Protein AF-A0A814D8W5-F1 (afdb_monomer_lite)

Radius of gyration: 93.39 Å; chains: 1; bounding box: 164×70×268 Å

Secondary structure (DSSP, 8-state):
--HHHHHHHH-TT-----------SS-----------PPP---HHHHHHHTTTTT--PPPTHHHHHHHHHHHHHHHHHHTSTTS----PPPB-TTSB-SSS-B-GGGT-EEETTEEEPPTTEEESSSEEEPB-TTSB-SSGGGB-GGGT-EEETTTEEE--TTEEEETTTTEEEEPBPTT-B--TT-B-GGGTEEEETTEEEES-TTTEEE-SSSEEEPBPTTSB-SSGGGB-GGGT-EEETTEEE--TTEEEETTTTEEEEPB-TT-B-SSGGGBPTT-EE-TTSBEE--TTEEEETTTTEEEEPBPTTSB-SSGGGB-GGGTEEEETTEEEESSTTEEEETTTTEEEE-TT-S--SSGGGB-GGGTEEEETTTEEEE-TTEEEETTTTEEEEPBPTT-B-SSS-B-GGGT-EEEETTEEEE-S-TTTEEE-SSSEEEPBPTTSB-SSGGGB-GGGTEEE-SSBEEE-TTEEEETTTTEEEEPB-TT-B-SSGGGBPTT-B--TTT-B-B-SSTTEEEETTTTEEEEPB-TTSB-SSGGGB-GGGTEEEETTEEEE-TTEEE-TTSSSEEEPTTSSB-SSGGGB-GGGTEEEEE-TTS-EEEEE-EETTEEEEE-SSSEEEPBPTT-B-SSGGGB-TTTS--EEETTTTEEEPPSSEEEETTTTEEEEPPTTEEEETTEEEEEEEEEE-HHHHHHHHSSBPP---HHHHHHHHHHSPTT-EEEEEEEE-SSS--EE-TT-PBPPGGG-TT--TT--SEEEEETTTTEEE--S-TTS-EEEEEEEE-

InterPro domains:
  IPR000436 Sushi/SCR/CCP domain [PS50923] (501-572)
  IPR016187 C-type lectin fold [SSF56436] (639-786)

Foldseek 3Di:
DDPVVVVVVPPPPDDADDWDADDDPDDDDDDGDGDGDDDDDDDPVRVVVVVVVVDDDDDPPVVVVVVVVVVVVVVVVVVPPPPPDPDDDDFDEAQDFCPPGDYDVVQVFDCDPRGTHHDPPWDGDVHTDHAAAFFGQAQAQSSHDVVQVWGHPPSGGTAHDLQWHQDPVVSHTDGADDFFDFDDAASHNVVQQWDQDPRGTAHPDQQQWHDPPRGTDGADAFFAFADFQSSHHVVQVFGADPRGTAHPLQWHQDPVSSHTDGADAFQDAADFQSSHRPPWTQDPVRTTADDLQWHQDPVVRDTDGADAFFDFADFQSSHNVVQQWGQDPRGTAHVDPQWHAQVVVRHTAGAFFHFFDQWQVRHRCVLQWTHPPRGTTAHDLQWHQDPVVRGTDGADDFFAQDDFPRHRPVQQWGFDDVSTGTDHPDLQQWDDPPRHTDGQDAFFDFDQFQSSHRVLQCFGHPRTGTAHDLQWHRDPVSRHTDGADAFFQQAPFQSSHQPPWGQDPVRNTTAHPDQQWHQDPVVSDTHGQDAFFDFADFQSSHDVVQCWGQDPRTTAHDPQWDAAPVDRHTAGEFPRDADDFQVRHRCVQQWGFDQDPVGGTTTFHDQDQVFQWGDPPRGTDGADAFFDAACFQSSHNCRNAVWGQDNVNRTTFADPVWHQAPVRNHIDYDPPQWHDDNQKTKHWFPWWDQQVVQCVVQVAFADDQDLVVLVVCLVPDDAQFKAFGFWFDDDPDQFIAGVVRDTRDCVSAVPDDSDAAGGWIQGSHSSHIDRNDDSRGTGTTMHMDRD

pLDDT: mean 82.9, std 12.4, range [39.34, 95.19]

Sequence (787 aa):
MSARNFVKKILIDKNDYILEAYPNQDGFYEGEFFQFVYKIQKSPAAQKLELWEKGIIEIPRWIVYSSMIVFVFLAVLFSGSLYVLGNLKPDSIYNESCSLRPCLKAHNLKCIDKICTCESPKYYWGKCYDLAKYSEKCVFNSDCDQTQVLVCLNYSTCGCLSTMFWSSVNSKCIDRLTNGESCSGDQCKANIGLACNSGVCSCTDSTKFYWNGNMCVSKKNYNQTCYSTTECMDSEATYCDGSKCTCTNMQYFSNSLSKCTPRLSEDVGCEYTNMCLSPMFCSAFLKCSCPMTQYFNETINDCVDKKLNGETCLLTHHCRSDLGLTCQNNICLCTSPKYSWYSDGYECKLTYAQTTCLNDTDCNPSENLICSNQYNCTCYSNYFWSTYYQTCRDRLTYHEFCDVDQCKLNVNLTCIGSPSKCDCPDTTQFFWDGTSCELKKKYSESCYNSSQCLDSELTYCDGINCVCATSHYFDPNLSYCTPKLGEFIACPFNDSCITPMYCPASTSKCECELTTQYFNSSTNECVDKKSINLNCEIDHHCREDYGLECINGTCSCLSTHSWYSAGPMCKIAYSFSSCTIDSDCNPSENLVCSANPSGSNICDCIKVLNNETYWNGNQCVPAKSYNSSCSFDYECKTLTESTYCNPNTGKCECLIPGGFSTTTNKCKSCLSGEVFVSDVCFFISNNTLVRSAALSACGSLAVINSTVFRDFLWTVLAPNTNYWISGRKTGANIDWREISQQVIDPNICPQYLSGGKEFFNYSSSSKCFSNTIDDTVPLNYICQRYV

Structure (mmCIF, N/CA/C/O backbone):
data_AF-A0A814D8W5-F1
#
_entry.id   AF-A0A814D8W5-F1
#
loop_
_atom_site.group_PDB
_atom_site.id
_atom_site.type_symbol
_atom_site.label_atom_id
_atom_site.label_alt_id
_atom_site.label_comp_id
_atom_site.label_asym_id
_atom_site.label_entity_id
_atom_site.label_seq_id
_atom_site.pdbx_PDB_ins_code
_atom_site.Cartn_x
_atom_site.Cartn_y
_atom_site.Cartn_z
_atom_site.occupancy
_atom_site.B_iso_or_equiv
_atom_site.auth_seq_id
_atom_site.auth_comp_id
_atom_site.auth_asym_id
_atom_site.auth_atom_id
_atom_site.pdbx_PDB_model_num
ATOM 1 N N . MET A 1 1 ? 14.906 31.316 -53.420 1.00 45.69 1 MET A N 1
ATOM 2 C CA . MET A 1 1 ? 15.199 32.139 -54.618 1.00 45.69 1 MET A CA 1
ATOM 3 C C . MET A 1 1 ? 14.799 31.303 -55.833 1.00 45.69 1 MET A C 1
ATOM 5 O O . MET A 1 1 ? 15.432 30.290 -56.069 1.00 45.69 1 MET A O 1
ATOM 9 N N . SER A 1 2 ? 13.670 31.607 -56.488 1.00 41.19 2 SER A N 1
ATOM 10 C CA . SER A 1 2 ? 13.080 30.742 -57.534 1.00 41.19 2 SER A CA 1
ATOM 11 C C . SER A 1 2 ? 14.003 30.623 -58.757 1.00 41.19 2 SER A C 1
ATOM 13 O O . SER A 1 2 ? 14.546 31.640 -59.194 1.00 41.19 2 SER A O 1
ATOM 15 N N . ALA A 1 3 ? 14.138 29.421 -59.336 1.00 47.22 3 ALA A N 1
ATOM 16 C CA . ALA A 1 3 ? 14.894 29.156 -60.570 1.00 47.22 3 ALA A CA 1
ATOM 17 C C . ALA A 1 3 ? 14.511 30.112 -61.723 1.00 47.22 3 ALA A C 1
ATOM 19 O O . ALA A 1 3 ? 15.355 30.500 -62.533 1.00 47.22 3 ALA A O 1
ATOM 20 N N . ARG A 1 4 ? 13.272 30.624 -61.708 1.00 47.09 4 ARG A N 1
ATOM 21 C CA . ARG A 1 4 ? 12.764 31.647 -62.635 1.00 47.09 4 ARG A CA 1
ATOM 22 C C . ARG A 1 4 ? 13.545 32.970 -62.586 1.00 47.09 4 ARG A C 1
ATOM 24 O O . ARG A 1 4 ? 13.678 33.643 -63.606 1.00 47.09 4 ARG A O 1
ATOM 31 N N . ASN A 1 5 ? 14.089 33.333 -61.423 1.00 52.47 5 ASN A N 1
ATOM 32 C CA . ASN A 1 5 ? 14.865 34.563 -61.229 1.00 52.47 5 ASN A CA 1
ATOM 33 C C . ASN A 1 5 ? 16.358 34.392 -61.548 1.00 52.47 5 ASN A C 1
ATOM 35 O O . ASN A 1 5 ? 17.024 35.389 -61.819 1.00 52.47 5 ASN A O 1
ATOM 39 N N . PHE A 1 6 ? 16.882 33.162 -61.559 1.00 59.97 6 PHE A N 1
ATOM 40 C CA . PHE A 1 6 ? 18.262 32.884 -61.970 1.00 59.97 6 PHE A CA 1
ATOM 41 C C . PHE A 1 6 ? 18.405 32.951 -63.500 1.00 59.97 6 PHE A C 1
ATOM 43 O O . PHE A 1 6 ? 19.288 33.637 -64.011 1.00 59.97 6 PHE A O 1
ATOM 50 N N . VAL A 1 7 ? 17.456 32.362 -64.239 1.00 55.47 7 VAL A N 1
ATOM 51 C CA . VAL A 1 7 ? 17.467 32.359 -65.715 1.00 55.47 7 VAL A CA 1
ATOM 52 C C . VAL A 1 7 ? 17.251 33.764 -66.297 1.00 55.47 7 VAL A C 1
ATOM 54 O O . VAL A 1 7 ? 17.943 34.155 -67.235 1.00 55.47 7 VAL A O 1
ATOM 57 N N . LYS A 1 8 ? 16.379 34.585 -65.689 1.00 52.53 8 LYS A N 1
ATOM 58 C CA . LYS A 1 8 ? 16.177 35.986 -66.112 1.00 52.53 8 LYS A CA 1
ATOM 59 C C . LYS A 1 8 ? 17.396 36.890 -65.899 1.00 52.53 8 LYS A C 1
ATOM 61 O O . LYS A 1 8 ? 17.464 37.936 -66.533 1.00 52.53 8 LYS A O 1
ATOM 66 N N . LYS A 1 9 ? 18.341 36.522 -65.025 1.00 51.16 9 LYS A N 1
ATOM 67 C CA . LYS A 1 9 ? 19.501 37.367 -64.694 1.00 51.16 9 LYS A CA 1
ATOM 68 C C . LYS A 1 9 ? 20.753 37.038 -65.517 1.00 51.16 9 LYS A C 1
ATOM 70 O O . LYS A 1 9 ? 21.638 37.879 -65.594 1.00 51.16 9 LYS A O 1
ATOM 75 N N . ILE A 1 10 ? 20.815 35.858 -66.144 1.00 54.16 10 ILE A N 1
ATOM 76 C CA . ILE A 1 10 ? 21.965 35.415 -66.960 1.00 54.16 10 ILE A CA 1
ATOM 77 C C . ILE A 1 10 ? 21.740 35.622 -68.471 1.00 54.16 10 ILE A C 1
ATOM 79 O O . ILE A 1 10 ? 22.710 35.719 -69.215 1.00 54.16 10 ILE A O 1
ATOM 83 N N . LEU A 1 11 ? 20.492 35.748 -68.944 1.00 45.03 11 LEU A N 1
ATOM 84 C CA . LEU A 1 11 ? 20.185 35.798 -70.387 1.00 45.03 11 LEU A CA 1
ATOM 85 C C . LEU A 1 11 ? 19.767 37.171 -70.941 1.00 45.03 11 LEU A C 1
ATOM 87 O O . LEU A 1 11 ? 19.329 37.256 -72.087 1.00 45.03 11 LEU A O 1
ATOM 91 N N . ILE A 1 12 ? 19.960 38.260 -70.193 1.00 42.41 12 ILE A N 1
ATOM 92 C CA . ILE A 1 12 ? 19.886 39.617 -70.761 1.00 42.41 12 ILE A CA 1
ATOM 93 C C . ILE A 1 12 ? 21.239 39.927 -71.411 1.00 42.41 12 ILE A C 1
ATOM 95 O O . ILE A 1 12 ? 22.020 40.678 -70.845 1.00 42.41 12 ILE A O 1
ATOM 99 N N . ASP A 1 13 ? 21.536 39.287 -72.549 1.00 41.72 13 ASP A N 1
ATOM 100 C CA . ASP A 1 13 ? 22.399 39.910 -73.574 1.00 41.72 13 ASP A CA 1
ATOM 101 C C . ASP A 1 13 ? 22.396 39.243 -74.967 1.00 41.72 13 ASP A C 1
ATOM 103 O O . ASP A 1 13 ? 23.246 39.548 -75.801 1.00 41.72 13 ASP A O 1
ATOM 107 N N . LYS A 1 14 ? 21.488 38.304 -75.280 1.00 43.66 14 LYS A N 1
ATOM 108 C CA . LYS A 1 14 ? 21.466 37.680 -76.620 1.00 43.66 14 LYS A CA 1
ATOM 109 C C . LYS A 1 14 ? 20.040 37.445 -77.117 1.00 43.66 14 LYS A C 1
ATOM 111 O O . LYS A 1 14 ? 19.282 36.699 -76.511 1.00 43.66 14 LYS A O 1
ATOM 116 N N . ASN A 1 15 ? 19.699 38.091 -78.229 1.00 45.69 15 ASN A N 1
ATOM 117 C CA . ASN A 1 15 ? 18.359 38.205 -78.823 1.00 45.69 15 ASN A CA 1
ATOM 118 C C . ASN A 1 15 ? 17.865 36.970 -79.618 1.00 45.69 15 ASN A C 1
ATOM 120 O O . ASN A 1 15 ? 17.003 37.126 -80.475 1.00 45.69 15 ASN A O 1
ATOM 124 N N . ASP A 1 16 ? 18.347 35.751 -79.359 1.00 46.00 16 ASP A N 1
ATOM 125 C CA . ASP A 1 16 ? 18.155 34.629 -80.305 1.00 46.00 16 ASP A CA 1
ATOM 126 C C . ASP A 1 16 ? 17.366 33.416 -79.774 1.00 46.00 16 ASP A C 1
ATOM 128 O O . ASP A 1 16 ? 17.509 32.308 -80.293 1.00 46.00 16 ASP A O 1
ATOM 132 N N . TYR A 1 17 ? 16.484 33.585 -78.782 1.00 47.06 17 TYR A N 1
ATOM 133 C CA . TYR A 1 17 ? 15.692 32.467 -78.241 1.00 47.06 17 TYR A CA 1
ATOM 134 C C . TYR A 1 17 ? 14.202 32.811 -78.112 1.00 47.06 17 TYR A C 1
ATOM 136 O O . TYR A 1 17 ? 13.848 33.892 -77.647 1.00 47.06 17 TYR A O 1
ATOM 144 N N . ILE A 1 18 ? 13.327 31.864 -78.464 1.00 50.03 18 ILE A N 1
ATOM 145 C CA . ILE A 1 18 ? 11.897 31.884 -78.123 1.00 50.03 18 ILE A CA 1
ATOM 146 C C . ILE A 1 18 ? 11.648 30.710 -77.174 1.00 50.03 18 ILE A C 1
ATOM 148 O O . ILE A 1 18 ? 12.110 29.599 -77.430 1.00 50.03 18 ILE A O 1
ATOM 152 N N . LEU A 1 19 ? 10.957 30.977 -76.065 1.00 42.97 19 LEU A N 1
ATOM 153 C CA . LEU A 1 19 ? 10.646 30.009 -75.015 1.00 42.97 19 LEU A CA 1
ATOM 154 C C . LEU A 1 19 ? 9.157 29.653 -75.124 1.00 42.97 19 LEU A C 1
ATOM 156 O O . LEU A 1 19 ? 8.311 30.485 -74.802 1.00 42.97 19 LEU A O 1
ATOM 160 N N . GLU A 1 20 ? 8.831 28.450 -75.593 1.00 46.88 20 GLU A N 1
ATOM 161 C CA . GLU A 1 20 ? 7.451 27.945 -75.625 1.00 46.88 20 GLU A CA 1
ATOM 162 C C . GLU A 1 20 ? 7.283 26.831 -74.588 1.00 46.88 20 GLU A C 1
ATOM 164 O O . GLU A 1 20 ? 8.099 25.914 -74.511 1.00 46.88 20 GLU A O 1
ATOM 169 N N . ALA A 1 21 ? 6.236 26.934 -73.765 1.00 41.62 21 ALA A N 1
ATOM 170 C CA . ALA A 1 21 ? 5.894 25.963 -72.730 1.00 41.62 21 ALA A CA 1
ATOM 171 C C . ALA A 1 21 ? 4.606 25.227 -73.119 1.00 41.62 21 ALA A C 1
ATOM 173 O O . ALA A 1 21 ? 3.612 25.868 -73.462 1.00 41.62 21 ALA A O 1
ATOM 174 N N . TYR A 1 22 ? 4.615 23.896 -73.034 1.00 47.62 22 TYR A N 1
ATOM 175 C CA . TYR A 1 22 ? 3.448 23.053 -73.301 1.00 47.62 22 TYR A CA 1
ATOM 176 C C . TYR A 1 22 ? 2.863 22.524 -71.982 1.00 47.62 22 TYR A C 1
ATOM 178 O O . TYR A 1 22 ? 3.619 22.004 -71.160 1.00 47.62 22 TYR A O 1
ATOM 186 N N . PRO A 1 23 ? 1.542 22.625 -71.749 1.00 40.12 23 PRO A N 1
ATOM 187 C CA . PRO A 1 23 ? 0.902 21.975 -70.612 1.00 40.12 23 PRO A CA 1
ATOM 188 C C . PRO A 1 23 ? 0.653 20.488 -70.913 1.00 40.12 23 PRO A C 1
ATOM 190 O O . PRO A 1 23 ? 0.008 20.157 -71.907 1.00 40.12 23 PRO A O 1
ATOM 193 N N . ASN A 1 24 ? 1.124 19.596 -70.037 1.00 39.34 24 ASN A N 1
ATOM 194 C CA . ASN A 1 24 ? 0.745 18.181 -70.060 1.00 39.34 24 ASN A CA 1
ATOM 195 C C . ASN A 1 24 ? -0.636 17.992 -69.413 1.00 39.34 24 ASN A C 1
ATOM 197 O O . ASN A 1 24 ? -0.878 18.458 -68.297 1.00 39.34 24 ASN A O 1
ATOM 201 N N . GLN A 1 25 ? -1.527 17.286 -70.110 1.00 47.25 25 GLN A N 1
ATOM 202 C CA . GLN A 1 25 ? -2.703 16.655 -69.517 1.00 47.25 25 GLN A CA 1
ATOM 203 C C . GLN A 1 25 ? -2.266 15.333 -68.885 1.00 47.25 25 GLN A C 1
ATOM 205 O O . GLN A 1 25 ? -1.838 14.434 -69.598 1.00 47.25 25 GLN A O 1
ATOM 210 N N . ASP A 1 26 ? -2.319 15.303 -67.555 1.00 47.25 26 ASP A N 1
ATOM 211 C CA . ASP A 1 26 ? -2.505 14.160 -66.647 1.00 47.25 26 ASP A CA 1
ATOM 212 C C . ASP A 1 26 ? -1.584 14.318 -65.435 1.00 47.25 26 ASP A C 1
ATOM 214 O O . ASP A 1 26 ? -0.357 14.260 -65.509 1.00 47.25 26 ASP A O 1
ATOM 218 N N . GLY A 1 27 ? -2.209 14.649 -64.306 1.00 47.59 27 GLY A N 1
ATOM 219 C CA . GLY A 1 27 ? -1.523 15.040 -63.086 1.00 47.59 27 GLY A CA 1
ATOM 220 C C . GLY A 1 27 ? -0.896 13.852 -62.375 1.00 47.59 27 GLY A C 1
ATOM 221 O O . GLY A 1 27 ? -1.616 12.933 -62.007 1.00 47.59 27 GLY A O 1
ATOM 222 N N . PHE A 1 28 ? 0.416 13.917 -62.134 1.00 40.03 28 PHE A N 1
ATOM 223 C CA . PHE A 1 28 ? 1.052 13.715 -60.825 1.00 40.03 28 PHE A CA 1
ATOM 224 C C . PHE A 1 28 ? 2.591 13.915 -60.922 1.00 40.03 28 PHE A C 1
ATOM 226 O O . PHE A 1 28 ? 3.250 13.306 -61.757 1.00 40.03 28 PHE A O 1
ATOM 233 N N . TYR A 1 29 ? 3.121 14.739 -60.006 1.00 39.56 29 TYR A N 1
ATOM 234 C CA . TYR A 1 29 ? 4.522 15.079 -59.665 1.00 39.56 29 TYR A CA 1
ATOM 235 C C . TYR A 1 29 ? 5.412 15.942 -60.590 1.00 39.56 29 TYR A C 1
ATOM 237 O O . TYR A 1 29 ? 5.367 15.910 -61.813 1.00 39.56 29 TYR A O 1
ATOM 245 N N . GLU A 1 30 ? 6.201 16.775 -59.898 1.00 46.00 30 GLU A N 1
ATOM 246 C CA . GLU A 1 30 ? 6.920 17.980 -60.319 1.00 46.00 30 GLU A CA 1
ATOM 247 C C . GLU A 1 30 ? 8.115 17.717 -61.252 1.00 46.00 30 GLU A C 1
ATOM 249 O O . GLU A 1 30 ? 9.051 16.998 -60.907 1.00 46.00 30 GLU A O 1
ATOM 254 N N . GLY A 1 31 ? 8.125 18.398 -62.401 1.00 43.00 31 GLY A N 1
ATOM 255 C CA . GLY A 1 31 ? 9.283 18.507 -63.288 1.00 43.00 31 GLY A CA 1
ATOM 256 C C . GLY A 1 31 ? 8.938 19.246 -64.582 1.00 43.00 31 GLY A C 1
ATOM 257 O O . GLY A 1 31 ? 8.393 18.653 -65.508 1.00 43.00 31 GLY A O 1
ATOM 258 N N . GLU A 1 32 ? 9.238 20.546 -64.664 1.00 45.25 32 GLU A N 1
ATOM 259 C CA . GLU A 1 32 ? 9.142 21.304 -65.922 1.00 45.25 32 GLU A CA 1
ATOM 260 C C . GLU A 1 32 ? 10.309 20.905 -66.847 1.00 45.25 32 GLU A C 1
ATOM 262 O O . GLU A 1 32 ? 11.470 21.180 -66.542 1.00 45.25 32 GLU A O 1
ATOM 267 N N . PHE A 1 33 ? 10.022 20.262 -67.983 1.00 47.88 33 PHE A N 1
ATOM 268 C CA . PHE A 1 33 ? 11.015 20.025 -69.036 1.00 47.88 33 PHE A CA 1
ATOM 269 C C . PHE A 1 33 ? 11.036 21.201 -70.021 1.00 47.88 33 PHE A C 1
ATOM 271 O O . PHE A 1 33 ? 10.006 21.580 -70.574 1.00 47.88 33 PHE A O 1
ATOM 278 N N . PHE A 1 34 ? 12.227 21.745 -70.283 1.00 49.19 34 PHE A N 1
ATOM 279 C CA . PHE A 1 34 ? 12.472 22.749 -71.322 1.00 49.19 34 PHE A CA 1
ATOM 280 C C . PHE A 1 34 ? 13.259 22.103 -72.468 1.00 49.19 34 PHE A C 1
ATOM 282 O O . PHE A 1 34 ? 14.327 21.536 -72.238 1.00 49.19 34 PHE A O 1
ATOM 289 N N . GLN A 1 35 ? 12.763 22.201 -73.704 1.00 44.72 35 GLN A N 1
ATOM 290 C CA . GLN A 1 35 ? 13.491 21.766 -74.899 1.00 44.72 35 GLN A CA 1
ATOM 291 C C . GLN A 1 35 ? 14.039 22.986 -75.648 1.00 44.72 35 GLN A C 1
ATOM 293 O O . GLN A 1 35 ? 13.292 23.893 -76.006 1.00 44.72 35 GLN A O 1
ATOM 298 N N . PHE A 1 36 ? 15.348 23.004 -75.908 1.00 45.03 36 PHE A N 1
ATOM 299 C CA . PHE A 1 36 ? 15.996 24.043 -76.709 1.00 45.03 36 PHE A CA 1
ATOM 300 C C . PHE A 1 36 ? 16.051 23.605 -78.176 1.00 45.03 36 PHE A C 1
ATOM 302 O O . PHE A 1 36 ? 16.652 22.580 -78.498 1.00 45.03 36 PHE A O 1
ATOM 309 N N . VAL A 1 37 ? 15.452 24.387 -79.075 1.00 42.03 37 VAL A N 1
ATOM 310 C CA . VAL A 1 37 ? 15.557 24.177 -80.526 1.00 42.03 37 VAL A CA 1
ATOM 311 C C . VAL A 1 37 ? 16.542 25.195 -81.096 1.00 42.03 37 VAL A C 1
ATOM 313 O O . VAL A 1 37 ? 16.298 26.399 -81.056 1.00 42.03 37 VAL A O 1
ATOM 316 N N . TYR A 1 38 ? 17.667 24.723 -81.633 1.00 41.12 38 TYR A N 1
ATOM 317 C CA . TYR A 1 38 ? 18.641 25.579 -82.310 1.00 41.12 38 TYR A CA 1
ATOM 318 C C . TYR A 1 38 ? 18.130 26.004 -83.693 1.00 41.12 38 TYR A C 1
ATOM 320 O O . TYR A 1 38 ? 17.782 25.161 -84.519 1.00 41.12 38 TYR A O 1
ATOM 328 N N . LYS A 1 39 ? 18.189 27.304 -84.001 1.00 42.28 39 LYS A N 1
ATOM 329 C CA . LYS A 1 39 ? 18.236 27.775 -85.392 1.00 42.28 39 LYS A CA 1
ATOM 330 C C . LYS A 1 39 ? 19.694 27.843 -85.835 1.00 42.28 39 LYS A C 1
ATOM 332 O O . LYS A 1 39 ? 20.479 28.613 -85.294 1.00 42.28 39 LYS A O 1
ATOM 337 N N . ILE A 1 40 ? 20.058 27.047 -86.836 1.00 44.09 40 ILE A N 1
ATOM 338 C CA . ILE A 1 40 ? 21.377 27.122 -87.471 1.00 44.09 40 ILE A CA 1
ATOM 339 C C . ILE A 1 40 ? 21.420 28.389 -88.337 1.00 44.09 40 ILE A C 1
ATOM 341 O O . ILE A 1 40 ? 20.669 28.514 -89.307 1.00 44.09 40 ILE A O 1
ATOM 345 N N . GLN A 1 41 ? 22.305 29.329 -88.004 1.00 44.22 41 GLN A N 1
ATOM 346 C CA . GLN A 1 41 ? 22.632 30.468 -88.862 1.00 44.22 41 GLN A CA 1
ATOM 347 C C . GLN A 1 41 ? 23.458 29.965 -90.061 1.00 44.22 41 GLN A C 1
ATOM 349 O O . GLN A 1 41 ? 24.595 29.521 -89.905 1.00 44.22 41 GLN A O 1
ATOM 354 N N . LYS A 1 42 ? 22.880 29.999 -91.269 1.00 53.53 42 LYS A N 1
ATOM 355 C CA . LYS A 1 42 ? 23.597 29.682 -92.519 1.00 53.53 42 LYS A CA 1
ATOM 356 C C . LYS A 1 42 ? 24.684 30.734 -92.789 1.00 53.53 42 LYS A C 1
ATOM 358 O O . LYS A 1 42 ? 24.466 31.921 -92.563 1.00 53.53 42 LYS A O 1
ATOM 363 N N . SER A 1 43 ? 25.837 30.306 -93.307 1.00 59.31 43 SER A N 1
ATOM 364 C CA . SER A 1 43 ? 26.961 31.203 -93.616 1.00 59.31 43 SER A CA 1
ATOM 365 C C . SER A 1 43 ? 26.649 32.160 -94.786 1.00 59.31 43 SER A C 1
ATOM 367 O O . SER A 1 43 ? 25.843 31.822 -95.660 1.00 59.31 43 SER A O 1
ATOM 369 N N . PRO A 1 44 ? 27.328 33.322 -94.888 1.00 61.09 44 PRO A N 1
ATOM 370 C CA . PRO A 1 44 ? 27.147 34.266 -96.000 1.00 61.09 44 PRO A CA 1
ATOM 371 C C . PRO A 1 44 ? 27.440 33.663 -97.387 1.00 61.09 44 PRO A C 1
ATOM 373 O O . PRO A 1 44 ? 26.901 34.120 -98.394 1.00 61.09 44 PRO A O 1
ATOM 376 N N . ALA A 1 45 ? 28.276 32.621 -97.451 1.00 59.25 45 ALA A N 1
ATOM 377 C CA . ALA A 1 45 ? 28.559 31.886 -98.683 1.00 59.25 45 ALA A CA 1
ATOM 378 C C . ALA A 1 45 ? 27.389 30.971 -99.089 1.00 59.25 45 ALA A C 1
ATOM 380 O O . ALA A 1 45 ? 27.044 30.906 -100.267 1.00 59.25 45 ALA A O 1
ATOM 381 N N . ALA A 1 46 ? 26.723 30.338 -98.116 1.00 54.09 46 ALA A N 1
ATOM 382 C CA . ALA A 1 46 ? 25.534 29.519 -98.353 1.00 54.09 46 ALA A CA 1
ATOM 383 C C . ALA A 1 46 ? 24.314 30.369 -98.764 1.00 54.09 46 ALA A C 1
ATOM 385 O O . ALA A 1 46 ? 23.549 29.958 -99.631 1.00 54.09 46 ALA A O 1
ATOM 386 N N . GLN A 1 47 ? 24.180 31.593 -98.234 1.00 60.72 47 GLN A N 1
ATOM 387 C CA . GLN A 1 47 ? 23.150 32.548 -98.680 1.00 60.72 47 GLN A CA 1
ATOM 388 C C . GLN A 1 47 ? 23.401 33.090 -100.101 1.00 60.72 47 GLN A C 1
ATOM 390 O O . GLN A 1 47 ? 22.448 33.390 -100.816 1.00 60.72 47 GLN A O 1
ATOM 395 N N . LYS A 1 48 ? 24.664 33.183 -100.551 1.00 58.16 48 LYS A N 1
ATOM 396 C CA . LYS A 1 48 ? 25.004 33.589 -101.930 1.00 58.16 48 LYS A CA 1
ATOM 397 C C . LYS A 1 48 ? 24.780 32.487 -102.972 1.00 58.16 48 LYS A C 1
ATOM 399 O O . LYS A 1 48 ? 24.505 32.816 -104.122 1.00 58.16 48 LYS A O 1
ATOM 404 N N . LEU A 1 49 ? 24.844 31.212 -102.585 1.00 55.88 49 LEU A N 1
ATOM 405 C CA . LEU A 1 49 ? 24.538 30.076 -103.465 1.00 55.88 49 LEU A CA 1
ATOM 406 C C . LEU A 1 49 ? 23.023 29.856 -103.647 1.00 55.88 49 LEU A C 1
ATOM 408 O O . LEU A 1 49 ? 22.591 29.591 -104.765 1.00 55.88 49 LEU A O 1
ATOM 412 N N . GLU A 1 50 ? 22.202 30.105 -102.619 1.00 56.78 50 GLU A N 1
ATOM 413 C CA . GLU A 1 50 ? 20.725 30.080 -102.739 1.00 56.78 50 GLU A CA 1
ATOM 414 C C . GLU A 1 50 ? 20.158 31.238 -103.593 1.00 56.78 50 GLU A C 1
ATOM 416 O O . GLU A 1 50 ? 19.028 31.162 -104.079 1.00 56.78 50 GLU A O 1
ATOM 421 N N . LEU A 1 51 ? 20.939 32.302 -103.827 1.00 56.88 51 LEU A N 1
ATOM 422 C CA . LEU A 1 51 ? 20.610 33.374 -104.780 1.00 56.88 51 LEU A CA 1
ATOM 423 C C . LEU A 1 51 ? 21.036 33.048 -106.225 1.00 56.88 51 LEU A C 1
ATOM 425 O O . LEU A 1 51 ? 20.499 33.633 -107.162 1.00 56.88 51 LEU A O 1
ATOM 429 N N . TRP A 1 52 ? 21.954 32.097 -106.416 1.00 58.25 52 TRP A N 1
ATOM 430 C CA . TRP A 1 52 ? 22.387 31.605 -107.731 1.00 58.25 52 TRP A CA 1
ATOM 431 C C . TRP A 1 52 ? 21.375 30.614 -108.326 1.00 58.25 52 TRP A C 1
ATOM 433 O O . TRP A 1 52 ? 21.093 30.647 -109.521 1.00 58.25 52 TRP A O 1
ATOM 443 N N . GLU A 1 53 ? 20.754 29.798 -107.472 1.00 50.50 53 GLU A N 1
ATOM 444 C CA . GLU A 1 53 ? 19.732 28.812 -107.852 1.00 50.50 53 GLU A CA 1
ATOM 445 C C . GLU A 1 53 ? 18.374 29.453 -108.218 1.00 50.50 53 GLU A C 1
ATOM 447 O O . GLU A 1 53 ? 17.531 28.823 -108.852 1.00 50.50 53 GLU A O 1
ATOM 452 N N . LYS A 1 54 ? 18.172 30.741 -107.888 1.00 47.50 54 LYS A N 1
ATOM 453 C CA . LYS A 1 54 ? 16.957 31.516 -108.212 1.00 47.50 54 LYS A CA 1
ATOM 454 C C . LYS A 1 54 ? 17.053 32.381 -109.478 1.00 47.50 54 LYS A C 1
ATOM 456 O O . LYS A 1 54 ? 16.136 33.151 -109.746 1.00 47.50 54 LYS A O 1
ATOM 461 N N . GLY A 1 55 ? 18.112 32.230 -110.280 1.00 52.53 55 GLY A N 1
ATOM 462 C CA . GLY A 1 55 ? 18.099 32.603 -111.701 1.00 52.53 55 GLY A CA 1
ATOM 463 C C . GLY A 1 55 ? 17.883 34.086 -112.035 1.00 52.53 55 GLY A C 1
ATOM 464 O O . GLY A 1 55 ? 17.057 34.393 -112.890 1.00 52.53 55 GLY A O 1
ATOM 465 N N . ILE A 1 56 ? 18.633 35.010 -111.420 1.00 56.53 56 ILE A N 1
ATOM 466 C CA . ILE A 1 56 ? 18.638 36.429 -111.827 1.00 56.53 56 ILE A CA 1
ATOM 467 C C . ILE A 1 56 ? 20.077 36.968 -111.855 1.00 56.53 56 ILE A C 1
ATOM 469 O O . ILE A 1 56 ? 20.556 37.531 -110.874 1.00 56.53 56 ILE A O 1
ATOM 473 N N . ILE A 1 57 ? 20.769 36.807 -112.990 1.00 43.31 57 ILE A N 1
ATOM 474 C CA . ILE A 1 57 ? 21.935 37.629 -113.365 1.00 43.31 57 ILE A CA 1
ATOM 475 C C . ILE A 1 57 ? 21.833 37.954 -114.860 1.00 43.31 57 ILE A C 1
ATOM 477 O O . ILE A 1 57 ? 21.883 37.063 -115.707 1.00 43.31 57 ILE A O 1
ATOM 481 N N . GLU A 1 58 ? 21.712 39.240 -115.188 1.00 52.56 58 GLU A N 1
ATOM 482 C CA . GLU A 1 58 ? 21.833 39.749 -116.555 1.00 52.56 58 GLU A CA 1
ATOM 483 C C . GLU A 1 58 ? 23.312 39.782 -116.976 1.00 52.56 58 GLU A C 1
ATOM 485 O O . GLU A 1 58 ? 24.131 40.477 -116.372 1.00 52.56 58 GLU A O 1
ATOM 490 N N . ILE A 1 59 ? 23.666 39.038 -118.030 1.00 54.44 59 ILE A N 1
ATOM 491 C CA . ILE A 1 59 ? 24.988 39.115 -118.668 1.00 54.44 59 ILE A CA 1
ATOM 492 C C . ILE A 1 59 ? 25.026 40.363 -119.572 1.00 54.44 59 ILE A C 1
ATOM 494 O O . ILE A 1 59 ? 24.187 40.490 -120.471 1.00 54.44 59 ILE A O 1
ATOM 498 N N . PRO A 1 60 ? 26.003 41.274 -119.409 1.00 62.03 60 PRO A N 1
ATOM 499 C CA . PRO A 1 60 ? 26.134 42.455 -120.257 1.00 62.03 60 PRO A CA 1
ATOM 500 C C . PRO A 1 60 ? 26.387 42.083 -121.728 1.00 62.03 60 PRO A C 1
ATOM 502 O O . PRO A 1 60 ? 27.347 41.382 -122.054 1.00 62.03 60 PRO A O 1
ATOM 505 N N . ARG A 1 61 ? 25.562 42.609 -122.643 1.00 59.88 61 ARG A N 1
ATOM 506 C CA . ARG A 1 61 ? 25.568 42.284 -124.087 1.00 59.88 61 ARG A CA 1
ATOM 507 C C . ARG A 1 61 ? 26.904 42.519 -124.815 1.00 59.88 61 ARG A C 1
ATOM 509 O O . ARG A 1 61 ? 27.081 41.992 -125.907 1.00 59.88 61 ARG A O 1
ATOM 516 N N . TRP A 1 62 ? 27.860 43.252 -124.244 1.00 67.75 62 TRP A N 1
ATOM 517 C CA . TRP A 1 62 ? 29.152 43.530 -124.890 1.00 67.75 62 TRP A CA 1
ATOM 518 C C . TRP A 1 62 ? 30.111 42.326 -124.921 1.00 67.75 62 TRP A C 1
ATOM 520 O O . TRP A 1 62 ? 30.951 42.249 -125.814 1.00 67.75 62 TRP A O 1
ATOM 530 N N . ILE A 1 63 ? 29.953 41.343 -124.025 1.00 64.19 63 ILE A N 1
ATOM 531 C CA . ILE A 1 63 ? 30.817 40.146 -123.985 1.00 64.19 63 ILE A CA 1
ATOM 532 C C . ILE A 1 63 ? 30.534 39.198 -125.168 1.00 64.19 63 ILE A C 1
ATOM 534 O O . ILE A 1 63 ? 31.435 38.517 -125.653 1.00 64.19 63 ILE A O 1
ATOM 538 N N . VAL A 1 64 ? 29.311 39.207 -125.709 1.00 66.50 64 VAL A N 1
ATOM 539 C CA . VAL A 1 64 ? 28.934 38.360 -126.855 1.00 66.50 64 VAL A CA 1
ATOM 540 C C . VAL A 1 64 ? 29.523 38.894 -128.170 1.00 66.50 64 VAL A C 1
ATOM 542 O O . VAL A 1 64 ? 30.007 38.106 -128.983 1.00 66.50 64 VAL A O 1
ATOM 545 N N . TYR A 1 65 ? 29.586 40.219 -128.355 1.00 67.81 65 TYR A N 1
ATOM 546 C CA . TYR A 1 65 ? 30.084 40.831 -129.597 1.00 67.81 65 TYR A CA 1
ATOM 547 C C . TYR A 1 65 ? 31.598 40.676 -129.810 1.00 67.81 65 TYR A C 1
ATOM 549 O O . TYR A 1 65 ? 32.034 40.514 -130.949 1.00 67.81 65 TYR A O 1
ATOM 557 N N . SER A 1 66 ? 32.404 40.635 -128.744 1.00 67.38 66 SER A N 1
ATOM 558 C CA . SER A 1 66 ? 33.858 40.439 -128.878 1.00 67.38 66 SER A CA 1
ATOM 559 C C . SER A 1 66 ? 34.258 39.007 -129.263 1.00 67.38 66 SER A C 1
ATOM 561 O O . SER A 1 66 ? 35.338 38.809 -129.815 1.00 67.38 66 SER A O 1
ATOM 563 N N . SER A 1 67 ? 33.402 38.003 -129.031 1.00 64.88 67 SER A N 1
ATOM 564 C CA . SER A 1 67 ? 33.738 36.598 -129.327 1.00 64.88 67 SER A CA 1
ATOM 565 C C . SER A 1 67 ? 33.604 36.222 -130.813 1.00 64.88 67 SER A C 1
ATOM 567 O O . SER A 1 67 ? 34.362 35.387 -131.306 1.00 64.88 67 SER A O 1
ATOM 569 N N . MET A 1 68 ? 32.706 36.874 -131.565 1.00 72.12 68 MET A N 1
ATOM 570 C CA . MET A 1 68 ? 32.483 36.551 -132.983 1.00 72.12 68 MET A CA 1
ATOM 571 C C . MET A 1 68 ? 33.610 37.028 -133.911 1.00 72.12 68 MET A C 1
ATOM 573 O O . MET A 1 68 ? 33.881 36.383 -134.922 1.00 72.12 68 MET A O 1
ATOM 577 N N . ILE A 1 69 ? 34.307 38.115 -133.569 1.00 72.38 69 ILE A N 1
ATOM 578 C CA . ILE A 1 69 ? 35.371 38.681 -134.419 1.00 72.38 69 ILE A CA 1
ATOM 579 C C . ILE A 1 69 ? 36.616 37.773 -134.444 1.00 72.38 69 ILE A C 1
ATOM 581 O O . ILE A 1 69 ? 37.278 37.652 -135.473 1.00 72.38 69 ILE A O 1
ATOM 585 N N . VAL A 1 70 ? 36.900 37.063 -133.348 1.00 74.94 70 VAL A N 1
ATOM 586 C CA . VAL A 1 70 ? 38.058 36.156 -133.243 1.00 74.94 70 VAL A CA 1
ATOM 587 C C . VAL A 1 70 ? 37.861 34.877 -134.070 1.00 74.94 70 VAL A C 1
ATOM 589 O O . VAL A 1 70 ? 38.811 34.369 -134.665 1.00 74.94 70 VAL A O 1
ATOM 592 N N . PHE A 1 71 ? 36.627 34.377 -134.179 1.00 72.44 71 PHE A N 1
ATOM 593 C CA . PHE A 1 71 ? 36.343 33.131 -134.900 1.00 72.44 71 PHE A CA 1
ATOM 594 C C . PHE A 1 71 ? 36.458 33.263 -136.425 1.00 72.44 71 PHE A C 1
ATOM 596 O O . PHE A 1 71 ? 36.914 32.334 -137.091 1.00 72.44 71 PHE A O 1
ATOM 603 N N . VAL A 1 72 ? 36.115 34.425 -136.988 1.00 76.31 72 VAL A N 1
ATOM 604 C CA . VAL A 1 72 ? 36.218 34.660 -138.440 1.00 76.31 72 VAL A CA 1
ATOM 605 C C . VAL A 1 72 ? 37.682 34.731 -138.893 1.00 76.31 72 VAL A C 1
ATOM 607 O O . VAL A 1 72 ? 38.020 34.232 -139.965 1.00 76.31 72 VAL A O 1
ATOM 610 N N . PHE A 1 73 ? 38.577 35.269 -138.060 1.00 72.69 73 PHE A N 1
ATOM 611 C CA . PHE A 1 73 ? 40.000 35.388 -138.395 1.00 72.69 73 PHE A CA 1
ATOM 612 C C . PHE A 1 73 ? 40.718 34.026 -138.452 1.00 72.69 73 PHE A C 1
ATOM 614 O O . PHE A 1 73 ? 41.610 33.822 -139.276 1.00 72.69 73 PHE A O 1
ATOM 621 N N . LEU A 1 74 ? 40.298 33.062 -137.624 1.00 72.94 74 LEU A N 1
ATOM 622 C CA . LEU A 1 74 ? 40.878 31.714 -137.594 1.00 72.94 74 LEU A CA 1
ATOM 623 C C . LEU A 1 74 ? 40.429 30.835 -138.772 1.00 72.94 74 LEU A C 1
ATOM 625 O O . LEU A 1 74 ? 41.207 30.002 -139.238 1.00 72.94 74 LEU A O 1
ATOM 629 N N . ALA A 1 75 ? 39.221 31.042 -139.302 1.00 70.88 75 ALA A N 1
ATOM 630 C CA . ALA A 1 75 ? 38.714 30.267 -140.436 1.00 70.88 75 ALA A CA 1
ATOM 631 C C . ALA A 1 75 ? 39.469 30.563 -141.749 1.00 70.88 75 ALA A C 1
ATOM 633 O O . ALA A 1 75 ? 39.701 29.653 -142.542 1.00 70.88 75 ALA A O 1
ATOM 634 N N . VAL A 1 76 ? 39.916 31.807 -141.961 1.00 67.19 76 VAL A N 1
ATOM 635 C CA . VAL A 1 76 ? 40.629 32.213 -143.188 1.00 67.19 76 VAL A CA 1
ATOM 636 C C . VAL A 1 76 ? 42.061 31.658 -143.236 1.00 67.19 76 VAL A C 1
ATOM 638 O O . VAL A 1 76 ? 42.543 31.287 -144.309 1.00 67.19 76 VAL A O 1
ATOM 641 N N . LEU A 1 77 ? 42.728 31.528 -142.083 1.00 61.81 77 LEU A N 1
ATOM 642 C CA . LEU A 1 77 ? 44.097 31.004 -141.995 1.00 61.81 77 LEU A CA 1
ATOM 643 C C . LEU A 1 77 ? 44.194 29.501 -142.306 1.00 61.81 77 LEU A C 1
ATOM 645 O O . LEU A 1 77 ? 45.199 29.065 -142.863 1.00 61.81 77 LEU A O 1
ATOM 649 N N . PHE A 1 78 ? 43.155 28.713 -142.015 1.00 61.56 78 PHE A N 1
ATOM 650 C CA . PHE A 1 78 ? 43.189 27.257 -142.211 1.00 61.56 78 PHE A CA 1
ATOM 651 C C . PHE A 1 78 ? 42.976 26.807 -143.664 1.00 61.56 78 PHE A C 1
ATOM 653 O O . PHE A 1 78 ? 43.505 25.775 -144.075 1.00 61.56 78 PHE A O 1
ATOM 660 N N . SER A 1 79 ? 42.264 27.584 -144.480 1.00 61.44 79 SER A N 1
ATOM 661 C CA . SER A 1 79 ? 42.032 27.245 -145.893 1.00 61.44 79 SER A CA 1
ATOM 662 C C . SER A 1 79 ? 43.284 27.359 -146.779 1.00 61.44 79 SER A C 1
ATOM 664 O O . SER A 1 79 ? 43.359 26.693 -147.809 1.00 61.44 79 SER A O 1
ATOM 666 N N . GLY A 1 80 ? 44.291 28.150 -146.389 1.00 53.41 80 GLY A N 1
ATOM 667 C CA . GLY A 1 80 ? 45.502 28.363 -147.195 1.00 53.41 80 GLY A CA 1
ATOM 668 C C . GLY A 1 80 ? 46.515 27.209 -147.169 1.00 53.41 80 GLY A C 1
ATOM 669 O O . GLY A 1 80 ? 47.316 27.073 -148.090 1.00 53.41 80 GLY A O 1
ATOM 670 N N . SER A 1 81 ? 46.492 26.356 -146.142 1.00 57.78 81 SER A N 1
ATOM 671 C CA . SER A 1 81 ? 47.564 25.375 -145.892 1.00 57.78 81 SER A CA 1
ATOM 672 C C . SER A 1 81 ? 47.377 24.025 -146.599 1.00 57.78 81 SER A C 1
ATOM 674 O O . SER A 1 81 ? 48.336 23.268 -146.733 1.00 57.78 81 SER A O 1
ATOM 676 N N . LEU A 1 82 ? 46.169 23.702 -147.075 1.00 52.31 82 LEU A N 1
ATOM 677 C CA . LEU A 1 82 ? 45.845 22.371 -147.617 1.00 52.31 82 LEU A CA 1
ATOM 678 C C . LEU A 1 82 ? 46.236 22.155 -149.092 1.00 52.31 82 LEU A C 1
ATOM 680 O O . LEU A 1 82 ? 46.163 21.031 -149.578 1.00 52.31 82 LEU A O 1
ATOM 684 N N . TYR A 1 83 ? 46.702 23.182 -149.809 1.00 50.91 83 TYR A N 1
ATOM 685 C CA . TYR A 1 83 ? 46.983 23.077 -151.250 1.00 50.91 83 TYR A CA 1
ATOM 686 C C . TYR A 1 83 ? 48.383 22.512 -151.603 1.00 50.91 83 TYR A C 1
ATOM 688 O O . TYR A 1 83 ? 48.643 22.200 -152.760 1.00 50.91 83 TYR A O 1
ATOM 696 N N . VAL A 1 84 ? 49.306 22.338 -150.644 1.00 51.91 84 VAL A N 1
ATOM 697 C CA . VAL A 1 84 ? 50.747 22.145 -150.954 1.00 51.91 84 VAL A CA 1
ATOM 698 C C . VAL A 1 84 ? 51.263 20.681 -150.921 1.00 51.91 84 VAL A C 1
ATOM 700 O O . VAL A 1 84 ? 52.379 20.429 -151.361 1.00 51.91 84 VAL A O 1
ATOM 703 N N . LEU A 1 85 ? 50.502 19.661 -150.494 1.00 46.84 85 LEU A N 1
ATOM 704 C CA . LEU A 1 85 ? 51.079 18.341 -150.110 1.00 46.84 85 LEU A CA 1
ATOM 705 C C . LEU A 1 85 ? 50.817 17.119 -151.034 1.00 46.84 85 LEU A C 1
ATOM 707 O O . LEU A 1 85 ? 50.878 15.976 -150.590 1.00 46.84 85 LEU A O 1
ATOM 711 N N . GLY A 1 86 ? 50.564 17.304 -152.331 1.00 45.66 86 GLY A N 1
ATOM 712 C CA . GLY A 1 86 ? 50.001 16.249 -153.194 1.00 45.66 86 GLY A CA 1
ATOM 713 C C . GLY A 1 86 ? 50.888 15.171 -153.862 1.00 45.66 86 GLY A C 1
ATOM 714 O O . GLY A 1 86 ? 50.311 14.439 -154.654 1.00 45.66 86 GLY A O 1
ATOM 715 N N . ASN A 1 87 ? 52.215 15.018 -153.659 1.00 48.28 87 ASN A N 1
ATOM 716 C CA . ASN A 1 87 ? 53.010 14.125 -154.555 1.00 48.28 87 ASN A CA 1
ATOM 717 C C . ASN A 1 87 ? 54.232 13.336 -153.994 1.00 48.28 87 ASN A C 1
ATOM 719 O O . ASN A 1 87 ? 55.227 13.168 -154.696 1.00 48.28 87 ASN A O 1
ATOM 723 N N . LEU A 1 88 ? 54.181 12.744 -152.792 1.00 46.91 88 LEU A N 1
ATOM 724 C CA . LEU A 1 88 ? 55.210 11.775 -152.336 1.00 46.91 88 LEU A CA 1
ATOM 725 C C . LEU A 1 88 ? 54.559 10.495 -151.772 1.00 46.91 88 LEU A C 1
ATOM 727 O O . LEU A 1 88 ? 53.714 10.582 -150.887 1.00 46.91 88 LEU A O 1
ATOM 731 N N . LYS A 1 89 ? 54.926 9.301 -152.275 1.00 53.81 89 LYS A N 1
ATOM 732 C CA . LYS A 1 89 ? 54.449 7.996 -151.755 1.00 53.81 89 LYS A CA 1
ATOM 733 C C . LYS A 1 89 ? 55.460 7.402 -150.744 1.00 53.81 89 LYS A C 1
ATOM 735 O O . LYS A 1 89 ? 56.593 7.168 -151.157 1.00 53.81 89 LYS A O 1
ATOM 740 N N . PRO A 1 90 ? 55.076 7.136 -149.477 1.00 63.75 90 PRO A N 1
ATOM 741 C CA . PRO A 1 90 ? 55.973 6.640 -148.418 1.00 63.75 90 PRO A CA 1
ATOM 742 C C . PRO A 1 90 ? 56.041 5.097 -148.277 1.00 63.75 90 PRO A C 1
ATOM 744 O O . PRO A 1 90 ? 55.182 4.372 -148.794 1.00 63.75 90 PRO A O 1
ATOM 747 N N . ASP A 1 91 ? 57.075 4.620 -147.565 1.00 73.81 91 ASP A N 1
ATOM 748 C CA . ASP A 1 91 ? 57.269 3.226 -147.110 1.00 73.81 91 ASP A CA 1
ATOM 749 C C . ASP A 1 91 ? 56.127 2.744 -146.192 1.00 73.81 91 ASP A C 1
ATOM 751 O O . ASP A 1 91 ? 55.447 3.552 -145.557 1.00 73.81 91 ASP A O 1
ATOM 755 N N . SER A 1 92 ? 55.938 1.422 -146.085 1.00 74.50 92 SER A N 1
ATOM 756 C CA . SER A 1 92 ? 54.889 0.825 -145.244 1.00 74.50 92 SER A CA 1
ATOM 757 C C . SER A 1 92 ? 55.207 0.953 -143.750 1.00 74.50 92 SER A C 1
ATOM 759 O O . SER A 1 92 ? 56.303 0.609 -143.289 1.00 74.50 92 SER A O 1
ATOM 761 N N . ILE A 1 93 ? 54.227 1.455 -142.998 1.00 82.06 93 ILE A N 1
ATOM 762 C CA . ILE A 1 93 ? 54.316 1.747 -141.560 1.00 82.06 93 ILE A CA 1
ATOM 763 C C . ILE A 1 93 ? 53.829 0.564 -140.703 1.00 82.06 93 ILE A C 1
ATOM 765 O O . ILE A 1 93 ? 53.406 -0.469 -141.219 1.00 82.06 93 ILE A O 1
ATOM 769 N N . TYR A 1 94 ? 53.932 0.682 -139.376 1.00 82.19 94 TYR A N 1
ATOM 770 C CA . TYR A 1 94 ? 53.497 -0.358 -138.436 1.00 82.19 94 TYR A CA 1
ATOM 771 C C . TYR A 1 94 ? 52.048 -0.794 -138.689 1.00 82.19 94 TYR A C 1
ATOM 773 O O . TYR A 1 94 ? 51.167 0.042 -138.878 1.00 82.19 94 TYR A O 1
ATOM 781 N N . ASN A 1 95 ? 51.821 -2.106 -138.647 1.00 82.69 95 ASN A N 1
ATOM 782 C CA . ASN A 1 95 ? 50.555 -2.783 -138.920 1.00 82.69 95 ASN A CA 1
ATOM 783 C C . ASN A 1 95 ? 50.064 -2.735 -140.385 1.00 82.69 95 ASN A C 1
ATOM 785 O O . ASN A 1 95 ? 48.963 -3.199 -140.673 1.00 82.69 95 ASN A O 1
ATOM 789 N N . GLU A 1 96 ? 50.870 -2.234 -141.330 1.00 84.62 96 GLU A N 1
ATOM 790 C CA . GLU A 1 96 ? 50.588 -2.365 -142.764 1.00 84.62 96 GLU A CA 1
ATOM 791 C C . GLU A 1 96 ? 51.208 -3.623 -143.374 1.00 84.62 96 GLU A C 1
ATOM 793 O O . GLU A 1 96 ? 52.174 -4.194 -142.856 1.00 84.62 96 GLU A O 1
ATOM 798 N N . SER A 1 97 ? 50.665 -4.052 -144.518 1.00 80.44 97 SER A N 1
ATOM 799 C CA . SER A 1 97 ? 51.195 -5.219 -145.211 1.00 80.44 97 SER A CA 1
ATOM 800 C C . SER A 1 97 ? 52.516 -4.922 -145.916 1.00 80.44 97 SER A C 1
ATOM 802 O O . SER A 1 97 ? 52.589 -4.080 -146.808 1.00 80.44 97 SER A O 1
ATOM 804 N N . CYS A 1 98 ? 53.536 -5.714 -145.603 1.00 82.50 98 CYS A N 1
ATOM 805 C CA . CYS A 1 98 ? 54.834 -5.714 -146.281 1.00 82.50 98 CYS A CA 1
ATOM 806 C C . CYS A 1 98 ? 54.890 -6.646 -147.503 1.00 82.50 98 CYS A C 1
ATOM 808 O O . CYS A 1 98 ? 55.969 -6.959 -148.000 1.00 82.50 98 CYS A O 1
ATOM 810 N N . SER A 1 99 ? 53.738 -7.095 -148.020 1.00 79.50 99 SER A N 1
ATOM 811 C CA . SER A 1 99 ? 53.689 -8.024 -149.163 1.00 79.50 99 SER A CA 1
ATOM 812 C C . SER A 1 99 ? 54.214 -7.421 -150.475 1.00 79.50 99 SER A C 1
ATOM 814 O O . SER A 1 99 ? 54.624 -8.163 -151.360 1.00 79.50 99 SER A O 1
ATOM 816 N N . LEU A 1 100 ? 54.179 -6.090 -150.625 1.00 73.44 100 LEU A N 1
ATOM 817 C CA . LEU A 1 100 ? 54.564 -5.381 -151.859 1.00 73.44 100 LEU A CA 1
ATOM 818 C C . LEU A 1 100 ? 55.595 -4.261 -151.631 1.00 73.44 100 LEU A C 1
ATOM 820 O O . LEU A 1 100 ? 56.045 -3.647 -152.598 1.00 73.44 100 LEU A O 1
ATOM 824 N N . ARG A 1 101 ? 55.949 -3.956 -150.374 1.00 78.88 101 ARG A N 1
ATOM 825 C CA . ARG A 1 101 ? 56.865 -2.869 -149.986 1.00 78.88 101 ARG A CA 1
ATOM 826 C C . ARG A 1 101 ? 57.643 -3.246 -148.719 1.00 78.88 101 ARG A C 1
ATOM 828 O O . ARG A 1 101 ? 57.096 -3.962 -147.880 1.00 78.88 101 ARG A O 1
ATOM 835 N N . PRO A 1 102 ? 58.892 -2.778 -148.550 1.00 78.06 102 PRO A N 1
ATOM 836 C CA . PRO A 1 102 ? 59.639 -3.000 -147.319 1.00 78.06 102 PRO A CA 1
ATOM 837 C C . PRO A 1 102 ? 59.042 -2.194 -146.157 1.00 78.06 102 PRO A C 1
ATOM 839 O O . PRO A 1 102 ? 58.540 -1.085 -146.344 1.00 78.06 102 PRO A O 1
ATOM 842 N N . CYS A 1 103 ? 59.132 -2.746 -144.947 1.00 82.38 103 CYS A N 1
ATOM 843 C CA . CYS A 1 103 ? 58.807 -2.010 -143.730 1.00 82.38 103 CYS A CA 1
ATOM 844 C C . CYS A 1 103 ? 59.796 -0.864 -143.515 1.00 82.38 103 CYS A C 1
ATOM 846 O O . CYS A 1 103 ? 60.995 -1.013 -143.774 1.00 82.38 103 CYS A O 1
ATOM 848 N N . LEU A 1 104 ? 59.299 0.256 -142.991 1.00 81.44 104 LEU A N 1
ATOM 849 C CA . LEU A 1 104 ? 60.095 1.444 -142.702 1.00 81.44 104 LEU A CA 1
ATOM 850 C C . LEU A 1 104 ? 61.266 1.118 -141.749 1.00 81.44 104 LEU A C 1
ATOM 852 O O . LEU A 1 104 ? 61.090 0.961 -140.537 1.00 81.44 104 LEU A O 1
ATOM 856 N N . LYS A 1 105 ? 62.488 1.046 -142.298 1.00 76.62 105 LYS A N 1
ATOM 857 C CA . LYS A 1 105 ? 63.708 0.678 -141.548 1.00 76.62 105 LYS A CA 1
ATOM 858 C C . LYS A 1 105 ? 64.015 1.631 -140.396 1.00 76.62 105 LYS A C 1
ATOM 860 O O . LYS A 1 105 ? 64.496 1.181 -139.363 1.00 76.62 105 LYS A O 1
ATOM 865 N N . ALA A 1 106 ? 63.701 2.920 -140.543 1.00 75.69 106 ALA A N 1
ATOM 866 C CA . ALA A 1 106 ? 63.927 3.921 -139.499 1.00 75.69 106 ALA A CA 1
ATOM 867 C C . ALA A 1 106 ? 63.189 3.597 -138.182 1.00 75.69 106 ALA A C 1
ATOM 869 O O . ALA A 1 106 ? 63.582 4.078 -137.123 1.00 75.69 106 ALA A O 1
ATOM 870 N N . HIS A 1 107 ? 62.137 2.772 -138.239 1.00 79.88 107 HIS A N 1
ATOM 871 C CA . HIS A 1 107 ? 61.309 2.409 -137.088 1.00 79.88 107 HIS A CA 1
ATOM 872 C C . HIS A 1 107 ? 61.644 1.017 -136.512 1.00 79.88 107 HIS A C 1
ATOM 874 O O . HIS A 1 107 ? 60.966 0.570 -135.587 1.00 79.88 107 HIS A O 1
ATOM 880 N N . ASN A 1 108 ? 62.689 0.342 -137.023 1.00 81.62 108 ASN A N 1
ATOM 881 C CA . ASN A 1 108 ? 63.093 -1.026 -136.649 1.00 81.62 108 ASN A CA 1
ATOM 882 C C . ASN A 1 108 ? 61.974 -2.079 -136.796 1.00 81.62 108 ASN A C 1
ATOM 884 O O . ASN A 1 108 ? 61.936 -3.064 -136.059 1.00 81.62 108 ASN A O 1
ATOM 888 N N . LEU A 1 109 ? 61.065 -1.876 -137.751 1.00 84.00 109 LEU A N 1
ATOM 889 C CA . LEU A 1 109 ? 59.967 -2.798 -138.040 1.00 84.00 109 LEU A CA 1
ATOM 890 C C . LEU A 1 109 ? 60.463 -4.007 -138.839 1.00 84.00 109 LEU A C 1
ATOM 892 O O . LEU A 1 109 ? 61.190 -3.849 -139.824 1.00 84.00 109 LEU A O 1
ATOM 896 N N . LYS A 1 110 ? 60.034 -5.211 -138.449 1.00 83.81 110 LYS A N 1
ATOM 897 C CA . LYS A 1 110 ? 60.255 -6.447 -139.209 1.00 83.81 110 LYS A CA 1
ATOM 898 C C . LYS A 1 110 ? 58.947 -6.881 -139.866 1.00 83.81 110 LYS A C 1
ATOM 900 O O . LYS A 1 110 ? 57.868 -6.717 -139.310 1.00 83.81 110 LYS A O 1
ATOM 905 N N . CYS A 1 111 ? 59.055 -7.433 -141.069 1.00 85.25 111 CYS A N 1
ATOM 906 C CA . CYS A 1 111 ? 57.926 -8.066 -141.737 1.00 85.25 111 CYS A CA 1
ATOM 907 C C . CYS A 1 111 ? 57.719 -9.451 -141.116 1.00 85.25 111 CYS A C 1
ATOM 909 O O . CYS A 1 111 ? 58.467 -10.376 -141.430 1.00 85.25 111 CYS A O 1
ATOM 911 N N . ILE A 1 112 ? 56.754 -9.577 -140.210 1.00 81.50 112 ILE A N 1
ATOM 912 C CA . ILE A 1 112 ? 56.385 -10.839 -139.561 1.00 81.50 112 ILE A CA 1
ATOM 913 C C . ILE A 1 112 ? 54.970 -11.164 -140.037 1.00 81.50 112 ILE A C 1
ATOM 915 O O . ILE A 1 112 ? 54.086 -10.314 -139.984 1.00 81.50 112 ILE A O 1
ATOM 919 N N . ASP A 1 113 ? 54.774 -12.352 -140.610 1.00 84.25 113 ASP A N 1
ATOM 920 C CA . ASP A 1 113 ? 53.485 -12.787 -141.173 1.00 84.25 113 ASP A CA 1
ATOM 921 C C . ASP A 1 113 ? 52.858 -11.796 -142.171 1.00 84.25 113 ASP A C 1
ATOM 923 O O . ASP A 1 113 ? 51.649 -11.581 -142.211 1.00 84.25 113 ASP A O 1
ATOM 927 N N . LYS A 1 114 ? 53.701 -11.200 -143.028 1.00 84.25 114 LYS A N 1
ATOM 928 C CA . LYS A 1 114 ? 53.325 -10.204 -144.052 1.00 84.25 114 LYS A CA 1
ATOM 929 C C . LYS A 1 114 ? 52.790 -8.878 -143.501 1.00 84.25 114 LYS A C 1
ATOM 931 O O . LYS A 1 114 ? 52.265 -8.085 -144.290 1.00 84.25 114 LYS A O 1
ATOM 936 N N . ILE A 1 115 ? 52.969 -8.604 -142.209 1.00 85.25 115 ILE A N 1
ATOM 937 C CA . ILE A 1 115 ? 52.639 -7.330 -141.564 1.00 85.25 115 ILE A CA 1
ATOM 938 C C . ILE A 1 115 ? 53.908 -6.737 -140.935 1.00 85.25 115 ILE A C 1
ATOM 940 O O . ILE A 1 115 ? 54.737 -7.448 -140.370 1.00 85.25 115 ILE A O 1
ATOM 944 N N . CYS A 1 116 ? 54.088 -5.423 -141.047 1.00 86.19 116 CYS A N 1
ATOM 945 C CA . CYS A 1 116 ? 55.178 -4.722 -140.377 1.00 86.19 116 CYS A CA 1
ATOM 946 C C . CYS A 1 116 ? 54.895 -4.603 -138.876 1.00 86.19 116 CYS A C 1
ATOM 948 O O . CYS A 1 116 ? 54.123 -3.740 -138.460 1.00 86.19 116 CYS A O 1
ATOM 950 N N . THR A 1 117 ? 55.531 -5.437 -138.055 1.00 85.62 117 THR A N 1
ATOM 951 C CA . THR A 1 117 ? 55.390 -5.422 -136.591 1.00 85.62 117 THR A CA 1
ATOM 952 C C . THR A 1 117 ? 56.754 -5.354 -135.899 1.00 85.62 117 THR A C 1
ATOM 954 O O . THR A 1 117 ? 57.813 -5.403 -136.534 1.00 85.62 117 THR A O 1
ATOM 957 N N . CYS A 1 118 ? 56.742 -5.156 -134.582 1.00 84.69 118 CYS A N 1
ATOM 958 C CA . CYS A 1 118 ? 57.946 -5.232 -133.765 1.00 84.69 118 CYS A CA 1
ATOM 959 C C . CYS A 1 118 ? 58.253 -6.689 -133.409 1.00 84.69 118 CYS A C 1
ATOM 961 O O . CYS A 1 118 ? 57.351 -7.481 -133.153 1.00 84.69 118 CYS A O 1
ATOM 963 N N . GLU A 1 119 ? 59.536 -7.041 -133.376 1.00 83.25 119 GLU A N 1
ATOM 964 C CA . GLU A 1 119 ? 59.975 -8.356 -132.910 1.00 83.25 119 GLU A CA 1
ATOM 965 C C . GLU A 1 119 ? 59.680 -8.497 -131.412 1.00 83.25 119 GLU A C 1
ATOM 967 O O . GLU A 1 119 ? 60.131 -7.679 -130.609 1.00 83.25 119 GLU A O 1
ATOM 972 N N . SER A 1 120 ? 58.890 -9.505 -131.037 1.00 75.19 120 SER A N 1
ATOM 973 C CA . SER A 1 120 ? 58.555 -9.782 -129.635 1.00 75.19 120 SER A CA 1
ATOM 974 C C . SER A 1 120 ? 59.835 -9.990 -128.802 1.00 75.19 120 SER A C 1
ATOM 976 O O . SER A 1 120 ? 60.723 -10.708 -129.270 1.00 75.19 120 SER A O 1
ATOM 978 N N . PRO A 1 121 ? 59.970 -9.399 -127.595 1.00 74.62 121 PRO A N 1
ATOM 979 C CA . PRO A 1 121 ? 58.945 -8.721 -126.795 1.00 74.62 121 PRO A CA 1
ATOM 980 C C . PRO A 1 121 ? 59.055 -7.181 -126.844 1.00 74.62 121 PRO A C 1
ATOM 982 O O . PRO A 1 121 ? 59.218 -6.540 -125.811 1.00 74.62 121 PRO A O 1
ATOM 985 N N . LYS A 1 122 ? 59.017 -6.559 -128.027 1.00 82.00 122 LYS A N 1
ATOM 986 C CA . LYS A 1 122 ? 59.038 -5.091 -128.176 1.00 82.00 122 LYS A CA 1
ATOM 987 C C . LYS A 1 122 ? 57.649 -4.535 -128.479 1.00 82.00 122 LYS A C 1
ATOM 989 O O . LYS A 1 122 ? 56.891 -5.159 -129.219 1.00 82.00 122 LYS A O 1
ATOM 994 N N . TYR A 1 123 ? 57.338 -3.343 -127.974 1.00 80.62 123 TYR A N 1
ATOM 995 C CA . TYR A 1 123 ? 56.104 -2.621 -128.303 1.00 80.62 123 TYR A CA 1
ATOM 996 C C . TYR A 1 123 ? 56.386 -1.452 -129.258 1.00 80.62 123 TYR A C 1
ATOM 998 O O . TYR A 1 123 ? 57.520 -0.979 -129.379 1.00 80.62 123 TYR A O 1
ATOM 1006 N N . TYR A 1 124 ? 55.363 -1.005 -129.988 1.00 79.62 124 TYR A N 1
ATOM 1007 C CA . TYR A 1 124 ? 55.499 0.061 -130.979 1.00 79.62 124 TYR A CA 1
ATOM 1008 C C . TYR A 1 124 ? 54.986 1.399 -130.447 1.00 79.62 124 TYR A C 1
ATOM 1010 O O . TYR A 1 124 ? 53.794 1.546 -130.189 1.00 79.62 124 TYR A O 1
ATOM 1018 N N . TRP A 1 125 ? 55.862 2.405 -130.386 1.00 77.62 125 TRP A N 1
ATOM 1019 C CA . TRP A 1 125 ? 55.476 3.792 -130.101 1.00 77.62 125 TRP A CA 1
ATOM 1020 C C . TRP A 1 125 ? 56.202 4.774 -131.025 1.00 77.62 125 TRP A C 1
ATOM 1022 O O . TRP A 1 125 ? 57.118 5.495 -130.644 1.00 77.62 125 TRP A O 1
ATOM 1032 N N . GLY A 1 126 ? 55.865 4.737 -132.314 1.00 78.56 126 GLY A N 1
ATOM 1033 C CA . GLY A 1 126 ? 56.582 5.503 -133.344 1.00 78.56 126 GLY A CA 1
ATOM 1034 C C . GLY A 1 126 ? 57.952 4.920 -133.717 1.00 78.56 126 GLY A C 1
ATOM 1035 O O . GLY A 1 126 ? 58.513 5.310 -134.724 1.00 78.56 126 GLY A O 1
ATOM 1036 N N . LYS A 1 127 ? 58.473 3.953 -132.957 1.00 81.50 127 LYS A N 1
ATOM 1037 C CA . LYS A 1 127 ? 59.489 2.953 -133.328 1.00 81.50 127 LYS A CA 1
ATOM 1038 C C . LYS A 1 127 ? 59.361 1.772 -132.360 1.00 81.50 127 LYS A C 1
ATOM 1040 O O . LYS A 1 127 ? 58.638 1.881 -131.370 1.00 81.50 127 LYS A O 1
ATOM 1045 N N . CYS A 1 128 ? 60.019 0.652 -132.638 1.00 83.56 128 CYS A N 1
ATOM 1046 C CA . CYS A 1 128 ? 60.027 -0.477 -131.706 1.00 83.56 128 CYS A CA 1
ATOM 1047 C C . CYS A 1 128 ? 60.906 -0.185 -130.480 1.00 83.56 128 CYS A C 1
ATOM 1049 O O . CYS A 1 128 ? 62.106 0.060 -130.634 1.00 83.56 128 CYS A O 1
ATOM 1051 N N . TYR A 1 129 ? 60.317 -0.245 -129.284 1.00 81.19 129 TYR A N 1
ATOM 1052 C CA . TYR A 1 129 ? 60.988 -0.114 -127.986 1.00 81.19 129 TYR A CA 1
ATOM 1053 C C . TYR A 1 129 ? 60.865 -1.409 -127.181 1.00 81.19 129 TYR A C 1
ATOM 1055 O O . TYR A 1 129 ? 59.911 -2.165 -127.354 1.00 81.19 129 TYR A O 1
ATOM 1063 N N . ASP A 1 130 ? 61.825 -1.664 -126.295 1.00 83.31 130 ASP A N 1
ATOM 1064 C CA . ASP A 1 130 ? 61.705 -2.742 -125.308 1.00 83.31 130 ASP A CA 1
ATOM 1065 C C . ASP A 1 130 ? 60.597 -2.398 -124.293 1.00 83.31 130 ASP A C 1
ATOM 1067 O O . ASP A 1 130 ? 60.336 -1.217 -124.062 1.00 83.31 130 ASP A O 1
ATOM 1071 N N . LEU A 1 131 ? 59.935 -3.408 -123.710 1.00 85.88 131 LEU A N 1
ATOM 1072 C CA . LEU A 1 131 ? 58.886 -3.203 -122.699 1.00 85.88 131 LEU A CA 1
ATOM 1073 C C . LEU A 1 131 ? 59.395 -2.346 -121.530 1.00 85.88 131 LEU A C 1
ATOM 1075 O O . LEU A 1 131 ? 60.480 -2.586 -120.995 1.00 85.88 131 LEU A O 1
ATOM 1079 N N . ALA A 1 132 ? 58.586 -1.363 -121.141 1.00 85.88 132 ALA A N 1
ATOM 1080 C CA . ALA A 1 132 ? 58.871 -0.410 -120.085 1.00 85.88 132 ALA A CA 1
ATOM 1081 C C . ALA A 1 132 ? 58.930 -1.105 -118.716 1.00 85.88 132 ALA A C 1
ATOM 1083 O O . ALA A 1 132 ? 58.050 -1.890 -118.340 1.00 85.88 132 ALA A O 1
ATOM 1084 N N . LYS A 1 133 ? 59.991 -0.810 -117.966 1.00 89.88 133 LYS A N 1
ATOM 1085 C CA . LYS A 1 133 ? 60.234 -1.329 -116.613 1.00 89.88 133 LYS A CA 1
ATOM 1086 C C . LYS A 1 133 ? 59.540 -0.468 -115.558 1.00 89.88 133 LYS A C 1
ATOM 1088 O O . LYS A 1 133 ? 58.967 0.579 -115.853 1.00 89.88 133 LYS A O 1
ATOM 1093 N N . TYR A 1 134 ? 59.587 -0.905 -114.301 1.00 89.12 134 TYR A N 1
ATOM 1094 C CA . TYR A 1 134 ? 59.018 -0.155 -113.181 1.00 89.12 134 TYR A CA 1
ATOM 1095 C C . TYR A 1 134 ? 59.487 1.314 -113.166 1.00 89.12 134 TYR A C 1
ATOM 1097 O O . TYR A 1 134 ? 60.678 1.596 -113.275 1.00 89.12 134 TYR A O 1
ATOM 1105 N N . SER A 1 135 ? 58.539 2.239 -112.994 1.00 87.50 135 SER A N 1
ATOM 1106 C CA . SER A 1 135 ? 58.695 3.704 -113.050 1.00 87.50 135 SER A CA 1
ATOM 1107 C C . SER A 1 135 ? 59.051 4.314 -114.414 1.00 87.50 135 SER A C 1
ATOM 1109 O O . SER A 1 135 ? 59.178 5.536 -114.510 1.00 87.50 135 SER A O 1
ATOM 1111 N N . GLU A 1 136 ? 59.162 3.526 -115.483 1.00 91.19 136 GLU A N 1
ATOM 1112 C CA . GLU A 1 136 ? 59.320 4.057 -116.840 1.00 91.19 136 GLU A CA 1
ATOM 1113 C C . GLU A 1 136 ? 57.976 4.489 -117.430 1.00 91.19 136 GLU A C 1
ATOM 1115 O O . GLU A 1 136 ? 56.914 4.045 -116.992 1.00 91.19 136 GLU A O 1
ATOM 1120 N N . LYS A 1 137 ? 58.014 5.392 -118.416 1.00 85.50 137 LYS A N 1
ATOM 1121 C CA . LYS A 1 137 ? 56.799 5.938 -119.024 1.00 85.50 137 LYS A CA 1
ATOM 1122 C C . LYS A 1 137 ? 56.079 4.900 -119.879 1.00 85.50 137 LYS A C 1
ATOM 1124 O O . LYS A 1 137 ? 56.714 4.193 -120.654 1.00 85.50 137 LYS A O 1
ATOM 1129 N N . CYS A 1 138 ? 54.758 4.890 -119.790 1.00 89.12 138 CYS A N 1
ATOM 1130 C CA . CYS A 1 138 ? 53.871 4.050 -120.589 1.00 89.12 138 CYS A CA 1
ATOM 1131 C C . CYS A 1 138 ? 52.630 4.842 -120.985 1.00 89.12 138 CYS A C 1
ATOM 1133 O O . CYS A 1 138 ? 52.293 5.838 -120.344 1.00 89.12 138 CYS A O 1
ATOM 1135 N N . VAL A 1 139 ? 51.937 4.380 -122.019 1.00 84.06 139 VAL A N 1
ATOM 1136 C CA . VAL A 1 139 ? 50.617 4.892 -122.398 1.00 84.06 139 VAL A CA 1
ATOM 1137 C C . VAL A 1 139 ? 49.572 3.806 -122.173 1.00 84.06 139 VAL A C 1
ATOM 1139 O O . VAL A 1 139 ? 48.501 4.082 -121.649 1.00 84.06 139 VAL A O 1
ATOM 1142 N N . PHE A 1 140 ? 49.892 2.557 -122.495 1.00 85.25 140 PHE A N 1
ATOM 1143 C CA . PHE A 1 140 ? 49.005 1.414 -122.326 1.00 85.25 140 PHE A CA 1
ATOM 1144 C C . PHE A 1 140 ? 49.636 0.352 -121.428 1.00 85.25 140 PHE A C 1
ATOM 1146 O O . PHE A 1 140 ? 50.853 0.261 -121.293 1.00 85.25 140 PHE A O 1
ATOM 1153 N N . ASN A 1 141 ? 48.807 -0.511 -120.834 1.00 84.06 141 ASN A N 1
ATOM 1154 C CA . ASN A 1 141 ? 49.297 -1.625 -120.012 1.00 84.06 141 ASN A CA 1
ATOM 1155 C C . ASN A 1 141 ? 50.222 -2.569 -120.798 1.00 84.06 141 ASN A C 1
ATOM 1157 O O . ASN A 1 141 ? 51.160 -3.116 -120.227 1.00 84.06 141 ASN A O 1
ATOM 1161 N N . SER A 1 142 ? 49.991 -2.724 -122.105 1.00 81.94 142 SER A N 1
ATOM 1162 C CA . SER A 1 142 ? 50.837 -3.521 -123.002 1.00 81.94 142 SER A CA 1
ATOM 1163 C C . SER A 1 142 ? 52.259 -2.985 -123.158 1.00 81.94 142 SER A C 1
ATOM 1165 O O . SER A 1 142 ? 53.119 -3.724 -123.622 1.00 81.94 142 SER A O 1
ATOM 1167 N N . ASP A 1 143 ? 52.503 -1.725 -122.796 1.00 86.94 143 ASP A N 1
ATOM 1168 C CA . ASP A 1 143 ? 53.825 -1.111 -122.902 1.00 86.94 143 ASP A CA 1
ATOM 1169 C C . ASP A 1 143 ? 54.726 -1.557 -121.745 1.00 86.94 143 ASP A C 1
ATOM 1171 O O . ASP A 1 143 ? 55.943 -1.491 -121.862 1.00 86.94 143 ASP A O 1
ATOM 1175 N N . CYS A 1 144 ? 54.137 -2.019 -120.637 1.00 88.56 144 CYS A N 1
ATOM 1176 C CA . CYS A 1 144 ? 54.845 -2.448 -119.438 1.00 88.56 144 CYS A CA 1
ATOM 1177 C C . CYS A 1 144 ? 55.242 -3.925 -119.499 1.00 88.56 144 CYS A C 1
ATOM 1179 O O . CYS A 1 144 ? 54.511 -4.757 -120.041 1.00 88.56 144 CYS A O 1
ATOM 1181 N N . ASP A 1 145 ? 56.368 -4.271 -118.872 1.00 88.06 145 ASP A N 1
ATOM 1182 C CA . ASP A 1 145 ? 56.819 -5.658 -118.754 1.00 88.06 145 ASP A CA 1
ATOM 1183 C C . ASP A 1 145 ? 55.827 -6.503 -117.932 1.00 88.06 145 ASP A C 1
ATOM 1185 O O . ASP A 1 145 ? 55.833 -6.529 -116.696 1.00 88.06 145 ASP A O 1
ATOM 1189 N N . GLN A 1 146 ? 54.972 -7.238 -118.646 1.00 84.00 146 GLN A N 1
ATOM 1190 C CA . GLN A 1 146 ? 53.957 -8.115 -118.065 1.00 84.00 146 GLN A CA 1
ATOM 1191 C C . GLN A 1 146 ? 54.574 -9.265 -117.250 1.00 84.00 146 GLN A C 1
ATOM 1193 O O . GLN A 1 146 ? 53.919 -9.800 -116.357 1.00 84.00 146 GLN A O 1
ATOM 1198 N N . THR A 1 147 ? 55.847 -9.623 -117.473 1.00 82.25 147 THR A N 1
ATOM 1199 C CA . THR A 1 147 ? 56.527 -10.654 -116.667 1.00 82.25 147 THR A CA 1
ATOM 1200 C C . THR A 1 147 ? 56.819 -10.192 -115.234 1.00 82.25 147 THR A C 1
ATOM 1202 O O . THR A 1 147 ? 57.047 -11.028 -114.347 1.00 82.25 147 THR A O 1
ATOM 1205 N N . GLN A 1 148 ? 56.772 -8.875 -115.005 1.00 86.25 148 GLN A N 1
ATOM 1206 C CA . GLN A 1 148 ? 56.923 -8.209 -113.711 1.00 86.25 148 GLN A CA 1
ATOM 1207 C C . GLN A 1 148 ? 55.578 -7.805 -113.086 1.00 86.25 148 GLN A C 1
ATOM 1209 O O . GLN A 1 148 ? 55.571 -7.217 -112.004 1.00 86.25 148 GLN A O 1
ATOM 1214 N N . VAL A 1 149 ? 54.455 -8.155 -113.735 1.00 88.81 149 VAL A N 1
ATOM 1215 C CA . VAL A 1 149 ? 53.079 -7.826 -113.311 1.00 88.81 149 VAL A CA 1
ATOM 1216 C C . VAL A 1 149 ? 52.869 -6.306 -113.188 1.00 88.81 149 VAL A C 1
ATOM 1218 O O . VAL A 1 149 ? 52.197 -5.808 -112.286 1.00 88.81 149 VAL A O 1
ATOM 1221 N N . LEU A 1 150 ? 53.486 -5.547 -114.097 1.00 89.44 150 LEU A N 1
ATOM 1222 C CA . LEU A 1 150 ? 53.355 -4.095 -114.159 1.00 89.44 150 LEU A CA 1
ATOM 1223 C C . LEU A 1 150 ? 52.105 -3.686 -114.946 1.00 89.44 150 LEU A C 1
ATOM 1225 O O . LEU A 1 150 ? 51.789 -4.249 -115.996 1.00 89.44 150 LEU A O 1
ATOM 1229 N N . VAL A 1 151 ? 51.428 -2.650 -114.458 1.00 89.81 151 VAL A N 1
ATOM 1230 C CA . VAL A 1 151 ? 50.324 -1.972 -115.145 1.00 89.81 151 VAL A CA 1
ATOM 1231 C C . VAL A 1 151 ? 50.674 -0.503 -115.347 1.00 89.81 151 VAL A C 1
ATOM 1233 O O . VAL A 1 151 ? 51.417 0.088 -114.564 1.00 89.81 151 VAL A O 1
ATOM 1236 N N . CYS A 1 152 ? 50.139 0.105 -116.399 1.00 90.56 152 CYS A N 1
ATOM 1237 C CA . CYS A 1 152 ? 50.355 1.513 -116.667 1.00 90.56 152 CYS A CA 1
ATOM 1238 C C . CYS A 1 152 ? 49.463 2.357 -115.752 1.00 90.56 152 CYS A C 1
ATOM 1240 O O . CYS A 1 152 ? 48.256 2.491 -115.971 1.00 90.56 152 CYS A O 1
ATOM 1242 N N . LEU A 1 153 ? 50.049 2.917 -114.696 1.00 86.12 153 LEU A N 1
ATOM 1243 C CA . LEU A 1 153 ? 49.329 3.728 -113.727 1.00 86.12 153 LEU A CA 1
ATOM 1244 C C . LEU A 1 153 ? 49.047 5.110 -114.326 1.00 86.12 153 LEU A C 1
ATOM 1246 O O . LEU A 1 153 ? 49.959 5.855 -114.703 1.00 86.12 153 LEU A O 1
ATOM 1250 N N . ASN A 1 154 ? 47.757 5.448 -114.408 1.00 84.44 154 ASN A N 1
ATOM 1251 C CA . ASN A 1 154 ? 47.250 6.736 -114.891 1.00 84.44 154 ASN A CA 1
ATOM 1252 C C . ASN A 1 154 ? 47.818 7.161 -116.260 1.00 84.44 154 ASN A C 1
ATOM 1254 O O . ASN A 1 154 ? 48.055 8.348 -116.471 1.00 84.44 154 ASN A O 1
ATOM 1258 N N . TYR A 1 155 ? 48.052 6.207 -117.174 1.00 83.44 155 TYR A N 1
ATOM 1259 C CA . TYR A 1 155 ? 48.615 6.470 -118.512 1.00 83.44 155 TYR A CA 1
ATOM 1260 C C . TYR A 1 155 ? 49.962 7.219 -118.478 1.00 83.44 155 TYR A C 1
ATOM 1262 O O . TYR A 1 155 ? 50.242 8.036 -119.356 1.00 83.44 155 TYR A O 1
ATOM 1270 N N . SER A 1 156 ? 50.758 7.021 -117.419 1.00 86.94 156 SER A N 1
ATOM 1271 C CA . SER A 1 156 ? 51.958 7.826 -117.180 1.00 86.94 156 SER A CA 1
ATOM 1272 C C . SER A 1 156 ? 53.206 6.993 -116.931 1.00 86.94 156 SER A C 1
ATOM 1274 O O . SER A 1 156 ? 54.203 7.204 -117.619 1.00 86.94 156 SER A O 1
ATOM 1276 N N . THR A 1 157 ? 53.169 6.052 -115.985 1.00 91.12 157 THR A N 1
ATOM 1277 C CA . THR A 1 157 ? 54.313 5.208 -115.628 1.00 91.12 157 THR A CA 1
ATOM 1278 C C . THR A 1 157 ? 53.898 3.780 -115.296 1.00 91.12 157 THR A C 1
ATOM 1280 O O . THR A 1 157 ? 52.809 3.535 -114.774 1.00 91.12 157 THR A O 1
ATOM 1283 N N . CYS A 1 158 ? 54.766 2.816 -115.599 1.00 91.00 158 CYS A N 1
ATOM 1284 C CA . CYS A 1 158 ? 54.561 1.423 -115.222 1.00 91.00 158 CYS A CA 1
ATOM 1285 C C . CYS A 1 158 ? 54.758 1.265 -113.715 1.00 91.00 158 CYS A C 1
ATOM 1287 O O . CYS A 1 158 ? 55.834 1.544 -113.186 1.00 91.00 158 CYS A O 1
ATOM 1289 N N . GLY A 1 159 ? 53.734 0.791 -113.017 1.00 90.94 159 GLY A N 1
ATOM 1290 C CA . GLY A 1 159 ? 53.778 0.536 -111.584 1.00 90.94 159 GLY A CA 1
ATOM 1291 C C . GLY A 1 159 ? 52.966 -0.693 -111.200 1.00 90.94 159 GLY A C 1
ATOM 1292 O O . GLY A 1 159 ? 52.388 -1.375 -112.045 1.00 90.94 159 GLY A O 1
ATOM 1293 N N . CYS A 1 160 ? 52.946 -0.994 -109.908 1.00 90.38 160 CYS A N 1
ATOM 1294 C CA . CYS A 1 160 ? 52.169 -2.109 -109.383 1.00 90.38 160 CYS A CA 1
ATOM 1295 C C . CYS A 1 160 ? 50.701 -1.713 -109.191 1.00 90.38 160 CYS A C 1
ATOM 1297 O O . CYS A 1 160 ? 50.398 -0.553 -108.909 1.00 90.38 160 CYS A O 1
ATOM 1299 N N . LEU A 1 161 ? 49.787 -2.683 -109.298 1.00 85.81 161 LEU A N 1
ATOM 1300 C CA . LEU A 1 161 ? 48.397 -2.502 -108.865 1.00 85.81 161 LEU A CA 1
ATOM 1301 C C . LEU A 1 161 ? 48.346 -2.062 -107.395 1.00 85.81 161 LEU A C 1
ATOM 1303 O O . LEU A 1 161 ? 49.244 -2.372 -106.619 1.00 85.81 161 LEU A O 1
ATOM 1307 N N . SER A 1 162 ? 47.270 -1.389 -106.983 1.00 81.12 162 SER A N 1
ATOM 1308 C CA . SER A 1 162 ? 47.112 -0.885 -105.607 1.00 81.12 162 SER A CA 1
ATOM 1309 C C . SER A 1 162 ? 47.150 -1.976 -104.528 1.00 81.12 162 SER A C 1
ATOM 1311 O O . SER A 1 162 ? 47.418 -1.678 -103.367 1.00 81.12 162 SER A O 1
ATOM 1313 N N . THR A 1 163 ? 46.917 -3.237 -104.894 1.00 80.62 163 THR A N 1
ATOM 1314 C CA . THR A 1 163 ? 47.024 -4.411 -104.014 1.00 80.62 163 THR A CA 1
ATOM 1315 C C . THR A 1 163 ? 48.446 -4.963 -103.899 1.00 80.62 163 THR A C 1
ATOM 1317 O O . THR A 1 163 ? 48.700 -5.812 -103.048 1.00 80.62 163 THR A O 1
ATOM 1320 N N . MET A 1 164 ? 49.371 -4.472 -104.722 1.00 88.25 164 MET A N 1
ATOM 1321 C CA . MET A 1 164 ? 50.749 -4.932 -104.835 1.00 88.25 164 MET A CA 1
ATOM 1322 C C . MET A 1 164 ? 51.742 -3.801 -104.531 1.00 88.25 164 MET A C 1
ATOM 1324 O O . MET A 1 164 ? 51.398 -2.615 -104.516 1.00 88.25 164 MET A O 1
ATOM 1328 N N . PHE A 1 165 ? 52.990 -4.168 -104.267 1.00 88.56 165 PHE A N 1
ATOM 1329 C CA . PHE A 1 165 ? 54.117 -3.253 -104.147 1.00 88.56 165 PHE A CA 1
ATOM 1330 C C . PHE A 1 165 ? 55.308 -3.769 -104.951 1.00 88.56 165 PHE A C 1
ATOM 1332 O O . PHE A 1 165 ? 55.412 -4.957 -105.264 1.00 88.56 165 PHE A O 1
ATOM 1339 N N . TRP A 1 166 ? 56.220 -2.862 -105.285 1.00 90.56 166 TRP A N 1
ATOM 1340 C CA . TRP A 1 166 ? 57.429 -3.210 -106.014 1.00 90.56 166 TRP A CA 1
ATOM 1341 C C . TRP A 1 166 ? 58.479 -3.806 -105.076 1.00 90.56 166 TRP A C 1
ATOM 1343 O O . TRP A 1 166 ? 59.023 -3.109 -104.217 1.00 90.56 166 TRP A O 1
ATOM 1353 N N . SER A 1 167 ? 58.799 -5.089 -105.253 1.00 85.69 167 SER A N 1
ATOM 1354 C CA . SER A 1 167 ? 59.917 -5.711 -104.548 1.00 85.69 167 SER A CA 1
ATOM 1355 C C . SER A 1 167 ? 61.197 -5.518 -105.347 1.00 85.69 167 SER A C 1
ATOM 1357 O O . SER A 1 167 ? 61.395 -6.159 -106.380 1.00 85.69 167 SER A O 1
ATOM 1359 N N . SER A 1 168 ? 62.099 -4.668 -104.848 1.00 83.81 168 SER A N 1
ATOM 1360 C CA . SER A 1 168 ? 63.435 -4.496 -105.433 1.00 83.81 168 SER A CA 1
ATOM 1361 C C . SER A 1 168 ? 64.252 -5.792 -105.416 1.00 83.81 168 SER A C 1
ATOM 1363 O O . SER A 1 168 ? 65.062 -6.006 -106.312 1.00 83.81 168 SER A O 1
ATOM 1365 N N . VAL A 1 169 ? 63.999 -6.681 -104.447 1.00 83.38 169 VAL A N 1
ATOM 1366 C CA . VAL A 1 169 ? 64.668 -7.986 -104.322 1.00 83.38 169 VAL A CA 1
ATOM 1367 C C . VAL A 1 169 ? 64.255 -8.924 -105.456 1.00 83.38 169 VAL A C 1
ATOM 1369 O O . VAL A 1 169 ? 65.106 -9.548 -106.081 1.00 83.38 169 VAL A O 1
ATOM 1372 N N . ASN A 1 170 ? 62.955 -8.996 -105.754 1.00 83.94 170 ASN A N 1
ATOM 1373 C CA . ASN A 1 170 ? 62.426 -9.907 -106.774 1.00 83.94 170 ASN A CA 1
ATOM 1374 C C . ASN A 1 170 ? 62.329 -9.265 -108.164 1.00 83.94 170 ASN A C 1
ATOM 1376 O O . ASN A 1 170 ? 62.064 -9.970 -109.134 1.00 83.94 170 ASN A O 1
ATOM 1380 N N . SER A 1 171 ? 62.516 -7.943 -108.265 1.00 88.12 171 SER A N 1
ATOM 1381 C CA . SER A 1 171 ? 62.273 -7.147 -109.477 1.00 88.12 171 SER A CA 1
ATOM 1382 C C . SER A 1 171 ? 60.882 -7.394 -110.085 1.00 88.12 171 SER A C 1
ATOM 1384 O O . SER A 1 171 ? 60.736 -7.479 -111.303 1.00 88.12 171 SER A O 1
ATOM 1386 N N . LYS A 1 172 ? 59.863 -7.563 -109.228 1.00 90.25 172 LYS A N 1
ATOM 1387 C CA . LYS A 1 172 ? 58.462 -7.803 -109.610 1.00 90.25 172 LYS A CA 1
ATOM 1388 C C . LYS A 1 172 ? 57.495 -7.158 -108.622 1.00 90.25 172 LYS A C 1
ATOM 1390 O O . LYS A 1 172 ? 57.829 -6.972 -107.447 1.00 90.25 172 LYS A O 1
ATOM 1395 N N . CYS A 1 173 ? 56.282 -6.883 -109.091 1.00 89.62 173 CYS A N 1
ATOM 1396 C CA . CYS A 1 173 ? 55.160 -6.546 -108.227 1.00 89.62 173 CYS A CA 1
ATOM 1397 C C . CYS A 1 173 ? 54.694 -7.787 -107.462 1.00 89.62 173 CYS A C 1
ATOM 1399 O O . CYS A 1 173 ? 54.376 -8.813 -108.064 1.00 89.62 173 CYS A O 1
ATOM 1401 N N . ILE A 1 174 ? 54.677 -7.692 -106.136 1.00 89.31 174 ILE A N 1
ATOM 1402 C CA . ILE A 1 174 ? 54.192 -8.740 -105.232 1.00 89.31 174 ILE A CA 1
ATOM 1403 C C . ILE A 1 174 ? 53.089 -8.178 -104.337 1.00 89.31 174 ILE A C 1
ATOM 1405 O O . ILE A 1 174 ? 52.997 -6.963 -104.169 1.00 89.31 174 ILE A O 1
ATOM 1409 N N . ASP A 1 175 ? 52.235 -9.038 -103.788 1.00 87.38 175 ASP A N 1
ATOM 1410 C CA . ASP A 1 175 ? 51.126 -8.607 -102.932 1.00 87.38 175 ASP A CA 1
ATOM 1411 C C . ASP A 1 175 ? 51.612 -7.811 -101.716 1.00 87.38 175 ASP A C 1
ATOM 1413 O O . ASP A 1 175 ? 52.639 -8.124 -101.114 1.00 87.38 175 ASP A O 1
ATOM 1417 N N . ARG A 1 176 ? 50.854 -6.773 -101.345 1.00 87.62 176 ARG A N 1
ATOM 1418 C CA . ARG A 1 176 ? 51.106 -5.983 -100.134 1.00 87.62 176 ARG A CA 1
ATOM 1419 C C . ARG A 1 176 ? 51.036 -6.852 -98.884 1.00 87.62 176 ARG A C 1
ATOM 1421 O O . ARG A 1 176 ? 50.173 -7.720 -98.764 1.00 87.62 176 ARG A O 1
ATOM 1428 N N . LEU A 1 177 ? 51.921 -6.555 -97.944 1.00 90.56 177 LEU A N 1
ATOM 1429 C CA . LEU A 1 177 ? 52.115 -7.287 -96.702 1.00 90.56 177 LEU A CA 1
ATOM 1430 C C . LEU A 1 177 ? 50.939 -7.093 -95.727 1.00 90.56 177 LEU A C 1
ATOM 1432 O O . LEU A 1 177 ? 50.291 -6.039 -95.671 1.00 90.56 177 LEU A O 1
ATOM 1436 N N . THR A 1 178 ? 50.659 -8.144 -94.969 1.00 91.44 178 THR A N 1
ATOM 1437 C CA . THR A 1 178 ? 49.617 -8.280 -93.947 1.00 91.44 178 THR A CA 1
ATOM 1438 C C . THR A 1 178 ? 50.145 -7.964 -92.543 1.00 91.44 178 THR A C 1
ATOM 1440 O O . THR A 1 178 ? 51.337 -7.749 -92.340 1.00 91.44 178 THR A O 1
ATOM 1443 N N . ASN A 1 179 ? 49.244 -7.860 -91.559 1.00 90.06 179 ASN A N 1
ATOM 1444 C CA . ASN A 1 179 ? 49.596 -7.487 -90.188 1.00 90.06 179 ASN A CA 1
ATOM 1445 C C . ASN A 1 179 ? 50.608 -8.474 -89.574 1.00 90.06 179 ASN A C 1
ATOM 1447 O O . ASN A 1 179 ? 50.361 -9.676 -89.566 1.00 90.06 179 ASN A O 1
ATOM 1451 N N . GLY A 1 180 ? 51.708 -7.960 -89.018 1.00 89.75 180 GLY A N 1
ATOM 1452 C CA . GLY A 1 180 ? 52.779 -8.749 -88.398 1.00 89.75 180 GLY A CA 1
ATOM 1453 C C . GLY A 1 180 ? 53.956 -9.097 -89.317 1.00 89.75 180 GLY A C 1
ATOM 1454 O O . GLY A 1 180 ? 54.988 -9.543 -88.821 1.00 89.75 180 GLY A O 1
ATOM 1455 N N . GLU A 1 181 ? 53.855 -8.862 -90.627 1.00 91.81 181 GLU A N 1
ATOM 1456 C CA . GLU A 1 181 ? 54.958 -9.115 -91.561 1.00 91.81 181 GLU A CA 1
ATOM 1457 C C . GLU A 1 181 ? 55.993 -7.983 -91.544 1.00 91.81 181 GLU A C 1
ATOM 1459 O O . GLU A 1 181 ? 55.648 -6.803 -91.423 1.00 91.81 181 GLU A O 1
ATOM 1464 N N . SER A 1 182 ? 57.275 -8.337 -91.673 1.00 89.62 182 SER A N 1
ATOM 1465 C CA . SER A 1 182 ? 58.363 -7.359 -91.735 1.00 89.62 182 SER A CA 1
ATOM 1466 C C . SER A 1 182 ? 58.301 -6.548 -93.025 1.00 89.62 182 SER A C 1
ATOM 1468 O O . SER A 1 182 ? 58.235 -7.114 -94.112 1.00 89.62 182 SER A O 1
ATOM 1470 N N . CYS A 1 183 ? 58.371 -5.228 -92.912 1.00 91.75 183 CYS A N 1
ATOM 1471 C CA . CYS A 1 183 ? 58.173 -4.296 -94.014 1.00 91.75 183 CYS A CA 1
ATOM 1472 C C . CYS A 1 183 ? 59.233 -3.188 -94.036 1.00 91.75 183 CYS A C 1
ATOM 1474 O O . CYS A 1 183 ? 59.943 -2.941 -93.062 1.00 91.75 183 CYS A O 1
ATOM 1476 N N . SER A 1 184 ? 59.296 -2.467 -95.151 1.00 88.75 184 SER A N 1
ATOM 1477 C CA . SER A 1 184 ? 60.033 -1.216 -95.317 1.00 88.75 184 SER A CA 1
ATOM 1478 C C . SER A 1 184 ? 59.235 -0.274 -96.216 1.00 88.75 184 SER A C 1
ATOM 1480 O O . SER A 1 184 ? 58.833 -0.660 -97.308 1.00 88.75 184 SER A O 1
ATOM 1482 N N . GLY A 1 185 ? 58.985 0.960 -95.777 1.00 86.12 185 GLY A N 1
ATOM 1483 C CA . GLY A 1 185 ? 58.230 1.938 -96.566 1.00 86.12 185 GLY A CA 1
ATOM 1484 C C . GLY A 1 185 ? 56.737 1.607 -96.673 1.00 86.12 185 GLY A C 1
ATOM 1485 O O . GLY A 1 185 ? 56.070 1.387 -95.666 1.00 86.12 185 GLY A O 1
ATOM 1486 N N . ASP A 1 186 ? 56.186 1.598 -97.886 1.00 84.69 186 ASP A N 1
ATOM 1487 C CA . ASP A 1 186 ? 54.745 1.478 -98.134 1.00 84.69 186 ASP A CA 1
ATOM 1488 C C . ASP A 1 186 ? 54.284 0.039 -98.407 1.00 84.69 186 ASP A C 1
ATOM 1490 O O . ASP A 1 186 ? 53.226 -0.161 -98.981 1.00 84.69 186 ASP A O 1
ATOM 1494 N N . GLN A 1 187 ? 55.034 -0.985 -98.004 1.00 91.12 187 GLN A N 1
ATOM 1495 C CA . GLN A 1 187 ? 54.764 -2.377 -98.399 1.00 91.12 187 GLN A CA 1
ATOM 1496 C C . GLN A 1 187 ? 53.466 -2.971 -97.828 1.00 91.12 187 GLN A C 1
ATOM 1498 O O . GLN A 1 187 ? 52.996 -3.998 -98.312 1.00 91.12 187 GLN A O 1
ATOM 1503 N N . CYS A 1 188 ? 52.871 -2.344 -96.816 1.00 91.44 188 CYS A N 1
ATOM 1504 C CA . CYS A 1 188 ? 51.687 -2.853 -96.130 1.00 91.44 188 CYS A CA 1
ATOM 1505 C C . CYS A 1 188 ? 50.382 -2.579 -96.895 1.00 91.44 188 CYS A C 1
ATOM 1507 O O . CYS A 1 188 ? 50.277 -1.657 -97.715 1.00 91.44 188 CYS A O 1
ATOM 1509 N N . LYS A 1 189 ? 49.343 -3.369 -96.596 1.00 90.06 189 LYS A N 1
ATOM 1510 C CA . LYS A 1 189 ? 47.977 -3.161 -97.104 1.00 90.06 189 LYS A CA 1
ATOM 1511 C C . LYS A 1 189 ? 47.331 -1.908 -96.488 1.00 90.06 189 LYS A C 1
ATOM 1513 O O . LYS A 1 189 ? 46.574 -1.982 -95.521 1.00 90.06 189 LYS A O 1
ATOM 1518 N N . ALA A 1 190 ? 47.599 -0.744 -97.078 1.00 85.88 190 ALA A N 1
ATOM 1519 C CA . ALA A 1 190 ? 47.064 0.540 -96.614 1.00 85.88 190 ALA A CA 1
ATOM 1520 C C . ALA A 1 190 ? 45.523 0.609 -96.637 1.00 85.88 190 ALA A C 1
ATOM 1522 O O . ALA A 1 190 ? 44.917 1.284 -95.809 1.00 85.88 190 ALA A O 1
ATOM 1523 N N . ASN A 1 191 ? 44.871 -0.133 -97.538 1.00 82.94 191 ASN A N 1
ATOM 1524 C CA . ASN A 1 191 ? 43.410 -0.178 -97.672 1.00 82.94 191 ASN A CA 1
ATOM 1525 C C . ASN A 1 191 ? 42.683 -0.806 -96.469 1.00 82.94 191 ASN A C 1
ATOM 1527 O O . ASN A 1 191 ? 41.483 -0.602 -96.323 1.00 82.94 191 ASN A O 1
ATOM 1531 N N . ILE A 1 192 ? 43.392 -1.547 -95.613 1.00 89.00 192 ILE A N 1
ATOM 1532 C CA . ILE A 1 192 ? 42.864 -2.090 -94.348 1.00 89.00 192 ILE A CA 1
ATOM 1533 C C . ILE A 1 192 ? 43.490 -1.406 -93.120 1.00 89.00 192 ILE A C 1
ATOM 1535 O O . ILE A 1 192 ? 43.419 -1.932 -92.011 1.00 89.00 192 ILE A O 1
ATOM 1539 N N . GLY A 1 193 ? 44.093 -0.227 -93.320 1.00 88.06 193 GLY A N 1
ATOM 1540 C CA . GLY A 1 193 ? 44.638 0.627 -92.263 1.00 88.06 193 GLY A CA 1
ATOM 1541 C C . GLY A 1 193 ? 46.019 0.224 -91.736 1.00 88.06 193 GLY A C 1
ATOM 1542 O O . GLY A 1 193 ? 46.420 0.713 -90.680 1.00 88.06 193 GLY A O 1
ATOM 1543 N N . LEU A 1 194 ? 46.751 -0.646 -92.444 1.00 91.38 194 LEU A N 1
ATOM 1544 C CA . LEU A 1 194 ? 48.115 -1.030 -92.073 1.00 91.38 194 LEU A CA 1
ATOM 1545 C C . LEU A 1 194 ? 49.153 -0.062 -92.650 1.00 91.38 194 LEU A C 1
ATOM 1547 O O . LEU A 1 194 ? 49.092 0.308 -93.822 1.00 91.38 194 LEU A O 1
ATOM 1551 N N . ALA A 1 195 ? 50.155 0.270 -91.844 1.00 90.81 195 ALA A N 1
ATOM 1552 C CA . ALA A 1 195 ? 51.357 0.987 -92.240 1.00 90.81 195 ALA A CA 1
ATOM 1553 C C . ALA A 1 195 ? 52.600 0.288 -91.686 1.00 90.81 195 ALA A C 1
ATOM 1555 O O . ALA A 1 195 ? 52.527 -0.523 -90.761 1.00 90.81 195 ALA A O 1
ATOM 1556 N N . CYS A 1 196 ? 53.751 0.591 -92.279 1.00 91.44 196 CYS A N 1
ATOM 1557 C CA . CYS A 1 196 ? 55.006 0.024 -91.826 1.00 91.44 196 CYS A CA 1
ATOM 1558 C C . CYS A 1 196 ? 55.540 0.799 -90.621 1.00 91.44 196 CYS A C 1
ATOM 1560 O O . CYS A 1 196 ? 56.267 1.780 -90.777 1.00 91.44 196 CYS A O 1
ATOM 1562 N N . ASN A 1 197 ? 55.179 0.356 -89.419 1.00 87.56 197 ASN A N 1
ATOM 1563 C CA . ASN A 1 197 ? 55.632 0.974 -88.179 1.00 87.56 197 ASN A CA 1
ATOM 1564 C C . ASN A 1 197 ? 56.758 0.128 -87.583 1.00 87.56 197 ASN A C 1
ATOM 1566 O O . ASN A 1 197 ? 56.578 -1.050 -87.283 1.00 87.56 197 ASN A O 1
ATOM 1570 N N . SER A 1 198 ? 57.940 0.731 -87.431 1.00 88.31 198 SER A N 1
ATOM 1571 C CA . SER A 1 198 ? 59.129 0.074 -86.863 1.00 88.31 198 SER A CA 1
ATOM 1572 C C . SER A 1 198 ? 59.533 -1.224 -87.578 1.00 88.31 198 SER A C 1
ATOM 1574 O O . SER A 1 198 ? 60.004 -2.170 -86.953 1.00 88.31 198 SER A O 1
ATOM 1576 N N . GLY A 1 199 ? 59.348 -1.268 -88.900 1.00 89.38 199 GLY A N 1
ATOM 1577 C CA . GLY A 1 199 ? 59.733 -2.412 -89.726 1.00 89.38 199 GLY A CA 1
ATOM 1578 C C . GLY A 1 199 ? 58.748 -3.580 -89.706 1.00 89.38 199 GLY A C 1
ATOM 1579 O O . GLY A 1 199 ? 59.087 -4.641 -90.221 1.00 89.38 199 GLY A O 1
ATOM 1580 N N . VAL A 1 200 ? 57.545 -3.412 -89.142 1.00 91.94 200 VAL A N 1
ATOM 1581 C CA . VAL A 1 200 ? 56.466 -4.411 -89.172 1.00 91.94 200 VAL A CA 1
ATOM 1582 C C . VAL A 1 200 ? 55.147 -3.755 -89.582 1.00 91.94 200 VAL A C 1
ATOM 1584 O O . VAL A 1 200 ? 54.817 -2.650 -89.141 1.00 91.94 200 VAL A O 1
ATOM 1587 N N . CYS A 1 201 ? 54.372 -4.427 -90.432 1.00 92.81 201 CYS A N 1
ATOM 1588 C CA . CYS A 1 201 ? 53.043 -3.961 -90.798 1.00 92.81 201 CYS A CA 1
ATOM 1589 C C . CYS A 1 201 ? 52.116 -4.025 -89.587 1.00 92.81 201 CYS A C 1
ATOM 1591 O O . CYS A 1 201 ? 51.792 -5.106 -89.100 1.00 92.81 201 CYS A O 1
ATOM 1593 N N . SER A 1 202 ? 51.682 -2.864 -89.109 1.00 92.38 202 SER A N 1
ATOM 1594 C CA . SER A 1 202 ? 50.735 -2.722 -88.003 1.00 92.38 202 SER A CA 1
ATOM 1595 C C . SER A 1 202 ? 49.817 -1.529 -88.251 1.00 92.38 202 SER A C 1
ATOM 1597 O O . SER A 1 202 ? 49.974 -0.806 -89.236 1.00 92.38 202 SER A O 1
ATOM 1599 N N . CYS A 1 203 ? 48.804 -1.337 -87.411 1.00 93.06 203 CYS A N 1
ATOM 1600 C CA . CYS A 1 203 ? 47.874 -0.226 -87.586 1.00 93.06 203 CYS A CA 1
ATOM 1601 C C . CYS A 1 203 ? 48.586 1.129 -87.510 1.00 93.06 203 CYS A C 1
ATOM 1603 O O . CYS A 1 203 ? 49.462 1.321 -86.669 1.00 93.06 203 CYS A O 1
ATOM 1605 N N . THR A 1 204 ? 48.192 2.058 -88.389 1.00 86.50 204 THR A N 1
ATOM 1606 C CA . THR A 1 204 ? 48.807 3.391 -88.576 1.00 86.50 204 THR A CA 1
ATOM 1607 C C . THR A 1 204 ? 49.054 4.162 -87.280 1.00 86.50 204 THR A C 1
ATOM 1609 O O . THR A 1 204 ? 50.068 4.843 -87.173 1.00 86.50 204 THR A O 1
ATOM 1612 N N . ASP A 1 205 ? 48.171 4.020 -86.294 1.00 87.56 205 ASP A N 1
ATOM 1613 C CA . ASP A 1 205 ? 48.338 4.544 -84.941 1.00 87.56 205 ASP A CA 1
ATOM 1614 C C . ASP A 1 205 ? 47.872 3.478 -83.942 1.00 87.56 205 ASP A C 1
ATOM 1616 O O . ASP A 1 205 ? 46.676 3.329 -83.679 1.00 87.56 205 ASP A O 1
ATOM 1620 N N . SER A 1 206 ? 48.817 2.708 -83.398 1.00 84.75 206 SER A N 1
ATOM 1621 C CA . SER A 1 206 ? 48.529 1.633 -82.441 1.00 84.75 206 SER A CA 1
ATOM 1622 C C . SER A 1 206 ? 47.899 2.130 -81.135 1.00 84.75 206 SER A C 1
ATOM 1624 O O . SER A 1 206 ? 47.330 1.326 -80.398 1.00 84.75 206 SER A O 1
ATOM 1626 N N . THR A 1 207 ? 47.940 3.440 -80.859 1.00 83.50 207 THR A N 1
ATOM 1627 C CA . THR A 1 207 ? 47.286 4.034 -79.683 1.00 83.50 207 THR A CA 1
ATOM 1628 C C . THR A 1 207 ? 45.790 4.264 -79.888 1.00 83.50 207 THR A C 1
ATOM 1630 O O . THR A 1 207 ? 45.040 4.308 -78.915 1.00 83.50 207 THR A O 1
ATOM 1633 N N . LYS A 1 208 ? 45.337 4.347 -81.149 1.00 86.50 208 LYS A N 1
ATOM 1634 C CA . LYS A 1 208 ? 43.937 4.618 -81.526 1.00 86.50 208 LYS A CA 1
ATOM 1635 C C . LYS A 1 208 ? 43.263 3.485 -82.277 1.00 86.50 208 LYS A C 1
ATOM 1637 O O . LYS A 1 208 ? 42.037 3.465 -82.352 1.00 86.50 208 LYS A O 1
ATOM 1642 N N . PHE A 1 209 ? 44.031 2.572 -82.858 1.00 90.31 209 PHE A N 1
ATOM 1643 C CA . PHE A 1 209 ? 43.521 1.474 -83.665 1.00 90.31 209 PHE A CA 1
ATOM 1644 C C . PHE A 1 209 ? 44.118 0.147 -83.213 1.00 90.31 209 PHE A C 1
ATOM 1646 O O . PHE A 1 209 ? 45.276 0.074 -82.805 1.00 90.31 209 PHE A O 1
ATOM 1653 N N . TYR A 1 210 ? 43.325 -0.912 -83.320 1.00 92.38 210 TYR A N 1
ATOM 1654 C CA . TYR A 1 210 ? 43.756 -2.277 -83.065 1.00 92.38 210 TYR A CA 1
ATOM 1655 C C . TYR A 1 210 ? 43.405 -3.178 -84.245 1.00 92.38 210 TYR A C 1
ATOM 1657 O O . TYR A 1 210 ? 42.508 -2.889 -85.041 1.00 92.38 210 TYR A O 1
ATOM 1665 N N . TRP A 1 211 ? 44.138 -4.278 -84.368 1.00 92.75 211 TRP A N 1
ATOM 1666 C CA . TRP A 1 211 ? 43.903 -5.276 -85.399 1.00 92.75 211 TRP A CA 1
ATOM 1667 C C . TRP A 1 211 ? 42.847 -6.277 -84.926 1.00 92.75 211 TRP A C 1
ATOM 1669 O O . TRP A 1 211 ? 43.096 -7.034 -83.992 1.00 92.75 211 TRP A O 1
ATOM 1679 N N . ASN A 1 212 ? 41.682 -6.319 -85.579 1.00 89.31 212 ASN A N 1
ATOM 1680 C CA . ASN A 1 212 ? 40.608 -7.255 -85.213 1.00 89.31 212 ASN A CA 1
ATOM 1681 C C . ASN A 1 212 ? 40.699 -8.630 -85.905 1.00 89.31 212 ASN A C 1
ATOM 1683 O O . ASN A 1 212 ? 39.750 -9.407 -85.844 1.00 89.31 212 ASN A O 1
ATOM 1687 N N . GLY A 1 213 ? 41.795 -8.910 -86.615 1.00 88.12 213 GLY A N 1
ATOM 1688 C CA . GLY A 1 213 ? 41.954 -10.101 -87.457 1.00 88.12 213 GLY A CA 1
ATOM 1689 C C . GLY A 1 213 ? 41.802 -9.828 -88.956 1.00 88.12 213 GLY A C 1
ATOM 1690 O O . GLY A 1 213 ? 42.453 -10.504 -89.746 1.00 88.12 213 GLY A O 1
ATOM 1691 N N . ASN A 1 214 ? 41.026 -8.807 -89.343 1.00 90.19 214 ASN A N 1
ATOM 1692 C CA . ASN A 1 214 ? 40.732 -8.488 -90.747 1.00 90.19 214 ASN A CA 1
ATOM 1693 C C . ASN A 1 214 ? 41.186 -7.082 -91.166 1.00 90.19 214 ASN A C 1
ATOM 1695 O O . ASN A 1 214 ? 41.656 -6.898 -92.289 1.00 90.19 214 ASN A O 1
ATOM 1699 N N . MET A 1 215 ? 41.016 -6.084 -90.297 1.00 92.38 215 MET A N 1
ATOM 1700 C CA . MET A 1 215 ? 41.392 -4.695 -90.562 1.00 92.38 215 MET A CA 1
ATOM 1701 C C . MET A 1 215 ? 41.714 -3.943 -89.269 1.00 92.38 215 MET A C 1
ATOM 1703 O O . MET A 1 215 ? 41.354 -4.368 -88.169 1.00 92.38 215 MET A O 1
ATOM 1707 N N . CYS A 1 216 ? 42.371 -2.796 -89.406 1.00 92.31 216 CYS A N 1
ATOM 1708 C CA . CYS A 1 216 ? 42.557 -1.864 -88.304 1.00 92.31 216 CYS A CA 1
ATOM 1709 C C . CYS A 1 216 ? 41.246 -1.142 -87.992 1.00 92.31 216 CYS A C 1
ATOM 1711 O O . CYS A 1 216 ? 40.707 -0.419 -88.830 1.00 92.31 216 CYS A O 1
ATOM 1713 N N . VAL A 1 217 ? 40.737 -1.340 -86.780 1.00 92.12 217 VAL A N 1
ATOM 1714 C CA . VAL A 1 217 ? 39.507 -0.725 -86.268 1.00 92.12 217 VAL A CA 1
ATOM 1715 C C . VAL A 1 217 ? 39.832 0.170 -85.080 1.00 92.12 217 VAL A C 1
ATOM 1717 O O . VAL A 1 217 ? 40.829 -0.049 -84.394 1.00 92.12 217 VAL A O 1
ATOM 1720 N N . SER A 1 218 ? 39.026 1.205 -84.847 1.00 91.38 218 SER A N 1
ATOM 1721 C CA . SER A 1 218 ? 39.244 2.109 -83.716 1.00 91.38 218 SER A CA 1
ATOM 1722 C C . SER A 1 218 ? 39.163 1.356 -82.390 1.00 91.38 218 SER A C 1
ATOM 1724 O O . SER A 1 218 ? 38.270 0.529 -82.188 1.00 91.38 218 SER A O 1
ATOM 1726 N N . LYS A 1 219 ? 40.099 1.661 -81.490 1.00 92.75 219 LYS A N 1
ATOM 1727 C CA . LYS A 1 219 ? 40.062 1.228 -80.098 1.00 92.75 219 LYS A CA 1
ATOM 1728 C C . LYS A 1 219 ? 38.805 1.768 -79.418 1.00 92.75 219 LYS A C 1
ATOM 1730 O O . LYS A 1 219 ? 38.251 2.800 -79.796 1.00 92.75 219 LYS A O 1
ATOM 1735 N N . LYS A 1 220 ? 38.346 1.007 -78.443 1.00 92.56 220 LYS A N 1
ATOM 1736 C CA . LYS A 1 220 ? 37.096 1.150 -77.723 1.00 92.56 220 LYS A CA 1
ATOM 1737 C C . LYS A 1 220 ? 37.320 2.002 -76.479 1.00 92.56 220 LYS A C 1
ATOM 1739 O O . LYS A 1 220 ? 38.311 1.827 -75.772 1.00 92.56 220 LYS A O 1
ATOM 1744 N N . ASN A 1 221 ? 36.390 2.912 -76.229 1.00 92.38 221 ASN A N 1
ATOM 1745 C CA . ASN A 1 221 ? 36.416 3.804 -75.073 1.00 92.38 221 ASN A CA 1
ATOM 1746 C C . ASN A 1 221 ? 35.910 3.085 -73.813 1.00 92.38 221 ASN A C 1
ATOM 1748 O O . ASN A 1 221 ? 35.340 1.991 -73.879 1.00 92.38 221 ASN A O 1
ATOM 1752 N N . TYR A 1 222 ? 36.057 3.737 -72.664 1.00 91.19 222 TYR A N 1
ATOM 1753 C CA . TYR A 1 222 ? 35.528 3.290 -71.383 1.00 91.19 222 TYR A CA 1
ATOM 1754 C C . TYR A 1 222 ? 34.075 2.783 -71.478 1.00 91.19 222 TYR A C 1
ATOM 1756 O O . TYR A 1 222 ? 33.207 3.395 -72.105 1.00 91.19 222 TYR A O 1
ATOM 1764 N N . ASN A 1 223 ? 33.815 1.647 -70.824 1.00 91.06 223 ASN A N 1
ATOM 1765 C CA . ASN A 1 223 ? 32.539 0.928 -70.743 1.00 91.06 223 ASN A CA 1
ATOM 1766 C C . ASN A 1 223 ? 32.021 0.324 -72.070 1.00 91.06 223 ASN A C 1
ATOM 1768 O O . ASN A 1 223 ? 30.941 -0.270 -72.084 1.00 91.06 223 ASN A O 1
ATOM 1772 N N . GLN A 1 224 ? 32.771 0.415 -73.173 1.00 93.19 224 GLN A N 1
ATOM 1773 C CA . GLN A 1 224 ? 32.447 -0.305 -74.407 1.00 93.19 224 GLN A CA 1
ATOM 1774 C C . GLN A 1 224 ? 32.876 -1.773 -74.331 1.00 93.19 224 GLN A C 1
ATOM 1776 O O . GLN A 1 224 ? 33.850 -2.121 -73.664 1.00 93.19 224 GLN A O 1
ATOM 1781 N N . THR A 1 225 ? 32.136 -2.637 -75.027 1.00 91.44 225 THR A N 1
ATOM 1782 C CA . THR A 1 225 ? 32.325 -4.087 -74.961 1.00 91.44 225 THR A CA 1
ATOM 1783 C C . THR A 1 225 ? 33.607 -4.510 -75.670 1.00 91.44 225 THR A C 1
ATOM 1785 O O . THR A 1 225 ? 33.729 -4.276 -76.870 1.00 91.44 225 THR A O 1
ATOM 1788 N N . CYS A 1 226 ? 34.534 -5.165 -74.983 1.00 94.75 226 CYS A N 1
ATOM 1789 C CA . CYS A 1 226 ? 35.813 -5.633 -75.514 1.00 94.75 226 CYS A CA 1
ATOM 1790 C C . CYS A 1 226 ? 35.977 -7.149 -75.352 1.00 94.75 226 CYS A C 1
ATOM 1792 O O . CYS A 1 226 ? 35.350 -7.766 -74.494 1.00 94.75 226 CYS A O 1
ATOM 1794 N N . TYR A 1 227 ? 36.850 -7.741 -76.164 1.00 92.19 227 TYR A N 1
ATOM 1795 C CA . TYR A 1 227 ? 37.267 -9.145 -76.040 1.00 92.19 227 TYR A CA 1
ATOM 1796 C C . TYR A 1 227 ? 38.736 -9.295 -75.628 1.00 92.19 227 TYR A C 1
ATOM 1798 O O . TYR A 1 227 ? 39.154 -10.357 -75.177 1.00 92.19 227 TYR A O 1
ATOM 1806 N N . SER A 1 228 ? 39.528 -8.233 -75.787 1.00 91.19 228 SER A N 1
ATOM 1807 C CA . SER A 1 228 ? 40.948 -8.184 -75.442 1.00 91.19 228 SER A CA 1
ATOM 1808 C C . SER A 1 228 ? 41.327 -6.778 -74.985 1.00 91.19 228 SER A C 1
ATOM 1810 O O . SER A 1 228 ? 40.766 -5.792 -75.456 1.00 91.19 228 SER A O 1
ATOM 1812 N N . THR A 1 229 ? 42.317 -6.668 -74.097 1.00 90.19 229 THR A N 1
ATOM 1813 C CA . THR A 1 229 ? 42.872 -5.379 -73.645 1.00 90.19 229 THR A CA 1
ATOM 1814 C C . THR A 1 229 ? 43.429 -4.547 -74.796 1.00 90.19 229 THR A C 1
ATOM 1816 O O . THR A 1 229 ? 43.371 -3.326 -74.754 1.00 90.19 229 THR A O 1
ATOM 1819 N N . THR A 1 230 ? 43.895 -5.195 -75.867 1.00 90.69 230 THR A N 1
ATOM 1820 C CA . THR A 1 230 ? 44.361 -4.498 -77.077 1.00 90.69 230 THR A CA 1
ATOM 1821 C C . THR A 1 230 ? 43.256 -3.734 -77.800 1.00 90.69 230 THR A C 1
ATOM 1823 O O . THR A 1 230 ? 43.562 -2.872 -78.616 1.00 90.69 230 THR A O 1
ATOM 1826 N N . GLU A 1 231 ? 41.987 -4.019 -77.503 1.00 92.94 231 GLU A N 1
ATOM 1827 C CA . GLU A 1 231 ? 40.858 -3.298 -78.079 1.00 92.94 231 GLU A CA 1
ATOM 1828 C C . GLU A 1 231 ? 40.572 -1.982 -77.360 1.00 92.94 231 GLU A C 1
ATOM 1830 O O . GLU A 1 231 ? 39.821 -1.187 -77.902 1.00 92.94 231 GLU A O 1
ATOM 1835 N N . CYS A 1 232 ? 41.118 -1.744 -76.166 1.00 93.44 232 CYS A N 1
ATOM 1836 C CA . CYS A 1 232 ? 40.798 -0.581 -75.339 1.00 93.44 232 CYS A CA 1
ATOM 1837 C C . CYS A 1 232 ? 41.729 0.604 -75.617 1.00 93.44 232 CYS A C 1
ATOM 1839 O O . CYS A 1 232 ? 42.876 0.428 -76.026 1.00 93.44 232 CYS A O 1
ATOM 1841 N N . MET A 1 233 ? 41.213 1.821 -75.438 1.00 90.50 233 MET A N 1
ATOM 1842 C CA . MET A 1 233 ? 41.918 3.062 -75.752 1.00 90.50 233 MET A CA 1
ATOM 1843 C C . MET A 1 233 ? 43.096 3.314 -74.794 1.00 90.50 233 MET A C 1
ATOM 1845 O O . MET A 1 233 ? 42.900 3.546 -73.599 1.00 90.50 233 MET A O 1
ATOM 1849 N N . ASP A 1 234 ? 44.321 3.366 -75.331 1.00 85.94 234 ASP A N 1
ATOM 1850 C CA . ASP A 1 234 ? 45.536 3.535 -74.516 1.00 85.94 234 ASP A CA 1
ATOM 1851 C C . ASP A 1 234 ? 45.581 4.908 -73.833 1.00 85.94 234 ASP A C 1
ATOM 1853 O O . ASP A 1 234 ? 46.038 5.026 -72.697 1.00 85.94 234 ASP A O 1
ATOM 1857 N N . SER A 1 235 ? 45.069 5.956 -74.494 1.00 84.44 235 SER A N 1
ATOM 1858 C CA . SER A 1 235 ? 45.023 7.314 -73.932 1.00 84.44 235 SER A CA 1
ATOM 1859 C C . SER A 1 235 ? 44.107 7.436 -72.714 1.00 84.44 235 SER A C 1
ATOM 1861 O O . SER A 1 235 ? 44.278 8.351 -71.911 1.00 84.44 235 SER A O 1
ATOM 1863 N N . GLU A 1 236 ? 43.146 6.521 -72.568 1.00 86.88 236 GLU A N 1
ATOM 1864 C CA . GLU A 1 236 ? 42.266 6.450 -71.401 1.00 86.88 236 GLU A CA 1
ATOM 1865 C C . GLU A 1 236 ? 42.864 5.593 -70.274 1.00 86.88 236 GLU A C 1
ATOM 1867 O O . GLU A 1 236 ? 42.327 5.602 -69.167 1.00 86.88 236 GLU A O 1
ATOM 1872 N N . ALA A 1 237 ? 43.972 4.882 -70.534 1.00 87.69 237 ALA A N 1
ATOM 1873 C CA . ALA A 1 237 ? 44.573 3.879 -69.652 1.00 87.69 237 ALA A CA 1
ATOM 1874 C C . ALA A 1 237 ? 43.575 2.789 -69.200 1.00 87.69 237 ALA A C 1
ATOM 1876 O O . ALA A 1 237 ? 43.611 2.333 -68.056 1.00 87.69 237 ALA A O 1
ATOM 1877 N N . THR A 1 238 ? 42.669 2.386 -70.097 1.00 90.38 238 THR A N 1
ATOM 1878 C CA . THR A 1 238 ? 41.682 1.326 -69.847 1.00 90.38 238 THR A CA 1
ATOM 1879 C C . THR A 1 238 ? 42.209 -0.047 -70.277 1.00 90.38 238 THR A C 1
ATOM 1881 O O . THR A 1 238 ? 43.050 -0.156 -71.168 1.00 90.38 238 THR A O 1
ATOM 1884 N N . TYR A 1 239 ? 41.713 -1.115 -69.650 1.00 91.94 239 TYR A N 1
ATOM 1885 C CA . TYR A 1 239 ? 41.980 -2.504 -70.037 1.00 91.94 239 TYR A CA 1
ATOM 1886 C C . TYR A 1 239 ? 40.676 -3.295 -70.123 1.00 91.94 239 TYR A C 1
ATOM 1888 O O . TYR A 1 239 ? 39.639 -2.841 -69.647 1.00 91.94 239 TYR A O 1
ATOM 1896 N N . CYS A 1 240 ? 40.709 -4.465 -70.760 1.00 92.62 240 CYS A N 1
ATOM 1897 C CA . CYS A 1 240 ? 39.505 -5.266 -70.920 1.00 92.62 240 CYS A CA 1
ATOM 1898 C C . CYS A 1 240 ? 39.271 -6.144 -69.689 1.00 92.62 240 CYS A C 1
ATOM 1900 O O . CYS A 1 240 ? 39.997 -7.117 -69.485 1.00 92.62 240 CYS A O 1
ATOM 1902 N N . ASP A 1 241 ? 38.246 -5.819 -68.904 1.00 90.00 241 ASP A N 1
ATOM 1903 C CA . ASP A 1 241 ? 37.808 -6.594 -67.745 1.00 90.00 241 ASP A CA 1
ATOM 1904 C C . ASP A 1 241 ? 36.352 -7.030 -67.916 1.00 90.00 241 ASP A C 1
ATOM 1906 O O . ASP A 1 241 ? 35.478 -6.216 -68.223 1.00 90.00 241 ASP A O 1
ATOM 1910 N N . GLY A 1 242 ? 36.075 -8.325 -67.753 1.00 82.88 242 GLY A N 1
ATOM 1911 C CA . GLY A 1 242 ? 34.708 -8.850 -67.794 1.00 82.88 242 GLY A CA 1
ATOM 1912 C C . GLY A 1 242 ? 33.905 -8.453 -69.041 1.00 82.88 242 GLY A C 1
ATOM 1913 O O . GLY A 1 242 ? 32.702 -8.225 -68.934 1.00 82.88 242 GLY A O 1
ATOM 1914 N N . SER A 1 243 ? 34.557 -8.366 -70.208 1.00 91.00 243 SER A N 1
ATOM 1915 C CA . SER A 1 243 ? 34.029 -7.910 -71.508 1.00 91.00 243 SER A CA 1
ATOM 1916 C C . SER A 1 243 ? 33.840 -6.403 -71.703 1.00 91.00 243 SER A C 1
ATOM 1918 O O . SER A 1 243 ? 33.212 -6.008 -72.680 1.00 91.00 243 SER A O 1
ATOM 1920 N N . LYS A 1 244 ? 34.368 -5.534 -70.836 1.00 93.31 244 LYS A N 1
ATOM 1921 C CA . LYS A 1 244 ? 34.294 -4.074 -71.017 1.00 93.31 244 LYS A CA 1
ATOM 1922 C C . LYS A 1 244 ? 35.638 -3.394 -70.798 1.00 93.31 244 LYS A C 1
ATOM 1924 O O . LYS A 1 244 ? 36.429 -3.839 -69.977 1.00 93.31 244 LYS A O 1
ATOM 1929 N N . CYS A 1 245 ? 35.884 -2.296 -71.511 1.00 94.06 245 CYS A N 1
ATOM 1930 C CA . CYS A 1 245 ? 37.046 -1.456 -71.241 1.00 94.06 245 CYS A CA 1
ATOM 1931 C C . CYS A 1 245 ? 36.829 -0.700 -69.926 1.00 94.06 245 CYS A C 1
ATOM 1933 O O . CYS A 1 245 ? 35.966 0.175 -69.842 1.00 94.06 245 CYS A O 1
ATOM 1935 N N . THR A 1 246 ? 37.574 -1.051 -68.885 1.00 92.69 246 THR A N 1
ATOM 1936 C CA . THR A 1 246 ? 37.456 -0.482 -67.539 1.00 92.69 246 THR A CA 1
ATOM 1937 C C . THR A 1 246 ? 38.810 0.025 -67.044 1.00 92.69 246 THR A C 1
ATOM 1939 O O . THR A 1 246 ? 39.857 -0.225 -67.641 1.00 92.69 246 THR A O 1
ATOM 1942 N N . CYS A 1 247 ? 38.789 0.803 -65.963 1.00 91.88 247 CYS A N 1
ATOM 1943 C CA . CYS A 1 247 ? 40.001 1.180 -65.240 1.00 91.88 247 CYS A CA 1
ATOM 1944 C C . CYS A 1 247 ? 40.419 0.059 -64.293 1.00 91.88 247 CYS A C 1
ATOM 1946 O O . CYS A 1 247 ? 39.563 -0.694 -63.826 1.00 91.88 247 CYS A O 1
ATOM 1948 N N . THR A 1 248 ? 41.716 -0.028 -63.980 1.00 88.00 248 THR A N 1
ATOM 1949 C CA . THR A 1 248 ? 42.234 -0.984 -62.979 1.00 88.00 248 THR A CA 1
ATOM 1950 C C . THR A 1 248 ? 41.512 -0.830 -61.643 1.00 88.00 248 THR A C 1
ATOM 1952 O O . THR A 1 248 ? 40.966 0.230 -61.336 1.00 88.00 248 THR A O 1
ATOM 1955 N N . ASN A 1 249 ? 41.512 -1.876 -60.817 1.00 83.12 249 ASN A N 1
ATOM 1956 C CA . ASN A 1 249 ? 40.876 -1.861 -59.494 1.00 83.12 249 ASN A CA 1
ATOM 1957 C C . ASN A 1 249 ? 41.364 -0.716 -58.577 1.00 83.12 249 ASN A C 1
ATOM 1959 O O . ASN A 1 249 ? 40.624 -0.295 -57.692 1.00 83.12 249 ASN A O 1
ATOM 1963 N N . MET A 1 250 ? 42.563 -0.173 -58.813 1.00 83.75 250 MET A N 1
ATOM 1964 C CA . MET A 1 250 ? 43.131 0.975 -58.091 1.00 83.75 250 MET A CA 1
ATOM 1965 C C . MET A 1 250 ? 42.764 2.340 -58.695 1.00 83.75 250 MET A C 1
ATOM 1967 O O . MET A 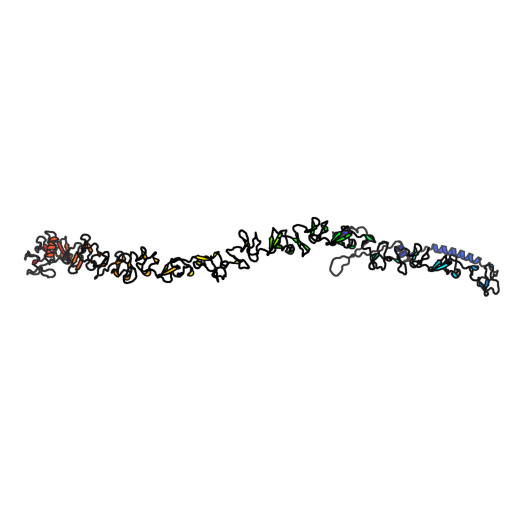1 250 ? 43.203 3.379 -58.202 1.00 83.75 250 MET A O 1
ATOM 1971 N N . GLN A 1 251 ? 41.985 2.365 -59.772 1.00 89.81 251 GLN A N 1
ATOM 1972 C CA . GLN A 1 251 ? 41.647 3.567 -60.524 1.00 89.81 251 GLN A CA 1
ATOM 1973 C C . GLN A 1 251 ? 40.133 3.691 -60.730 1.00 89.81 251 GLN A C 1
ATOM 1975 O O . GLN A 1 251 ? 39.366 2.737 -60.586 1.00 89.81 251 GLN A O 1
ATOM 1980 N N . TYR A 1 252 ? 39.696 4.900 -61.062 1.00 90.69 252 TYR A N 1
ATOM 1981 C CA . TYR A 1 252 ? 38.337 5.207 -61.490 1.00 90.69 252 TYR A CA 1
ATOM 1982 C C . TYR A 1 252 ? 38.379 6.044 -62.765 1.00 90.69 252 TYR A C 1
ATOM 1984 O O . TYR A 1 252 ? 39.345 6.767 -63.014 1.00 90.69 252 TYR A O 1
ATOM 1992 N N . PHE A 1 253 ? 37.337 5.952 -63.589 1.00 92.06 253 PHE A N 1
ATOM 1993 C CA . PHE A 1 253 ? 37.257 6.758 -64.801 1.00 92.06 253 PHE A CA 1
ATOM 1994 C C . PHE A 1 253 ? 36.772 8.165 -64.458 1.00 92.06 253 PHE A C 1
ATOM 1996 O O . PHE A 1 253 ? 35.640 8.354 -64.009 1.00 92.06 253 PHE A O 1
ATOM 2003 N N . SER A 1 254 ? 37.639 9.157 -64.649 1.00 89.81 254 SER A N 1
ATOM 2004 C CA . SER A 1 254 ? 37.301 10.559 -64.433 1.00 89.81 254 SER A CA 1
ATOM 2005 C C . SER A 1 254 ? 36.681 11.132 -65.703 1.00 89.81 254 SER A C 1
ATOM 2007 O O . SER A 1 254 ? 37.384 11.374 -66.684 1.00 89.81 254 SER A O 1
ATOM 2009 N N . ASN A 1 255 ? 35.370 11.391 -65.683 1.00 85.12 255 ASN A N 1
ATOM 2010 C CA . ASN A 1 255 ? 34.663 11.980 -66.827 1.00 85.12 255 ASN A CA 1
ATOM 2011 C C . ASN A 1 255 ? 35.234 13.353 -67.224 1.00 85.12 255 ASN A C 1
ATOM 2013 O O . ASN A 1 255 ? 35.288 13.676 -68.407 1.00 85.12 255 ASN A O 1
ATOM 2017 N N . SER A 1 256 ? 35.701 14.147 -66.253 1.00 85.31 256 SER A N 1
ATOM 2018 C CA . SER A 1 256 ? 36.278 15.473 -66.506 1.00 85.31 256 SER A CA 1
ATOM 2019 C C . SER A 1 256 ? 37.631 15.413 -67.216 1.00 85.31 256 SER A C 1
ATOM 2021 O O . SER A 1 256 ? 37.951 16.309 -67.993 1.00 85.31 256 SER A O 1
ATOM 2023 N N . LEU A 1 257 ? 38.415 14.357 -66.982 1.00 86.38 257 LEU A N 1
ATOM 2024 C CA . LEU A 1 257 ? 39.726 14.163 -67.606 1.00 86.38 257 LEU A CA 1
ATOM 2025 C C . LEU A 1 257 ? 39.705 13.168 -68.777 1.00 86.38 257 LEU A C 1
ATOM 2027 O O . LEU A 1 257 ? 40.715 13.045 -69.465 1.00 86.38 257 LEU A O 1
ATOM 2031 N N . SER A 1 258 ? 38.587 12.462 -68.988 1.00 88.88 258 SER A N 1
ATOM 2032 C CA . SER A 1 258 ? 38.437 11.372 -69.967 1.00 88.88 258 SER A CA 1
ATOM 2033 C C . SER A 1 258 ? 39.557 10.321 -69.877 1.00 88.88 258 SER A C 1
ATOM 2035 O O . SER A 1 258 ? 40.084 9.875 -70.892 1.00 88.88 258 SER A O 1
ATOM 2037 N N . LYS A 1 259 ? 39.969 9.960 -68.653 1.00 91.69 259 LYS A N 1
ATOM 2038 C CA . LYS A 1 259 ? 41.012 8.952 -68.390 1.00 91.69 259 LYS A CA 1
ATOM 2039 C C . LYS A 1 259 ? 40.858 8.303 -67.015 1.00 91.69 259 LYS A C 1
ATOM 2041 O O . LYS A 1 259 ? 40.217 8.864 -66.121 1.00 91.69 259 LYS A O 1
ATOM 2046 N N . CYS A 1 260 ? 41.490 7.148 -66.835 1.00 91.56 260 CYS A N 1
ATOM 2047 C CA . CYS A 1 260 ? 41.610 6.489 -65.541 1.00 91.56 260 CYS A CA 1
ATOM 2048 C C . CYS A 1 260 ? 42.542 7.267 -64.593 1.00 91.56 260 CYS A C 1
ATOM 2050 O O . CYS A 1 260 ? 43.687 7.575 -64.928 1.00 91.56 260 CYS A O 1
ATOM 2052 N N . THR A 1 261 ? 42.049 7.569 -63.392 1.00 90.06 261 THR A N 1
ATOM 2053 C CA . THR A 1 261 ? 42.738 8.318 -62.326 1.00 90.06 261 THR A CA 1
ATOM 2054 C C . THR A 1 261 ? 42.825 7.442 -61.071 1.00 90.06 261 THR A C 1
ATOM 2056 O O . THR A 1 261 ? 41.902 6.659 -60.847 1.00 90.06 261 THR A O 1
ATOM 2059 N N . PRO A 1 262 ? 43.889 7.525 -60.245 1.00 90.50 262 PRO A N 1
ATOM 2060 C CA . PRO A 1 262 ? 43.960 6.788 -58.981 1.00 90.50 262 PRO A CA 1
ATOM 2061 C C . PRO A 1 262 ? 42.746 7.042 -58.084 1.00 90.50 262 PRO A C 1
ATOM 2063 O O . PRO A 1 262 ? 42.259 8.172 -57.999 1.00 90.50 262 PRO A O 1
ATOM 2066 N N . ARG A 1 263 ? 42.263 5.989 -57.424 1.00 90.00 263 ARG A N 1
ATOM 2067 C CA . ARG A 1 263 ? 41.212 6.085 -56.407 1.00 90.00 263 ARG A CA 1
ATOM 2068 C C . ARG A 1 263 ? 41.701 6.846 -55.174 1.00 90.00 263 ARG A C 1
ATOM 2070 O O . ARG A 1 263 ? 42.893 6.909 -54.889 1.00 90.00 263 ARG A O 1
ATOM 2077 N N . LEU A 1 264 ? 40.751 7.440 -54.471 1.00 91.19 264 LEU A N 1
ATOM 2078 C CA . LEU A 1 264 ? 40.952 8.348 -53.354 1.00 91.19 264 LEU A CA 1
ATOM 2079 C C . LEU A 1 264 ? 40.980 7.580 -52.020 1.00 91.19 264 LEU A C 1
ATOM 2081 O O . LEU A 1 264 ? 40.209 6.635 -51.832 1.00 91.19 264 LEU A O 1
ATOM 2085 N N . SER A 1 265 ? 41.873 7.994 -51.118 1.00 88.31 265 SER A N 1
ATOM 2086 C CA . SER A 1 265 ? 42.017 7.473 -49.749 1.00 88.31 265 SER A CA 1
ATOM 2087 C C . SER A 1 265 ? 40.997 8.091 -48.783 1.00 88.31 265 SER A C 1
ATOM 2089 O O . SER A 1 265 ? 40.199 8.941 -49.184 1.00 88.31 265 SER A O 1
ATOM 2091 N N . GLU A 1 266 ? 41.022 7.679 -47.510 1.00 89.69 266 GLU A N 1
ATOM 2092 C CA . GLU A 1 266 ? 40.131 8.221 -46.473 1.00 89.69 266 GLU A CA 1
ATOM 2093 C C . GLU A 1 266 ? 40.184 9.749 -46.392 1.00 89.69 266 GLU A C 1
ATOM 2095 O O . GLU A 1 266 ? 41.225 10.365 -46.619 1.00 89.69 266 GLU A O 1
ATOM 2100 N N . ASP A 1 267 ? 39.029 10.353 -46.108 1.00 86.94 267 ASP A N 1
ATOM 2101 C CA . ASP A 1 267 ? 38.837 11.794 -45.915 1.00 86.94 267 ASP A CA 1
ATOM 2102 C C . ASP A 1 267 ? 39.062 12.695 -47.141 1.00 86.94 267 ASP A C 1
ATOM 2104 O O . ASP A 1 267 ? 38.837 13.910 -47.067 1.00 86.94 267 ASP A O 1
ATOM 2108 N N . VAL A 1 268 ? 39.422 12.126 -48.291 1.00 90.69 268 VAL A N 1
ATOM 2109 C CA . VAL A 1 268 ? 39.551 12.867 -49.548 1.00 90.69 268 VAL A CA 1
ATOM 2110 C C . VAL A 1 268 ? 38.175 13.093 -50.178 1.00 90.69 268 VAL A C 1
ATOM 2112 O O . VAL A 1 268 ? 37.317 12.207 -50.180 1.00 90.69 268 VAL A O 1
ATOM 2115 N N . GLY A 1 269 ? 37.970 14.297 -50.720 1.00 89.62 269 GLY A N 1
ATOM 2116 C CA . GLY A 1 269 ? 36.711 14.708 -51.336 1.00 89.62 269 GLY A CA 1
ATOM 2117 C C . GLY A 1 269 ? 36.335 13.863 -52.558 1.00 89.62 269 GLY A C 1
ATOM 2118 O O . GLY A 1 269 ? 37.139 13.722 -53.476 1.00 89.62 269 GLY A O 1
ATOM 2119 N N . CYS A 1 270 ? 35.113 13.340 -52.592 1.00 92.94 270 CYS A N 1
ATOM 2120 C CA . CYS A 1 270 ? 34.579 12.498 -53.661 1.00 92.94 270 CYS A CA 1
ATOM 2121 C C . CYS A 1 270 ? 33.174 12.951 -54.075 1.00 92.94 270 CYS A C 1
ATOM 2123 O O . CYS A 1 270 ? 32.441 13.555 -53.298 1.00 92.94 270 CYS A O 1
ATOM 2125 N N . GLU A 1 271 ? 32.782 12.619 -55.302 1.00 90.38 271 GLU A N 1
ATOM 2126 C CA . GLU A 1 271 ? 31.411 12.796 -55.801 1.00 90.38 271 GLU A CA 1
ATOM 2127 C C . GLU A 1 271 ? 30.658 11.461 -55.869 1.00 90.38 271 GLU A C 1
ATOM 2129 O O . GLU A 1 271 ? 29.444 11.410 -55.686 1.00 90.38 271 GLU A O 1
ATOM 2134 N N . TYR A 1 272 ? 31.385 10.367 -56.113 1.00 88.31 272 TYR A N 1
ATOM 2135 C CA . TYR A 1 272 ? 30.819 9.041 -56.334 1.00 88.31 272 TYR A CA 1
ATOM 2136 C C . TYR A 1 272 ? 31.659 7.966 -55.642 1.00 88.31 272 TYR A C 1
ATOM 2138 O O . TYR A 1 272 ? 32.882 8.065 -55.552 1.00 88.31 272 TYR A O 1
ATOM 2146 N N . THR A 1 273 ? 31.008 6.889 -55.199 1.00 88.62 273 THR A N 1
ATOM 2147 C CA . THR A 1 273 ? 31.648 5.758 -54.502 1.00 88.62 273 THR A CA 1
ATOM 2148 C C . THR A 1 273 ? 32.771 5.100 -55.299 1.00 88.62 273 THR A C 1
ATOM 2150 O O . THR A 1 273 ? 33.774 4.694 -54.723 1.00 88.62 273 THR A O 1
ATOM 2153 N N . ASN A 1 274 ? 32.661 5.035 -56.627 1.00 87.69 274 ASN A N 1
ATOM 2154 C CA . ASN A 1 274 ? 33.709 4.449 -57.463 1.00 87.69 274 ASN A CA 1
ATOM 2155 C C . ASN A 1 274 ? 35.015 5.262 -57.468 1.00 87.69 274 ASN A C 1
ATOM 2157 O O . ASN A 1 274 ? 36.028 4.724 -57.906 1.00 87.69 274 ASN A O 1
ATOM 2161 N N . MET A 1 275 ? 35.008 6.511 -56.986 1.00 92.38 275 MET A N 1
ATOM 2162 C CA . MET A 1 275 ? 36.218 7.319 -56.819 1.00 92.38 275 MET A CA 1
ATOM 2163 C C . MET A 1 275 ? 37.071 6.850 -55.641 1.00 92.38 275 MET A C 1
ATOM 2165 O O . MET A 1 275 ? 38.264 7.123 -55.631 1.00 92.38 275 MET A O 1
ATOM 2169 N N . CYS A 1 276 ? 36.491 6.155 -54.663 1.00 93.00 276 CYS A N 1
ATOM 2170 C CA . CYS A 1 276 ? 37.174 5.734 -53.444 1.00 93.00 276 CYS A CA 1
ATOM 2171 C C . CYS A 1 276 ? 37.856 4.367 -53.609 1.00 93.00 276 CYS A C 1
ATOM 2173 O O . CYS A 1 276 ? 37.446 3.549 -54.443 1.00 93.00 276 CYS A O 1
ATOM 2175 N N . LEU A 1 277 ? 38.904 4.105 -52.820 1.00 90.69 277 LEU A N 1
ATOM 2176 C CA . LEU A 1 277 ? 39.515 2.773 -52.725 1.00 90.69 277 LEU A CA 1
ATOM 2177 C C . LEU A 1 277 ? 38.460 1.752 -52.282 1.00 90.69 277 LEU A C 1
ATOM 2179 O O . LEU A 1 277 ? 37.713 2.011 -51.354 1.00 90.69 277 LEU A O 1
ATOM 2183 N N . SER A 1 278 ? 38.353 0.600 -52.945 1.00 85.25 278 SER A N 1
ATOM 2184 C CA . SER A 1 278 ? 37.423 -0.451 -52.498 1.00 85.25 278 SER A CA 1
ATOM 2185 C C . SER A 1 278 ? 37.941 -1.067 -51.191 1.00 85.25 278 SER A C 1
ATOM 2187 O O . SER A 1 278 ? 39.130 -1.374 -51.173 1.00 85.25 278 SER A O 1
ATOM 2189 N N . PRO A 1 279 ? 37.109 -1.289 -50.149 1.00 89.69 279 PRO A N 1
ATOM 2190 C CA . PRO A 1 279 ? 35.636 -1.246 -50.121 1.00 89.69 279 PRO A CA 1
ATOM 2191 C C . PRO A 1 279 ? 35.013 0.078 -49.615 1.00 89.69 279 PRO A C 1
ATOM 2193 O O . PRO A 1 279 ? 33.846 0.098 -49.223 1.00 89.69 279 PRO A O 1
ATOM 2196 N N . MET A 1 280 ? 35.755 1.186 -49.601 1.00 90.62 280 MET A N 1
ATOM 2197 C CA . MET A 1 280 ? 35.251 2.499 -49.180 1.00 90.62 280 MET A CA 1
ATOM 2198 C C . MET A 1 280 ? 34.141 3.010 -50.101 1.00 90.62 280 MET A C 1
ATOM 2200 O O . MET A 1 280 ? 34.080 2.694 -51.293 1.00 90.62 280 MET A O 1
ATOM 2204 N N . PHE A 1 281 ? 33.293 3.879 -49.556 1.00 92.50 281 PHE A N 1
ATOM 2205 C CA . PHE A 1 281 ? 32.261 4.579 -50.309 1.00 92.50 281 PHE A CA 1
ATOM 2206 C C . PHE A 1 281 ? 32.332 6.084 -50.091 1.00 92.50 281 PHE A C 1
ATOM 2208 O O . PHE A 1 281 ? 32.950 6.573 -49.145 1.00 92.50 281 PHE A O 1
ATOM 2215 N N . CYS A 1 282 ? 31.695 6.827 -50.995 1.00 93.50 282 CYS A N 1
ATOM 2216 C CA . CYS A 1 282 ? 31.592 8.266 -50.854 1.00 93.50 282 CYS A CA 1
ATOM 2217 C C . CYS A 1 282 ? 30.471 8.583 -49.862 1.00 93.50 282 CYS A C 1
ATOM 2219 O O . CYS A 1 282 ? 29.295 8.356 -50.150 1.00 93.50 282 CYS A O 1
ATOM 2221 N N . SER A 1 283 ? 30.844 9.027 -48.664 1.00 90.69 283 SER A N 1
ATOM 2222 C CA . SER A 1 283 ? 29.898 9.330 -47.592 1.00 90.69 283 SER A CA 1
ATOM 2223 C C . SER A 1 283 ? 28.999 10.520 -47.942 1.00 90.69 283 SER A C 1
ATOM 2225 O O . SER A 1 283 ? 29.283 11.299 -48.853 1.00 90.69 283 SER A O 1
ATOM 2227 N N . ALA A 1 284 ? 27.932 10.721 -47.161 1.00 86.50 284 ALA A N 1
ATOM 2228 C CA . ALA A 1 284 ? 27.049 11.885 -47.297 1.00 86.50 284 ALA A CA 1
ATOM 2229 C C . ALA A 1 284 ? 27.785 13.236 -47.147 1.00 86.50 284 ALA A C 1
ATOM 2231 O O . ALA A 1 284 ? 27.276 14.264 -47.586 1.00 86.50 284 ALA A O 1
ATOM 2232 N N . PHE A 1 285 ? 28.989 13.236 -46.564 1.00 89.00 285 PHE A N 1
ATOM 2233 C CA . PHE A 1 285 ? 29.855 14.410 -46.440 1.00 89.00 285 PHE A CA 1
ATOM 2234 C C . PHE A 1 285 ? 30.784 14.615 -47.643 1.00 89.00 285 PHE A C 1
ATOM 2236 O O . PHE A 1 285 ? 31.715 15.413 -47.553 1.00 89.00 285 PHE A O 1
ATOM 2243 N N . LEU A 1 286 ? 30.545 13.907 -48.755 1.00 91.50 286 LEU A N 1
ATOM 2244 C CA . LEU A 1 286 ? 31.358 13.966 -49.973 1.00 91.50 286 LEU A CA 1
ATOM 2245 C C . LEU A 1 286 ? 32.826 13.619 -49.707 1.00 91.50 286 LEU A C 1
ATOM 2247 O O . LEU A 1 286 ? 33.727 14.224 -50.279 1.00 91.50 286 LEU A O 1
ATOM 2251 N N . LYS A 1 287 ? 33.076 12.658 -48.814 1.00 92.25 287 LYS A N 1
ATOM 2252 C CA . LYS A 1 287 ? 34.413 12.150 -48.486 1.00 92.25 287 LYS A CA 1
ATOM 2253 C C . LYS A 1 287 ? 34.444 10.634 -48.527 1.00 92.25 287 LYS A C 1
ATOM 2255 O O . LYS A 1 287 ? 33.467 9.998 -48.125 1.00 92.25 287 LYS A O 1
ATOM 2260 N N . CYS A 1 288 ? 35.559 10.066 -48.967 1.00 92.81 288 CYS A N 1
ATOM 2261 C CA . CYS A 1 288 ? 35.752 8.624 -48.934 1.00 92.81 288 CYS A CA 1
ATOM 2262 C C . CYS A 1 288 ? 35.857 8.133 -47.489 1.00 92.81 288 CYS A C 1
ATOM 2264 O O . CYS A 1 288 ? 36.671 8.629 -46.710 1.00 92.81 288 CYS A O 1
ATOM 2266 N N . SER A 1 289 ? 35.030 7.153 -47.136 1.00 91.88 289 SER A N 1
ATOM 2267 C CA . SER A 1 289 ? 34.993 6.564 -45.798 1.00 91.88 289 SER A CA 1
ATOM 2268 C C . SER A 1 289 ? 34.760 5.061 -45.887 1.00 91.88 289 SER A C 1
ATOM 2270 O O . SER A 1 289 ? 34.069 4.575 -46.788 1.00 91.88 289 SER A O 1
ATOM 2272 N N . CYS A 1 290 ? 35.337 4.317 -44.947 1.00 91.94 290 CYS A N 1
ATOM 2273 C CA . CYS A 1 290 ? 35.038 2.899 -44.794 1.00 91.94 290 CYS A CA 1
ATOM 2274 C C . CYS A 1 290 ? 33.580 2.674 -44.331 1.00 91.94 290 CYS A C 1
ATOM 2276 O O . CYS A 1 290 ? 32.962 3.579 -43.757 1.00 91.94 290 CYS A O 1
ATOM 2278 N N . PRO A 1 291 ? 33.016 1.468 -44.553 1.00 89.12 291 PRO A N 1
ATOM 2279 C CA . PRO A 1 291 ? 31.812 0.986 -43.863 1.00 89.12 291 PRO A CA 1
ATOM 2280 C C . PRO A 1 291 ? 31.819 1.330 -42.371 1.00 89.12 291 PRO A C 1
ATOM 2282 O O . PRO A 1 291 ? 32.872 1.307 -41.745 1.00 89.12 291 PRO A O 1
ATOM 2285 N N . MET A 1 292 ? 30.654 1.611 -41.769 1.00 85.38 292 MET A N 1
ATOM 2286 C CA . MET A 1 292 ? 30.579 2.032 -40.355 1.00 85.38 292 MET A CA 1
ATOM 2287 C C . MET A 1 292 ? 31.255 1.052 -39.382 1.00 85.38 292 MET A C 1
ATOM 2289 O O . MET A 1 292 ? 31.729 1.475 -38.327 1.00 85.38 292 MET A O 1
ATOM 2293 N N . THR A 1 293 ? 31.331 -0.227 -39.753 1.00 88.38 293 THR A N 1
ATOM 2294 C CA . THR A 1 293 ? 31.946 -1.317 -38.987 1.00 88.38 293 THR A CA 1
ATOM 2295 C C . THR A 1 293 ? 33.447 -1.481 -39.227 1.00 88.38 293 THR A C 1
ATOM 2297 O O . THR A 1 293 ? 34.056 -2.355 -38.619 1.00 88.38 293 THR A O 1
ATOM 2300 N N . GLN A 1 294 ? 34.049 -0.666 -40.091 1.00 91.25 294 GLN A N 1
ATOM 2301 C CA . GLN A 1 294 ? 3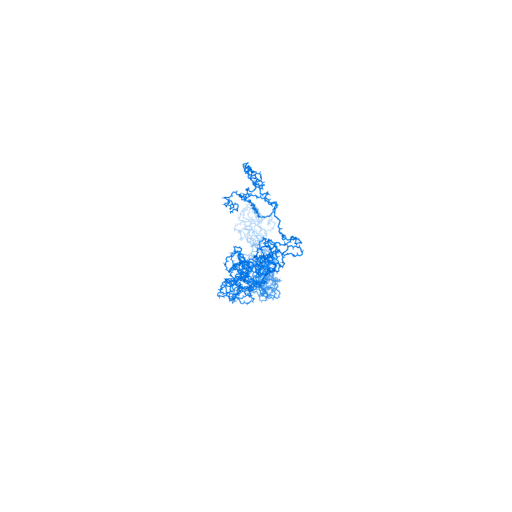5.449 -0.743 -40.498 1.00 91.25 294 GLN A CA 1
ATOM 2302 C C . GLN A 1 294 ? 36.143 0.613 -40.337 1.00 91.25 294 GLN A C 1
ATOM 2304 O O . GLN A 1 294 ? 35.494 1.659 -40.304 1.00 91.25 294 GLN A O 1
ATOM 2309 N N . TYR A 1 295 ? 37.464 0.597 -40.209 1.00 90.56 295 TYR A N 1
ATOM 2310 C CA . TYR A 1 295 ? 38.305 1.790 -40.235 1.00 90.56 295 TYR A CA 1
ATOM 2311 C C . TYR A 1 295 ? 39.397 1.635 -41.290 1.00 90.56 295 TYR A C 1
ATOM 2313 O O . TYR A 1 295 ? 39.792 0.514 -41.616 1.00 90.56 295 TYR A O 1
ATOM 2321 N N . PHE A 1 296 ? 39.872 2.748 -41.844 1.00 90.81 296 PHE A N 1
ATOM 2322 C CA . PHE A 1 296 ? 40.925 2.706 -42.847 1.00 90.81 296 PHE A CA 1
ATOM 2323 C C . PHE A 1 296 ? 42.283 2.479 -42.180 1.00 90.81 296 PHE A C 1
ATOM 2325 O O . PHE A 1 296 ? 42.684 3.204 -41.272 1.00 90.81 296 PHE A O 1
ATOM 2332 N N . ASN A 1 297 ? 43.007 1.457 -42.628 1.00 88.69 297 ASN A N 1
ATOM 2333 C CA . ASN A 1 297 ? 44.365 1.201 -42.177 1.00 88.69 297 ASN A CA 1
ATOM 2334 C C . ASN A 1 297 ? 45.356 1.674 -43.241 1.00 88.69 297 ASN A C 1
ATOM 2336 O O . ASN A 1 297 ? 45.598 0.981 -44.231 1.00 88.69 297 ASN A O 1
ATOM 2340 N N . GLU A 1 298 ? 45.982 2.825 -42.990 1.00 83.94 298 GLU A N 1
ATOM 2341 C CA . GLU A 1 298 ? 46.975 3.442 -43.883 1.00 83.94 298 GLU A CA 1
ATOM 2342 C C . GLU A 1 298 ? 48.167 2.523 -44.206 1.00 83.94 298 GLU A C 1
ATOM 2344 O O . GLU A 1 298 ? 48.795 2.665 -45.251 1.00 83.94 298 GLU A O 1
ATOM 2349 N N . THR A 1 299 ? 48.481 1.551 -43.339 1.00 85.06 299 THR A N 1
ATOM 2350 C CA . THR A 1 299 ? 49.628 0.647 -43.545 1.00 85.06 299 THR A CA 1
ATOM 2351 C C . THR A 1 299 ? 49.375 -0.341 -44.680 1.00 85.06 299 THR A C 1
ATOM 2353 O O . THR A 1 299 ? 50.303 -0.706 -45.400 1.00 85.06 299 THR A O 1
ATOM 2356 N N . ILE A 1 300 ? 48.127 -0.787 -44.839 1.00 87.75 300 ILE A N 1
ATOM 2357 C CA . ILE A 1 300 ? 47.735 -1.759 -45.870 1.00 87.75 300 ILE A CA 1
ATOM 2358 C C . ILE A 1 300 ? 46.848 -1.146 -46.964 1.00 87.75 300 ILE A C 1
ATOM 2360 O O . ILE A 1 300 ? 46.527 -1.839 -47.924 1.00 87.75 300 ILE A O 1
ATOM 2364 N N . ASN A 1 301 ? 46.496 0.142 -46.848 1.00 85.62 301 ASN A N 1
ATOM 2365 C CA . ASN A 1 301 ? 45.585 0.871 -47.739 1.00 85.62 301 ASN A CA 1
ATOM 2366 C C . ASN A 1 301 ? 44.230 0.170 -47.940 1.00 85.62 301 ASN A C 1
ATOM 2368 O O . ASN A 1 301 ? 43.706 0.135 -49.054 1.00 85.62 301 ASN A O 1
ATOM 2372 N N . ASP A 1 302 ? 43.662 -0.377 -46.864 1.00 89.06 302 ASP A N 1
ATOM 2373 C CA . ASP A 1 302 ? 42.396 -1.116 -46.901 1.00 89.06 302 ASP A CA 1
ATOM 2374 C C . ASP A 1 302 ? 41.534 -0.825 -45.662 1.00 89.06 302 ASP A C 1
ATOM 2376 O O . ASP A 1 302 ? 42.036 -0.389 -44.619 1.00 89.06 302 ASP A O 1
ATOM 2380 N N . CYS A 1 303 ? 40.230 -1.069 -45.777 1.00 90.19 303 CYS A N 1
ATOM 2381 C CA . CYS A 1 303 ? 39.299 -1.018 -44.658 1.00 90.19 303 CYS A CA 1
ATOM 2382 C C . CYS A 1 303 ? 39.384 -2.314 -43.853 1.00 90.19 303 CYS A C 1
ATOM 2384 O O . CYS A 1 303 ? 39.105 -3.398 -44.358 1.00 90.19 303 CYS A O 1
ATOM 2386 N N . VAL A 1 304 ? 39.724 -2.197 -42.575 1.00 91.81 304 VAL A N 1
ATOM 2387 C CA . VAL A 1 304 ? 39.786 -3.323 -41.639 1.00 91.81 304 VAL A CA 1
ATOM 2388 C C . VAL A 1 304 ? 38.667 -3.225 -40.619 1.00 91.81 304 VAL A C 1
ATOM 2390 O O . VAL A 1 304 ? 38.232 -2.130 -40.264 1.00 91.81 304 VAL A O 1
ATOM 2393 N N . ASP A 1 305 ? 38.204 -4.367 -40.121 1.00 91.38 305 ASP A N 1
ATOM 2394 C CA . ASP A 1 305 ? 37.140 -4.396 -39.123 1.00 91.38 305 ASP A CA 1
ATOM 2395 C C . ASP A 1 305 ? 37.535 -3.628 -37.859 1.00 91.38 305 ASP A C 1
ATOM 2397 O O . ASP A 1 305 ? 38.625 -3.795 -37.294 1.00 91.38 305 ASP A O 1
ATOM 2401 N N . LYS A 1 306 ? 36.616 -2.766 -37.420 1.00 91.25 306 LYS A N 1
ATOM 2402 C CA . LYS A 1 306 ? 36.720 -2.084 -36.138 1.00 91.25 306 LYS A CA 1
ATOM 2403 C C . LYS A 1 306 ? 36.666 -3.106 -35.011 1.00 91.25 306 LYS A C 1
ATOM 2405 O O . LYS A 1 306 ? 35.927 -4.086 -35.051 1.00 91.25 306 LYS A O 1
ATOM 2410 N N . LYS A 1 307 ? 37.444 -2.811 -33.985 1.00 92.00 307 LYS A N 1
ATOM 2411 C CA . LYS A 1 307 ? 37.687 -3.620 -32.807 1.00 92.00 307 LYS A CA 1
ATOM 2412 C C . LYS A 1 307 ? 36.479 -3.651 -31.868 1.00 92.00 307 LYS A C 1
ATOM 2414 O O . LYS A 1 307 ? 35.770 -2.648 -31.708 1.00 92.00 307 LYS A O 1
ATOM 2419 N N . LEU A 1 308 ? 36.255 -4.819 -31.275 1.00 92.00 308 LEU A N 1
ATOM 2420 C CA . LEU A 1 308 ? 35.203 -5.110 -30.299 1.00 92.00 308 LEU A CA 1
ATOM 2421 C C . LEU A 1 308 ? 35.680 -4.847 -28.864 1.00 92.00 308 LEU A C 1
ATOM 2423 O O . LEU A 1 308 ? 36.848 -4.549 -28.620 1.00 92.00 308 LEU A O 1
ATOM 2427 N N . ASN A 1 309 ? 34.763 -4.939 -27.899 1.00 90.56 309 ASN A N 1
ATOM 2428 C CA . ASN A 1 309 ? 35.068 -4.709 -26.490 1.00 90.56 309 ASN A CA 1
ATOM 2429 C C . ASN A 1 309 ? 36.180 -5.646 -25.986 1.00 90.56 309 ASN A C 1
ATOM 2431 O O . ASN A 1 309 ? 36.110 -6.858 -26.179 1.00 90.56 309 ASN A O 1
ATOM 2435 N N . GLY A 1 310 ? 37.190 -5.081 -25.324 1.00 90.00 310 GLY A N 1
ATOM 2436 C CA . GLY A 1 310 ? 38.349 -5.810 -24.801 1.00 90.00 310 GLY A CA 1
ATOM 2437 C C . GLY A 1 310 ? 39.506 -5.996 -25.790 1.00 90.00 310 GLY A C 1
ATOM 2438 O O . GLY A 1 310 ? 40.596 -6.386 -25.373 1.00 90.00 310 GLY A O 1
ATOM 2439 N N . GLU A 1 311 ? 39.325 -5.687 -27.076 1.00 93.12 311 GLU A N 1
ATOM 2440 C CA . GLU A 1 311 ? 40.404 -5.754 -28.065 1.00 93.12 311 GLU A CA 1
ATOM 2441 C C . GLU A 1 311 ? 41.311 -4.519 -28.015 1.00 93.12 311 GLU A C 1
ATOM 2443 O O . GLU A 1 311 ? 40.890 -3.423 -27.634 1.00 93.12 311 GLU A O 1
ATOM 2448 N N . THR A 1 312 ? 42.572 -4.682 -28.426 1.00 91.81 312 THR A N 1
ATOM 2449 C CA . THR A 1 312 ? 43.546 -3.590 -28.415 1.00 91.81 312 THR A CA 1
ATOM 2450 C C . THR A 1 312 ? 43.309 -2.588 -29.543 1.00 91.81 312 THR A C 1
ATOM 2452 O O . THR A 1 312 ? 43.030 -2.944 -30.690 1.00 91.81 312 THR A O 1
ATOM 2455 N N . CYS A 1 313 ? 43.461 -1.308 -29.223 1.00 93.75 313 CYS A N 1
ATOM 2456 C CA . CYS A 1 313 ? 43.267 -0.187 -30.135 1.00 93.75 313 CYS A CA 1
ATOM 2457 C C . CYS A 1 313 ? 44.372 0.859 -29.948 1.00 93.75 313 CYS A C 1
ATOM 2459 O O . CYS A 1 313 ? 45.024 0.912 -28.909 1.00 93.75 313 CYS A O 1
ATOM 2461 N N . LEU A 1 314 ? 44.580 1.695 -30.968 1.00 91.00 314 LEU A N 1
ATOM 2462 C CA . LEU A 1 314 ? 45.495 2.845 -30.897 1.00 91.00 314 LEU A CA 1
ATOM 2463 C C . LEU A 1 314 ? 44.724 4.164 -30.854 1.00 91.00 314 LEU A C 1
ATOM 2465 O O . LEU A 1 314 ? 45.137 5.107 -30.188 1.00 91.00 314 LEU A O 1
ATOM 2469 N N . LEU A 1 315 ? 43.601 4.229 -31.572 1.00 90.31 315 LEU A N 1
ATOM 2470 C CA . LEU A 1 315 ? 42.762 5.412 -31.697 1.00 90.31 315 LEU A CA 1
ATOM 2471 C C . LEU A 1 315 ? 41.293 5.025 -31.534 1.00 90.31 315 LEU A C 1
ATOM 2473 O O . LEU A 1 315 ? 40.886 3.913 -31.862 1.00 90.31 315 LEU A O 1
ATOM 2477 N N . THR A 1 316 ? 40.476 5.965 -31.060 1.00 88.44 316 THR A N 1
ATOM 2478 C CA . THR A 1 316 ? 39.043 5.751 -30.798 1.00 88.44 316 THR A CA 1
ATOM 2479 C C . THR A 1 316 ? 38.270 5.250 -32.013 1.00 88.44 316 THR A C 1
ATOM 2481 O O . THR A 1 316 ? 37.410 4.388 -31.869 1.00 88.44 316 THR A O 1
ATOM 2484 N N . HIS A 1 317 ? 38.598 5.734 -33.211 1.00 87.50 317 HIS A N 1
ATOM 2485 C CA . HIS A 1 317 ? 37.911 5.327 -34.436 1.00 87.50 317 HIS A CA 1
ATOM 2486 C C . HIS A 1 317 ? 38.226 3.880 -34.860 1.00 87.50 317 HIS A C 1
ATOM 2488 O O . HIS A 1 317 ? 37.546 3.356 -35.737 1.00 87.50 317 HIS A O 1
ATOM 2494 N N . HIS A 1 318 ? 39.203 3.216 -34.227 1.00 92.19 318 HIS A N 1
ATOM 2495 C CA . HIS A 1 318 ? 39.434 1.785 -34.423 1.00 92.19 318 HIS A CA 1
ATOM 2496 C C . HIS A 1 318 ? 38.354 0.943 -33.744 1.00 92.19 318 HIS A C 1
ATOM 2498 O O . HIS A 1 318 ? 38.196 -0.209 -34.113 1.00 92.19 318 HIS A O 1
ATOM 2504 N N . CYS A 1 319 ? 37.637 1.471 -32.750 1.00 93.31 319 CYS A N 1
ATOM 2505 C CA . CYS A 1 319 ? 36.597 0.742 -32.030 1.00 93.31 319 CYS A CA 1
ATOM 2506 C C . CYS A 1 319 ? 35.238 0.892 -32.723 1.00 93.31 319 CYS A C 1
ATOM 2508 O O . CYS A 1 319 ? 34.969 1.903 -33.379 1.00 93.31 319 CYS A O 1
ATOM 2510 N N . ARG A 1 320 ? 34.357 -0.101 -32.556 1.00 91.00 320 ARG A N 1
ATOM 2511 C CA . ARG A 1 320 ? 32.966 -0.060 -33.038 1.00 91.00 320 ARG A CA 1
ATOM 2512 C C . ARG A 1 320 ? 32.152 1.008 -32.299 1.00 91.00 320 ARG A C 1
ATOM 2514 O O . ARG A 1 320 ? 31.470 0.741 -31.313 1.00 91.00 320 ARG A O 1
ATOM 2521 N N . SER A 1 321 ? 32.241 2.242 -32.784 1.00 87.44 321 SER A N 1
ATOM 2522 C CA . SER A 1 321 ? 31.538 3.406 -32.234 1.00 87.44 321 SER A CA 1
ATOM 2523 C C . SER A 1 321 ? 30.014 3.267 -32.289 1.00 87.44 321 SER A C 1
ATOM 2525 O O . SER A 1 321 ? 29.321 3.823 -31.446 1.00 87.44 321 SER A O 1
ATOM 2527 N N . ASP A 1 322 ? 29.496 2.513 -33.260 1.00 83.94 322 ASP A N 1
ATOM 2528 C CA . ASP A 1 322 ? 28.083 2.137 -33.371 1.00 83.94 322 ASP A CA 1
ATOM 2529 C C . ASP A 1 322 ? 27.608 1.243 -32.214 1.00 83.94 322 ASP A C 1
ATOM 2531 O O . ASP A 1 322 ? 26.425 1.238 -31.903 1.00 83.94 322 ASP A O 1
ATOM 2535 N N . LEU A 1 323 ? 28.534 0.555 -31.537 1.00 89.12 323 LEU A N 1
ATOM 2536 C CA . LEU A 1 323 ? 28.285 -0.241 -30.330 1.00 89.12 323 LEU A CA 1
ATOM 2537 C C . LEU A 1 323 ? 28.603 0.541 -29.042 1.00 89.12 323 LEU A C 1
ATOM 2539 O O . LEU A 1 323 ? 28.654 -0.039 -27.959 1.00 89.12 323 LEU A O 1
ATOM 2543 N N . GLY A 1 324 ? 28.868 1.850 -29.146 1.00 88.00 324 GLY A N 1
ATOM 2544 C CA . GLY A 1 324 ? 29.199 2.711 -28.009 1.00 88.00 324 GLY A CA 1
ATOM 2545 C C . GLY A 1 324 ? 30.608 2.511 -27.441 1.00 88.00 324 GLY A C 1
ATOM 2546 O O . GLY A 1 324 ? 30.847 2.877 -26.285 1.00 88.00 324 GLY A O 1
ATOM 2547 N N . LEU A 1 325 ? 31.546 1.952 -28.215 1.00 91.81 325 LEU A N 1
ATOM 2548 C CA . LEU A 1 325 ? 32.931 1.727 -27.787 1.00 91.81 325 LEU A CA 1
ATOM 2549 C C . LEU A 1 325 ? 33.859 2.902 -28.131 1.00 91.81 325 LEU A C 1
ATOM 2551 O O . LEU A 1 325 ? 33.804 3.458 -29.230 1.00 91.81 325 LEU A O 1
ATOM 2555 N N . THR A 1 326 ? 34.780 3.223 -27.221 1.00 92.06 326 THR A N 1
ATOM 2556 C CA . THR A 1 326 ? 35.922 4.117 -27.444 1.00 92.06 326 THR A CA 1
ATOM 2557 C C . THR A 1 326 ? 37.230 3.480 -26.996 1.00 92.06 326 THR A C 1
ATOM 2559 O O . THR A 1 326 ? 37.255 2.573 -26.168 1.00 92.06 326 THR A O 1
ATOM 2562 N N . CYS A 1 327 ? 38.342 3.951 -27.559 1.00 93.38 327 CYS A N 1
ATOM 2563 C CA . CYS A 1 327 ? 39.657 3.452 -27.185 1.00 93.38 327 CYS A CA 1
ATOM 2564 C C . CYS A 1 327 ? 40.109 4.114 -25.881 1.00 93.38 327 CYS A C 1
ATOM 2566 O O . CYS A 1 327 ? 40.367 5.317 -25.851 1.00 93.38 327 CYS A O 1
ATOM 2568 N N . GLN A 1 328 ? 40.207 3.336 -24.806 1.00 91.56 328 GLN A N 1
ATOM 2569 C CA . GLN A 1 328 ? 40.637 3.789 -23.487 1.00 91.56 328 GLN A CA 1
ATOM 2570 C C . GLN A 1 328 ? 41.785 2.903 -23.013 1.00 91.56 328 GLN A C 1
ATOM 2572 O O . GLN A 1 328 ? 41.658 1.683 -22.965 1.00 91.56 328 GLN A O 1
ATOM 2577 N N . ASN A 1 329 ? 42.929 3.508 -22.680 1.00 91.44 329 ASN A N 1
ATOM 2578 C CA . ASN A 1 329 ? 44.141 2.780 -22.280 1.00 91.44 329 ASN A CA 1
ATOM 2579 C C . ASN A 1 329 ? 44.549 1.676 -23.281 1.00 91.44 329 ASN A C 1
ATOM 2581 O O . ASN A 1 329 ? 44.940 0.583 -22.882 1.00 91.44 329 ASN A O 1
ATOM 2585 N N . ASN A 1 330 ? 44.459 1.972 -24.583 1.00 93.44 330 ASN A N 1
ATOM 2586 C CA . ASN A 1 330 ? 44.727 1.045 -25.691 1.00 93.44 330 ASN A CA 1
ATOM 2587 C C . ASN A 1 330 ? 43.796 -0.179 -25.769 1.00 93.44 330 ASN A C 1
ATOM 2589 O O . ASN A 1 330 ? 44.152 -1.161 -26.417 1.00 93.44 330 ASN A O 1
ATOM 2593 N N . ILE A 1 331 ? 42.620 -0.139 -25.137 1.00 92.62 331 ILE A N 1
ATOM 2594 C CA . ILE A 1 331 ? 41.596 -1.188 -25.212 1.00 92.62 331 ILE A CA 1
ATOM 2595 C C . ILE A 1 331 ? 40.254 -0.552 -25.591 1.00 92.62 331 ILE A C 1
ATOM 2597 O O . ILE A 1 331 ? 39.912 0.526 -25.104 1.00 92.62 331 ILE A O 1
ATOM 2601 N N . CYS A 1 332 ? 39.485 -1.191 -26.469 1.00 93.81 332 CYS A N 1
ATOM 2602 C CA . CYS A 1 332 ? 38.126 -0.749 -26.762 1.00 93.81 332 CYS A CA 1
ATOM 2603 C C . CYS A 1 332 ? 37.216 -1.056 -25.571 1.00 93.81 332 CYS A C 1
ATOM 2605 O O . CYS A 1 332 ? 36.997 -2.220 -25.242 1.00 93.81 332 CYS A O 1
ATOM 2607 N N . LEU A 1 333 ? 36.697 -0.009 -24.936 1.00 92.44 333 LEU A N 1
ATOM 2608 C CA . LEU A 1 333 ? 35.802 -0.068 -23.781 1.00 92.44 333 LEU A CA 1
ATOM 2609 C C . LEU A 1 333 ? 34.594 0.836 -24.025 1.00 92.44 333 LEU A C 1
ATOM 2611 O O . LEU A 1 333 ? 34.606 1.670 -24.928 1.00 92.44 333 LEU A O 1
ATOM 2615 N N . CYS A 1 334 ? 33.543 0.702 -23.223 1.00 91.94 334 CYS A N 1
ATOM 2616 C CA . CYS A 1 334 ? 32.381 1.571 -23.357 1.00 91.94 334 CYS A CA 1
ATOM 2617 C C . CYS A 1 334 ? 32.734 3.050 -23.132 1.00 91.94 334 CYS A C 1
ATOM 2619 O O . CYS A 1 334 ? 33.545 3.399 -22.272 1.00 91.94 334 CYS A O 1
ATOM 2621 N N . THR A 1 335 ? 32.101 3.930 -23.916 1.00 84.56 335 THR A N 1
ATOM 2622 C CA . THR A 1 335 ? 32.427 5.368 -24.040 1.00 84.56 335 THR A CA 1
ATOM 2623 C C . THR A 1 335 ? 32.487 6.117 -22.703 1.00 84.56 335 THR A C 1
ATOM 2625 O O . THR A 1 335 ? 33.156 7.143 -22.585 1.00 84.56 335 THR A O 1
ATOM 2628 N N . SER A 1 336 ? 31.784 5.623 -21.687 1.00 81.00 336 SER A N 1
ATOM 2629 C CA . SER A 1 336 ? 31.703 6.219 -20.360 1.00 81.00 336 SER A CA 1
ATOM 2630 C C . SER A 1 336 ? 31.548 5.118 -19.305 1.00 81.00 336 SER A C 1
ATOM 2632 O O . SER A 1 336 ? 30.916 4.107 -19.607 1.00 81.00 336 SER A O 1
ATOM 2634 N N . PRO A 1 337 ? 32.008 5.330 -18.052 1.00 79.88 337 PRO A N 1
ATOM 2635 C CA . PRO A 1 337 ? 31.736 4.424 -16.925 1.00 79.88 337 PRO A CA 1
ATOM 2636 C C . PRO A 1 337 ? 30.239 4.246 -16.620 1.00 79.88 337 PRO A C 1
ATOM 2638 O O . PRO A 1 337 ? 29.869 3.415 -15.802 1.00 79.88 337 PRO A O 1
ATOM 2641 N N . LYS A 1 338 ? 29.372 5.035 -17.266 1.00 84.31 338 LYS A N 1
ATOM 2642 C CA . LYS A 1 338 ? 27.915 4.886 -17.224 1.00 84.31 338 LYS A CA 1
ATOM 2643 C C . LYS A 1 338 ? 27.389 3.688 -18.010 1.00 84.31 338 LYS A C 1
ATOM 2645 O O . LYS A 1 338 ? 26.216 3.357 -17.869 1.00 84.31 338 LYS A O 1
ATOM 2650 N N . TYR A 1 339 ? 28.229 3.080 -18.841 1.00 86.94 339 TYR A N 1
ATOM 2651 C CA . TYR A 1 339 ? 27.858 1.961 -19.686 1.00 86.94 339 TYR A CA 1
ATOM 2652 C C . TYR A 1 339 ? 28.755 0.763 -19.403 1.00 86.94 339 TYR A C 1
ATOM 2654 O O . TYR A 1 339 ? 29.959 0.910 -19.188 1.00 86.94 339 TYR A O 1
ATOM 2662 N N . SER A 1 340 ? 28.168 -0.421 -19.470 1.00 88.62 340 SER A N 1
ATOM 2663 C CA . SER A 1 340 ? 28.858 -1.699 -19.399 1.00 88.62 340 SER A CA 1
ATOM 2664 C C . SER A 1 340 ? 28.541 -2.546 -20.628 1.00 88.62 340 SER A C 1
ATOM 2666 O O . SER A 1 340 ? 27.573 -2.309 -21.356 1.00 88.62 340 SER A O 1
ATOM 2668 N N . TRP A 1 341 ? 29.415 -3.509 -20.908 1.00 90.75 341 TRP A N 1
ATOM 2669 C CA . TRP A 1 341 ? 29.308 -4.353 -22.092 1.00 90.75 341 TRP A CA 1
ATOM 2670 C C . TRP A 1 341 ? 28.213 -5.406 -21.913 1.00 90.75 341 TRP A C 1
ATOM 2672 O O . TRP A 1 341 ? 28.271 -6.208 -20.980 1.00 90.75 341 TRP A O 1
ATOM 2682 N N . TYR A 1 342 ? 27.234 -5.426 -22.817 1.00 89.38 342 TYR A N 1
ATOM 2683 C CA . TYR A 1 342 ? 26.225 -6.475 -22.892 1.00 89.38 342 TYR A CA 1
ATOM 2684 C C . TYR A 1 342 ? 26.697 -7.565 -23.863 1.00 89.38 342 TYR A C 1
ATOM 2686 O O . TYR A 1 342 ? 26.698 -7.362 -25.078 1.00 89.38 342 TYR A O 1
ATOM 2694 N N . SER A 1 343 ? 27.118 -8.720 -23.337 1.00 82.88 343 SER A N 1
ATOM 2695 C CA . SER A 1 343 ? 27.746 -9.782 -24.140 1.00 82.88 343 SER A CA 1
ATOM 2696 C C . SER A 1 343 ? 26.829 -10.375 -25.203 1.00 82.88 343 SER A C 1
ATOM 2698 O O . SER A 1 343 ? 27.308 -10.693 -26.288 1.00 82.88 343 SER A O 1
ATOM 2700 N N . ASP A 1 344 ? 25.533 -10.506 -24.914 1.00 80.50 344 ASP A N 1
ATOM 2701 C CA . ASP A 1 344 ? 24.614 -11.237 -25.795 1.00 80.50 344 ASP A CA 1
ATOM 2702 C C . ASP A 1 344 ? 24.064 -10.344 -26.919 1.00 80.50 344 ASP A C 1
ATOM 2704 O O . ASP A 1 344 ? 23.741 -10.833 -28.000 1.00 80.50 344 ASP A O 1
ATOM 2708 N N . GLY A 1 345 ? 23.985 -9.029 -26.683 1.00 80.62 345 GLY A N 1
ATOM 2709 C CA . GLY A 1 345 ? 23.574 -8.031 -27.678 1.00 80.62 345 GLY A CA 1
ATOM 2710 C C . GLY A 1 345 ? 24.733 -7.324 -28.378 1.00 80.62 345 GLY A C 1
ATOM 2711 O O . GLY A 1 345 ? 24.494 -6.569 -29.314 1.00 80.62 345 GLY A O 1
ATOM 2712 N N . TYR A 1 346 ? 25.975 -7.577 -27.950 1.00 86.69 346 TYR A N 1
ATOM 2713 C CA . TYR A 1 346 ? 27.195 -6.969 -28.487 1.00 86.69 346 TYR A CA 1
ATOM 2714 C C . TYR A 1 346 ? 27.184 -5.432 -28.482 1.00 86.69 346 TYR A C 1
ATOM 2716 O O . TYR A 1 346 ? 27.679 -4.813 -29.415 1.00 86.69 346 TYR A O 1
ATOM 2724 N N . GLU A 1 347 ? 26.654 -4.795 -27.441 1.00 89.75 347 GLU A N 1
ATOM 2725 C CA . GLU A 1 347 ? 26.575 -3.331 -27.358 1.00 89.75 347 GLU A CA 1
ATOM 2726 C C . GLU A 1 347 ? 26.822 -2.815 -25.935 1.00 89.75 347 GLU A C 1
ATOM 2728 O O . GLU A 1 347 ? 26.669 -3.538 -24.949 1.00 89.75 347 GLU A O 1
ATOM 2733 N N . CYS A 1 348 ? 27.231 -1.554 -25.813 1.00 89.44 348 CYS A N 1
ATOM 2734 C CA . CYS A 1 348 ? 27.348 -0.882 -24.524 1.00 89.44 348 CYS A CA 1
ATOM 2735 C C . CYS A 1 348 ? 25.982 -0.384 -24.044 1.00 89.44 348 CYS A C 1
ATOM 2737 O O . CYS A 1 348 ? 25.375 0.472 -24.685 1.00 89.44 348 CYS A O 1
ATOM 2739 N N . LYS A 1 349 ? 25.534 -0.870 -22.884 1.00 89.25 349 LYS A N 1
ATOM 2740 C CA . LYS A 1 349 ? 24.255 -0.500 -22.257 1.00 89.25 349 LYS A CA 1
ATOM 2741 C C . LYS A 1 349 ? 24.453 0.167 -20.909 1.00 89.25 349 LYS A C 1
ATOM 2743 O O . LYS A 1 349 ? 25.513 0.030 -20.311 1.00 89.25 349 LYS A O 1
ATOM 2748 N N . LEU A 1 350 ? 23.449 0.900 -20.436 1.00 87.31 350 LEU A N 1
ATOM 2749 C CA . LEU A 1 350 ? 23.517 1.604 -19.157 1.00 87.31 350 LEU A CA 1
ATOM 2750 C C . LEU A 1 350 ? 23.689 0.624 -17.984 1.00 87.31 350 LEU A C 1
ATOM 2752 O O . LEU A 1 350 ? 22.990 -0.389 -17.906 1.00 87.31 350 LEU A O 1
ATOM 2756 N N . THR A 1 351 ? 24.598 0.954 -17.063 1.00 87.31 351 THR A N 1
ATOM 2757 C CA . THR A 1 351 ? 24.802 0.221 -15.798 1.00 87.31 351 THR A CA 1
ATOM 2758 C C . THR A 1 351 ? 24.022 0.870 -14.640 1.00 87.31 351 THR A C 1
ATOM 2760 O O . THR A 1 351 ? 23.365 1.904 -14.805 1.00 87.31 351 THR A O 1
ATOM 2763 N N . TYR A 1 352 ? 24.044 0.250 -13.460 1.00 83.00 352 TYR A N 1
ATOM 2764 C CA . TYR A 1 352 ? 23.204 0.604 -12.314 1.00 83.00 352 TYR A CA 1
ATOM 2765 C C . TYR A 1 352 ? 23.315 2.077 -11.890 1.00 83.00 352 TYR A C 1
ATOM 2767 O O . TYR A 1 352 ? 24.410 2.615 -11.714 1.00 83.00 352 TYR A O 1
ATOM 2775 N N . ALA A 1 353 ? 22.158 2.702 -11.646 1.00 73.75 353 ALA A N 1
ATOM 2776 C CA . ALA A 1 353 ? 22.004 4.066 -11.131 1.00 73.75 353 ALA A CA 1
ATOM 2777 C C . ALA A 1 353 ? 22.666 5.177 -11.974 1.00 73.75 353 ALA A C 1
ATOM 2779 O O . ALA A 1 353 ? 22.964 6.257 -11.456 1.00 73.75 353 ALA A O 1
ATOM 2780 N N . GLN A 1 354 ? 22.885 4.943 -13.272 1.00 69.62 354 GLN A N 1
ATOM 2781 C CA . GLN A 1 354 ? 23.454 5.933 -14.186 1.00 69.62 354 GLN A CA 1
ATOM 2782 C C . GLN A 1 354 ? 22.420 6.405 -15.217 1.00 69.62 354 GLN A C 1
ATOM 2784 O O . GLN A 1 354 ? 21.989 5.632 -16.067 1.00 69.62 354 GLN A O 1
ATOM 2789 N N . THR A 1 355 ? 22.122 7.713 -15.203 1.00 70.31 355 THR A N 1
ATOM 2790 C CA . THR A 1 355 ? 21.338 8.468 -16.214 1.00 70.31 355 THR A CA 1
ATOM 2791 C C . THR A 1 355 ? 19.893 8.015 -16.473 1.00 70.31 355 THR A C 1
ATOM 2793 O O . THR A 1 355 ? 19.471 6.926 -16.110 1.00 70.31 355 THR A O 1
ATOM 2796 N N . THR A 1 356 ? 19.130 8.886 -17.141 1.00 79.00 356 THR A N 1
ATOM 2797 C CA . THR A 1 356 ? 17.752 8.646 -17.589 1.00 79.00 356 THR A CA 1
ATOM 2798 C C . THR A 1 356 ? 17.699 7.587 -18.686 1.00 79.00 356 THR A C 1
ATOM 2800 O O . THR A 1 356 ? 18.057 7.874 -19.828 1.00 79.00 356 THR A O 1
ATOM 2803 N N . CYS A 1 357 ? 17.243 6.384 -18.340 1.00 86.88 357 CYS A N 1
ATOM 2804 C CA . CYS A 1 357 ? 16.776 5.381 -19.298 1.00 86.88 357 CYS A CA 1
ATOM 2805 C C . CYS A 1 357 ? 15.334 5.710 -19.732 1.00 86.88 357 CYS A C 1
ATOM 2807 O O . CYS A 1 357 ? 14.554 6.244 -18.944 1.00 86.88 357 CYS A O 1
ATOM 2809 N N . LEU A 1 358 ? 14.971 5.414 -20.979 1.00 84.25 358 LEU A N 1
ATOM 2810 C CA . LEU A 1 358 ? 13.614 5.592 -21.509 1.00 84.25 358 LEU A CA 1
ATOM 2811 C C . LEU A 1 358 ? 12.814 4.287 -21.463 1.00 84.25 358 LEU A C 1
ATOM 2813 O O . LEU A 1 358 ? 11.590 4.320 -21.320 1.00 84.25 358 LEU A O 1
ATOM 2817 N N . ASN A 1 359 ? 13.490 3.147 -21.601 1.00 85.81 359 ASN A N 1
ATOM 2818 C CA . ASN A 1 359 ? 12.891 1.817 -21.589 1.00 85.81 359 ASN A CA 1
ATOM 2819 C C . ASN A 1 359 ? 13.880 0.761 -21.058 1.00 85.81 359 ASN A C 1
ATOM 2821 O O . ASN A 1 359 ? 15.076 1.014 -20.918 1.00 85.81 359 ASN A O 1
ATOM 2825 N N . ASP A 1 360 ? 13.382 -0.445 -20.777 1.00 85.12 360 ASP A N 1
ATOM 2826 C CA . ASP A 1 360 ? 14.195 -1.544 -20.233 1.00 85.12 360 ASP A CA 1
ATOM 2827 C C . ASP A 1 360 ? 15.340 -1.971 -21.158 1.00 85.12 360 ASP A C 1
ATOM 2829 O O . ASP A 1 360 ? 16.353 -2.485 -20.687 1.00 85.12 360 ASP A O 1
ATOM 2833 N N . THR A 1 361 ? 15.216 -1.738 -22.469 1.00 86.31 361 THR A N 1
ATOM 2834 C CA . THR A 1 361 ? 16.255 -2.116 -23.434 1.00 86.31 361 THR A CA 1
ATOM 2835 C C . THR A 1 361 ? 17.501 -1.237 -23.367 1.00 86.31 361 THR A C 1
ATOM 2837 O O . THR A 1 361 ? 18.543 -1.665 -23.865 1.00 86.31 361 THR A O 1
ATOM 2840 N N . ASP A 1 362 ? 17.422 -0.072 -22.717 1.00 86.56 362 ASP A N 1
ATOM 2841 C CA . ASP A 1 362 ? 18.559 0.830 -22.508 1.00 86.56 362 ASP A CA 1
ATOM 2842 C C . ASP A 1 362 ? 19.524 0.319 -21.420 1.00 86.56 362 ASP A C 1
ATOM 2844 O O . ASP A 1 362 ? 20.716 0.641 -21.432 1.00 86.56 362 ASP A O 1
ATOM 2848 N N . CYS A 1 363 ? 19.020 -0.478 -20.472 1.00 90.19 363 CYS A N 1
ATOM 2849 C CA . CYS A 1 363 ? 19.779 -1.016 -19.343 1.00 90.19 363 CYS A CA 1
ATOM 2850 C C . CYS A 1 363 ? 20.461 -2.339 -19.703 1.00 90.19 363 CYS A C 1
ATOM 2852 O O . CYS A 1 363 ? 19.945 -3.100 -20.517 1.00 90.19 363 CYS A O 1
ATOM 2854 N N . ASN A 1 364 ? 21.620 -2.635 -19.105 1.00 88.88 364 ASN A N 1
ATOM 2855 C CA . ASN A 1 364 ? 22.345 -3.878 -19.375 1.00 88.88 364 ASN A CA 1
ATOM 2856 C C . ASN A 1 364 ? 21.633 -5.092 -18.737 1.00 88.88 364 ASN A C 1
ATOM 2858 O O . ASN A 1 364 ? 21.689 -5.259 -17.514 1.00 88.88 364 ASN A O 1
ATOM 2862 N N . PRO A 1 365 ? 21.000 -5.985 -19.522 1.00 85.12 365 PRO A N 1
ATOM 2863 C CA . PRO A 1 365 ? 20.248 -7.095 -18.953 1.00 85.12 365 PRO A CA 1
ATOM 2864 C C . PRO A 1 365 ? 21.163 -8.206 -18.415 1.00 85.12 365 PRO A C 1
ATOM 2866 O O . PRO A 1 365 ? 20.731 -8.944 -17.535 1.00 85.12 365 PRO A O 1
ATOM 2869 N N . SER A 1 366 ? 22.432 -8.300 -18.847 1.00 84.38 366 SER A N 1
ATOM 2870 C CA . SER A 1 366 ? 23.406 -9.234 -18.245 1.00 84.38 366 SER A CA 1
ATOM 2871 C C . SER A 1 366 ? 23.743 -8.883 -16.795 1.00 84.38 366 SER A C 1
ATOM 2873 O O . SER A 1 366 ? 24.227 -9.731 -16.051 1.00 84.38 366 SER A O 1
ATOM 2875 N N . GLU A 1 367 ? 23.465 -7.648 -16.377 1.00 85.00 367 GLU A N 1
ATOM 2876 C CA . GLU A 1 367 ? 23.577 -7.205 -14.986 1.00 85.00 367 GLU A CA 1
ATOM 2877 C C . GLU A 1 367 ? 22.245 -7.313 -14.231 1.00 85.00 367 GLU A C 1
ATOM 2879 O O . GLU A 1 367 ? 22.143 -6.817 -13.115 1.00 85.00 367 GLU A O 1
ATOM 2884 N N . ASN A 1 368 ? 21.220 -7.952 -14.810 1.00 87.19 368 ASN A N 1
ATOM 2885 C CA . ASN A 1 368 ? 19.859 -8.024 -14.271 1.00 87.19 368 ASN A CA 1
ATOM 2886 C C . ASN A 1 368 ? 19.248 -6.635 -13.986 1.00 87.19 368 ASN A C 1
ATOM 2888 O O . ASN A 1 368 ? 18.569 -6.450 -12.970 1.00 87.19 368 ASN A O 1
ATOM 2892 N N . LEU A 1 369 ? 19.483 -5.662 -14.873 1.00 88.75 369 LEU A N 1
ATOM 2893 C CA . LEU A 1 369 ? 18.948 -4.302 -14.769 1.00 88.75 369 LEU A CA 1
ATOM 2894 C C . LEU A 1 369 ? 17.697 -4.092 -15.639 1.00 88.75 369 LEU A C 1
ATOM 2896 O O . LEU A 1 369 ? 17.600 -4.627 -16.741 1.00 88.75 369 LEU A O 1
ATOM 2900 N N . ILE A 1 370 ? 16.782 -3.255 -15.148 1.00 89.25 370 ILE A N 1
ATOM 2901 C CA . ILE A 1 370 ? 15.587 -2.728 -15.823 1.00 89.25 370 ILE A CA 1
ATOM 2902 C C . ILE A 1 370 ? 15.490 -1.218 -15.631 1.00 89.25 370 ILE A C 1
ATOM 2904 O O . ILE A 1 370 ? 16.079 -0.661 -14.701 1.00 89.25 370 ILE A O 1
ATOM 2908 N N . CYS A 1 371 ? 14.716 -0.547 -16.475 1.00 87.81 371 CYS A N 1
ATOM 2909 C CA . CYS A 1 371 ? 14.511 0.884 -16.364 1.00 87.81 371 CYS A CA 1
ATOM 2910 C C . CYS A 1 371 ? 13.358 1.192 -15.403 1.00 87.81 371 CYS A C 1
ATOM 2912 O O . CYS A 1 371 ? 12.185 1.028 -15.735 1.00 87.81 371 CYS A O 1
ATOM 2914 N N . SER A 1 372 ? 13.672 1.685 -14.203 1.00 81.69 372 SER A N 1
ATOM 2915 C CA . SER A 1 372 ? 12.643 2.074 -13.236 1.00 81.69 372 SER A CA 1
ATOM 2916 C C . SER A 1 372 ? 12.228 3.532 -13.425 1.00 81.69 372 SER A C 1
ATOM 2918 O O . SER A 1 372 ? 13.057 4.449 -13.431 1.00 81.69 372 SER A O 1
ATOM 2920 N N . ASN A 1 373 ? 10.917 3.740 -13.575 1.00 72.25 373 ASN A N 1
ATOM 2921 C CA . ASN A 1 373 ? 10.251 5.043 -13.625 1.00 72.25 373 ASN A CA 1
ATOM 2922 C C . ASN A 1 373 ? 10.806 6.040 -14.663 1.00 72.25 373 ASN A C 1
ATOM 2924 O O . ASN A 1 373 ? 10.653 7.234 -14.459 1.00 72.25 373 ASN A O 1
ATOM 2928 N N . GLN A 1 374 ? 11.414 5.592 -15.771 1.00 69.69 374 GLN A N 1
ATOM 2929 C CA . GLN A 1 374 ? 12.001 6.459 -16.820 1.00 69.69 374 GLN A CA 1
ATOM 2930 C C . GLN A 1 374 ? 13.177 7.343 -16.354 1.00 69.69 374 GLN A C 1
ATOM 2932 O O . GLN A 1 374 ? 13.495 8.347 -16.997 1.00 69.69 374 GLN A O 1
ATOM 2937 N N . TYR A 1 375 ? 13.823 7.007 -15.229 1.00 76.75 375 TYR A N 1
ATOM 2938 C CA . TYR A 1 375 ? 14.869 7.870 -14.672 1.00 76.75 375 TYR A CA 1
ATOM 2939 C C . TYR A 1 375 ? 16.198 7.189 -14.396 1.00 76.75 375 TYR A C 1
ATOM 2941 O O . TYR A 1 375 ? 17.191 7.895 -14.492 1.00 76.75 375 TYR A O 1
ATOM 2949 N N . ASN A 1 376 ? 16.257 5.890 -14.077 1.00 87.06 376 ASN A N 1
ATOM 2950 C CA . ASN A 1 376 ? 17.518 5.187 -13.800 1.00 87.06 376 ASN A CA 1
ATOM 2951 C C . ASN A 1 376 ? 17.396 3.670 -14.023 1.00 87.06 376 ASN A C 1
ATOM 2953 O O . ASN A 1 376 ? 16.348 3.079 -13.753 1.00 87.06 376 ASN A O 1
ATOM 2957 N N . CYS A 1 377 ? 18.499 3.028 -14.421 1.00 88.31 377 CYS A N 1
ATOM 2958 C CA . CYS A 1 377 ? 18.606 1.569 -14.423 1.00 88.31 377 CYS A CA 1
ATOM 2959 C C . CYS A 1 377 ? 18.719 1.027 -12.992 1.00 88.31 377 CYS A C 1
ATOM 2961 O O . CYS A 1 377 ? 19.647 1.374 -12.257 1.00 88.31 377 CYS A O 1
ATOM 2963 N N . THR A 1 378 ? 17.785 0.166 -12.602 1.00 89.12 378 THR A N 1
ATOM 2964 C CA . THR A 1 378 ? 17.722 -0.499 -11.293 1.00 89.12 378 THR A CA 1
ATOM 2965 C C . THR A 1 378 ? 17.668 -2.009 -11.472 1.00 89.12 378 THR A C 1
ATOM 2967 O O . THR A 1 378 ? 17.305 -2.486 -12.538 1.00 89.12 378 THR A O 1
ATOM 2970 N N . CYS A 1 379 ? 17.978 -2.784 -10.437 1.00 87.69 379 CYS A N 1
ATOM 2971 C CA . CYS A 1 379 ? 17.849 -4.239 -10.513 1.00 87.69 379 CYS A CA 1
ATOM 2972 C C . CYS A 1 379 ? 16.395 -4.684 -10.764 1.00 87.69 379 CYS A C 1
ATOM 2974 O O . CYS A 1 379 ? 15.459 -4.025 -10.301 1.00 87.69 379 CYS A O 1
ATOM 2976 N N . TYR A 1 380 ? 16.207 -5.821 -11.445 1.00 83.94 380 TYR A N 1
ATOM 2977 C CA . TYR A 1 380 ? 14.918 -6.524 -11.512 1.00 83.94 380 TYR A CA 1
ATOM 2978 C C . TYR A 1 380 ? 14.319 -6.711 -10.110 1.00 83.94 380 TYR A C 1
ATOM 2980 O O . TYR A 1 380 ? 15.043 -6.820 -9.122 1.00 83.94 380 TYR A O 1
ATOM 2988 N N . SER A 1 381 ? 12.992 -6.829 -10.017 1.00 78.38 381 SER A N 1
ATOM 2989 C CA . SER A 1 381 ? 12.265 -6.941 -8.740 1.00 78.38 381 SER A CA 1
ATOM 2990 C C . SER A 1 381 ? 12.743 -8.077 -7.825 1.00 78.38 381 SER A C 1
ATOM 2992 O O . SER A 1 381 ? 12.624 -7.957 -6.610 1.00 78.38 381 SER A O 1
ATOM 2994 N N . ASN A 1 382 ? 13.324 -9.144 -8.381 1.00 79.88 382 ASN A N 1
ATOM 2995 C CA . ASN A 1 382 ? 13.877 -10.277 -7.630 1.00 79.88 382 ASN A CA 1
ATOM 2996 C C . ASN A 1 382 ? 15.343 -10.097 -7.208 1.00 79.88 382 ASN A C 1
ATOM 2998 O O . ASN A 1 382 ? 15.889 -10.975 -6.545 1.00 79.88 382 ASN A O 1
ATOM 3002 N N . TYR A 1 383 ? 15.968 -8.976 -7.561 1.00 85.81 383 TYR A N 1
ATOM 3003 C CA . TYR A 1 383 ? 17.375 -8.692 -7.320 1.00 85.81 383 TYR A CA 1
ATOM 3004 C C . TYR A 1 383 ? 17.547 -7.401 -6.505 1.00 85.81 383 TYR A C 1
ATOM 3006 O O . TYR A 1 383 ? 16.671 -6.532 -6.470 1.00 85.81 383 TYR A O 1
ATOM 3014 N N . PHE A 1 384 ? 18.687 -7.271 -5.834 1.00 86.62 384 PHE A N 1
ATOM 3015 C CA . PHE A 1 384 ? 19.119 -6.049 -5.162 1.00 86.62 384 PHE A CA 1
ATOM 3016 C C . PHE A 1 384 ? 20.537 -5.685 -5.597 1.00 86.62 384 PHE A C 1
ATOM 3018 O O . PHE A 1 384 ? 21.340 -6.556 -5.938 1.00 86.62 384 PHE A O 1
ATOM 3025 N N . TRP A 1 385 ? 20.858 -4.394 -5.573 1.00 87.19 385 TRP A N 1
ATOM 3026 C CA . TRP A 1 385 ? 22.202 -3.934 -5.898 1.00 87.19 385 TRP A CA 1
ATOM 3027 C C . TRP A 1 385 ? 23.137 -4.152 -4.716 1.00 87.19 385 TRP A C 1
ATOM 3029 O O . TRP A 1 385 ? 22.978 -3.533 -3.663 1.00 87.19 385 TRP A O 1
ATOM 3039 N N . SER A 1 386 ? 24.139 -5.011 -4.891 1.00 82.94 386 SER A N 1
ATOM 3040 C CA . SER A 1 386 ? 25.191 -5.160 -3.895 1.00 82.94 386 SER A CA 1
ATOM 3041 C C . SER A 1 386 ? 26.297 -4.146 -4.157 1.00 82.94 386 SER A C 1
ATOM 3043 O O . SER A 1 386 ? 27.048 -4.271 -5.123 1.00 82.94 386 SER A O 1
ATOM 3045 N N . THR A 1 387 ? 26.453 -3.167 -3.266 1.00 78.19 387 THR A N 1
ATOM 3046 C CA . THR A 1 387 ? 27.557 -2.193 -3.325 1.00 78.19 387 THR A CA 1
ATOM 3047 C C . THR A 1 387 ? 28.929 -2.859 -3.221 1.00 78.19 387 THR A C 1
ATOM 3049 O O . THR A 1 387 ? 29.882 -2.383 -3.832 1.00 78.19 387 THR A O 1
ATOM 3052 N N . TYR A 1 388 ? 29.025 -3.980 -2.498 1.00 76.81 388 TYR A N 1
ATOM 3053 C CA . TYR A 1 388 ? 30.263 -4.744 -2.340 1.00 76.81 388 TYR A CA 1
ATOM 3054 C C . TYR A 1 388 ? 30.696 -5.436 -3.641 1.00 76.81 388 TYR A C 1
ATOM 3056 O O . TYR A 1 388 ? 31.866 -5.371 -4.009 1.00 76.81 388 TYR A O 1
ATOM 3064 N N . TYR A 1 389 ? 29.759 -6.071 -4.355 1.00 78.50 389 TYR A N 1
ATOM 3065 C CA . TYR A 1 389 ? 30.053 -6.810 -5.592 1.00 78.50 389 TYR A CA 1
ATOM 3066 C C . TYR A 1 389 ? 29.834 -5.995 -6.874 1.00 78.50 389 TYR A C 1
ATOM 3068 O O . TYR A 1 389 ? 30.123 -6.506 -7.952 1.00 78.50 389 TYR A O 1
ATOM 3076 N N . GLN A 1 390 ? 29.299 -4.774 -6.772 1.00 81.94 390 GLN A N 1
ATOM 3077 C CA . GLN A 1 390 ? 28.916 -3.914 -7.901 1.00 81.94 390 GLN A CA 1
ATOM 3078 C C . GLN A 1 390 ? 28.062 -4.642 -8.957 1.00 81.94 390 GLN A C 1
ATOM 3080 O O . GLN A 1 390 ? 28.271 -4.488 -10.155 1.00 81.94 390 GLN A O 1
ATOM 3085 N N . THR A 1 391 ? 27.125 -5.481 -8.509 1.00 83.62 391 THR A N 1
ATOM 3086 C CA . THR A 1 391 ? 26.228 -6.270 -9.370 1.00 83.62 391 THR A CA 1
ATOM 3087 C C . THR A 1 391 ? 24.870 -6.470 -8.696 1.00 83.62 391 THR A C 1
ATOM 3089 O O . THR A 1 391 ? 24.764 -6.443 -7.462 1.00 83.62 391 THR A O 1
ATOM 3092 N N . CYS A 1 392 ? 23.819 -6.692 -9.491 1.00 85.50 392 CYS A N 1
ATOM 3093 C CA . CYS A 1 392 ? 22.521 -7.123 -8.978 1.00 85.50 392 CYS A CA 1
ATOM 3094 C C . CYS A 1 392 ? 22.570 -8.605 -8.586 1.00 85.50 392 CYS A C 1
ATOM 3096 O O . CYS A 1 392 ? 22.843 -9.464 -9.427 1.00 85.50 392 CYS A O 1
ATOM 3098 N N . ARG A 1 393 ? 22.289 -8.913 -7.317 1.00 85.19 393 ARG A N 1
ATOM 3099 C CA . ARG A 1 393 ? 22.232 -10.286 -6.786 1.00 85.19 393 ARG A CA 1
ATOM 3100 C C . ARG A 1 393 ? 20.820 -10.643 -6.359 1.00 85.19 393 ARG A C 1
ATOM 3102 O O . ARG A 1 393 ? 20.024 -9.744 -6.103 1.00 85.19 393 ARG A O 1
ATOM 3109 N N . ASP A 1 394 ? 20.523 -11.937 -6.298 1.00 85.00 394 ASP A N 1
ATOM 3110 C CA . ASP A 1 394 ? 19.217 -12.422 -5.855 1.00 85.00 394 ASP A CA 1
ATOM 3111 C C . ASP A 1 394 ? 18.864 -11.836 -4.489 1.00 85.00 394 ASP A C 1
ATOM 3113 O O . ASP A 1 394 ? 19.695 -11.797 -3.579 1.00 85.00 394 ASP A O 1
ATOM 3117 N N . ARG A 1 395 ? 17.622 -11.377 -4.347 1.00 83.44 395 ARG A N 1
ATOM 3118 C CA . ARG A 1 395 ? 17.094 -10.930 -3.063 1.00 83.44 395 ARG A CA 1
ATOM 3119 C C . ARG A 1 395 ? 17.125 -12.065 -2.047 1.00 83.44 395 ARG A C 1
ATOM 3121 O O . ARG A 1 395 ? 16.799 -13.215 -2.350 1.00 83.44 395 ARG A O 1
ATOM 3128 N N . LEU A 1 396 ? 17.485 -11.684 -0.833 1.00 87.12 396 LEU A N 1
ATOM 3129 C CA . LEU A 1 396 ? 17.686 -12.556 0.307 1.00 87.12 396 LEU A CA 1
ATOM 3130 C C . LEU A 1 396 ? 16.361 -13.168 0.785 1.00 87.12 396 LEU A C 1
ATOM 3132 O O . LEU A 1 396 ? 15.290 -12.553 0.722 1.00 87.12 396 LEU A O 1
ATOM 3136 N N . THR A 1 397 ? 16.452 -14.413 1.228 1.00 89.00 397 THR A N 1
ATOM 3137 C CA . THR A 1 397 ? 15.363 -15.253 1.732 1.00 89.00 397 THR A CA 1
ATOM 3138 C C . THR A 1 397 ? 15.184 -15.106 3.243 1.00 89.00 397 THR A C 1
ATOM 3140 O O . THR A 1 397 ? 15.972 -14.444 3.917 1.00 89.00 397 THR A O 1
ATOM 3143 N N . TYR A 1 398 ? 14.105 -15.684 3.778 1.00 88.75 398 TYR A N 1
ATOM 3144 C CA . TYR A 1 398 ? 13.757 -15.604 5.197 1.00 88.75 398 TYR A CA 1
ATOM 3145 C C . TYR A 1 398 ? 14.950 -15.960 6.102 1.00 88.75 398 TYR A C 1
ATOM 3147 O O . TYR A 1 398 ? 15.610 -16.976 5.895 1.00 88.75 398 TYR A O 1
ATOM 3155 N N . HIS A 1 399 ? 15.199 -15.126 7.113 1.00 88.44 399 HIS A N 1
ATOM 3156 C CA . HIS A 1 399 ? 16.278 -15.215 8.104 1.00 88.44 399 HIS A CA 1
ATOM 3157 C C . HIS A 1 399 ? 17.720 -14.975 7.623 1.00 88.44 399 HIS A C 1
ATOM 3159 O O . HIS A 1 399 ? 18.641 -15.025 8.448 1.00 88.44 399 HIS A O 1
ATOM 3165 N N . GLU A 1 400 ? 17.953 -14.659 6.349 1.00 89.69 400 GLU A N 1
ATOM 3166 C CA . GLU A 1 400 ? 19.281 -14.241 5.887 1.00 89.69 400 GLU A CA 1
ATOM 3167 C C . GLU A 1 400 ? 19.626 -12.829 6.385 1.00 89.69 400 GLU A C 1
ATOM 3169 O O . GLU A 1 400 ? 18.756 -11.967 6.503 1.00 89.69 400 GLU A O 1
ATOM 3174 N N . PHE A 1 401 ? 20.904 -12.597 6.702 1.00 87.44 401 PHE A N 1
ATOM 3175 C CA . PHE A 1 401 ? 21.392 -11.288 7.142 1.00 87.44 401 PHE A CA 1
ATOM 3176 C C . PHE A 1 401 ? 21.354 -10.292 5.990 1.00 87.44 401 PHE A C 1
ATOM 3178 O O . PHE A 1 401 ? 21.876 -10.579 4.915 1.00 87.44 401 PHE A O 1
ATOM 3185 N N . CYS A 1 402 ? 20.784 -9.123 6.241 1.00 87.31 402 CYS A N 1
ATOM 3186 C CA . CYS A 1 402 ? 20.587 -8.081 5.246 1.00 87.31 402 CYS A CA 1
ATOM 3187 C C . CYS A 1 402 ? 20.993 -6.715 5.806 1.00 87.31 402 CYS A C 1
ATOM 3189 O O . CYS A 1 402 ? 21.141 -6.562 7.013 1.00 87.31 402 CYS A O 1
ATOM 3191 N N . ASP A 1 403 ? 21.151 -5.720 4.935 1.00 84.31 403 ASP A N 1
ATOM 3192 C CA . ASP A 1 403 ? 21.275 -4.312 5.343 1.00 84.31 403 ASP A CA 1
ATOM 3193 C C . ASP A 1 403 ? 19.947 -3.556 5.172 1.00 84.31 403 ASP A C 1
ATOM 3195 O O . ASP A 1 403 ? 19.164 -3.434 6.108 1.00 84.31 403 ASP A O 1
ATOM 3199 N N . VAL A 1 404 ? 19.678 -3.032 3.971 1.00 79.00 404 VAL A N 1
ATOM 3200 C CA . VAL A 1 404 ? 18.475 -2.251 3.639 1.00 79.00 404 VAL A CA 1
ATOM 3201 C C . VAL A 1 404 ? 17.974 -2.706 2.269 1.00 79.00 404 VAL A C 1
ATOM 3203 O O . VAL A 1 404 ? 18.758 -2.799 1.327 1.00 79.00 404 VAL A O 1
ATOM 3206 N N . ASP A 1 405 ? 16.683 -3.029 2.162 1.00 77.50 405 ASP A N 1
ATOM 3207 C CA . ASP A 1 405 ? 15.987 -3.408 0.917 1.00 77.50 405 ASP A CA 1
ATOM 3208 C C . ASP A 1 405 ? 16.553 -4.613 0.144 1.00 77.50 405 ASP A C 1
ATOM 3210 O O . ASP A 1 405 ? 16.310 -4.757 -1.055 1.00 77.50 405 ASP A O 1
ATOM 3214 N N . GLN A 1 406 ? 17.267 -5.520 0.814 1.00 87.75 406 GLN A N 1
ATOM 3215 C CA . GLN A 1 406 ? 17.880 -6.695 0.174 1.00 87.75 406 GLN A CA 1
ATOM 3216 C C . GLN A 1 406 ? 16.964 -7.931 0.145 1.00 87.75 406 GLN A C 1
ATOM 3218 O O . GLN A 1 406 ? 17.271 -8.904 -0.535 1.00 87.75 406 GLN A O 1
ATOM 3223 N N . CYS A 1 407 ? 15.840 -7.907 0.862 1.00 88.25 407 CYS A N 1
ATOM 3224 C CA . CYS A 1 407 ? 14.953 -9.058 1.049 1.00 88.25 407 CYS A CA 1
ATOM 3225 C C . CYS A 1 407 ? 13.960 -9.242 -0.101 1.00 88.25 407 CYS A C 1
ATOM 3227 O O . CYS A 1 407 ? 13.631 -8.283 -0.805 1.00 88.25 407 CYS A O 1
ATOM 3229 N N . LYS A 1 408 ? 13.474 -10.471 -0.312 1.00 84.81 408 LYS A N 1
ATOM 3230 C CA . LYS A 1 408 ? 12.495 -10.778 -1.367 1.00 84.81 408 LYS A CA 1
ATOM 3231 C C . LYS A 1 408 ? 11.153 -10.077 -1.125 1.00 84.81 408 LYS A C 1
ATOM 3233 O O . LYS A 1 408 ? 10.423 -10.405 -0.195 1.00 84.81 408 LYS A O 1
ATOM 3238 N N . LEU A 1 409 ? 10.799 -9.160 -2.027 1.00 80.00 409 LEU A N 1
ATOM 3239 C CA . LEU A 1 409 ? 9.568 -8.363 -1.938 1.00 80.00 409 LEU A CA 1
ATOM 3240 C C . LEU A 1 409 ? 8.312 -9.154 -2.317 1.00 80.00 409 LEU A C 1
ATOM 3242 O O . LEU A 1 409 ? 7.245 -8.916 -1.767 1.00 80.00 409 LEU A O 1
ATOM 3246 N N . ASN A 1 410 ? 8.427 -10.110 -3.242 1.00 78.44 410 ASN A N 1
ATOM 3247 C CA . ASN A 1 410 ? 7.297 -10.915 -3.716 1.00 78.44 410 ASN A CA 1
ATOM 3248 C C . ASN A 1 410 ? 6.733 -11.870 -2.652 1.00 78.44 410 ASN A C 1
ATOM 3250 O O . ASN A 1 410 ? 5.612 -12.340 -2.798 1.00 78.44 410 ASN A O 1
ATOM 3254 N N . VAL A 1 411 ? 7.500 -12.137 -1.595 1.00 81.88 411 VAL A N 1
ATOM 3255 C CA . VAL A 1 411 ? 7.074 -12.899 -0.410 1.00 81.88 411 VAL A CA 1
ATOM 3256 C C . VAL A 1 411 ? 6.914 -11.993 0.818 1.00 81.88 411 VAL A C 1
ATOM 3258 O O . VAL A 1 411 ? 6.830 -12.483 1.941 1.00 81.88 411 VAL A O 1
ATOM 3261 N N . ASN A 1 412 ? 6.861 -10.674 0.586 1.00 84.19 412 ASN A N 1
ATOM 3262 C CA . ASN A 1 412 ? 6.614 -9.624 1.570 1.00 84.19 412 ASN A CA 1
ATOM 3263 C C . ASN A 1 412 ? 7.600 -9.634 2.757 1.00 84.19 412 ASN A C 1
ATOM 3265 O O . ASN A 1 412 ? 7.194 -9.465 3.901 1.00 84.19 412 ASN A O 1
ATOM 3269 N N . LEU A 1 413 ? 8.898 -9.839 2.488 1.00 88.19 413 LEU A N 1
ATOM 3270 C CA . LEU A 1 413 ? 9.967 -9.732 3.489 1.00 88.19 413 LEU A CA 1
ATOM 3271 C C . LEU A 1 413 ? 10.579 -8.330 3.505 1.00 88.19 413 LEU A C 1
ATOM 3273 O O . LEU A 1 413 ? 10.827 -7.737 2.452 1.00 88.19 413 LEU A O 1
ATOM 3277 N N . THR A 1 414 ? 10.931 -7.848 4.693 1.00 88.50 414 THR A N 1
ATOM 3278 C CA . THR A 1 414 ? 11.722 -6.629 4.887 1.00 88.50 414 THR A CA 1
ATOM 3279 C C . THR A 1 414 ? 12.931 -6.912 5.770 1.00 88.50 414 THR A C 1
ATOM 3281 O O . THR A 1 414 ? 13.015 -7.931 6.453 1.00 88.50 414 THR A O 1
ATOM 3284 N N . CYS A 1 415 ? 13.922 -6.026 5.714 1.00 89.44 415 CYS A N 1
ATOM 3285 C CA . CYS A 1 415 ? 15.102 -6.161 6.551 1.00 89.44 415 CYS A CA 1
ATOM 3286 C C . CYS A 1 415 ? 14.846 -5.509 7.913 1.00 89.44 415 CYS A C 1
ATOM 3288 O O . CYS A 1 415 ? 14.764 -4.283 7.991 1.00 89.44 415 CYS A O 1
ATOM 3290 N N . ILE A 1 416 ? 14.699 -6.310 8.972 1.00 85.38 416 ILE A N 1
ATOM 3291 C CA . ILE A 1 416 ? 14.396 -5.827 10.329 1.00 85.38 416 ILE A CA 1
ATOM 3292 C C . ILE A 1 416 ? 15.307 -6.472 11.388 1.00 85.38 416 ILE A C 1
ATOM 3294 O O . ILE A 1 416 ? 15.866 -7.548 11.184 1.00 85.38 416 ILE A O 1
ATOM 3298 N N . GLY A 1 417 ? 15.470 -5.804 12.536 1.00 80.38 417 GLY A N 1
ATOM 3299 C CA . GLY A 1 417 ? 16.231 -6.301 13.694 1.00 80.38 417 GLY A CA 1
ATOM 3300 C C . GLY A 1 417 ? 17.671 -5.779 13.818 1.00 80.38 417 GLY A C 1
ATOM 3301 O O . GLY A 1 417 ? 18.108 -4.916 13.065 1.00 80.38 417 GLY A O 1
ATOM 3302 N N . SER A 1 418 ? 18.400 -6.284 14.822 1.00 76.38 418 SER A N 1
ATOM 3303 C CA . SER A 1 418 ? 19.838 -6.040 15.025 1.00 76.38 418 SER A CA 1
ATOM 3304 C C . SER A 1 418 ? 20.499 -7.296 15.618 1.00 76.38 418 SER A C 1
ATOM 3306 O O . SER A 1 418 ? 20.255 -7.607 16.788 1.00 76.38 418 SER A O 1
ATOM 3308 N N . PRO A 1 419 ? 21.300 -8.055 14.842 1.00 82.44 419 PRO A N 1
ATOM 3309 C CA . PRO A 1 419 ? 21.661 -7.826 13.435 1.00 82.44 419 PRO A CA 1
ATOM 3310 C C . PRO A 1 419 ? 20.459 -7.960 12.485 1.00 82.44 419 PRO A C 1
ATOM 3312 O O . PRO A 1 419 ? 19.623 -8.843 12.685 1.00 82.44 419 PRO A O 1
ATOM 3315 N N . SER A 1 420 ? 20.375 -7.091 11.473 1.00 86.94 420 SER A N 1
ATOM 3316 C CA . SER A 1 420 ? 19.232 -7.036 10.556 1.00 86.94 420 SER A CA 1
ATOM 3317 C C . SER A 1 420 ? 19.136 -8.310 9.708 1.00 86.94 420 SER A C 1
ATOM 3319 O O . SER A 1 420 ? 20.128 -8.785 9.143 1.00 86.94 420 SER A O 1
ATOM 3321 N N . LYS A 1 421 ? 17.937 -8.891 9.649 1.00 91.19 421 LYS A N 1
ATOM 3322 C CA . LYS A 1 421 ? 17.625 -10.102 8.884 1.00 91.19 421 LYS A CA 1
ATOM 3323 C C . LYS A 1 421 ? 16.341 -9.920 8.090 1.00 91.19 421 LYS A C 1
ATOM 3325 O O . LYS A 1 421 ? 15.494 -9.107 8.450 1.00 91.19 421 LYS A O 1
ATOM 3330 N N . CYS A 1 422 ? 16.207 -10.689 7.016 1.00 90.88 422 CYS A N 1
ATOM 3331 C CA . CYS A 1 422 ? 14.983 -10.724 6.235 1.00 90.88 422 CYS A CA 1
ATOM 3332 C C . CYS A 1 422 ? 13.889 -11.444 7.010 1.00 90.88 422 CYS A C 1
ATOM 3334 O O . CYS A 1 422 ? 13.922 -12.664 7.159 1.00 90.88 422 CYS A O 1
ATOM 3336 N N . ASP A 1 423 ? 12.924 -10.685 7.495 1.00 91.62 423 ASP A N 1
ATOM 3337 C CA . ASP A 1 423 ? 11.805 -11.178 8.286 1.00 91.62 423 ASP A CA 1
ATOM 3338 C C . ASP A 1 423 ? 10.528 -10.454 7.837 1.00 91.62 423 ASP A C 1
ATOM 3340 O O . ASP A 1 423 ? 10.558 -9.601 6.942 1.00 91.62 423 ASP A O 1
ATOM 3344 N N . CYS A 1 424 ? 9.381 -10.832 8.384 1.00 90.44 424 CYS A N 1
ATOM 3345 C CA . CYS A 1 424 ? 8.129 -10.190 8.017 1.00 90.44 424 CYS A CA 1
ATOM 3346 C C . CYS A 1 424 ? 8.075 -8.742 8.544 1.00 90.44 424 CYS A C 1
ATOM 3348 O O . CYS A 1 424 ? 8.512 -8.497 9.667 1.00 90.44 424 CYS A O 1
ATOM 3350 N N . PRO A 1 425 ? 7.521 -7.783 7.771 1.00 85.06 425 PRO A N 1
ATOM 3351 C CA . PRO A 1 425 ? 7.595 -6.342 8.034 1.00 85.06 425 PRO A CA 1
ATOM 3352 C C . PRO A 1 425 ? 7.163 -5.904 9.420 1.00 85.06 425 PRO A C 1
ATOM 3354 O O . PRO A 1 425 ? 7.734 -4.971 9.981 1.00 85.06 425 PRO A O 1
ATOM 3357 N N . ASP A 1 426 ? 6.166 -6.591 9.955 1.00 85.31 426 ASP A N 1
ATOM 3358 C CA . ASP A 1 426 ? 5.714 -6.435 11.318 1.00 85.31 426 ASP A CA 1
ATOM 3359 C C . ASP A 1 426 ? 5.398 -7.828 11.855 1.00 85.31 426 ASP A C 1
ATOM 3361 O O . ASP A 1 426 ? 4.382 -8.428 11.499 1.00 85.31 426 ASP A O 1
ATOM 3365 N N . THR A 1 427 ? 6.277 -8.360 12.700 1.00 82.81 427 THR A N 1
ATOM 3366 C CA . THR A 1 427 ? 6.103 -9.684 13.312 1.00 82.81 427 THR A CA 1
ATOM 3367 C C . THR A 1 427 ? 4.875 -9.757 14.221 1.00 82.81 427 THR A C 1
ATOM 3369 O O . THR A 1 427 ? 4.452 -10.857 14.572 1.00 82.81 427 THR A O 1
ATOM 3372 N N . THR A 1 428 ? 4.260 -8.618 14.562 1.00 81.88 428 THR A N 1
ATOM 3373 C CA . THR A 1 428 ? 2.995 -8.569 15.305 1.00 81.88 428 THR A CA 1
ATOM 3374 C C . THR A 1 428 ? 1.764 -8.726 14.412 1.00 81.88 428 THR A C 1
ATOM 3376 O O . THR A 1 428 ? 0.723 -9.160 14.901 1.00 81.88 428 THR A O 1
ATOM 3379 N N . GLN A 1 429 ? 1.882 -8.449 13.106 1.00 84.38 429 GLN A N 1
ATOM 3380 C CA . GLN A 1 429 ? 0.783 -8.515 12.130 1.00 84.38 429 GLN A CA 1
ATOM 3381 C C . GLN A 1 429 ? 0.950 -9.604 11.074 1.00 84.38 429 GLN A C 1
ATOM 3383 O O . GLN A 1 429 ? -0.035 -10.010 10.465 1.00 84.38 429 GLN A O 1
ATOM 3388 N N . PHE A 1 430 ? 2.172 -10.071 10.839 1.00 89.25 430 PHE A N 1
ATOM 3389 C CA . PHE A 1 430 ? 2.494 -11.044 9.804 1.00 89.25 430 PHE A CA 1
ATOM 3390 C C . PHE A 1 430 ? 3.234 -12.237 10.397 1.00 89.25 430 PHE A C 1
ATOM 3392 O O . PHE A 1 430 ? 3.958 -12.117 11.387 1.00 89.25 430 PHE A O 1
ATOM 3399 N N . PHE A 1 431 ? 3.069 -13.396 9.772 1.00 90.56 431 PHE A N 1
ATOM 3400 C CA . PHE A 1 431 ? 3.827 -14.595 10.093 1.00 90.56 431 PHE A CA 1
ATOM 3401 C C . PHE A 1 431 ? 4.360 -15.238 8.819 1.00 90.56 431 PHE A C 1
ATOM 3403 O O . PHE A 1 431 ? 3.772 -15.122 7.747 1.00 90.56 431 PHE A O 1
ATOM 3410 N N . TRP A 1 432 ? 5.479 -15.941 8.949 1.00 91.00 432 TRP A N 1
ATOM 3411 C CA . TRP A 1 432 ? 6.029 -16.733 7.860 1.00 91.00 432 TRP A CA 1
ATOM 3412 C C . TRP A 1 432 ? 5.340 -18.096 7.807 1.00 91.00 432 TRP A C 1
ATOM 3414 O O . TRP A 1 432 ? 5.464 -18.889 8.745 1.00 91.00 432 TRP A O 1
ATOM 3424 N N . ASP A 1 433 ? 4.629 -18.388 6.720 1.00 87.06 433 ASP A N 1
ATOM 3425 C CA . ASP A 1 433 ? 3.915 -19.662 6.544 1.00 87.06 433 ASP A CA 1
ATOM 3426 C C . ASP A 1 433 ? 4.798 -20.800 5.989 1.00 87.06 433 ASP A C 1
ATOM 3428 O O . ASP A 1 433 ? 4.349 -21.936 5.840 1.00 87.06 433 ASP A O 1
ATO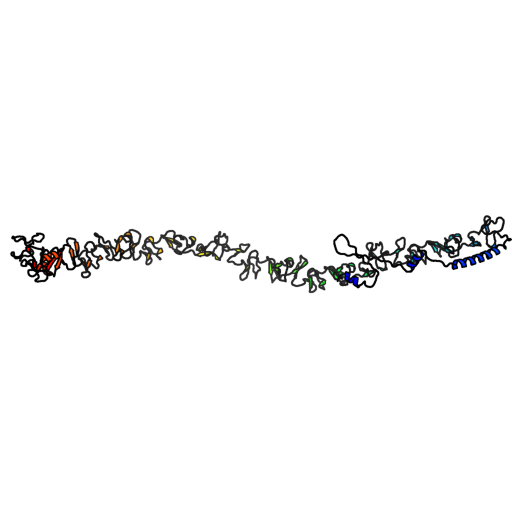M 3432 N N . GLY A 1 434 ? 6.071 -20.501 5.707 1.00 85.50 434 GLY A N 1
ATOM 3433 C CA . GLY A 1 434 ? 7.013 -21.378 5.009 1.00 85.50 434 GLY A CA 1
ATOM 3434 C C . GLY A 1 434 ? 7.340 -20.905 3.589 1.00 85.50 434 GLY A C 1
ATOM 3435 O O . GLY A 1 434 ? 8.393 -21.268 3.062 1.00 85.50 434 GLY A O 1
ATOM 3436 N N . THR A 1 435 ? 6.484 -20.071 2.995 1.00 86.38 435 THR A N 1
ATOM 3437 C CA . THR A 1 435 ? 6.571 -19.594 1.608 1.00 86.38 435 THR A CA 1
ATOM 3438 C C . THR A 1 435 ? 6.432 -18.078 1.450 1.00 86.38 435 THR A C 1
ATOM 3440 O O . THR A 1 435 ? 7.164 -17.505 0.638 1.00 86.38 435 THR A O 1
ATOM 3443 N N . SER A 1 436 ? 5.561 -17.427 2.223 1.00 88.12 436 SER A N 1
ATOM 3444 C CA . SER A 1 436 ? 5.326 -15.979 2.231 1.00 88.12 436 SER A CA 1
ATOM 3445 C C . SER A 1 436 ? 5.030 -15.447 3.634 1.00 88.12 436 SER A C 1
ATOM 3447 O O . SER A 1 436 ? 4.672 -16.185 4.555 1.00 88.12 436 SER A O 1
ATOM 3449 N N . CYS A 1 437 ? 5.216 -14.135 3.809 1.00 89.75 437 CYS A N 1
ATOM 3450 C CA . CYS A 1 437 ? 4.690 -13.415 4.962 1.00 89.75 437 CYS A CA 1
ATOM 3451 C C . CYS A 1 437 ? 3.193 -13.168 4.770 1.00 89.75 437 CYS A C 1
ATOM 3453 O O . CYS A 1 437 ? 2.792 -12.239 4.064 1.00 89.75 437 CYS A O 1
ATOM 3455 N N . GLU A 1 438 ? 2.387 -14.000 5.417 1.00 88.69 438 GLU A N 1
ATOM 3456 C CA . GLU A 1 438 ? 0.932 -13.908 5.435 1.00 88.69 438 GLU A CA 1
ATOM 3457 C C . GLU A 1 438 ? 0.462 -13.077 6.629 1.00 88.69 438 GLU A C 1
ATOM 3459 O O . GLU A 1 438 ? 1.143 -12.989 7.656 1.00 88.69 438 GLU A O 1
ATOM 3464 N N . LEU A 1 439 ? -0.716 -12.462 6.508 1.00 89.44 439 LEU A N 1
ATOM 3465 C CA . LEU A 1 439 ? -1.343 -11.777 7.635 1.00 89.44 439 LEU A CA 1
ATOM 3466 C C . LEU A 1 439 ? -1.659 -12.785 8.741 1.00 89.44 439 LEU A C 1
ATOM 3468 O O . LEU A 1 439 ? -2.221 -13.854 8.490 1.00 89.44 439 LEU A O 1
ATOM 3472 N N . LYS A 1 440 ? -1.325 -12.418 9.976 1.00 89.56 440 LYS A N 1
ATOM 3473 C CA . LYS A 1 440 ? -1.767 -13.145 11.156 1.00 89.56 440 LYS A CA 1
ATOM 3474 C C . LYS A 1 440 ? -3.292 -13.155 11.210 1.00 89.56 440 LYS A C 1
ATOM 3476 O O . LYS A 1 440 ? -3.973 -12.182 10.890 1.00 89.56 440 LYS A O 1
ATOM 3481 N N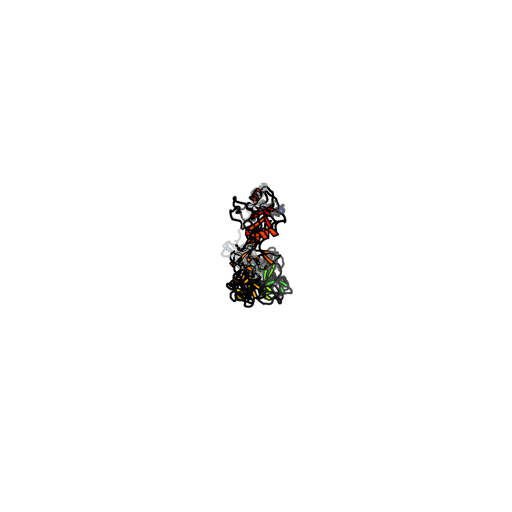 . LYS A 1 441 ? -3.794 -14.309 11.605 1.00 90.31 441 LYS A N 1
ATOM 3482 C CA . LYS A 1 441 ? -5.180 -14.721 11.633 1.00 90.31 441 LYS A CA 1
ATOM 3483 C C . LYS A 1 441 ? -5.870 -14.186 12.872 1.00 90.31 441 LYS A C 1
ATOM 3485 O O . LYS A 1 441 ? -5.284 -14.159 13.959 1.00 90.31 441 LYS A O 1
ATOM 3490 N N . LYS A 1 442 ? -7.114 -13.767 12.689 1.00 91.12 442 LYS A N 1
ATOM 3491 C CA . LYS A 1 442 ? -7.948 -13.212 13.756 1.00 91.12 442 LYS A CA 1
ATOM 3492 C C . LYS A 1 442 ? -8.611 -14.311 14.576 1.00 91.12 442 LYS A C 1
ATOM 3494 O O . LYS A 1 442 ? -8.621 -15.483 14.197 1.00 91.12 442 LYS A O 1
ATOM 3499 N N . TYR A 1 443 ? -9.197 -13.926 15.699 1.00 90.12 443 TYR A N 1
ATOM 3500 C CA . TYR A 1 443 ? -10.024 -14.786 16.529 1.00 90.12 443 TYR A CA 1
ATOM 3501 C C . TYR A 1 443 ? -11.036 -15.582 15.686 1.00 90.12 443 TYR A C 1
ATOM 3503 O O . TYR A 1 443 ? -11.727 -15.031 14.829 1.00 90.12 443 TYR A O 1
ATOM 3511 N N . SER A 1 444 ? -11.130 -16.887 15.960 1.00 90.56 444 SER A N 1
ATOM 3512 C CA . SER A 1 444 ? -11.968 -17.873 15.260 1.00 90.56 444 SER A CA 1
ATOM 3513 C C . SER A 1 444 ? -11.500 -18.297 13.856 1.00 90.56 444 SER A C 1
ATOM 3515 O O . SER A 1 444 ? -12.070 -19.229 13.292 1.00 90.56 444 SER A O 1
ATOM 3517 N N . GLU A 1 445 ? -10.438 -17.710 13.296 1.00 92.81 445 GLU A N 1
ATOM 3518 C CA . GLU A 1 445 ? -9.861 -18.184 12.032 1.00 92.81 445 GLU A CA 1
ATOM 3519 C C . GLU A 1 445 ? -8.971 -19.420 12.231 1.00 92.81 445 GLU A C 1
ATOM 3521 O O . GLU A 1 445 ? -8.289 -19.573 13.247 1.00 92.81 445 GLU A O 1
ATOM 3526 N N . SER A 1 446 ? -8.949 -20.302 11.228 1.00 89.19 446 SER A N 1
ATOM 3527 C CA . SER A 1 446 ? -8.277 -21.600 11.316 1.00 89.19 446 SER A CA 1
ATOM 3528 C C . SER A 1 446 ? -6.751 -21.491 11.299 1.00 89.19 446 SER A C 1
ATOM 3530 O O . SER A 1 446 ? -6.193 -20.933 10.353 1.00 89.19 446 SER A O 1
ATOM 3532 N N . CYS A 1 447 ? -6.056 -22.099 12.255 1.00 92.94 447 CYS A N 1
ATOM 3533 C CA . CYS A 1 447 ? -4.601 -22.052 12.421 1.00 92.94 447 CYS A CA 1
ATOM 3534 C C . CYS A 1 447 ? -4.009 -23.450 12.666 1.00 92.94 447 CYS A C 1
ATOM 3536 O O . CYS A 1 447 ? -4.712 -24.387 13.025 1.00 92.94 447 CYS A O 1
ATOM 3538 N N . TYR A 1 448 ? -2.691 -23.586 12.490 1.00 91.69 448 TYR A N 1
ATOM 3539 C CA . TYR A 1 448 ? -1.943 -24.804 12.856 1.00 91.69 448 TYR A CA 1
ATOM 3540 C C . TYR A 1 448 ? -0.772 -24.530 13.820 1.00 91.69 448 TYR A C 1
ATOM 3542 O O . TYR A 1 448 ? -0.151 -25.463 14.323 1.00 91.69 448 TYR A O 1
ATOM 3550 N N . ASN A 1 449 ? -0.455 -23.258 14.084 1.00 89.06 449 ASN A N 1
ATOM 3551 C CA . ASN A 1 449 ? 0.552 -22.813 15.048 1.00 89.06 449 ASN A CA 1
ATOM 3552 C C . ASN A 1 449 ? 0.144 -21.441 15.611 1.00 89.06 449 ASN A C 1
ATOM 3554 O O . ASN A 1 449 ? -0.393 -20.612 14.877 1.00 89.06 449 ASN A O 1
ATOM 3558 N N . SER A 1 450 ? 0.423 -21.188 16.890 1.00 88.69 450 SER A N 1
ATOM 3559 C CA . SER A 1 450 ? 0.156 -19.915 17.569 1.00 88.69 450 SER A CA 1
ATOM 3560 C C . SER A 1 450 ? 0.880 -18.725 16.947 1.00 88.69 450 SER A C 1
ATOM 3562 O O . SER A 1 450 ? 0.377 -17.616 17.046 1.00 88.69 450 SER A O 1
ATOM 3564 N N . SER A 1 451 ? 2.001 -18.935 16.247 1.00 88.12 451 SER A N 1
ATOM 3565 C CA . SER A 1 451 ? 2.670 -17.861 15.497 1.00 88.12 451 SER A CA 1
ATOM 3566 C C . SER A 1 451 ? 1.805 -17.256 14.390 1.00 88.12 451 SER A C 1
ATOM 3568 O O . SER A 1 451 ? 2.148 -16.199 13.879 1.00 88.12 451 SER A O 1
ATOM 3570 N N . GLN A 1 452 ? 0.710 -17.914 14.004 1.00 91.56 452 GLN A N 1
ATOM 3571 C CA . GLN A 1 452 ? -0.229 -17.415 13.003 1.00 91.56 452 GLN A CA 1
ATOM 3572 C C . GLN A 1 452 ? -1.280 -16.500 13.588 1.00 91.56 452 GLN A C 1
ATOM 3574 O O . GLN A 1 452 ? -1.954 -15.844 12.816 1.00 91.56 452 GLN A O 1
ATOM 3579 N N . CYS A 1 453 ? -1.484 -16.507 14.899 1.00 92.12 453 CYS A N 1
ATOM 3580 C CA . CYS A 1 453 ? -2.555 -15.750 15.523 1.00 92.12 453 CYS A CA 1
ATOM 3581 C C . CYS A 1 453 ? -2.100 -14.319 15.792 1.00 92.12 453 CYS A C 1
ATOM 3583 O O . CYS A 1 453 ? -0.922 -14.074 16.053 1.00 92.12 453 CYS A O 1
ATOM 3585 N N . LEU A 1 454 ? -3.023 -13.371 15.656 1.00 88.44 454 LEU A N 1
ATOM 3586 C CA . LEU A 1 454 ? -2.727 -11.947 15.738 1.00 88.44 454 LEU A CA 1
ATOM 3587 C C . LEU A 1 454 ? -2.344 -11.550 17.173 1.00 88.44 454 LEU A C 1
ATOM 3589 O O . LEU A 1 454 ? -3.160 -11.635 18.091 1.00 88.44 454 LEU A O 1
ATOM 3593 N N . ASP A 1 455 ? -1.107 -11.074 17.362 1.00 83.81 455 ASP A N 1
ATOM 3594 C CA . ASP A 1 455 ? -0.560 -10.797 18.700 1.00 83.81 455 ASP A CA 1
ATOM 3595 C C . ASP A 1 455 ? -1.335 -9.685 19.416 1.00 83.81 455 ASP A C 1
ATOM 3597 O O . ASP A 1 455 ? -1.507 -9.733 20.634 1.00 83.81 455 ASP A O 1
ATOM 3601 N N . SER A 1 456 ? -1.843 -8.699 18.666 1.00 83.44 456 SER A N 1
ATOM 3602 C CA . SER A 1 456 ? -2.658 -7.611 19.220 1.00 83.44 456 SER A CA 1
ATOM 3603 C C . SER A 1 456 ? -3.991 -8.094 19.790 1.00 83.44 456 SER A C 1
ATOM 3605 O O . SER A 1 456 ? -4.558 -7.418 20.641 1.00 83.44 456 SER A O 1
ATOM 3607 N N . GLU A 1 457 ? -4.487 -9.253 19.345 1.00 85.88 457 GLU A N 1
ATOM 3608 C CA . GLU A 1 457 ? -5.693 -9.866 19.902 1.00 85.88 457 GLU A CA 1
ATOM 3609 C C . GLU A 1 457 ? -5.387 -10.748 21.119 1.00 85.88 457 GLU A C 1
ATOM 3611 O O . GLU A 1 457 ? -6.321 -11.219 21.759 1.00 85.88 457 GLU A O 1
ATOM 3616 N N . LEU A 1 458 ? -4.109 -10.972 21.463 1.00 85.25 458 LEU A N 1
ATOM 3617 C CA . LEU A 1 458 ? -3.670 -11.888 22.527 1.00 85.25 458 LEU A CA 1
ATOM 3618 C C . LEU A 1 458 ? -4.240 -13.316 22.366 1.00 85.25 458 LEU A C 1
ATOM 3620 O O . LEU A 1 458 ? -4.543 -13.999 23.350 1.00 85.25 458 LEU A O 1
ATOM 3624 N N . THR A 1 459 ? -4.403 -13.767 21.119 1.00 88.69 459 THR A N 1
ATOM 3625 C CA . THR A 1 459 ? -4.901 -15.106 20.772 1.00 88.69 459 THR A CA 1
ATOM 3626 C C . THR A 1 459 ? -3.752 -16.102 20.569 1.00 88.69 459 THR A C 1
ATOM 3628 O O . THR A 1 459 ? -2.622 -15.732 20.257 1.00 88.69 459 THR A O 1
ATOM 3631 N N . TYR A 1 460 ? -4.028 -17.394 20.748 1.00 91.69 460 TYR A N 1
ATOM 3632 C CA . TYR A 1 460 ? -3.112 -18.495 20.431 1.00 91.69 460 TYR A CA 1
ATOM 3633 C C . TYR A 1 460 ? -3.860 -19.593 19.672 1.00 91.69 460 TYR A C 1
ATOM 3635 O O . TYR A 1 460 ? -5.088 -19.622 19.661 1.00 91.69 460 TYR A O 1
ATOM 3643 N N . CYS A 1 461 ? -3.132 -20.505 19.032 1.00 92.31 461 CYS A N 1
ATOM 3644 C CA . CYS A 1 461 ? -3.751 -21.580 18.269 1.00 92.31 461 CYS A CA 1
ATOM 3645 C C . CYS A 1 461 ? -4.045 -22.788 19.166 1.00 92.31 461 CYS A C 1
ATOM 3647 O O . CYS A 1 461 ? -3.116 -23.352 19.746 1.00 92.31 461 CYS A O 1
ATOM 3649 N N . ASP A 1 462 ? -5.298 -23.244 19.227 1.00 92.00 462 ASP A N 1
ATOM 3650 C CA . ASP A 1 462 ? -5.677 -24.485 19.933 1.00 92.00 462 ASP A CA 1
ATOM 3651 C C . ASP A 1 462 ? -5.452 -25.765 19.103 1.00 92.00 462 ASP A C 1
ATOM 3653 O O . ASP A 1 462 ? -5.831 -26.864 19.509 1.00 92.00 462 ASP A O 1
ATOM 3657 N N . GLY A 1 463 ? -4.819 -25.625 17.936 1.00 88.00 463 GLY A N 1
ATOM 3658 C CA . GLY A 1 463 ? -4.622 -26.683 16.946 1.00 88.00 463 GLY A CA 1
ATOM 3659 C C . GLY A 1 463 ? -5.669 -26.687 15.832 1.00 88.00 463 GLY A C 1
ATOM 3660 O O . GLY A 1 463 ? -5.486 -27.412 14.855 1.00 88.00 463 GLY A O 1
ATOM 3661 N N . ILE A 1 464 ? -6.731 -25.883 15.951 1.00 91.06 464 ILE A N 1
ATOM 3662 C CA . ILE A 1 464 ? -7.751 -25.716 14.912 1.00 91.06 464 ILE A CA 1
ATOM 3663 C C . ILE A 1 464 ? -7.959 -24.236 14.598 1.00 91.06 464 ILE A C 1
ATOM 3665 O O . ILE A 1 464 ? -7.897 -23.880 13.426 1.00 91.06 464 ILE A O 1
ATOM 3669 N N . ASN A 1 465 ? -8.182 -23.380 15.601 1.00 93.31 465 ASN A N 1
ATOM 3670 C CA . ASN A 1 465 ? -8.493 -21.957 15.432 1.00 93.31 465 ASN A CA 1
ATOM 3671 C C . ASN A 1 465 ? -7.711 -21.061 16.407 1.00 93.31 465 ASN A C 1
ATOM 3673 O O . ASN A 1 465 ? -7.241 -21.502 17.458 1.00 93.31 465 ASN A O 1
ATOM 3677 N N . CYS A 1 466 ? -7.583 -19.779 16.061 1.00 93.75 466 CYS A N 1
ATOM 3678 C CA . CYS A 1 466 ? -7.055 -18.770 16.973 1.00 93.75 466 CYS A CA 1
ATOM 3679 C C . CYS A 1 466 ? -8.093 -18.466 18.059 1.00 93.75 466 CYS A C 1
ATOM 3681 O O . CYS A 1 466 ? -9.180 -17.958 17.777 1.00 93.75 466 CYS A O 1
ATOM 3683 N N . VAL A 1 467 ? -7.761 -18.788 19.307 1.00 92.50 467 VAL A N 1
ATOM 3684 C CA . VAL A 1 467 ? -8.640 -18.662 20.473 1.00 92.50 467 VAL A CA 1
ATOM 3685 C C . VAL A 1 467 ? -7.958 -17.884 21.595 1.00 92.50 467 VAL A C 1
ATOM 3687 O O . VAL A 1 467 ? -6.735 -17.747 21.642 1.00 92.50 467 VAL A O 1
ATOM 3690 N N . CYS A 1 468 ? -8.753 -17.370 22.530 1.00 91.25 468 CYS A N 1
ATOM 3691 C CA . CYS A 1 468 ? -8.229 -16.779 23.756 1.00 91.25 468 CYS A CA 1
ATOM 3692 C C . CYS A 1 468 ? -7.751 -17.861 24.729 1.00 91.25 468 CYS A C 1
ATOM 3694 O O . CYS A 1 468 ? -8.282 -18.974 24.749 1.00 91.25 468 CYS A O 1
ATOM 3696 N N . ALA A 1 469 ? -6.777 -17.522 25.584 1.00 86.44 469 ALA A N 1
ATOM 3697 C CA . ALA A 1 469 ? -6.436 -18.334 26.755 1.00 86.44 469 ALA A CA 1
ATOM 3698 C C . ALA A 1 469 ? -7.702 -18.687 27.553 1.00 86.44 469 ALA A C 1
ATOM 3700 O O . ALA A 1 469 ? -8.632 -17.891 27.621 1.00 86.44 469 ALA A O 1
ATOM 3701 N N . THR A 1 470 ? -7.745 -19.853 28.201 1.00 84.19 470 THR A N 1
ATOM 3702 C CA . THR A 1 470 ? -8.944 -20.332 28.924 1.00 84.19 470 THR A CA 1
ATOM 3703 C C . THR A 1 470 ? -9.430 -19.381 30.030 1.00 84.19 470 THR A C 1
ATOM 3705 O O . THR A 1 470 ? -10.616 -19.384 30.373 1.00 84.19 470 THR A O 1
ATOM 3708 N N . SER A 1 471 ? -8.530 -18.543 30.553 1.00 84.69 471 SER A N 1
ATOM 3709 C CA . SER A 1 471 ? -8.784 -17.476 31.529 1.00 84.69 471 SER A CA 1
ATOM 3710 C C . SER A 1 471 ? -9.271 -16.153 30.922 1.00 84.69 471 SER A C 1
ATOM 3712 O O . SER A 1 471 ? -9.515 -15.206 31.664 1.00 84.69 471 SER A O 1
ATOM 3714 N N . HIS A 1 472 ? -9.389 -16.063 29.598 1.00 91.06 472 HIS A N 1
ATOM 3715 C CA . HIS A 1 472 ? -9.766 -14.867 28.850 1.00 91.06 472 HIS A CA 1
ATOM 3716 C C . HIS A 1 472 ? -10.974 -15.149 27.946 1.00 91.06 472 HIS A C 1
ATOM 3718 O O . HIS A 1 472 ? -11.307 -16.300 27.657 1.00 91.06 472 HIS A O 1
ATOM 3724 N N . TYR A 1 473 ? -11.630 -14.087 27.496 1.00 89.81 473 TYR A N 1
ATOM 3725 C CA . TYR A 1 473 ? -12.681 -14.110 26.484 1.00 89.81 473 TYR A CA 1
ATOM 3726 C C . TYR A 1 473 ? -12.366 -13.074 25.408 1.00 89.81 473 TYR A C 1
ATOM 3728 O O . TYR A 1 473 ? -11.659 -12.103 25.674 1.00 89.81 473 TYR A O 1
ATOM 3736 N N . PHE A 1 474 ? -12.873 -13.269 24.194 1.00 91.12 474 PHE A N 1
ATOM 3737 C CA . PHE A 1 474 ? -12.708 -12.284 23.131 1.00 91.12 474 PHE A CA 1
ATOM 3738 C C . PHE A 1 474 ? -13.772 -11.199 23.283 1.00 91.12 474 PHE A C 1
ATOM 3740 O O . PHE A 1 474 ? -14.960 -11.506 23.200 1.00 91.12 474 PHE A O 1
ATOM 3747 N N . ASP A 1 475 ? -13.366 -9.949 23.517 1.00 87.81 475 ASP A N 1
ATOM 3748 C CA . ASP A 1 475 ? -14.291 -8.813 23.519 1.00 87.81 475 ASP A CA 1
ATOM 3749 C C . ASP A 1 475 ? -14.404 -8.256 22.087 1.00 87.81 475 ASP A C 1
ATOM 3751 O O . ASP A 1 475 ? -13.453 -7.634 21.603 1.00 87.81 475 ASP A O 1
ATOM 3755 N N . PRO A 1 476 ? -15.546 -8.426 21.390 1.00 84.31 476 PRO A N 1
ATOM 3756 C CA . PRO A 1 476 ? -15.721 -7.938 20.025 1.00 84.31 476 PRO A CA 1
ATOM 3757 C C . PRO A 1 476 ? -15.639 -6.411 19.912 1.00 84.31 476 PRO A C 1
ATOM 3759 O O . PRO A 1 476 ? -15.290 -5.902 18.849 1.00 84.31 476 PRO A O 1
ATOM 3762 N N . ASN A 1 477 ? -15.947 -5.668 20.983 1.00 84.31 477 ASN A N 1
ATOM 3763 C CA . ASN A 1 477 ? -15.907 -4.204 20.969 1.00 84.31 477 ASN A CA 1
ATOM 3764 C C . ASN A 1 477 ? -14.474 -3.677 21.048 1.00 84.31 477 ASN A C 1
ATOM 3766 O O . ASN A 1 477 ? -14.162 -2.637 20.472 1.00 84.31 477 ASN A O 1
ATOM 3770 N N . LEU A 1 478 ? -13.610 -4.394 21.767 1.00 83.88 478 LEU A N 1
ATOM 3771 C CA . LEU A 1 478 ? -12.203 -4.041 21.929 1.00 83.88 478 LEU A CA 1
ATOM 3772 C C . LEU A 1 478 ? -11.298 -4.746 20.908 1.00 83.88 478 LEU A C 1
ATOM 3774 O O . LEU A 1 478 ? -10.185 -4.286 20.671 1.00 83.88 478 LEU A O 1
ATOM 3778 N N . SER A 1 479 ? -11.792 -5.811 20.267 1.00 86.62 479 SER A N 1
ATOM 3779 C CA . SER A 1 479 ? -11.058 -6.655 19.317 1.00 86.62 479 SER A CA 1
ATOM 3780 C C . SER A 1 479 ? -9.790 -7.289 19.912 1.00 86.62 479 SER A C 1
ATOM 3782 O O . SER A 1 479 ? -8.780 -7.390 19.226 1.00 86.62 479 SER A O 1
ATOM 3784 N N . TYR A 1 480 ? -9.816 -7.706 21.184 1.00 90.81 480 TYR A N 1
ATOM 3785 C CA . TYR A 1 480 ? -8.745 -8.506 21.798 1.00 90.81 480 TYR A CA 1
ATOM 3786 C C . TYR A 1 480 ? -9.238 -9.353 22.983 1.00 90.81 480 TYR A C 1
ATOM 3788 O O . TYR A 1 480 ? -10.321 -9.130 23.535 1.00 90.81 480 TYR A O 1
ATOM 3796 N N . CYS A 1 481 ? -8.437 -10.345 23.380 1.00 90.19 481 CYS A N 1
ATOM 3797 C CA . CYS A 1 481 ? -8.720 -11.226 24.506 1.00 90.19 481 CYS A CA 1
ATOM 3798 C C . CYS A 1 481 ? -8.545 -10.503 25.848 1.00 90.19 481 CYS A C 1
ATOM 3800 O O . CYS A 1 481 ? -7.448 -10.080 26.210 1.00 90.19 481 CYS A O 1
ATOM 3802 N N . THR A 1 482 ? -9.624 -10.419 26.620 1.00 87.88 482 THR A N 1
ATOM 3803 C CA . THR A 1 482 ? -9.687 -9.766 27.935 1.00 87.88 482 THR A CA 1
ATOM 3804 C C . THR A 1 482 ? -9.832 -10.823 29.036 1.00 87.88 482 THR A C 1
ATOM 3806 O O . THR A 1 482 ? -10.486 -11.840 28.795 1.00 87.88 482 THR A O 1
ATOM 3809 N N . PRO A 1 483 ? -9.246 -10.647 30.237 1.00 89.25 483 PRO A N 1
ATOM 3810 C CA . PRO A 1 483 ? -9.460 -11.571 31.349 1.00 89.25 483 PRO A CA 1
ATOM 3811 C C . PRO A 1 483 ? -10.951 -11.775 31.646 1.00 89.25 483 PRO A C 1
ATOM 3813 O O . PRO A 1 483 ? -11.726 -10.817 31.638 1.00 89.25 483 PRO A O 1
ATOM 3816 N N . LYS A 1 484 ? -11.350 -13.019 31.924 1.00 89.25 484 LYS A N 1
ATOM 3817 C CA . LYS A 1 484 ? -12.716 -13.337 32.355 1.00 89.25 484 LYS A CA 1
ATOM 3818 C C . LYS A 1 484 ? -13.048 -12.631 33.671 1.00 89.25 484 LYS A C 1
ATOM 3820 O O . LYS A 1 484 ? -12.200 -12.460 34.545 1.00 89.25 484 LYS A O 1
ATOM 3825 N N . LEU A 1 485 ? -14.300 -12.223 33.789 1.00 90.38 485 LEU A N 1
ATOM 3826 C CA . LEU A 1 485 ? -14.833 -11.371 34.837 1.00 90.38 485 LEU A CA 1
ATOM 3827 C C . LEU A 1 485 ? -15.318 -12.211 36.027 1.00 90.38 485 LEU A C 1
ATOM 3829 O O . LEU A 1 485 ? -15.900 -13.288 35.860 1.00 90.38 485 LEU A O 1
ATOM 3833 N N . GLY A 1 486 ? -15.046 -11.705 37.231 1.00 86.25 486 GLY A N 1
ATOM 3834 C CA . GLY A 1 486 ? -15.513 -12.283 38.490 1.00 86.25 486 GLY A CA 1
ATOM 3835 C C . GLY A 1 486 ? -16.986 -11.981 38.774 1.00 86.25 486 GLY A C 1
ATOM 3836 O O . GLY A 1 486 ? -17.634 -11.233 38.043 1.00 86.25 486 GLY A O 1
ATOM 3837 N N . GLU A 1 487 ? -17.498 -12.555 39.860 1.00 87.56 487 GLU A N 1
ATOM 3838 C CA . GLU A 1 487 ? -18.887 -12.395 40.300 1.00 87.56 487 GLU A CA 1
ATOM 3839 C C . GLU A 1 487 ? -19.291 -10.914 40.443 1.00 87.56 487 GLU A C 1
ATOM 3841 O O . GLU A 1 487 ? -18.507 -10.077 40.894 1.00 87.56 487 GLU A O 1
ATOM 3846 N N . PHE A 1 488 ? -20.520 -10.590 40.031 1.00 87.44 488 PHE A N 1
ATOM 3847 C CA . PHE A 1 488 ? -21.142 -9.257 40.051 1.00 87.44 488 PHE A CA 1
ATOM 3848 C C . PHE A 1 488 ? -20.495 -8.171 39.180 1.00 87.44 488 PHE A C 1
ATOM 3850 O O . PHE A 1 488 ? -20.995 -7.038 39.151 1.00 87.44 488 PHE A O 1
ATOM 3857 N N . ILE A 1 489 ? -19.437 -8.485 38.431 1.00 90.75 489 ILE A N 1
ATOM 3858 C CA . ILE A 1 489 ? -18.887 -7.560 37.439 1.00 90.75 489 ILE A CA 1
ATOM 3859 C C . ILE A 1 489 ? -19.807 -7.527 36.218 1.00 90.75 489 ILE A C 1
ATOM 3861 O O . ILE A 1 489 ? -20.281 -8.566 35.756 1.00 90.75 489 ILE A O 1
ATOM 3865 N N . ALA A 1 490 ? -20.074 -6.318 35.715 1.00 88.38 490 ALA A N 1
ATOM 3866 C CA . ALA A 1 490 ? -20.896 -6.121 34.531 1.00 88.38 490 ALA A CA 1
ATOM 3867 C C . ALA A 1 490 ? -20.279 -6.843 33.328 1.00 88.38 490 ALA A C 1
ATOM 3869 O O . ALA A 1 490 ? -19.111 -6.628 33.007 1.00 88.38 490 ALA A O 1
ATOM 3870 N N . CYS A 1 491 ? -21.070 -7.684 32.677 1.00 91.19 491 CYS A N 1
ATOM 3871 C CA . CYS A 1 491 ? -20.635 -8.538 31.587 1.00 91.19 491 CYS A CA 1
ATOM 3872 C C . CYS A 1 491 ? -21.400 -8.193 30.306 1.00 91.19 491 CYS A C 1
ATOM 3874 O O . CYS A 1 491 ? -22.618 -8.004 30.338 1.00 91.19 491 CYS A O 1
ATOM 3876 N N . PRO A 1 492 ? -20.706 -8.095 29.166 1.00 85.44 492 PRO A N 1
ATOM 3877 C CA . PRO A 1 492 ? -21.363 -7.875 27.886 1.00 85.44 492 PRO A CA 1
ATOM 3878 C C . PRO A 1 492 ? -21.917 -9.172 27.268 1.00 85.44 492 PRO A C 1
ATOM 3880 O O . PRO A 1 492 ? -22.871 -9.108 26.494 1.00 85.44 492 PRO A O 1
ATOM 3883 N N . PHE A 1 493 ? -21.349 -10.341 27.600 1.00 87.88 493 PHE A N 1
ATOM 3884 C CA . PHE A 1 493 ? -21.699 -11.638 26.999 1.00 87.88 493 PHE A CA 1
ATOM 3885 C C . PHE A 1 493 ? -21.542 -12.786 28.013 1.00 87.88 493 PHE A C 1
ATOM 3887 O O . PHE A 1 493 ? -20.835 -12.644 29.004 1.00 87.88 493 PHE A O 1
ATOM 3894 N N . ASN A 1 494 ? -22.132 -13.960 27.759 1.00 85.44 494 ASN A N 1
ATOM 3895 C CA . ASN A 1 494 ? -21.973 -15.127 28.647 1.00 85.44 494 ASN A CA 1
ATOM 3896 C C . ASN A 1 494 ? -20.513 -15.580 28.806 1.00 85.44 494 ASN A C 1
ATOM 3898 O O . ASN A 1 494 ? -20.077 -15.857 29.921 1.00 85.44 494 ASN A O 1
ATOM 3902 N N . ASP A 1 495 ? -19.746 -15.598 27.715 1.00 87.88 495 ASP A N 1
ATOM 3903 C CA . ASP A 1 495 ? -18.366 -16.103 27.718 1.00 87.88 495 ASP A CA 1
ATOM 3904 C C . ASP A 1 495 ? -17.387 -15.184 28.459 1.00 87.88 495 ASP A C 1
ATOM 3906 O O . ASP A 1 495 ? -16.250 -15.583 28.725 1.00 87.88 495 ASP A O 1
ATOM 3910 N N . SER A 1 496 ? -17.816 -13.966 28.822 1.00 91.00 496 SER A N 1
ATOM 3911 C CA . SER A 1 496 ? -16.973 -13.035 29.565 1.00 91.00 496 SER A CA 1
ATOM 3912 C C . SER A 1 496 ? -16.794 -13.409 31.028 1.00 91.00 496 SER A C 1
ATOM 3914 O O . SER A 1 496 ? -15.917 -12.853 31.673 1.00 91.00 496 SER A O 1
ATOM 3916 N N . CYS A 1 497 ? -17.593 -14.327 31.568 1.00 92.44 497 CYS A N 1
ATOM 3917 C CA . CYS A 1 497 ? -17.547 -14.713 32.976 1.00 92.44 497 CYS A CA 1
ATOM 3918 C C . CYS A 1 497 ? -16.606 -15.899 33.226 1.00 92.44 497 CYS A C 1
ATOM 3920 O O . CYS A 1 497 ? -16.375 -16.738 32.350 1.00 92.44 497 CYS A O 1
ATOM 3922 N N . ILE A 1 498 ? -16.049 -15.993 34.437 1.00 89.00 498 ILE A N 1
ATOM 3923 C CA . ILE A 1 498 ? -15.303 -17.189 34.855 1.00 89.00 498 ILE A CA 1
ATOM 3924 C C . ILE A 1 498 ? -16.287 -18.360 34.983 1.00 89.00 498 ILE A C 1
ATOM 3926 O O . ILE A 1 498 ? -17.215 -18.313 35.782 1.00 89.00 498 ILE A O 1
ATOM 3930 N N . THR A 1 499 ? -16.080 -19.430 34.217 1.00 87.06 499 THR A N 1
ATOM 3931 C CA . THR A 1 499 ? -16.879 -20.662 34.320 1.00 87.06 499 THR A CA 1
ATOM 3932 C C . THR A 1 499 ? -16.805 -21.248 35.737 1.00 87.06 499 THR A C 1
ATOM 3934 O O . THR A 1 499 ? -15.699 -21.316 36.274 1.00 87.06 499 THR A O 1
ATOM 3937 N N . PRO A 1 500 ? -17.927 -21.710 36.327 1.00 90.31 500 PRO A N 1
ATOM 3938 C CA . PRO A 1 500 ? -19.224 -21.969 35.685 1.00 90.31 500 PRO A CA 1
ATOM 3939 C C . PRO A 1 500 ? -20.232 -20.798 35.716 1.00 90.31 500 PRO A C 1
ATOM 3941 O O . PRO A 1 500 ? -21.409 -21.022 35.451 1.00 90.31 500 PRO A O 1
ATOM 3944 N N . MET A 1 501 ? -19.817 -19.565 36.029 1.00 91.56 501 MET A N 1
ATOM 3945 C CA . MET A 1 501 ? -20.718 -18.406 35.958 1.00 91.56 501 MET A CA 1
ATOM 3946 C C . MET A 1 501 ? -21.126 -18.083 34.515 1.00 91.56 501 MET A C 1
ATOM 3948 O O . MET A 1 501 ? -20.415 -18.400 33.559 1.00 91.56 501 MET A O 1
ATOM 3952 N N . TYR A 1 502 ? -22.251 -17.388 34.376 1.00 93.12 502 TYR A N 1
ATOM 3953 C CA . TYR A 1 502 ? -22.786 -16.880 33.114 1.00 93.12 502 TYR A CA 1
ATOM 3954 C C . TYR A 1 502 ? -23.263 -15.431 33.292 1.00 93.12 502 TYR A C 1
ATOM 3956 O O . TYR A 1 502 ? -23.216 -14.888 34.395 1.00 93.12 502 TYR A O 1
ATOM 3964 N N . CYS A 1 503 ? -23.688 -14.792 32.203 1.00 92.38 503 CYS A N 1
ATOM 3965 C CA . CYS A 1 503 ? -24.120 -13.399 32.160 1.00 92.38 503 CYS A CA 1
ATOM 3966 C C . CYS A 1 503 ? -25.625 -13.315 31.843 1.00 92.38 503 CYS A C 1
ATOM 3968 O O . CYS A 1 503 ? -26.008 -13.195 30.672 1.00 92.38 503 CYS A O 1
ATOM 3970 N N . PRO A 1 504 ? -26.522 -13.400 32.842 1.00 88.69 504 PRO A N 1
ATOM 3971 C CA . PRO A 1 504 ? -27.951 -13.347 32.591 1.00 88.69 504 PRO A CA 1
ATOM 3972 C C . PRO A 1 504 ? -28.343 -11.997 31.982 1.00 88.69 504 PRO A C 1
ATOM 3974 O O . PRO A 1 504 ? -27.986 -10.930 32.485 1.00 88.69 504 PRO A O 1
ATOM 3977 N N . ALA A 1 505 ? -29.167 -12.031 30.932 1.00 84.44 505 ALA A N 1
ATOM 3978 C CA . ALA A 1 505 ? -29.649 -10.820 30.263 1.00 84.44 505 ALA A CA 1
ATOM 3979 C C . ALA A 1 505 ? -30.448 -9.886 31.198 1.00 84.44 505 ALA A C 1
ATOM 3981 O O . ALA A 1 505 ? -30.536 -8.688 30.942 1.00 84.44 505 ALA A O 1
ATOM 3982 N N . SER A 1 506 ? -31.026 -10.417 32.282 1.00 87.12 506 SER A N 1
ATOM 3983 C CA . SER A 1 506 ? -31.793 -9.646 33.266 1.00 87.12 506 SER A CA 1
ATOM 3984 C C . SER A 1 506 ? -30.940 -8.702 34.111 1.00 87.12 506 SER A C 1
ATOM 3986 O O . SER A 1 506 ? -31.440 -7.668 34.545 1.00 87.12 506 SER A O 1
ATOM 3988 N N . THR A 1 507 ? -29.677 -9.045 34.359 1.00 88.88 507 THR A N 1
ATOM 3989 C CA . THR A 1 507 ? -28.802 -8.309 35.284 1.00 88.88 507 THR A CA 1
ATOM 3990 C C . THR A 1 507 ? -27.551 -7.766 34.610 1.00 88.88 507 THR A C 1
ATOM 3992 O O . THR A 1 507 ? -26.993 -6.780 35.091 1.00 88.88 507 THR A O 1
ATOM 3995 N N . SER A 1 508 ? -27.134 -8.367 33.486 1.00 90.75 508 SER A N 1
ATOM 3996 C CA . SER A 1 508 ? -25.891 -8.040 32.775 1.00 90.75 508 SER A CA 1
ATOM 3997 C C . SER A 1 508 ? -24.666 -8.064 33.698 1.00 90.75 508 SER A C 1
ATOM 3999 O O . SER A 1 508 ? -23.769 -7.233 33.565 1.00 90.75 508 SER A O 1
ATOM 4001 N N . LYS A 1 509 ? -24.642 -8.978 34.676 1.00 92.19 509 LYS A N 1
ATOM 4002 C CA . LYS A 1 509 ? -23.530 -9.200 35.616 1.00 92.19 509 LYS A CA 1
ATOM 4003 C C . LYS A 1 509 ? -23.172 -10.683 35.669 1.00 92.19 509 LYS A C 1
ATOM 4005 O O . LYS A 1 509 ? -24.027 -11.507 35.389 1.00 92.19 509 LYS A O 1
ATOM 4010 N N . CYS A 1 510 ? -21.926 -11.029 35.986 1.00 92.31 510 CYS A N 1
ATOM 4011 C CA . CYS A 1 510 ? -21.536 -12.435 36.109 1.00 92.31 510 CYS A CA 1
ATOM 4012 C C . CYS A 1 510 ? -22.112 -13.054 37.384 1.00 92.31 510 CYS A C 1
ATOM 4014 O O . CYS A 1 510 ? -21.824 -12.572 38.480 1.00 92.31 510 CYS A O 1
ATOM 4016 N N . GLU A 1 511 ? -22.901 -14.117 37.240 1.00 92.19 511 GLU A N 1
ATOM 4017 C CA . GLU A 1 511 ? -23.580 -14.797 38.350 1.00 92.19 511 GLU A CA 1
ATOM 4018 C C . GLU A 1 511 ? -23.555 -16.316 38.157 1.00 92.19 511 GLU A C 1
ATOM 4020 O O . GLU A 1 511 ? -23.384 -16.826 37.046 1.00 92.19 511 GLU A O 1
ATOM 4025 N N . CYS A 1 512 ? -23.749 -17.053 39.246 1.00 91.94 512 CYS A N 1
ATOM 4026 C CA . CYS A 1 512 ? -23.984 -18.492 39.200 1.00 91.94 512 CYS A CA 1
ATOM 4027 C C . CYS A 1 512 ? -25.385 -18.819 38.656 1.00 91.94 512 CYS A C 1
ATOM 4029 O O . CYS A 1 512 ? -26.322 -18.046 38.845 1.00 91.94 512 CYS A O 1
ATOM 4031 N N . GLU A 1 513 ? -25.545 -19.979 38.000 1.00 88.06 513 GLU A N 1
ATOM 4032 C CA . GLU A 1 513 ? -26.824 -20.431 37.407 1.00 88.06 513 GLU A CA 1
ATOM 4033 C C . GLU A 1 513 ? -27.990 -20.397 38.399 1.00 88.06 513 GLU A C 1
ATOM 4035 O O . GLU A 1 513 ? -29.091 -19.953 38.069 1.00 88.06 513 GLU A O 1
ATOM 4040 N N . LEU A 1 514 ? -27.724 -20.812 39.637 1.00 87.12 514 LEU A N 1
ATOM 4041 C CA . LEU A 1 514 ? -28.688 -20.788 40.724 1.00 87.12 514 LEU A CA 1
ATOM 4042 C C . LEU A 1 514 ? -28.471 -19.546 41.592 1.00 87.12 514 LEU A C 1
ATOM 4044 O O . LEU A 1 514 ? -27.390 -19.339 42.136 1.00 87.12 514 LEU A O 1
ATOM 4048 N N . THR A 1 515 ? -29.535 -18.775 41.828 1.00 85.00 515 THR A N 1
ATOM 4049 C CA . THR A 1 515 ? -29.518 -17.607 42.734 1.00 85.00 515 THR A CA 1
ATOM 4050 C C . THR A 1 515 ? -29.189 -17.972 44.185 1.00 85.00 515 THR A C 1
ATOM 4052 O O . THR A 1 515 ? -28.817 -17.112 44.983 1.00 85.00 515 THR A O 1
ATOM 4055 N N . THR A 1 516 ? -29.297 -19.256 44.536 1.00 86.75 516 THR A N 1
ATOM 4056 C CA . THR A 1 516 ? -28.909 -19.817 45.833 1.00 86.75 516 THR A CA 1
ATOM 4057 C C . THR A 1 516 ? -27.426 -20.163 45.923 1.00 86.75 516 THR A C 1
ATOM 4059 O O . THR A 1 516 ? -27.027 -20.735 46.930 1.00 86.75 516 THR A O 1
ATOM 4062 N N . GLN A 1 517 ? -26.621 -19.864 44.904 1.00 90.62 517 GLN A N 1
ATOM 4063 C CA . GLN A 1 517 ? -25.183 -20.117 44.874 1.00 90.62 517 GLN A CA 1
ATOM 4064 C C . GLN A 1 517 ? -24.397 -18.809 44.794 1.00 90.62 517 GLN A C 1
ATOM 4066 O O . GLN A 1 517 ? -24.930 -17.780 44.383 1.00 90.62 517 GLN A O 1
ATOM 4071 N N . TYR A 1 518 ? -23.141 -18.858 45.226 1.00 90.44 518 TYR A N 1
ATOM 4072 C CA . TYR A 1 518 ? -22.159 -17.794 45.054 1.00 90.44 518 TYR A CA 1
ATOM 4073 C C . TYR A 1 518 ? -20.865 -18.371 44.477 1.00 90.44 518 TYR A C 1
ATOM 4075 O O . TYR A 1 518 ? -20.591 -19.570 44.608 1.00 90.44 518 TYR A O 1
ATOM 4083 N N . PHE A 1 519 ? -20.058 -17.533 43.836 1.00 91.44 519 PHE A N 1
ATOM 4084 C CA . PHE A 1 519 ? -18.810 -17.975 43.224 1.00 91.44 519 PHE A CA 1
ATOM 4085 C C . PHE A 1 519 ? -17.659 -17.996 44.235 1.00 91.44 519 PHE A C 1
ATOM 4087 O O . PHE A 1 519 ? -17.218 -16.965 44.743 1.00 91.44 519 PHE A O 1
ATOM 4094 N N . ASN A 1 520 ? -17.113 -19.181 44.506 1.00 88.94 520 ASN A N 1
ATOM 4095 C CA . ASN A 1 520 ? -15.936 -19.319 45.353 1.00 88.94 520 ASN A CA 1
ATOM 4096 C C . ASN A 1 520 ? -14.658 -19.197 44.512 1.00 88.94 520 ASN A C 1
ATOM 4098 O O . ASN A 1 520 ? -14.225 -20.150 43.862 1.00 88.94 520 ASN A O 1
ATOM 4102 N N . SER A 1 521 ? -14.012 -18.032 44.577 1.00 84.56 521 SER A N 1
ATOM 4103 C CA . SER A 1 521 ? -12.777 -17.731 43.838 1.00 84.56 521 SER A CA 1
ATOM 4104 C C . SER A 1 521 ? -11.583 -18.624 44.197 1.00 84.56 521 SER A C 1
ATOM 4106 O O . SER A 1 521 ? -10.650 -18.733 43.406 1.00 84.56 521 SER A O 1
ATOM 4108 N N . SER A 1 522 ? -11.595 -19.289 45.360 1.00 83.00 522 SER A N 1
ATOM 4109 C CA . SER A 1 522 ? -10.523 -20.214 45.755 1.00 83.00 522 SER A CA 1
ATOM 4110 C C . SER A 1 522 ? -10.650 -21.584 45.088 1.00 83.00 522 SER A C 1
ATOM 4112 O O . SER A 1 522 ? -9.640 -22.246 44.859 1.00 83.00 522 SER A O 1
ATOM 4114 N N . THR A 1 523 ? -11.876 -22.022 44.784 1.00 87.81 523 THR A N 1
ATOM 4115 C CA . THR A 1 523 ? -12.144 -23.314 44.129 1.00 87.81 523 THR A CA 1
ATOM 4116 C C . THR A 1 523 ? -12.515 -23.173 42.653 1.00 87.81 523 THR A C 1
ATOM 4118 O O . THR A 1 523 ? -12.496 -24.174 41.946 1.00 87.81 523 THR A O 1
ATOM 4121 N N . ASN A 1 524 ? -12.798 -21.955 42.170 1.00 86.81 524 ASN A N 1
ATOM 4122 C CA . ASN A 1 524 ? -13.365 -21.673 40.844 1.00 86.81 524 ASN A CA 1
ATOM 4123 C C . ASN A 1 524 ? -14.683 -22.423 40.572 1.00 86.81 524 ASN A C 1
ATOM 4125 O O . ASN A 1 524 ? -14.941 -22.870 39.457 1.00 86.81 524 ASN A O 1
ATOM 4129 N N . GLU A 1 525 ? -15.533 -22.552 41.591 1.00 90.06 525 GLU A N 1
ATOM 4130 C CA . GLU A 1 525 ? -16.826 -23.235 41.496 1.00 90.06 525 GLU A CA 1
ATOM 4131 C C . GLU A 1 525 ? -17.948 -22.369 42.081 1.00 90.06 525 GLU A C 1
ATOM 4133 O O . GLU A 1 525 ? -17.739 -21.605 43.027 1.00 90.06 525 GLU A O 1
ATOM 4138 N N . CYS A 1 526 ? -19.155 -22.519 41.534 1.00 90.75 526 CYS A N 1
ATOM 4139 C CA . CYS A 1 526 ? -20.378 -22.009 42.146 1.00 90.75 526 CYS A CA 1
ATOM 4140 C C . CYS A 1 526 ? -20.803 -22.950 43.277 1.00 90.75 526 CYS A C 1
ATOM 4142 O O . CYS A 1 526 ? -21.066 -24.128 43.038 1.00 90.75 526 CYS A O 1
ATOM 4144 N N . VAL A 1 527 ? -20.851 -22.439 44.505 1.00 91.69 527 VAL A N 1
ATOM 4145 C CA . VAL A 1 527 ? -21.166 -23.208 45.717 1.00 91.69 527 VAL A CA 1
ATOM 4146 C C . VAL A 1 527 ? -22.400 -22.636 46.404 1.00 91.69 527 VAL A C 1
ATOM 4148 O O . VAL A 1 527 ? -22.694 -21.451 46.278 1.00 91.69 527 VAL A O 1
ATOM 4151 N N . ASP A 1 528 ? -23.140 -23.464 47.139 1.00 91.12 528 ASP A N 1
ATOM 4152 C CA . ASP A 1 528 ? -24.376 -23.026 47.793 1.00 91.12 528 ASP A CA 1
ATOM 4153 C C . ASP A 1 528 ? -24.128 -21.910 48.825 1.00 91.12 528 ASP A C 1
ATOM 4155 O O . ASP A 1 528 ? -23.236 -21.988 49.678 1.00 91.12 528 ASP A O 1
ATOM 4159 N N . LYS A 1 529 ? -24.970 -20.873 48.766 1.00 90.75 529 LYS A N 1
ATOM 4160 C CA . LYS A 1 529 ? -25.061 -19.805 49.762 1.00 90.75 529 LYS A CA 1
ATOM 4161 C C . LYS A 1 529 ? -25.398 -20.399 51.125 1.00 90.75 529 LYS A C 1
ATOM 4163 O O . LYS A 1 529 ? -26.205 -21.319 51.279 1.00 90.75 529 LYS A O 1
ATOM 4168 N N . LYS A 1 530 ? -24.773 -19.827 52.139 1.00 90.62 530 LYS A N 1
ATOM 4169 C CA . LYS A 1 530 ? -24.713 -20.329 53.502 1.00 90.62 530 LYS A CA 1
ATOM 4170 C C . LYS A 1 530 ? -25.971 -19.961 54.290 1.00 90.62 530 LYS A C 1
ATOM 4172 O O . LYS A 1 530 ? -26.507 -18.857 54.180 1.00 90.62 530 LYS A O 1
ATOM 4177 N N . SER A 1 531 ? -26.441 -20.913 55.094 1.00 89.88 531 SER A N 1
ATOM 4178 C CA . SER A 1 531 ? -27.525 -20.731 56.064 1.00 89.88 531 SER A CA 1
ATOM 4179 C C . SER A 1 531 ? -27.063 -19.954 57.304 1.00 89.88 531 SER A C 1
ATOM 4181 O O . SER A 1 531 ? -25.876 -19.672 57.468 1.00 89.88 531 SER A O 1
ATOM 4183 N N . ILE A 1 532 ? -27.999 -19.648 58.208 1.00 91.31 532 ILE A N 1
ATOM 4184 C CA . ILE A 1 532 ? -27.720 -18.932 59.459 1.00 91.31 532 ILE A CA 1
ATOM 4185 C C . ILE A 1 532 ? -26.596 -19.599 60.280 1.00 91.31 532 ILE A C 1
ATOM 4187 O O . ILE A 1 532 ? -26.485 -20.826 60.313 1.00 91.31 532 ILE A O 1
ATOM 4191 N N . ASN A 1 533 ? -25.778 -18.784 60.951 1.00 88.94 533 ASN A N 1
ATOM 4192 C CA . ASN A 1 533 ? -24.635 -19.148 61.803 1.00 88.94 533 ASN A CA 1
ATOM 4193 C C . ASN A 1 533 ? -23.444 -19.823 61.102 1.00 88.94 533 ASN A C 1
ATOM 4195 O O . ASN A 1 533 ? -22.493 -20.225 61.771 1.00 88.94 533 ASN A O 1
ATOM 4199 N N . LEU A 1 534 ? -23.459 -19.956 59.775 1.00 92.44 534 LEU A N 1
ATOM 4200 C CA . LEU A 1 534 ? -22.290 -20.419 59.031 1.00 92.44 534 LEU A CA 1
ATOM 4201 C C . LEU A 1 534 ? -21.330 -19.259 58.746 1.00 92.44 534 LEU A C 1
ATOM 4203 O O . LEU A 1 534 ? -21.759 -18.129 58.513 1.00 92.44 534 LEU A O 1
ATOM 4207 N N . ASN A 1 535 ? -20.028 -19.551 58.727 1.00 90.81 535 ASN A N 1
ATOM 4208 C CA . ASN A 1 535 ? -18.995 -18.539 58.506 1.00 90.81 535 ASN A CA 1
ATOM 4209 C C . ASN A 1 535 ? -19.074 -17.957 57.093 1.00 90.81 535 ASN A C 1
ATOM 4211 O O . ASN A 1 535 ? -19.056 -18.704 56.116 1.00 90.81 535 ASN A O 1
ATOM 4215 N N . CYS A 1 536 ? -19.062 -16.641 56.971 1.00 92.50 536 CYS A N 1
ATOM 4216 C CA . CYS A 1 536 ? -19.054 -15.897 55.717 1.00 92.50 536 CYS A CA 1
ATOM 4217 C C . CYS A 1 536 ? -17.909 -14.879 55.726 1.00 92.50 536 CYS A C 1
ATOM 4219 O O . CYS A 1 536 ? -17.312 -14.608 56.764 1.00 92.50 536 CYS A O 1
ATOM 4221 N N . GLU A 1 537 ? -17.598 -14.330 54.557 1.00 87.94 537 GLU A N 1
ATOM 4222 C CA . GLU A 1 537 ? -16.580 -13.276 54.417 1.00 87.94 537 GLU A CA 1
ATOM 4223 C C . GLU A 1 537 ? -17.221 -11.975 53.934 1.00 87.94 537 GLU A C 1
ATOM 4225 O O . GLU A 1 537 ? -16.822 -10.895 54.357 1.00 87.94 537 GLU A O 1
ATOM 4230 N N . ILE A 1 538 ? -18.244 -12.100 53.085 1.00 88.62 538 ILE A N 1
ATOM 4231 C CA . ILE A 1 538 ? -19.049 -11.016 52.528 1.00 88.62 538 ILE A CA 1
ATOM 4232 C C . ILE A 1 538 ? -20.526 -11.430 52.489 1.00 88.62 538 ILE A C 1
ATOM 4234 O O . ILE A 1 538 ? -20.840 -12.624 52.541 1.00 88.62 538 ILE A O 1
ATOM 4238 N N . ASP A 1 539 ? -21.424 -10.451 52.370 1.00 86.62 539 ASP A N 1
ATOM 4239 C CA . ASP A 1 539 ? -22.880 -10.642 52.465 1.00 86.62 539 ASP A CA 1
ATOM 4240 C C . ASP A 1 539 ? -23.435 -11.644 51.449 1.00 86.62 539 ASP A C 1
ATOM 4242 O O . ASP A 1 539 ? -24.246 -12.497 51.802 1.00 86.62 539 ASP A O 1
ATOM 4246 N N . HIS A 1 540 ? -22.929 -11.632 50.213 1.00 86.38 540 HIS A N 1
ATOM 4247 C CA . HIS A 1 540 ? -23.401 -12.521 49.145 1.00 86.38 540 HIS A CA 1
ATOM 4248 C C . HIS A 1 540 ? -23.093 -14.007 49.372 1.00 86.38 540 HIS A C 1
ATOM 4250 O O . HIS A 1 540 ? -23.655 -14.858 48.685 1.00 86.38 540 HIS A O 1
ATOM 4256 N N . HIS A 1 541 ? -22.252 -14.350 50.355 1.00 91.00 541 HIS A N 1
ATOM 4257 C CA . HIS A 1 541 ? -22.084 -15.744 50.769 1.00 91.00 541 HIS A CA 1
ATOM 4258 C C . HIS A 1 541 ? -23.316 -16.276 51.509 1.00 91.00 541 HIS A C 1
ATOM 4260 O O . HIS A 1 541 ? -23.426 -17.486 51.682 1.00 91.00 541 HIS A O 1
ATOM 4266 N N . CYS A 1 542 ? -24.211 -15.409 51.983 1.00 92.62 542 CYS A N 1
ATOM 4267 C CA . CYS A 1 542 ? -25.375 -15.763 52.782 1.00 92.62 542 CYS A CA 1
ATOM 4268 C C . CYS A 1 542 ? -26.648 -15.847 51.932 1.00 92.62 542 CYS A C 1
ATOM 4270 O O . CYS A 1 542 ? -26.769 -15.220 50.881 1.00 92.62 542 CYS A O 1
ATOM 4272 N N . ARG A 1 543 ? -27.617 -16.650 52.384 1.00 90.75 543 ARG A N 1
ATOM 4273 C CA . ARG A 1 543 ? -28.942 -16.763 51.753 1.00 90.75 543 ARG A CA 1
ATOM 4274 C C . ARG A 1 543 ? -29.752 -15.479 51.954 1.00 90.75 543 ARG A C 1
ATOM 4276 O O . ARG A 1 543 ? -30.493 -15.339 52.924 1.00 90.75 543 ARG A O 1
ATOM 4283 N N . GLU A 1 544 ? -29.606 -14.541 51.027 1.00 87.25 544 GLU A N 1
ATOM 4284 C CA . GLU A 1 544 ? -30.337 -13.266 51.021 1.00 87.25 544 GLU A CA 1
ATOM 4285 C C . GLU A 1 544 ? -31.858 -13.450 50.875 1.00 87.25 544 GLU A C 1
ATOM 4287 O O . GLU A 1 544 ? -32.634 -12.678 51.429 1.00 87.25 544 GLU A O 1
ATOM 4292 N N . ASP A 1 545 ? -32.302 -14.533 50.227 1.00 84.44 545 ASP A N 1
ATOM 4293 C CA . ASP A 1 545 ? -33.709 -14.946 50.167 1.00 84.44 545 ASP A CA 1
ATOM 4294 C C . ASP A 1 545 ? -34.268 -15.346 51.543 1.00 84.44 545 ASP A C 1
ATOM 4296 O O . ASP A 1 545 ? -35.481 -15.359 51.750 1.00 84.44 545 ASP A O 1
ATOM 4300 N N . TYR A 1 546 ? -33.385 -15.628 52.505 1.00 88.56 546 TYR A N 1
ATOM 4301 C CA . TYR A 1 546 ? -33.709 -15.823 53.916 1.00 88.56 546 TYR A CA 1
ATOM 4302 C C . TYR A 1 546 ? -33.493 -14.551 54.754 1.00 88.56 546 TYR A C 1
ATOM 4304 O O . TYR A 1 546 ? -33.656 -14.601 55.971 1.00 88.56 546 TYR A O 1
ATOM 4312 N N . GLY A 1 547 ? -33.140 -13.417 54.140 1.00 86.69 547 GLY A N 1
ATOM 4313 C CA . GLY A 1 547 ? -32.856 -12.153 54.828 1.00 86.69 547 GLY A CA 1
ATOM 4314 C C . GLY A 1 547 ? -31.572 -12.172 55.667 1.00 86.69 547 GLY A C 1
ATOM 4315 O O . GLY A 1 547 ? -31.495 -11.467 56.673 1.00 86.69 547 GLY A O 1
ATOM 4316 N N . LEU A 1 548 ? -30.603 -13.022 55.305 1.00 91.00 548 LEU A N 1
ATOM 4317 C CA . LEU A 1 548 ? -29.316 -13.141 55.994 1.00 91.00 548 LEU A CA 1
ATOM 4318 C C . LEU A 1 548 ? -28.251 -12.243 55.353 1.00 91.00 548 LEU A C 1
ATOM 4320 O O . LEU A 1 548 ? -28.126 -12.207 54.132 1.00 91.00 548 LEU A O 1
ATOM 4324 N N . GLU A 1 549 ? -27.427 -11.622 56.195 1.00 91.44 549 GLU A N 1
ATOM 4325 C CA . GLU A 1 549 ? -26.244 -10.836 55.824 1.00 91.44 549 GLU A CA 1
ATOM 4326 C C . GLU A 1 549 ? -25.009 -11.340 56.583 1.00 91.44 549 GLU A C 1
ATOM 4328 O O . GLU A 1 549 ? -25.118 -12.060 57.584 1.00 91.44 549 GLU A O 1
ATOM 4333 N N . CYS A 1 550 ? -23.812 -10.981 56.120 1.00 92.06 550 CYS A N 1
ATOM 4334 C CA . CYS A 1 550 ? -22.570 -11.414 56.735 1.00 92.06 550 CYS A CA 1
ATOM 4335 C C . CYS A 1 550 ? -22.143 -10.475 57.862 1.00 92.06 550 CYS A C 1
ATOM 4337 O O . CYS A 1 550 ? -21.341 -9.558 57.695 1.00 92.06 550 CYS A O 1
ATOM 4339 N N . ILE A 1 551 ? -22.638 -10.746 59.065 1.00 88.38 551 ILE A N 1
ATOM 4340 C CA . ILE A 1 551 ? -22.377 -9.909 60.234 1.00 88.38 551 ILE A CA 1
ATOM 4341 C C . ILE A 1 551 ? -21.308 -10.581 61.096 1.00 88.38 551 ILE A C 1
ATOM 4343 O O . ILE A 1 551 ? -21.469 -11.714 61.553 1.00 88.38 551 ILE A O 1
ATOM 4347 N N . ASN A 1 552 ? -20.194 -9.875 61.316 1.00 90.62 552 ASN A N 1
ATOM 4348 C CA . ASN A 1 552 ? -19.040 -10.355 62.091 1.00 90.62 552 ASN A CA 1
ATOM 4349 C C . ASN A 1 552 ? -18.495 -11.719 61.617 1.00 90.62 552 ASN A C 1
ATOM 4351 O O . ASN A 1 552 ? -18.064 -12.538 62.427 1.00 90.62 552 ASN A O 1
ATOM 4355 N N . GLY A 1 553 ? -18.520 -11.967 60.304 1.00 90.88 553 GLY A N 1
ATOM 4356 C CA . GLY A 1 553 ? -18.004 -13.200 59.704 1.00 90.88 553 GLY A CA 1
ATOM 4357 C C . GLY A 1 553 ? -18.941 -14.405 59.811 1.00 90.88 553 GLY A C 1
ATOM 4358 O O . GLY A 1 553 ? -18.514 -15.524 59.537 1.00 90.88 553 GLY A O 1
ATOM 4359 N N . THR A 1 554 ? -20.209 -14.212 60.186 1.00 93.25 554 THR A N 1
ATOM 4360 C CA . THR A 1 554 ? -21.234 -15.270 60.202 1.00 93.25 554 THR A CA 1
ATOM 4361 C C . THR A 1 554 ? -22.546 -14.794 59.588 1.00 93.25 554 THR A C 1
ATOM 4363 O O . THR A 1 554 ? -22.971 -13.667 59.837 1.00 93.25 554 THR A O 1
ATOM 4366 N N . CYS A 1 555 ? -23.215 -15.654 58.817 1.00 93.19 555 CYS A N 1
ATOM 4367 C CA . CYS A 1 555 ? -24.518 -15.335 58.239 1.00 93.19 555 CYS A CA 1
ATOM 4368 C C . CYS A 1 555 ? -25.556 -15.170 59.348 1.00 93.19 555 CYS A C 1
ATOM 4370 O O . CYS A 1 555 ? -25.913 -16.142 60.015 1.00 93.19 555 CYS A O 1
ATOM 4372 N N . SER A 1 556 ? -26.036 -13.949 59.544 1.00 91.69 556 SER A N 1
ATOM 4373 C CA . SER A 1 556 ? -26.954 -13.575 60.619 1.00 91.69 556 SER A CA 1
ATOM 4374 C C . SER A 1 556 ? -28.068 -12.692 60.072 1.00 91.69 556 SER A C 1
ATOM 4376 O O . SER A 1 556 ? -27.927 -12.081 59.016 1.00 91.69 556 SER A O 1
ATOM 4378 N N . CYS A 1 557 ? -29.189 -12.616 60.786 1.00 90.94 557 CYS A N 1
ATOM 4379 C CA . CYS A 1 557 ? -30.209 -11.624 60.470 1.00 90.94 557 CYS A CA 1
ATOM 4380 C C . CYS A 1 557 ? -29.663 -10.214 60.719 1.00 90.94 557 CYS A C 1
ATOM 4382 O O . CYS A 1 557 ? -28.907 -10.005 61.672 1.00 90.94 557 CYS A O 1
ATOM 4384 N N . LEU A 1 558 ? -30.098 -9.249 59.907 1.00 85.50 558 LEU A N 1
ATOM 4385 C CA . LEU A 1 558 ? -29.955 -7.823 60.203 1.00 85.50 558 LEU A CA 1
ATOM 4386 C C . LEU A 1 558 ? -30.356 -7.528 61.653 1.00 85.50 558 LEU A C 1
ATOM 4388 O O . LEU A 1 558 ? -31.277 -8.146 62.180 1.00 85.50 558 LEU A O 1
ATOM 4392 N N . SER A 1 559 ? -29.736 -6.527 62.279 1.00 79.38 559 SER A N 1
ATOM 4393 C CA . SER A 1 559 ? -30.032 -6.135 63.670 1.00 79.38 559 SER A CA 1
ATOM 4394 C C . SER A 1 559 ? -31.500 -5.760 63.925 1.00 79.38 559 SER A C 1
ATOM 4396 O O . SER A 1 559 ? -31.943 -5.734 65.069 1.00 79.38 559 SER A O 1
ATOM 4398 N N . THR A 1 560 ? -32.253 -5.479 62.862 1.00 80.06 560 THR A N 1
ATOM 4399 C CA . THR A 1 560 ? -33.685 -5.160 62.864 1.00 80.06 560 THR A CA 1
ATOM 4400 C C . THR A 1 560 ? -34.598 -6.387 62.744 1.00 80.06 560 THR A C 1
ATOM 4402 O O . THR A 1 560 ? -35.820 -6.251 62.806 1.00 80.06 560 THR A O 1
ATOM 4405 N N . HIS A 1 561 ? -34.027 -7.577 62.553 1.00 87.38 561 HIS A N 1
ATOM 4406 C CA . HIS A 1 561 ? -34.734 -8.829 62.317 1.00 87.38 561 HIS A CA 1
ATOM 4407 C C . HIS A 1 561 ? -34.281 -9.914 63.299 1.00 87.38 561 HIS A C 1
ATOM 4409 O O . HIS A 1 561 ? -33.154 -9.920 63.789 1.00 87.38 561 HIS A O 1
ATOM 4415 N N . SER A 1 562 ? -35.151 -10.884 63.545 1.00 86.25 562 SER A N 1
ATOM 4416 C CA . SER A 1 562 ? -34.842 -12.089 64.306 1.00 86.25 562 SER A CA 1
ATOM 4417 C C . SER A 1 562 ? -35.176 -13.341 63.497 1.00 86.25 562 SER A C 1
ATOM 4419 O O . SER A 1 562 ? -36.013 -13.334 62.590 1.00 86.25 562 SER A O 1
ATOM 4421 N N . TRP A 1 563 ? -34.462 -14.431 63.783 1.00 88.38 563 TRP A N 1
ATOM 4422 C CA . TRP A 1 563 ? -34.628 -15.692 63.066 1.00 88.38 563 TRP A CA 1
ATOM 4423 C C . TRP A 1 563 ? -35.962 -16.348 63.425 1.00 88.38 563 TRP A C 1
ATOM 4425 O O . TRP A 1 563 ? -36.249 -16.602 64.599 1.00 88.38 563 TRP A O 1
ATOM 4435 N N . TYR A 1 564 ? -36.772 -16.662 62.416 1.00 86.38 564 TYR A N 1
ATOM 4436 C CA . TYR A 1 564 ? -38.007 -17.403 62.613 1.00 86.38 564 TYR A CA 1
ATOM 4437 C C . TYR A 1 564 ? -37.701 -18.904 62.697 1.00 86.38 564 TYR A C 1
ATOM 4439 O O . TYR A 1 564 ? -37.253 -19.530 61.749 1.00 86.38 564 TYR A O 1
ATOM 4447 N N . SER A 1 565 ? -37.926 -19.529 63.849 1.00 75.88 565 SER A N 1
ATOM 4448 C CA . SER A 1 565 ? -37.549 -20.938 64.050 1.00 75.88 565 SER A CA 1
ATOM 4449 C C . SER A 1 565 ? -38.380 -21.942 63.238 1.00 75.88 565 SER A C 1
ATOM 4451 O O . SER A 1 565 ? -37.913 -23.056 63.007 1.00 75.88 565 SER A O 1
ATOM 4453 N N . ALA A 1 566 ? -39.590 -21.575 62.800 1.00 77.12 566 ALA A N 1
ATOM 4454 C CA . ALA A 1 566 ? -40.492 -22.465 62.059 1.00 77.12 566 ALA A CA 1
ATOM 4455 C C . ALA A 1 566 ? -40.473 -22.263 60.529 1.00 77.12 566 ALA A C 1
ATOM 4457 O O . ALA A 1 566 ? -41.065 -23.060 59.805 1.00 77.12 566 ALA A O 1
ATOM 4458 N N . GLY A 1 567 ? -39.764 -21.253 60.020 1.00 75.50 567 GLY A N 1
ATOM 4459 C CA . GLY A 1 567 ? -39.547 -21.042 58.588 1.00 75.50 567 GLY A CA 1
ATOM 4460 C C . GLY A 1 567 ? -38.167 -20.430 58.372 1.00 75.50 567 GLY A C 1
ATOM 4461 O O . GLY A 1 567 ? -37.806 -19.557 59.146 1.00 75.50 567 GLY A O 1
ATOM 4462 N N . PRO A 1 568 ? -37.378 -20.860 57.374 1.00 82.69 568 PRO A N 1
ATOM 4463 C CA . PRO A 1 568 ? -35.956 -20.532 57.291 1.00 82.69 568 PRO A CA 1
ATOM 4464 C C . PRO A 1 568 ? -35.723 -19.084 56.832 1.00 82.69 568 PRO A C 1
ATOM 4466 O O . PRO A 1 568 ? -35.152 -18.872 55.781 1.00 82.69 568 PRO A O 1
ATOM 4469 N N . MET A 1 569 ? -36.200 -18.074 57.556 1.00 87.81 569 MET A N 1
ATOM 4470 C CA . MET A 1 569 ? -36.049 -16.673 57.172 1.00 87.81 569 MET A CA 1
ATOM 4471 C C . MET A 1 569 ? -36.009 -15.742 58.382 1.00 87.81 569 MET A C 1
ATOM 4473 O O . MET A 1 569 ? -36.610 -16.000 59.427 1.00 87.81 569 MET A O 1
ATOM 4477 N N . CYS A 1 570 ? -35.319 -14.625 58.213 1.00 88.75 570 CYS A N 1
ATOM 4478 C CA . CYS A 1 570 ? -35.316 -13.502 59.129 1.00 88.75 570 CYS A CA 1
ATOM 4479 C C . CYS A 1 570 ? -36.627 -12.717 58.995 1.00 88.75 570 CYS A C 1
ATOM 4481 O O . CYS A 1 570 ? -37.074 -12.404 57.891 1.00 88.75 570 CYS A O 1
ATOM 4483 N N . LYS A 1 571 ? -37.258 -12.406 60.128 1.00 86.56 571 LYS A N 1
ATOM 4484 C CA . LYS A 1 571 ? -38.501 -11.625 60.218 1.00 86.56 571 LYS A CA 1
ATOM 4485 C C . LYS A 1 571 ? -38.281 -10.385 61.067 1.00 86.56 571 LYS A C 1
ATOM 4487 O O . LYS A 1 571 ? -37.386 -10.378 61.904 1.00 86.56 571 LYS A O 1
ATOM 4492 N N . ILE A 1 572 ? -39.071 -9.339 60.844 1.00 84.94 572 ILE A N 1
ATOM 4493 C CA . ILE A 1 572 ? -38.905 -8.058 61.537 1.00 84.94 572 ILE A CA 1
ATOM 4494 C C . ILE A 1 572 ? -39.112 -8.261 63.046 1.00 84.94 572 ILE A C 1
ATOM 4496 O O . ILE A 1 572 ? -40.115 -8.846 63.469 1.00 84.94 572 ILE A O 1
ATOM 4500 N N . ALA A 1 573 ? -38.161 -7.766 63.839 1.00 84.75 573 ALA A N 1
ATOM 4501 C CA . ALA A 1 573 ? -38.226 -7.755 65.297 1.00 84.75 573 ALA A CA 1
ATOM 4502 C C . ALA A 1 573 ? -38.921 -6.479 65.815 1.00 84.75 573 ALA A C 1
ATOM 4504 O O . ALA A 1 573 ? -39.147 -5.519 65.073 1.00 84.75 573 ALA A O 1
ATOM 4505 N N . TYR A 1 574 ? -39.265 -6.457 67.105 1.00 83.75 574 TYR A N 1
ATOM 4506 C CA . TYR A 1 574 ? -40.022 -5.367 67.733 1.00 83.75 574 TYR A CA 1
ATOM 4507 C C . TYR A 1 574 ? -39.469 -3.960 67.419 1.00 83.75 574 TYR A C 1
ATOM 4509 O O . TYR A 1 574 ? -38.311 -3.660 67.699 1.00 83.75 574 TYR A O 1
ATOM 4517 N N . SER A 1 575 ? -40.327 -3.062 66.917 1.00 74.25 575 SER A N 1
ATOM 4518 C CA . SER A 1 575 ? -40.069 -1.615 66.756 1.00 74.25 575 SER A CA 1
ATOM 4519 C C . SER A 1 575 ? -38.909 -1.181 65.830 1.00 74.25 575 SER A C 1
ATOM 4521 O O . SER A 1 575 ? -38.560 0.004 65.829 1.00 74.25 575 SER A O 1
ATOM 4523 N N . PHE A 1 576 ? -38.317 -2.066 65.024 1.00 72.38 576 PHE A N 1
ATOM 4524 C CA . PHE A 1 576 ? -37.135 -1.710 64.220 1.00 72.38 576 PHE A CA 1
ATOM 4525 C C . PHE A 1 576 ? -37.420 -1.251 62.785 1.00 72.38 576 PHE A C 1
ATOM 4527 O O . PHE A 1 576 ? -36.620 -0.509 62.213 1.00 72.38 576 PHE A O 1
ATOM 4534 N N . SER A 1 577 ? -38.534 -1.666 62.188 1.00 75.88 577 SER A N 1
ATOM 4535 C CA . SER A 1 577 ? -38.889 -1.292 60.817 1.00 75.88 577 SER A CA 1
ATOM 4536 C C . SER A 1 577 ? -40.398 -1.255 60.612 1.00 75.88 577 SER A C 1
ATOM 4538 O O . SER A 1 577 ? -41.183 -1.718 61.446 1.00 75.88 577 SER A O 1
ATOM 4540 N N . SER A 1 578 ? -40.804 -0.639 59.501 1.00 83.06 578 SER A N 1
ATOM 4541 C CA . SER A 1 578 ? -42.202 -0.614 59.114 1.00 83.06 578 SER A CA 1
ATOM 4542 C C . SER A 1 578 ? -42.636 -1.970 58.565 1.00 83.06 578 SER A C 1
ATOM 4544 O O . SER A 1 578 ? -41.981 -2.493 57.666 1.00 83.06 578 SER A O 1
ATOM 4546 N N . CYS A 1 579 ? -43.752 -2.503 59.043 1.00 85.88 579 CYS A N 1
ATOM 4547 C CA . CYS A 1 579 ? -44.389 -3.694 58.481 1.00 85.88 579 CYS A CA 1
ATOM 4548 C C . CYS A 1 579 ? -45.591 -3.294 57.611 1.00 85.88 579 CYS A C 1
ATOM 4550 O O . CYS A 1 579 ? -46.141 -2.201 57.753 1.00 85.88 579 CYS A O 1
ATOM 4552 N N . THR A 1 580 ? -46.025 -4.167 56.707 1.00 85.62 580 THR A N 1
ATOM 4553 C CA . THR A 1 580 ? -47.235 -3.951 55.893 1.00 85.62 580 THR A CA 1
ATOM 4554 C C . THR A 1 580 ? -48.356 -4.916 56.250 1.00 85.62 580 THR A C 1
ATOM 4556 O O . THR A 1 580 ? -49.526 -4.536 56.202 1.00 85.62 580 THR A O 1
ATOM 4559 N N . ILE A 1 581 ? -47.995 -6.137 56.642 1.00 86.56 581 ILE A N 1
ATOM 4560 C CA . ILE A 1 581 ? -48.899 -7.218 57.032 1.00 86.56 581 ILE A CA 1
ATOM 4561 C C . ILE A 1 581 ? -48.298 -8.014 58.198 1.00 86.56 581 ILE A C 1
ATOM 4563 O O . ILE A 1 581 ? -47.088 -7.999 58.417 1.00 86.56 581 ILE A O 1
ATOM 4567 N N . ASP A 1 582 ? -49.131 -8.752 58.937 1.00 85.19 582 ASP A N 1
ATOM 4568 C CA . ASP A 1 582 ? -48.697 -9.511 60.124 1.00 85.19 582 ASP A CA 1
ATOM 4569 C C . ASP A 1 582 ? -47.585 -10.528 59.835 1.00 85.19 582 ASP A C 1
ATOM 4571 O O . ASP A 1 582 ? -46.741 -10.779 60.691 1.00 85.19 582 ASP A O 1
ATOM 4575 N N . SER A 1 583 ? -47.536 -11.089 58.621 1.00 84.50 583 SER A N 1
ATOM 4576 C CA . SER A 1 583 ? -46.505 -12.058 58.231 1.00 84.50 583 SER A CA 1
ATOM 4577 C C . SER A 1 583 ? -45.104 -11.464 58.073 1.00 84.50 583 SER A C 1
ATOM 4579 O O . SER A 1 583 ? -44.152 -12.223 57.873 1.00 84.50 583 SER A O 1
ATOM 4581 N N . ASP A 1 584 ? -44.963 -10.140 58.113 1.00 85.75 584 ASP A N 1
ATOM 4582 C CA . ASP A 1 584 ? -43.662 -9.463 58.068 1.00 85.75 584 ASP A CA 1
ATOM 4583 C C . ASP A 1 584 ? -42.955 -9.539 59.433 1.00 85.75 584 ASP A C 1
ATOM 4585 O O . ASP A 1 584 ? -41.724 -9.590 59.509 1.00 85.75 584 ASP A O 1
ATOM 4589 N N . CYS A 1 585 ? -43.742 -9.602 60.509 1.00 89.06 585 CYS A N 1
ATOM 4590 C CA . CYS A 1 585 ? -43.281 -9.663 61.891 1.00 89.06 585 CYS A CA 1
ATOM 4591 C C . CYS A 1 585 ? -42.925 -11.090 62.302 1.00 89.06 585 CYS A C 1
ATOM 4593 O O . CYS A 1 585 ? -43.468 -12.049 61.755 1.00 89.06 585 CYS A O 1
ATOM 4595 N N . ASN A 1 586 ? -42.017 -11.252 63.270 1.00 86.25 586 ASN A N 1
ATOM 4596 C CA . ASN A 1 586 ? -41.664 -12.579 63.772 1.00 86.25 586 ASN A CA 1
ATOM 4597 C C . ASN A 1 586 ? -42.796 -13.153 64.652 1.00 86.25 586 ASN A C 1
ATOM 4599 O O . ASN A 1 586 ? -42.972 -12.713 65.794 1.00 86.25 586 ASN A O 1
ATOM 4603 N N . PRO A 1 587 ? -43.546 -14.174 64.188 1.00 81.81 587 PRO A N 1
ATOM 4604 C CA . PRO A 1 587 ? -44.662 -14.701 64.961 1.00 81.81 587 PRO A CA 1
ATOM 4605 C C . PRO A 1 587 ? -44.187 -15.546 66.151 1.00 81.81 587 PRO A C 1
ATOM 4607 O O . PRO A 1 587 ? -44.948 -15.727 67.098 1.00 81.81 587 PRO A O 1
ATOM 4610 N N . SER A 1 588 ? -42.930 -16.019 66.164 1.00 81.75 588 SER A N 1
ATOM 4611 C CA . SER A 1 588 ? -42.350 -16.696 67.336 1.00 81.75 588 SER A CA 1
ATOM 4612 C C . SER A 1 588 ? -42.217 -15.766 68.549 1.00 81.75 588 SER A C 1
ATOM 4614 O O . SER A 1 588 ? -42.107 -16.248 69.673 1.00 81.75 588 SER A O 1
ATOM 4616 N N . GLU A 1 589 ? -42.263 -14.449 68.335 1.00 82.88 589 GLU A N 1
ATOM 4617 C CA . GLU A 1 589 ? -42.242 -13.422 69.383 1.00 82.88 589 GLU A CA 1
ATOM 4618 C C . GLU A 1 589 ? -43.649 -12.876 69.709 1.00 82.88 589 GLU A C 1
ATOM 4620 O O . GLU A 1 589 ? -43.785 -11.973 70.533 1.00 82.88 589 GLU A O 1
ATOM 4625 N N . ASN A 1 590 ? -44.707 -13.442 69.105 1.00 85.25 590 ASN A N 1
ATOM 4626 C CA . ASN A 1 590 ? -46.097 -12.960 69.178 1.00 85.25 590 ASN A CA 1
ATOM 4627 C C . ASN A 1 590 ? -46.279 -11.497 68.721 1.00 85.25 590 ASN A C 1
ATOM 4629 O O . ASN A 1 590 ? -47.147 -10.783 69.233 1.00 85.25 590 ASN A O 1
ATOM 4633 N N . LEU A 1 591 ? -45.462 -11.052 67.764 1.00 88.38 591 LEU A N 1
ATOM 4634 C CA . LEU A 1 591 ? -45.561 -9.725 67.164 1.00 88.38 591 LEU A CA 1
ATOM 4635 C C . LEU A 1 591 ? -46.578 -9.719 66.019 1.00 88.38 591 LEU A C 1
ATOM 4637 O O . LEU A 1 591 ? -46.663 -10.673 65.246 1.00 88.38 591 LEU A O 1
ATOM 4641 N N . VAL A 1 592 ? -47.315 -8.618 65.892 1.00 89.25 592 VAL A N 1
ATOM 4642 C CA . VAL A 1 592 ? -48.243 -8.342 64.787 1.00 89.25 592 VAL A CA 1
ATOM 4643 C C . VAL A 1 592 ? -47.963 -6.969 64.202 1.00 89.25 592 VAL A C 1
ATOM 4645 O O . VAL A 1 592 ? -47.350 -6.113 64.847 1.00 89.25 592 VAL A O 1
ATOM 4648 N N . CYS A 1 593 ? -48.414 -6.749 62.973 1.00 88.69 593 CYS A N 1
ATOM 4649 C CA . CYS A 1 593 ? -48.218 -5.478 62.314 1.00 88.69 593 CYS A CA 1
ATOM 4650 C C . CYS A 1 593 ? -49.277 -4.476 62.783 1.00 88.69 593 CYS A C 1
ATOM 4652 O O . CYS A 1 593 ? -50.429 -4.516 62.355 1.00 88.69 593 CYS A O 1
ATOM 4654 N N . SER A 1 594 ? -48.892 -3.576 63.688 1.00 85.88 594 SER A N 1
ATOM 4655 C CA . SER A 1 594 ? -49.804 -2.614 64.310 1.00 85.88 594 SER A CA 1
ATOM 4656 C C . SER A 1 594 ? -49.457 -1.183 63.917 1.00 85.88 594 SER A C 1
ATOM 4658 O O . SER A 1 594 ? -48.289 -0.803 63.839 1.00 85.88 594 SER A O 1
ATOM 4660 N N . ALA A 1 595 ? -50.483 -0.356 63.715 1.00 80.50 595 ALA A N 1
ATOM 4661 C CA . ALA A 1 595 ? -50.308 1.068 63.465 1.00 80.50 595 ALA A CA 1
ATOM 4662 C C . ALA A 1 595 ? -49.724 1.756 64.709 1.00 80.50 595 ALA A C 1
ATOM 4664 O O . ALA A 1 595 ? -50.337 1.750 65.780 1.00 80.50 595 ALA A O 1
ATOM 4665 N N . ASN A 1 596 ? -48.545 2.362 64.574 1.00 77.50 596 ASN A N 1
ATOM 4666 C CA . ASN A 1 596 ? -47.987 3.239 65.599 1.00 77.50 596 ASN A CA 1
ATOM 4667 C C . ASN A 1 596 ? -48.752 4.579 65.577 1.00 77.50 596 ASN A C 1
ATOM 4669 O O . ASN A 1 596 ? -49.078 5.060 64.487 1.00 77.50 596 ASN A O 1
ATOM 4673 N N . PRO A 1 597 ? -49.013 5.246 66.717 1.00 69.19 597 PRO A N 1
ATOM 4674 C CA . PRO A 1 597 ? -49.535 6.618 66.755 1.00 69.19 597 PRO A CA 1
ATOM 4675 C C . PRO A 1 597 ? -48.775 7.649 65.894 1.00 69.19 597 PRO A C 1
ATOM 4677 O O . PRO A 1 597 ? -49.334 8.696 65.577 1.00 69.19 597 PRO A O 1
ATOM 4680 N N . SER A 1 598 ? -47.536 7.368 65.477 1.00 70.38 598 SER A N 1
ATOM 4681 C CA . SER A 1 598 ? -46.770 8.176 64.513 1.00 70.38 598 SER A CA 1
ATOM 4682 C C . SER A 1 598 ? -47.153 7.969 63.035 1.00 70.38 598 SER A C 1
ATOM 4684 O O . SER A 1 598 ? -46.619 8.663 62.172 1.00 70.38 598 SER A O 1
ATOM 4686 N N . GLY A 1 599 ? -48.070 7.048 62.721 1.00 73.44 599 GLY A N 1
ATOM 4687 C CA . GLY A 1 599 ? -48.594 6.803 61.372 1.00 73.44 599 GLY A CA 1
ATOM 4688 C C . GLY A 1 599 ? -47.855 5.738 60.553 1.00 73.44 599 GLY A C 1
ATOM 4689 O O . GLY A 1 599 ? -48.313 5.407 59.462 1.00 73.44 599 GLY A O 1
ATOM 4690 N N . SER A 1 600 ? -46.754 5.170 61.055 1.00 78.38 600 SER A N 1
ATOM 4691 C CA . SER A 1 600 ? -46.105 3.998 60.454 1.00 78.38 600 SER A CA 1
ATOM 4692 C C . SER A 1 600 ? -46.546 2.712 61.155 1.00 78.38 600 SER A C 1
ATOM 4694 O O . SER A 1 600 ? -46.581 2.633 62.381 1.00 78.38 600 SER A O 1
ATOM 4696 N N . ASN A 1 601 ? -46.881 1.684 60.382 1.00 85.44 601 ASN A N 1
ATOM 4697 C CA . ASN A 1 601 ? -47.124 0.352 60.927 1.00 85.44 601 ASN A CA 1
ATOM 4698 C C . ASN A 1 601 ? -45.793 -0.251 61.382 1.00 85.44 601 ASN A C 1
ATOM 4700 O O . ASN A 1 601 ? -44.851 -0.241 60.600 1.00 85.44 601 ASN A O 1
ATOM 4704 N N . ILE A 1 602 ? -45.700 -0.766 62.604 1.00 89.25 602 ILE A N 1
ATOM 4705 C CA . ILE A 1 602 ? -44.505 -1.434 63.145 1.00 89.25 602 ILE A CA 1
ATOM 4706 C C . ILE A 1 602 ? -44.886 -2.799 63.719 1.00 89.25 602 ILE A C 1
ATOM 4708 O O . ILE A 1 602 ? -46.046 -3.032 64.061 1.00 89.25 602 ILE A O 1
ATOM 4712 N N . CYS A 1 603 ? -43.908 -3.689 63.863 1.00 89.06 603 CYS A N 1
ATOM 4713 C CA . CYS A 1 603 ? -44.110 -4.925 64.611 1.00 89.06 603 CYS A CA 1
ATOM 4714 C C . CYS A 1 603 ? -44.187 -4.612 66.112 1.00 89.06 603 CYS A C 1
ATOM 4716 O O . CYS A 1 603 ? -43.178 -4.256 66.726 1.00 89.06 603 CYS A O 1
ATOM 4718 N N . ASP A 1 604 ? -45.392 -4.711 66.674 1.00 89.81 604 ASP A N 1
ATOM 4719 C CA . ASP A 1 604 ? -45.718 -4.478 68.089 1.00 89.81 604 ASP A CA 1
ATOM 4720 C C . ASP A 1 604 ? -46.480 -5.698 68.634 1.00 89.81 604 ASP A C 1
ATOM 4722 O O . ASP A 1 604 ? -46.947 -6.571 67.898 1.00 89.81 604 ASP A O 1
ATOM 4726 N N . CYS A 1 605 ? -46.596 -5.774 69.950 1.00 90.12 605 CYS A N 1
ATOM 4727 C CA . CYS A 1 605 ? -47.401 -6.768 70.627 1.00 90.12 605 CYS A CA 1
ATOM 4728 C C . CYS A 1 605 ? -48.894 -6.573 70.335 1.00 90.12 605 CYS A C 1
ATOM 4730 O O . CYS A 1 605 ? -49.386 -5.459 70.140 1.00 90.12 605 CYS A O 1
ATOM 4732 N N . ILE A 1 606 ? -49.637 -7.679 70.347 1.00 87.62 606 ILE A N 1
ATOM 4733 C CA . ILE A 1 606 ? -51.079 -7.684 70.094 1.00 87.62 606 ILE A CA 1
ATOM 4734 C C . ILE A 1 606 ? -51.801 -6.818 71.140 1.00 87.62 606 ILE A C 1
ATOM 4736 O O . ILE A 1 606 ? -51.674 -7.052 72.346 1.00 87.62 606 ILE A O 1
ATOM 4740 N N . LYS A 1 607 ? -52.601 -5.853 70.668 1.00 85.50 607 LYS A N 1
ATOM 4741 C CA . LYS A 1 607 ? -53.463 -4.973 71.477 1.00 85.50 607 LYS A CA 1
ATOM 4742 C C . LYS A 1 607 ? -54.901 -5.034 70.971 1.00 85.50 607 LYS A C 1
ATOM 4744 O O . LYS A 1 607 ? -55.351 -4.181 70.212 1.00 85.50 607 LYS A O 1
ATOM 4749 N N . VAL A 1 608 ? -55.630 -6.072 71.375 1.00 85.06 608 VAL A N 1
ATOM 4750 C CA . VAL A 1 608 ? -57.055 -6.242 71.042 1.00 85.06 608 VAL A CA 1
ATOM 4751 C C . VAL A 1 608 ? -57.895 -6.377 72.310 1.00 85.06 608 VAL A C 1
ATOM 4753 O O . VAL A 1 608 ? -57.385 -6.765 73.355 1.00 85.06 608 VAL A O 1
ATOM 4756 N N . LEU A 1 609 ? -59.205 -6.121 72.213 1.00 81.38 609 LEU A N 1
ATOM 4757 C CA . LEU A 1 609 ? -60.171 -6.105 73.332 1.00 81.38 609 LEU A CA 1
ATOM 4758 C C . LEU A 1 609 ? -60.188 -7.349 74.246 1.00 81.38 609 LEU A C 1
ATOM 4760 O O . LEU A 1 609 ? -60.761 -7.286 75.326 1.00 81.38 609 LEU A O 1
ATOM 4764 N N . ASN A 1 610 ? -59.593 -8.472 73.838 1.00 80.25 610 ASN A N 1
ATOM 4765 C CA . ASN A 1 610 ? -59.531 -9.701 74.639 1.00 80.25 610 ASN A CA 1
ATOM 4766 C C . ASN A 1 610 ? -58.093 -10.166 74.928 1.00 80.25 610 ASN A C 1
ATOM 4768 O O . ASN A 1 610 ? -57.904 -11.184 75.589 1.00 80.25 610 ASN A O 1
ATOM 4772 N N . ASN A 1 611 ? -57.089 -9.466 74.398 1.00 84.50 611 ASN A N 1
ATOM 4773 C CA . ASN A 1 611 ? -55.682 -9.825 74.515 1.00 84.50 611 ASN A CA 1
ATOM 4774 C C . ASN A 1 611 ? -54.831 -8.563 74.312 1.00 84.50 611 ASN A C 1
ATOM 4776 O O . ASN A 1 611 ? -54.423 -8.248 73.194 1.00 84.50 611 ASN A O 1
ATOM 4780 N N . GLU A 1 612 ? -54.639 -7.805 75.391 1.00 90.31 612 GLU A N 1
ATOM 4781 C CA . GLU A 1 612 ? -53.692 -6.692 75.427 1.00 90.31 612 GLU A CA 1
ATOM 4782 C C . GLU A 1 612 ? -52.367 -7.192 75.985 1.00 90.31 612 GLU A C 1
ATOM 4784 O O . GLU A 1 612 ? -52.289 -7.654 77.126 1.00 90.31 612 GLU A O 1
ATOM 4789 N N . THR A 1 613 ? -51.326 -7.092 75.172 1.00 92.44 613 THR A N 1
ATOM 4790 C CA . THR A 1 613 ? -49.954 -7.414 75.543 1.00 92.44 613 THR A CA 1
ATOM 4791 C C . THR A 1 613 ? -49.044 -6.233 75.233 1.00 92.44 613 THR A C 1
ATOM 4793 O O . THR A 1 613 ? -49.372 -5.370 74.418 1.00 92.44 613 THR A O 1
ATOM 4796 N N . TYR A 1 614 ? -47.899 -6.180 75.902 1.00 91.50 614 TYR A N 1
ATOM 4797 C CA . TYR A 1 614 ? -46.889 -5.154 75.691 1.00 91.50 614 TYR A CA 1
ATOM 4798 C C . TYR A 1 614 ? -45.490 -5.756 75.719 1.00 91.50 614 TYR A C 1
ATOM 4800 O O . TYR A 1 614 ? -45.260 -6.811 76.317 1.00 91.50 614 TYR A O 1
ATOM 4808 N N . TRP A 1 615 ? -44.547 -5.073 75.078 1.00 90.88 615 TRP A N 1
ATOM 4809 C CA . TRP A 1 615 ? -43.159 -5.505 75.044 1.00 90.88 615 TRP A CA 1
ATOM 4810 C C . TRP A 1 615 ? -42.449 -5.137 76.344 1.00 90.88 615 TRP A C 1
ATOM 4812 O O . TRP A 1 615 ? -42.309 -3.960 76.677 1.00 90.88 615 TRP A O 1
ATOM 4822 N N . ASN A 1 616 ? -41.967 -6.136 77.084 1.00 87.31 616 ASN A N 1
ATOM 4823 C CA . ASN A 1 616 ? -41.226 -5.904 78.330 1.00 87.31 616 ASN A CA 1
ATOM 4824 C C . ASN A 1 616 ? -39.709 -5.714 78.133 1.00 87.31 616 ASN A C 1
ATOM 4826 O O . ASN A 1 616 ? -38.972 -5.691 79.118 1.00 87.31 616 ASN A O 1
ATOM 4830 N N . GLY A 1 617 ? -39.239 -5.633 76.885 1.00 83.62 617 GLY A N 1
ATOM 4831 C CA . GLY A 1 617 ? -37.818 -5.613 76.523 1.00 83.62 617 GLY A CA 1
ATOM 4832 C C . GLY A 1 617 ? -37.290 -6.946 75.984 1.00 83.62 617 GLY A C 1
ATOM 4833 O O . GLY A 1 617 ? -36.240 -6.948 75.352 1.00 83.62 617 GLY A O 1
ATOM 4834 N N . ASN A 1 618 ? -38.012 -8.053 76.192 1.00 83.62 618 ASN A N 1
ATOM 4835 C CA . ASN A 1 618 ? -37.605 -9.390 75.742 1.00 83.62 618 ASN A CA 1
ATOM 4836 C C . ASN A 1 618 ? -38.727 -10.181 75.048 1.00 83.62 618 ASN A C 1
ATOM 4838 O O . ASN A 1 618 ? -38.450 -10.975 74.159 1.00 83.62 618 ASN A O 1
ATOM 4842 N N . GLN A 1 619 ? -39.981 -10.016 75.477 1.00 87.25 619 GLN A N 1
ATOM 4843 C CA . GLN A 1 619 ? -41.138 -10.697 74.888 1.00 87.25 619 GLN A CA 1
ATOM 4844 C C . GLN A 1 619 ? -42.431 -9.903 75.115 1.00 87.25 619 GLN A C 1
ATOM 4846 O O . GLN A 1 619 ? -42.514 -9.070 76.027 1.00 87.25 619 GLN A O 1
ATOM 4851 N N . CYS A 1 620 ? -43.465 -10.209 74.332 1.00 90.06 620 CYS A N 1
ATOM 4852 C CA . CYS A 1 620 ? -44.818 -9.723 74.585 1.00 90.06 620 CYS A CA 1
ATOM 4853 C C . CYS A 1 620 ? -45.414 -10.400 75.827 1.00 90.06 620 CYS A C 1
ATOM 4855 O O . CYS A 1 620 ? -45.567 -11.621 75.871 1.00 90.06 620 CYS A O 1
ATOM 4857 N N . VAL A 1 621 ? -45.761 -9.608 76.843 1.00 91.31 621 VAL A N 1
ATOM 4858 C CA . VAL A 1 621 ? -46.393 -10.070 78.091 1.00 91.31 621 VAL A CA 1
ATOM 4859 C C . VAL A 1 621 ? -47.751 -9.391 78.300 1.00 91.31 621 VAL A C 1
ATOM 4861 O O . VAL A 1 621 ? -47.966 -8.312 77.753 1.00 91.31 621 VAL A O 1
ATOM 4864 N N . PRO A 1 622 ? -48.681 -9.975 79.080 1.00 92.88 622 PRO A N 1
ATOM 4865 C CA . PRO A 1 622 ? -49.993 -9.371 79.323 1.00 92.88 622 PRO A CA 1
ATOM 4866 C C . PRO A 1 622 ? -49.917 -7.958 79.916 1.00 92.88 622 PRO A C 1
ATOM 4868 O O . PRO A 1 622 ? -49.146 -7.710 80.846 1.00 92.88 622 PRO A O 1
ATOM 4871 N N . ALA A 1 623 ? -50.755 -7.050 79.412 1.00 93.00 623 ALA A N 1
ATOM 4872 C CA . ALA A 1 623 ? -50.909 -5.698 79.936 1.00 93.00 623 ALA A CA 1
ATOM 4873 C C . ALA A 1 623 ? -51.476 -5.700 81.364 1.00 93.00 623 ALA A C 1
ATOM 4875 O O . ALA A 1 623 ? -52.290 -6.541 81.766 1.00 93.00 623 ALA A O 1
ATOM 4876 N N . LYS A 1 624 ? -51.018 -4.733 82.150 1.00 93.75 624 LYS A N 1
ATOM 4877 C CA . LYS A 1 624 ? -51.260 -4.603 83.582 1.00 93.75 624 LYS A CA 1
ATOM 4878 C C . LYS A 1 624 ? -52.628 -3.981 83.849 1.00 93.75 624 LYS A C 1
ATOM 4880 O O . LYS A 1 624 ? -53.091 -3.106 83.125 1.00 93.75 624 LYS A O 1
ATOM 4885 N N . SER A 1 625 ? -53.281 -4.456 84.906 1.00 93.56 625 SER A N 1
ATOM 4886 C CA . SER A 1 625 ? -54.631 -4.007 85.285 1.00 93.56 625 SER A CA 1
ATOM 4887 C C . SER A 1 625 ? -54.573 -2.775 86.195 1.00 93.56 625 SER A C 1
ATOM 4889 O O . SER A 1 625 ? -53.503 -2.430 86.705 1.00 93.56 625 SER A O 1
ATOM 4891 N N . TYR A 1 626 ? -55.715 -2.138 86.442 1.00 93.12 626 TYR A N 1
ATOM 4892 C CA . TYR A 1 626 ? -55.865 -1.005 87.358 1.00 93.12 626 TYR A CA 1
ATOM 4893 C C . TYR A 1 626 ? -55.096 -1.196 88.683 1.00 93.12 626 TYR A C 1
ATOM 4895 O O . TYR A 1 626 ? -55.094 -2.277 89.275 1.00 93.12 626 TYR A O 1
ATOM 4903 N N . ASN A 1 627 ? -54.432 -0.131 89.147 1.00 92.75 627 ASN A N 1
ATOM 4904 C CA . ASN A 1 627 ? -53.592 -0.042 90.351 1.00 92.75 627 ASN A CA 1
ATOM 4905 C C . ASN A 1 627 ? -52.290 -0.882 90.328 1.00 92.75 627 ASN A C 1
ATOM 4907 O O . ASN A 1 627 ? -51.547 -0.890 91.313 1.00 92.75 627 ASN A O 1
ATOM 4911 N N . SER A 1 628 ? -51.973 -1.556 89.217 1.00 94.50 628 SER A N 1
ATOM 4912 C CA . SER A 1 628 ? -50.683 -2.239 89.026 1.00 94.50 628 SER A CA 1
ATOM 4913 C C . SER A 1 628 ? -49.562 -1.241 88.737 1.00 94.50 628 SER A C 1
ATOM 4915 O O . SER A 1 628 ? -49.799 -0.223 88.093 1.00 94.50 628 SER A O 1
ATOM 4917 N N . SER A 1 629 ? -48.333 -1.546 89.167 1.00 93.50 629 SER A N 1
ATOM 4918 C CA . SER A 1 629 ? -47.164 -0.694 88.914 1.00 93.50 629 SER A CA 1
ATOM 4919 C C . SER A 1 629 ? -46.779 -0.662 87.436 1.00 93.50 629 SER A C 1
ATOM 4921 O O . SER A 1 629 ? -46.596 -1.718 86.831 1.00 93.50 629 SER A O 1
ATOM 4923 N N . CYS A 1 630 ? -46.574 0.522 86.878 1.00 95.19 630 CYS A N 1
ATOM 4924 C CA . CYS A 1 630 ? -46.215 0.746 85.481 1.00 95.19 630 CYS A CA 1
ATOM 4925 C C . CYS A 1 630 ? -45.135 1.826 85.354 1.00 95.19 630 CYS A C 1
ATOM 4927 O O . CYS A 1 630 ? -44.950 2.642 86.259 1.00 95.19 630 CYS A O 1
ATOM 4929 N N . SER A 1 631 ? -44.428 1.834 84.226 1.00 92.62 631 SER A N 1
ATOM 4930 C CA . SER A 1 631 ? -43.544 2.945 83.843 1.00 92.62 631 SER A CA 1
ATOM 4931 C C . SER A 1 631 ? -44.083 3.755 82.666 1.00 92.62 631 SER A C 1
ATOM 4933 O O . SER A 1 631 ? -43.796 4.946 82.570 1.00 92.62 631 SER A O 1
ATOM 4935 N N . PHE A 1 632 ? -44.898 3.139 81.807 1.00 91.19 632 PHE A N 1
ATOM 4936 C CA . PHE A 1 632 ? -45.465 3.766 80.616 1.00 91.19 632 PHE A CA 1
ATOM 4937 C C . PHE A 1 632 ? -46.906 3.311 80.369 1.00 91.19 632 PHE A C 1
ATOM 4939 O O . PHE A 1 632 ? -47.300 2.222 80.788 1.00 91.19 632 PHE A O 1
ATOM 4946 N N . ASP A 1 633 ? -47.681 4.123 79.643 1.00 89.56 633 ASP A N 1
ATOM 4947 C CA . ASP A 1 633 ? -49.101 3.865 79.355 1.00 89.56 633 ASP A CA 1
ATOM 4948 C C . ASP A 1 633 ? -49.340 2.534 78.639 1.00 89.56 633 ASP A C 1
ATOM 4950 O O . ASP A 1 633 ? -50.308 1.840 78.938 1.00 89.56 633 ASP A O 1
ATOM 4954 N N . TYR A 1 634 ? -48.438 2.143 77.734 1.00 89.12 634 TYR A N 1
ATOM 4955 C CA . TYR A 1 634 ? -48.556 0.896 76.976 1.00 89.12 634 TYR A CA 1
ATOM 4956 C C . TYR A 1 634 ? -48.445 -0.360 77.848 1.00 89.12 634 TYR A C 1
ATOM 4958 O O . TYR A 1 634 ? -48.781 -1.445 77.386 1.00 89.12 634 TYR A O 1
ATOM 4966 N N . GLU A 1 635 ? -47.955 -0.239 79.086 1.00 92.56 635 GLU A N 1
ATOM 4967 C CA . GLU A 1 635 ? -47.927 -1.353 80.031 1.00 92.56 635 GLU A CA 1
ATOM 4968 C C . GLU A 1 635 ? -49.296 -1.602 80.661 1.00 92.56 635 GLU A C 1
ATOM 4970 O O . GLU A 1 635 ? -49.491 -2.655 81.259 1.00 92.56 635 GLU A O 1
ATOM 4975 N N . CYS A 1 636 ? -50.222 -0.648 80.573 1.00 93.81 636 CYS A N 1
ATOM 4976 C CA . CYS A 1 636 ? -51.547 -0.714 81.171 1.00 93.81 636 CYS A CA 1
ATOM 4977 C C . CYS A 1 636 ? -52.593 -1.207 80.163 1.00 93.81 636 CYS A C 1
ATOM 4979 O O . CYS A 1 636 ? -52.432 -1.084 78.951 1.00 93.81 636 CYS A O 1
ATOM 4981 N N . LYS A 1 637 ? -53.702 -1.750 80.670 1.00 92.44 637 LYS A N 1
ATOM 4982 C CA . LYS A 1 637 ? -54.876 -2.111 79.867 1.00 92.44 637 LYS A CA 1
ATOM 4983 C C . LYS A 1 637 ? -55.637 -0.861 79.430 1.00 92.44 637 LYS A C 1
ATOM 4985 O O . LYS A 1 637 ? -56.565 -0.391 80.103 1.00 92.44 637 LYS A O 1
ATOM 4990 N N . THR A 1 638 ? -55.218 -0.311 78.302 1.00 89.38 638 THR A N 1
ATOM 4991 C CA . THR A 1 638 ? -55.745 0.936 77.739 1.00 89.38 638 THR A CA 1
ATOM 4992 C C . THR A 1 638 ? -57.067 0.723 76.997 1.00 89.38 638 THR A C 1
ATOM 4994 O O . THR A 1 638 ? -57.921 1.609 77.015 1.00 89.38 638 THR A O 1
ATOM 4997 N N . LEU A 1 639 ? -57.299 -0.454 76.402 1.00 86.62 639 LEU A N 1
ATOM 4998 C CA . LEU A 1 639 ? -58.520 -0.743 75.635 1.00 86.62 639 LEU A CA 1
ATOM 4999 C C . LEU A 1 639 ? -59.606 -1.398 76.497 1.00 86.62 639 LEU A C 1
ATOM 5001 O O . LEU A 1 639 ? -60.781 -1.030 76.415 1.00 86.62 639 LEU A O 1
ATOM 5005 N N . THR A 1 640 ? -59.234 -2.370 77.331 1.00 87.38 640 THR A N 1
ATOM 5006 C CA . THR A 1 640 ? -60.179 -3.158 78.123 1.00 87.38 640 THR A CA 1
ATOM 5007 C C . THR A 1 640 ? -60.569 -2.477 79.415 1.00 87.38 640 THR A C 1
ATOM 5009 O O . THR A 1 640 ? -61.721 -2.615 79.804 1.00 87.38 640 THR A O 1
ATOM 5012 N N . GLU A 1 641 ? -59.653 -1.751 80.065 1.00 91.19 641 GLU A N 1
ATOM 5013 C CA . GLU A 1 641 ? -59.903 -1.079 81.352 1.00 91.19 641 GLU A CA 1
ATOM 5014 C C . GLU A 1 641 ? -59.861 0.454 81.245 1.00 91.19 641 GLU A C 1
ATOM 5016 O O . GLU A 1 641 ? -60.243 1.134 82.194 1.00 91.19 641 GLU A O 1
ATOM 5021 N N . SER A 1 642 ? -59.449 1.013 80.099 1.00 89.81 642 SER A N 1
ATOM 5022 C CA . SER A 1 642 ? -59.301 2.465 79.887 1.00 89.81 642 SER A CA 1
ATOM 5023 C C . SER A 1 642 ? -58.386 3.143 80.917 1.00 89.81 642 SER A C 1
ATOM 5025 O O . SER A 1 642 ? -58.619 4.282 81.321 1.00 89.81 642 SER A O 1
ATOM 5027 N N . THR A 1 643 ? -57.346 2.424 81.347 1.00 92.81 643 THR A N 1
ATOM 5028 C CA . THR A 1 643 ? -56.326 2.912 82.288 1.00 92.81 643 THR A CA 1
ATOM 5029 C C . THR A 1 643 ? -55.135 3.527 81.553 1.00 92.81 643 THR A C 1
ATOM 5031 O O . THR A 1 643 ? -54.877 3.187 80.402 1.00 92.81 643 THR A O 1
ATOM 5034 N N . TYR A 1 644 ? -54.394 4.410 82.221 1.00 93.00 644 TYR A N 1
ATOM 5035 C CA . TYR A 1 644 ? -53.110 4.956 81.765 1.00 93.00 644 TYR A CA 1
ATOM 5036 C C . TYR A 1 644 ? -52.100 4.917 82.915 1.00 93.00 644 TYR A C 1
ATOM 5038 O O . TYR A 1 644 ? -52.489 4.797 84.077 1.00 93.00 644 TYR A O 1
ATOM 5046 N N . CYS A 1 645 ? -50.808 5.011 82.625 1.00 94.25 645 CYS A N 1
ATOM 5047 C CA . CYS A 1 645 ? -49.791 5.018 83.659 1.00 94.25 645 CYS A CA 1
ATOM 5048 C C . CYS A 1 645 ? -49.641 6.421 84.247 1.00 94.25 645 CYS A C 1
ATOM 5050 O O . CYS A 1 645 ? -49.097 7.323 83.612 1.00 94.25 645 CYS A O 1
ATOM 5052 N N . ASN A 1 646 ? -50.101 6.629 85.481 1.00 90.81 646 ASN A N 1
ATOM 5053 C CA . ASN A 1 646 ? -49.927 7.918 86.134 1.00 90.81 646 ASN A CA 1
ATOM 5054 C C . ASN A 1 646 ? -48.445 8.110 86.506 1.00 90.81 646 ASN A C 1
ATOM 5056 O O . ASN A 1 646 ? -47.938 7.382 87.365 1.00 90.81 646 ASN A O 1
ATOM 5060 N N . PRO A 1 647 ? -47.744 9.108 85.932 1.00 87.94 647 PRO A N 1
ATOM 5061 C CA . PRO A 1 647 ? -46.315 9.298 86.170 1.00 87.94 647 PRO A CA 1
ATOM 5062 C C . PRO A 1 647 ? -45.998 9.685 87.621 1.00 87.94 647 PRO A C 1
ATOM 5064 O O . PRO A 1 647 ? -44.875 9.487 88.074 1.00 87.94 647 PRO A O 1
ATOM 5067 N N . ASN A 1 648 ? -46.974 10.215 88.367 1.00 90.56 648 ASN A N 1
ATOM 5068 C CA . ASN A 1 648 ? -46.776 10.617 89.760 1.00 90.56 648 ASN A CA 1
ATOM 5069 C C . ASN A 1 648 ? -46.837 9.431 90.729 1.00 90.56 648 ASN A C 1
ATOM 5071 O O . ASN A 1 648 ? -46.176 9.452 91.765 1.00 90.56 648 ASN A O 1
ATOM 5075 N N . THR A 1 649 ? -47.646 8.415 90.423 1.00 92.62 649 THR A N 1
ATOM 5076 C CA . THR A 1 649 ? -47.838 7.247 91.298 1.00 92.62 649 THR A CA 1
ATOM 5077 C C . THR A 1 649 ? -47.132 6.000 90.776 1.00 92.62 649 THR A C 1
ATOM 5079 O O . THR A 1 649 ? -46.922 5.060 91.544 1.00 92.62 649 THR A O 1
ATOM 5082 N N . GLY A 1 650 ? -46.751 5.988 89.494 1.00 92.94 650 GLY A N 1
ATOM 5083 C CA . GLY A 1 650 ? -46.188 4.828 88.809 1.00 92.94 650 GLY A CA 1
ATOM 5084 C C . GLY A 1 650 ? -47.183 3.676 88.729 1.00 92.94 650 GLY A C 1
ATOM 5085 O O . GLY A 1 650 ? -46.787 2.520 88.876 1.00 92.94 650 GLY A O 1
ATOM 5086 N N . LYS A 1 651 ? -48.483 3.972 88.599 1.00 95.12 651 LYS A N 1
ATOM 5087 C CA . LYS A 1 651 ? -49.558 2.973 88.589 1.00 95.12 651 LYS A CA 1
ATOM 5088 C C . LYS A 1 651 ? -50.569 3.201 87.473 1.00 95.12 651 LYS A C 1
ATOM 5090 O O . LYS A 1 651 ? -50.817 4.338 87.082 1.00 95.12 651 LYS A O 1
ATOM 5095 N N . CYS A 1 652 ? -51.179 2.111 87.004 1.00 94.38 652 CYS A N 1
ATOM 5096 C CA . CYS A 1 652 ? -52.270 2.154 86.034 1.00 94.38 652 CYS A CA 1
ATOM 5097 C C . CYS A 1 652 ? -53.530 2.740 86.688 1.00 94.38 652 CYS A C 1
ATOM 5099 O O . CYS A 1 652 ? -54.173 2.084 87.507 1.00 94.38 652 CYS A O 1
ATOM 5101 N N . GLU A 1 653 ? -53.884 3.973 86.351 1.00 93.69 653 GLU A N 1
ATOM 5102 C CA . GLU A 1 653 ? -54.980 4.730 86.955 1.00 93.69 653 GLU A CA 1
ATOM 5103 C C . GLU A 1 653 ? -55.968 5.239 85.896 1.00 93.69 653 GLU A C 1
ATOM 5105 O O . GLU A 1 653 ? -55.753 5.107 84.692 1.00 93.69 653 GLU A O 1
ATOM 5110 N N . CYS A 1 654 ? -57.095 5.785 86.355 1.00 91.06 654 CYS A N 1
ATOM 5111 C CA . CYS A 1 654 ? -58.117 6.380 85.498 1.00 91.06 654 CYS A CA 1
ATOM 5112 C C . CYS A 1 654 ? -57.876 7.875 85.323 1.00 91.06 654 CYS A C 1
ATOM 5114 O O . CYS A 1 654 ? -57.461 8.544 86.268 1.00 91.06 654 CYS A O 1
ATOM 5116 N N . LEU A 1 655 ? -58.172 8.410 84.135 1.00 86.12 655 LEU A N 1
ATOM 5117 C CA . LEU A 1 655 ? -58.095 9.851 83.874 1.00 86.12 655 LEU A CA 1
ATOM 5118 C C . LEU A 1 655 ? -59.023 10.615 84.832 1.00 86.12 655 LEU A C 1
ATOM 5120 O O . LEU A 1 655 ? -60.213 10.315 84.929 1.00 86.12 655 LEU A O 1
ATOM 5124 N N . ILE A 1 656 ? -58.467 11.602 85.538 1.00 80.25 656 ILE A N 1
ATOM 5125 C CA . ILE A 1 656 ? -59.203 12.504 86.435 1.00 80.25 656 ILE A CA 1
ATOM 5126 C C . ILE A 1 656 ? -59.722 13.705 85.612 1.00 80.25 656 ILE A C 1
ATOM 5128 O O . ILE A 1 656 ? -58.957 14.247 84.813 1.00 80.25 656 ILE A O 1
ATOM 5132 N N . PRO A 1 657 ? -60.973 14.173 85.815 1.00 74.88 657 PRO A N 1
ATOM 5133 C CA . PRO A 1 657 ? -61.951 13.671 86.778 1.00 74.88 657 PRO A CA 1
ATOM 5134 C C . PRO A 1 657 ? -62.620 12.389 86.281 1.00 74.88 657 PRO A C 1
ATOM 5136 O O . PRO A 1 657 ? -63.069 12.300 85.143 1.00 74.88 657 PRO A O 1
ATOM 5139 N N . GLY A 1 658 ? -62.682 11.385 87.148 1.00 81.12 658 GLY A N 1
ATOM 5140 C CA . GLY A 1 658 ? -63.130 10.044 86.800 1.00 81.12 658 GLY A CA 1
ATOM 5141 C C . GLY A 1 658 ? -62.705 9.039 87.860 1.00 81.12 658 GLY A C 1
ATOM 5142 O O . GLY A 1 658 ? -62.062 9.393 88.851 1.00 81.12 658 GLY A O 1
ATOM 5143 N N . GLY A 1 659 ? -63.068 7.780 87.664 1.00 86.62 659 GLY A N 1
ATOM 5144 C CA . GLY A 1 659 ? -62.664 6.711 88.565 1.00 86.62 659 GLY A CA 1
ATOM 5145 C C . GLY A 1 659 ? -62.909 5.332 87.981 1.00 86.62 659 GLY A C 1
ATOM 5146 O O . GLY A 1 659 ? -63.549 5.174 86.939 1.00 86.62 659 GLY A O 1
ATOM 5147 N N . PHE A 1 660 ? -62.347 4.327 88.646 1.00 88.31 660 PHE A N 1
ATOM 5148 C CA . PHE A 1 660 ? -62.500 2.944 88.225 1.00 88.31 660 PHE A CA 1
ATOM 5149 C C . PHE A 1 660 ? -63.861 2.427 88.675 1.00 88.31 660 PHE A C 1
ATOM 5151 O O . PHE A 1 660 ? -64.153 2.371 89.871 1.00 88.31 660 PHE A O 1
ATOM 5158 N N . SER A 1 661 ? -64.690 2.055 87.708 1.00 86.00 661 SER A N 1
ATOM 5159 C CA . SER A 1 661 ? -65.981 1.447 87.968 1.00 86.00 661 SER A CA 1
ATOM 5160 C C . SER A 1 661 ? -65.797 -0.038 88.237 1.00 86.00 661 SER A C 1
ATOM 5162 O O . SER A 1 661 ? -65.410 -0.793 87.344 1.00 86.00 661 SER A O 1
ATOM 5164 N N . THR A 1 662 ? -66.081 -0.474 89.464 1.00 81.06 662 THR A N 1
ATOM 5165 C CA . THR A 1 662 ? -65.990 -1.894 89.839 1.00 81.06 662 THR A CA 1
ATOM 5166 C C . THR A 1 662 ? -67.096 -2.736 89.209 1.00 81.06 662 THR A C 1
ATOM 5168 O O . THR A 1 662 ? -66.944 -3.948 89.087 1.00 81.06 662 THR A O 1
ATOM 5171 N N . THR A 1 663 ? -68.195 -2.114 88.772 1.00 79.75 663 THR A N 1
ATOM 5172 C CA . THR A 1 663 ? -69.284 -2.807 88.074 1.00 79.75 663 THR A CA 1
ATOM 5173 C C . THR A 1 663 ? -68.920 -3.132 86.629 1.00 79.75 663 THR A C 1
ATOM 5175 O O . THR A 1 663 ? -69.221 -4.227 86.159 1.00 79.75 663 THR A O 1
ATOM 5178 N N . THR A 1 664 ? -68.241 -2.221 85.924 1.00 82.12 664 THR A N 1
ATOM 5179 C CA . THR A 1 664 ? -67.832 -2.447 84.528 1.00 82.12 664 THR A CA 1
ATOM 5180 C C . THR A 1 664 ? -66.386 -2.913 84.373 1.00 82.12 664 THR A C 1
ATOM 5182 O O . THR A 1 664 ? -66.001 -3.258 83.261 1.00 82.12 664 THR A O 1
ATOM 5185 N N . ASN A 1 665 ? -65.587 -2.908 85.448 1.00 86.38 665 ASN A N 1
ATOM 5186 C CA . ASN A 1 665 ? -64.126 -3.068 85.422 1.00 86.38 665 ASN A CA 1
ATOM 5187 C C . ASN A 1 665 ? -63.451 -2.132 84.403 1.00 86.38 665 ASN A C 1
ATOM 5189 O O . ASN A 1 665 ? -62.553 -2.534 83.668 1.00 86.38 665 ASN A O 1
ATOM 5193 N N . LYS A 1 666 ? -63.929 -0.884 84.324 1.00 87.50 666 LYS A N 1
ATOM 5194 C CA . LYS A 1 666 ? -63.426 0.133 83.389 1.00 87.50 666 LYS A CA 1
ATOM 5195 C C . LYS A 1 666 ? -63.337 1.487 84.062 1.00 87.50 666 LYS A C 1
ATOM 5197 O O . LYS A 1 666 ? -64.183 1.834 84.885 1.00 87.50 666 LYS A O 1
ATOM 5202 N N . CYS A 1 667 ? -62.353 2.275 83.667 1.00 88.88 667 CYS A N 1
ATOM 5203 C CA . CYS A 1 667 ? -62.305 3.686 83.988 1.00 88.88 667 CYS A CA 1
ATOM 5204 C C . CYS A 1 667 ? -63.457 4.426 83.310 1.00 88.88 667 CYS A C 1
ATOM 5206 O O . CYS A 1 667 ? -63.667 4.310 82.103 1.00 88.88 667 CYS A O 1
ATOM 5208 N N . LYS A 1 668 ? -64.187 5.210 84.101 1.00 86.25 668 LYS A N 1
ATOM 5209 C CA . LYS A 1 668 ? -65.208 6.142 83.625 1.00 86.25 668 LYS A CA 1
ATOM 5210 C C . LYS A 1 668 ? -64.710 7.565 83.825 1.00 86.25 668 LYS A C 1
ATOM 5212 O O . LYS A 1 668 ? -64.163 7.881 84.882 1.00 86.25 668 LYS A O 1
ATOM 5217 N N . SER A 1 669 ? -64.902 8.414 82.823 1.00 86.50 669 SER A N 1
ATOM 5218 C CA . SER A 1 669 ? -64.570 9.836 82.893 1.00 86.50 669 SER A CA 1
ATOM 5219 C C . SER A 1 669 ? -65.796 10.666 83.279 1.00 86.50 669 SER A C 1
ATOM 5221 O O . SER A 1 669 ? -66.903 10.456 82.785 1.00 86.50 669 SER A O 1
ATOM 5223 N N . CYS A 1 670 ? -65.593 11.634 84.164 1.00 83.94 670 CYS A N 1
ATOM 5224 C CA . CYS A 1 670 ? -66.555 12.682 84.474 1.00 83.94 670 CYS A CA 1
ATOM 5225 C C . CYS A 1 670 ? -66.245 13.948 83.662 1.00 83.94 670 CYS A C 1
ATOM 5227 O O . CYS A 1 670 ? -65.182 14.080 83.055 1.00 83.94 670 CYS A O 1
ATOM 5229 N N . LEU A 1 671 ? -67.173 14.907 83.638 1.00 86.19 671 LEU A N 1
ATOM 5230 C CA . LEU A 1 671 ? -66.889 16.227 83.074 1.00 86.19 671 LEU A CA 1
ATOM 5231 C C . LEU A 1 671 ? -65.960 17.010 84.008 1.00 86.19 671 LEU A C 1
ATOM 5233 O O . LEU A 1 671 ? -65.933 16.804 85.221 1.00 86.19 671 LEU A O 1
ATOM 5237 N N . SER A 1 672 ? -65.210 17.949 83.432 1.00 82.94 672 SER A N 1
ATOM 5238 C CA . SER A 1 672 ? -64.370 18.873 84.197 1.00 82.94 672 SER A CA 1
ATOM 5239 C C . SER A 1 672 ? -65.189 19.599 85.273 1.00 82.94 672 SER A C 1
ATOM 5241 O O . SER A 1 672 ? -66.194 20.233 84.959 1.00 82.94 672 SER A O 1
ATOM 5243 N N . GLY A 1 673 ? -64.743 19.529 86.530 1.00 82.12 673 GLY A N 1
ATOM 5244 C CA . GLY A 1 673 ? -65.431 20.120 87.686 1.00 82.12 673 GLY A CA 1
ATOM 5245 C C . GLY A 1 673 ? -66.422 19.191 88.401 1.00 82.12 673 GLY A C 1
ATOM 5246 O O . GLY A 1 673 ? -66.979 19.583 89.424 1.00 82.12 673 GLY A O 1
ATOM 5247 N N . GLU A 1 674 ? -66.632 17.970 87.905 1.00 89.38 674 GLU A N 1
ATOM 5248 C CA . GLU A 1 674 ? -67.383 16.929 88.611 1.00 89.38 674 GLU A CA 1
ATOM 5249 C C . GLU A 1 674 ? -66.469 16.051 89.478 1.00 89.38 674 GLU A C 1
ATOM 5251 O O . GLU A 1 674 ? -65.264 15.943 89.240 1.00 89.38 674 GLU A O 1
ATOM 5256 N N . VAL A 1 675 ? -67.061 15.367 90.460 1.00 86.88 675 VAL A N 1
ATOM 5257 C CA . VAL A 1 675 ? -66.385 14.352 91.274 1.00 86.88 675 VAL A CA 1
ATOM 5258 C C . VAL A 1 675 ? -67.052 12.992 91.093 1.00 86.88 675 VAL A C 1
ATOM 5260 O O . VAL A 1 675 ? -68.274 12.882 91.180 1.00 86.88 675 VAL A O 1
ATOM 5263 N N . PHE A 1 676 ? -66.250 11.955 90.847 1.00 87.69 676 PHE A N 1
ATOM 5264 C CA . PHE A 1 676 ? -66.718 10.577 90.697 1.00 87.69 676 PHE A CA 1
ATOM 5265 C C . PHE A 1 676 ? -66.816 9.884 92.055 1.00 87.69 676 PHE A C 1
ATOM 5267 O O . PHE A 1 676 ? -65.812 9.759 92.757 1.00 87.69 676 PHE A O 1
ATOM 5274 N N . VAL A 1 677 ? -68.000 9.389 92.414 1.00 84.38 677 VAL A N 1
ATOM 5275 C CA . VAL A 1 677 ? -68.204 8.588 93.625 1.00 84.38 677 VAL A CA 1
ATOM 5276 C C . VAL A 1 677 ? -69.188 7.465 93.334 1.00 84.38 677 VAL A C 1
ATOM 5278 O O . VAL A 1 677 ? -70.315 7.718 92.928 1.00 84.38 677 VAL A O 1
ATOM 5281 N N . SER A 1 678 ? -68.784 6.218 93.595 1.00 81.06 678 SER A N 1
ATOM 5282 C CA . SER A 1 678 ? -69.652 5.030 93.483 1.00 81.06 678 SER A CA 1
ATOM 5283 C C . SER A 1 678 ? -70.400 4.926 92.140 1.00 81.06 678 SER A C 1
ATOM 5285 O O . SER A 1 678 ? -71.620 4.800 92.125 1.00 81.06 678 SER A O 1
ATOM 5287 N N . ASP A 1 679 ? -69.677 4.996 91.017 1.00 83.38 679 ASP A N 1
ATOM 5288 C CA . ASP A 1 679 ? -70.223 4.911 89.646 1.00 83.38 679 ASP A CA 1
ATOM 5289 C C . ASP A 1 679 ? -71.084 6.095 89.173 1.00 83.38 679 ASP A C 1
ATOM 5291 O O . ASP A 1 679 ? -71.677 6.034 88.095 1.00 83.38 679 ASP A O 1
ATOM 5295 N N . VAL A 1 680 ? -71.118 7.197 89.925 1.00 83.94 680 VAL A N 1
ATOM 5296 C CA . VAL A 1 680 ? -71.877 8.404 89.573 1.00 83.94 680 VAL A CA 1
ATOM 5297 C C . VAL A 1 680 ? -70.964 9.628 89.611 1.00 83.94 680 VAL A C 1
ATOM 5299 O O . VAL A 1 680 ? -70.126 9.767 90.504 1.00 83.94 680 VAL A O 1
ATOM 5302 N N . CYS A 1 681 ? -71.124 10.530 88.643 1.00 89.75 681 CYS A N 1
ATOM 5303 C CA . CYS A 1 681 ? -70.452 11.824 88.649 1.00 89.75 681 CYS A CA 1
ATOM 5304 C C . CYS A 1 681 ? -71.359 12.883 89.274 1.00 89.75 681 CYS A C 1
ATOM 5306 O O . CYS A 1 681 ? -72.539 12.996 88.930 1.00 89.75 681 CYS A O 1
ATOM 5308 N N . PHE A 1 682 ? -70.802 13.681 90.179 1.00 90.31 682 PHE A N 1
ATOM 5309 C CA . PHE A 1 682 ? -71.521 14.733 90.885 1.00 90.31 682 PHE A CA 1
ATOM 5310 C C . PHE A 1 682 ? -70.924 16.098 90.578 1.00 90.31 682 PHE A C 1
ATOM 5312 O O . PHE A 1 682 ? -69.719 16.296 90.713 1.00 90.31 682 PHE A O 1
ATOM 5319 N N . PHE A 1 683 ? -71.774 17.056 90.217 1.00 92.50 683 PHE A N 1
ATOM 5320 C CA . PHE A 1 683 ? -71.391 18.456 90.061 1.00 92.50 683 PHE A CA 1
ATOM 5321 C C . PHE A 1 683 ? -71.872 19.249 91.275 1.00 92.50 683 PHE A C 1
ATOM 5323 O O . PHE A 1 683 ? -73.069 19.267 91.565 1.00 92.50 683 PHE A O 1
ATOM 5330 N N . ILE A 1 684 ? -70.958 19.913 91.979 1.00 93.44 684 ILE A N 1
ATOM 5331 C CA . ILE A 1 684 ? -71.278 20.760 93.132 1.00 93.44 684 ILE A CA 1
ATOM 5332 C C . ILE A 1 684 ? -71.241 22.213 92.664 1.00 93.44 684 ILE A C 1
ATOM 5334 O O . ILE A 1 684 ? -70.180 22.748 92.350 1.00 93.44 684 ILE A O 1
ATOM 5338 N N . SER A 1 685 ? -72.406 22.855 92.607 1.00 92.06 685 SER A N 1
ATOM 5339 C CA . SER A 1 685 ? -72.511 24.240 92.160 1.00 92.06 685 SER A CA 1
ATOM 5340 C C . SER A 1 685 ? -72.201 25.221 93.287 1.00 92.06 685 SER A C 1
ATOM 5342 O O . SER A 1 685 ? -72.740 25.108 94.389 1.00 92.06 685 SER A O 1
ATOM 5344 N N . ASN A 1 686 ? -71.404 26.240 92.967 1.00 90.50 686 ASN A N 1
ATOM 5345 C CA . ASN A 1 686 ? -71.176 27.403 93.829 1.00 90.50 686 ASN A CA 1
ATOM 5346 C C . ASN A 1 686 ? -72.215 28.521 93.611 1.00 90.50 686 ASN A C 1
ATOM 5348 O O . ASN A 1 686 ? -72.170 29.536 94.302 1.00 90.50 686 ASN A O 1
ATOM 5352 N N . ASN A 1 687 ? -73.122 28.364 92.639 1.00 92.62 687 ASN A N 1
ATOM 5353 C CA . ASN A 1 687 ? -74.182 29.330 92.364 1.00 92.62 687 ASN A CA 1
ATOM 5354 C C . ASN A 1 687 ? -75.427 29.001 93.187 1.00 92.62 687 ASN A C 1
ATOM 5356 O O . ASN A 1 687 ? -75.861 27.847 93.219 1.00 92.62 687 ASN A O 1
ATOM 5360 N N . THR A 1 688 ? -76.060 30.026 93.757 1.00 94.31 688 THR A N 1
ATOM 5361 C CA . THR A 1 688 ? -77.331 29.864 94.460 1.00 94.31 688 THR A CA 1
ATOM 5362 C C . THR A 1 688 ? -78.508 30.000 93.497 1.00 94.31 688 THR A C 1
ATOM 5364 O O . THR A 1 688 ? -78.616 30.965 92.745 1.00 94.31 688 THR A O 1
ATOM 5367 N N . LEU A 1 689 ? -79.411 29.023 93.508 1.00 94.94 689 LEU A N 1
ATOM 5368 C CA . LEU A 1 689 ? -80.644 29.029 92.725 1.00 94.94 689 LEU A CA 1
ATOM 5369 C C . LEU A 1 689 ? -81.813 28.606 93.608 1.00 94.94 689 LEU A C 1
ATOM 5371 O O . LEU A 1 689 ? -81.651 27.833 94.552 1.00 94.94 689 LEU A O 1
ATOM 5375 N N . VAL A 1 690 ? -83.010 29.099 93.298 1.00 94.56 690 VAL A N 1
ATOM 5376 C CA . VAL A 1 690 ? -84.242 28.517 93.850 1.00 94.56 690 VAL A CA 1
ATOM 5377 C C . VAL A 1 690 ? -84.393 27.084 93.340 1.00 94.56 690 VAL A C 1
ATOM 5379 O O . VAL A 1 690 ? -83.868 26.739 92.275 1.00 94.56 690 VAL A O 1
ATOM 5382 N N . ARG A 1 691 ? -85.108 26.229 94.073 1.00 91.31 691 ARG A N 1
ATOM 5383 C CA . ARG A 1 691 ? -85.078 24.779 93.825 1.00 91.31 691 ARG A CA 1
ATOM 5384 C C . ARG A 1 691 ? -85.489 24.391 92.400 1.00 91.31 691 ARG A C 1
ATOM 5386 O O . ARG A 1 691 ? -84.877 23.508 91.802 1.00 91.31 691 ARG A O 1
ATOM 5393 N N . SER A 1 692 ? -86.523 25.028 91.850 1.00 90.56 692 SER A N 1
ATOM 5394 C CA . SER A 1 692 ? -87.014 24.754 90.490 1.00 90.56 692 SER A CA 1
ATOM 5395 C C . SER A 1 692 ? -85.968 25.083 89.418 1.00 90.56 692 SER A C 1
ATOM 5397 O O . SER A 1 692 ? -85.755 24.285 88.506 1.00 90.56 692 SER A O 1
ATOM 5399 N N . ALA A 1 693 ? -85.258 26.204 89.568 1.00 93.81 693 ALA A N 1
ATOM 5400 C CA . ALA A 1 693 ? -84.167 26.598 88.682 1.00 93.81 693 ALA A CA 1
ATOM 5401 C C . ALA A 1 693 ? -82.946 25.675 88.836 1.00 93.81 693 ALA A C 1
ATOM 5403 O O . ALA A 1 693 ? -82.352 25.291 87.833 1.00 93.81 693 ALA A O 1
ATOM 5404 N N . ALA A 1 694 ? -82.615 25.256 90.062 1.00 92.69 694 ALA A N 1
ATOM 5405 C CA . ALA A 1 694 ? -81.551 24.282 90.318 1.00 92.69 694 ALA A CA 1
ATOM 5406 C C . ALA A 1 694 ? -81.843 22.923 89.656 1.00 92.69 694 ALA A C 1
ATOM 5408 O O . ALA A 1 694 ? -80.980 22.352 88.993 1.00 92.69 694 ALA A O 1
ATOM 5409 N N . LEU A 1 695 ? -83.079 22.427 89.772 1.00 91.12 695 LEU A N 1
ATOM 5410 C CA . LEU A 1 695 ? -83.500 21.194 89.106 1.00 91.12 695 LEU A CA 1
ATOM 5411 C C . LEU A 1 695 ? -83.425 21.323 87.579 1.00 91.12 695 LEU A C 1
ATOM 5413 O O . LEU A 1 695 ? -82.920 20.417 86.921 1.00 91.12 695 LEU A O 1
ATOM 5417 N N . SER A 1 696 ? -83.868 22.456 87.026 1.00 91.38 696 SER A N 1
ATOM 5418 C CA . SER A 1 696 ? -83.758 22.729 85.589 1.00 91.38 696 SER A CA 1
ATOM 5419 C C . SER A 1 696 ? -82.304 22.821 85.115 1.00 91.38 696 SER A C 1
ATOM 5421 O O . SER A 1 696 ? -82.019 22.405 83.998 1.00 91.38 696 SER A O 1
ATOM 5423 N N . ALA A 1 697 ? -81.396 23.356 85.937 1.00 91.62 697 ALA A N 1
ATOM 5424 C CA . ALA A 1 697 ? -79.975 23.463 85.610 1.00 91.62 697 ALA A CA 1
ATOM 5425 C C . ALA A 1 697 ? -79.272 22.096 85.625 1.00 91.62 697 ALA A C 1
ATOM 5427 O O . ALA A 1 697 ? -78.412 21.839 84.789 1.00 91.62 697 ALA A O 1
ATOM 5428 N N . CYS A 1 698 ? -79.649 21.210 86.551 1.00 89.62 698 CYS A N 1
ATOM 5429 C CA . CYS A 1 698 ? -79.037 19.888 86.680 1.00 89.62 698 CYS A CA 1
ATOM 5430 C C . CYS A 1 698 ? -79.637 18.812 85.769 1.00 89.62 698 CYS A C 1
ATOM 5432 O O . CYS A 1 698 ? -78.997 17.789 85.535 1.00 89.62 698 CYS A O 1
ATOM 5434 N N . GLY A 1 699 ? -80.907 18.944 85.381 1.00 89.00 699 GLY A N 1
ATOM 5435 C CA . GLY A 1 699 ? -81.725 17.828 84.890 1.00 89.00 699 GLY A CA 1
ATOM 5436 C C . GLY A 1 699 ? -82.116 16.849 86.009 1.00 89.00 699 GLY A C 1
ATOM 5437 O O . GLY A 1 699 ? -83.293 16.538 86.173 1.00 89.00 699 GLY A O 1
ATOM 5438 N N . SER A 1 700 ? -81.155 16.426 86.839 1.00 90.00 700 SER A N 1
ATOM 5439 C CA . SER A 1 700 ? -81.376 15.660 88.069 1.00 90.00 700 SER A CA 1
ATOM 5440 C C . SER A 1 700 ? -80.527 16.206 89.214 1.00 90.00 700 SER A C 1
ATOM 5442 O O . SER A 1 700 ? -79.297 16.162 89.173 1.00 90.00 700 SER A O 1
ATOM 5444 N N . LEU A 1 701 ? -81.182 16.668 90.281 1.00 92.50 701 LEU A N 1
ATOM 5445 C CA . LEU A 1 701 ? -80.493 16.942 91.544 1.00 92.50 701 LEU A CA 1
ATOM 5446 C C . LEU A 1 701 ? -79.936 15.638 92.135 1.00 92.50 701 LEU A C 1
ATOM 5448 O O . LEU A 1 701 ? -80.458 14.553 91.865 1.00 92.50 701 LEU A O 1
ATOM 5452 N N . ALA A 1 702 ? -78.884 15.750 92.939 1.00 91.25 702 ALA A N 1
ATOM 5453 C CA . ALA A 1 702 ? -78.220 14.607 93.539 1.00 91.25 702 ALA A CA 1
ATOM 5454 C C . ALA A 1 702 ? -79.112 13.901 94.554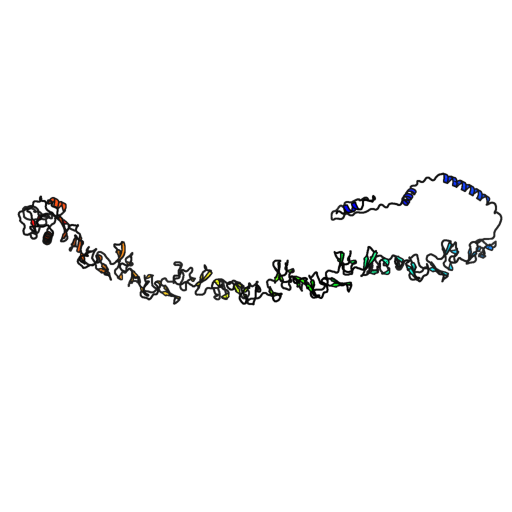 1.00 91.25 702 ALA A C 1
ATOM 5456 O O . ALA A 1 702 ? -79.779 14.534 95.375 1.00 91.25 702 ALA A O 1
ATOM 5457 N N . VAL A 1 703 ? -79.094 12.579 94.495 1.00 89.56 703 VAL A N 1
ATOM 5458 C CA . VAL A 1 703 ? -79.759 11.682 95.426 1.00 89.56 703 VAL A CA 1
ATOM 5459 C C . VAL A 1 703 ? -78.719 11.185 96.424 1.00 89.56 703 VAL A C 1
ATOM 5461 O O . VAL A 1 703 ? -77.683 10.648 96.038 1.00 89.56 703 VAL A O 1
ATOM 5464 N N . ILE A 1 704 ? -78.994 11.347 97.718 1.00 87.81 704 ILE A N 1
ATOM 5465 C CA . ILE A 1 704 ? -78.130 10.825 98.781 1.00 87.81 704 ILE A CA 1
ATOM 5466 C C . ILE A 1 704 ? -78.737 9.519 99.296 1.00 87.81 704 ILE A C 1
ATOM 5468 O O . ILE A 1 704 ? -79.580 9.538 100.188 1.00 87.81 704 ILE A O 1
ATOM 5472 N N . ASN A 1 705 ? -78.311 8.395 98.717 1.00 84.75 705 ASN A N 1
ATOM 5473 C CA . ASN A 1 705 ? -78.843 7.053 99.000 1.00 84.75 705 ASN A CA 1
ATOM 5474 C C . ASN A 1 705 ? -77.877 6.140 99.785 1.00 84.75 705 ASN A C 1
ATOM 5476 O O . ASN A 1 705 ? -78.197 4.983 100.038 1.00 84.75 705 ASN A O 1
ATOM 5480 N N . SER A 1 706 ? -76.697 6.636 100.168 1.00 86.25 706 SER A N 1
ATOM 5481 C CA . SER A 1 706 ? -75.677 5.870 100.891 1.00 86.25 706 SER A CA 1
ATOM 5482 C C . SER A 1 706 ? -74.986 6.732 101.940 1.00 86.25 706 SER A C 1
ATOM 5484 O O . SER A 1 706 ? -74.705 7.912 101.711 1.00 86.25 706 SER A O 1
ATOM 5486 N N . THR A 1 707 ? -74.659 6.128 103.084 1.00 83.94 707 THR A N 1
ATOM 5487 C CA . THR A 1 707 ? -73.851 6.764 104.133 1.00 83.94 707 THR A CA 1
ATOM 5488 C C . THR A 1 707 ? -72.455 7.129 103.630 1.00 83.94 707 THR A C 1
ATOM 5490 O O . THR A 1 707 ? -71.954 8.189 103.988 1.00 83.94 707 THR A O 1
ATOM 5493 N N . VAL A 1 708 ? -71.869 6.328 102.729 1.00 83.69 708 VAL A N 1
ATOM 5494 C CA . VAL A 1 708 ? -70.563 6.611 102.105 1.00 83.69 708 VAL A CA 1
ATOM 5495 C C . VAL A 1 708 ? -70.626 7.891 101.278 1.00 83.69 708 VAL A C 1
ATOM 5497 O O . VAL A 1 708 ? -69.743 8.739 101.379 1.00 83.69 708 VAL A O 1
ATOM 5500 N N . PHE A 1 709 ? -71.688 8.067 100.489 1.00 86.12 709 PHE A N 1
ATOM 5501 C CA . PHE A 1 709 ? -71.850 9.274 99.683 1.00 86.12 709 PHE A CA 1
ATOM 5502 C C . PHE A 1 709 ? -72.168 10.503 100.547 1.00 86.12 709 PHE A C 1
ATOM 5504 O O . PHE A 1 709 ? -71.610 11.572 100.315 1.00 86.12 709 PHE A O 1
ATOM 5511 N N . ARG A 1 710 ? -72.988 10.352 101.596 1.00 88.12 710 ARG A N 1
ATOM 5512 C CA . ARG A 1 710 ? -73.213 11.408 102.599 1.00 88.12 710 ARG A CA 1
ATOM 5513 C C . ARG A 1 710 ? -71.896 11.865 103.238 1.00 88.12 710 ARG A C 1
ATOM 5515 O O . ARG A 1 710 ? -71.637 13.064 103.322 1.00 88.12 710 ARG A O 1
ATOM 5522 N N . ASP A 1 711 ? -71.067 10.920 103.673 1.00 86.75 711 ASP A N 1
ATOM 5523 C CA . ASP A 1 711 ? -69.792 11.213 104.332 1.00 86.75 711 ASP A CA 1
ATOM 5524 C C . ASP A 1 711 ? -68.779 11.810 103.349 1.00 86.75 711 ASP A C 1
ATOM 5526 O O . ASP A 1 711 ? -68.038 12.723 103.703 1.00 86.75 711 ASP A O 1
ATOM 5530 N N . PHE A 1 712 ? -68.800 11.384 102.085 1.00 87.69 712 PHE A N 1
ATOM 5531 C CA . PHE A 1 712 ? -68.051 12.048 101.023 1.00 87.69 712 PHE A CA 1
ATOM 5532 C C . PHE A 1 712 ? -68.495 13.508 100.855 1.00 87.69 712 PHE A C 1
ATOM 5534 O O . PHE A 1 712 ? -67.655 14.405 100.915 1.00 87.69 712 PHE A O 1
ATOM 5541 N N . LEU A 1 713 ? -69.800 13.771 100.722 1.00 86.88 713 LEU A N 1
ATOM 5542 C CA . LEU A 1 713 ? -70.335 15.129 100.594 1.00 86.88 713 LEU A CA 1
ATOM 5543 C C . LEU A 1 713 ? -69.929 16.014 101.774 1.00 86.88 713 LEU A C 1
ATOM 5545 O O . LEU A 1 713 ? -69.596 17.180 101.585 1.00 86.88 713 LEU A O 1
ATOM 5549 N N . TRP A 1 714 ? -69.873 15.461 102.986 1.00 84.75 714 TRP A N 1
ATOM 5550 C CA . TRP A 1 714 ? -69.339 16.172 104.146 1.00 84.75 714 TRP A CA 1
ATOM 5551 C C . TRP A 1 714 ? -67.902 16.680 103.942 1.00 84.75 714 TRP A C 1
ATOM 5553 O O . TRP A 1 714 ? -67.576 17.777 104.388 1.00 84.75 714 TRP A O 1
ATOM 5563 N N . THR A 1 715 ? -67.044 15.903 103.279 1.00 84.69 715 THR A N 1
ATOM 5564 C CA . THR A 1 715 ? -65.638 16.282 103.061 1.00 84.69 715 THR A CA 1
ATOM 5565 C C . THR A 1 715 ? -65.444 17.323 101.961 1.00 84.69 715 THR A C 1
ATOM 5567 O O . THR A 1 715 ? -64.464 18.063 102.013 1.00 84.69 715 THR A O 1
ATOM 5570 N N . VAL A 1 716 ? -66.357 17.401 100.985 1.00 86.38 716 VAL A N 1
ATOM 5571 C CA . VAL A 1 716 ? -66.187 18.255 99.794 1.00 86.38 716 VAL A CA 1
ATOM 5572 C C . VAL A 1 716 ? -67.053 19.514 99.783 1.00 86.38 716 VAL A C 1
ATOM 5574 O O . VAL A 1 716 ? -66.739 20.458 99.062 1.00 86.38 716 VAL A O 1
ATOM 5577 N N . LEU A 1 717 ? -68.141 19.559 100.556 1.00 89.50 717 LEU A N 1
ATOM 5578 C CA . LEU A 1 717 ? -69.042 20.711 100.583 1.00 89.50 717 LEU A CA 1
ATOM 5579 C C . LEU A 1 717 ? -68.531 21.814 101.516 1.00 89.50 717 LEU A C 1
ATOM 5581 O O . LEU A 1 717 ? -68.026 21.550 102.607 1.00 89.50 717 LEU A O 1
ATOM 5585 N N . ALA A 1 718 ? -68.738 23.075 101.122 1.00 87.31 718 ALA A N 1
ATOM 5586 C CA . ALA A 1 718 ? -68.397 24.217 101.968 1.00 87.31 718 ALA A CA 1
ATOM 5587 C C . ALA A 1 718 ? -69.153 24.154 103.316 1.00 87.31 718 ALA A C 1
ATOM 5589 O O . ALA A 1 718 ? -70.360 23.863 103.323 1.00 87.31 718 ALA A O 1
ATOM 5590 N N . PRO A 1 719 ? -68.488 24.431 104.455 1.00 87.06 719 PRO A N 1
ATOM 5591 C CA . PRO A 1 719 ? -69.105 24.366 105.778 1.00 87.06 719 PRO A CA 1
ATOM 5592 C C . PRO A 1 719 ? -70.224 25.408 105.931 1.00 87.06 719 PRO A C 1
ATOM 5594 O O . PRO A 1 719 ? -70.207 26.455 105.286 1.00 87.06 719 PRO A O 1
ATOM 5597 N N . ASN A 1 720 ? -71.202 25.126 106.797 1.00 86.31 720 ASN A N 1
ATOM 5598 C CA . ASN A 1 720 ? -72.345 26.003 107.105 1.00 86.31 720 ASN A CA 1
ATOM 5599 C C . ASN A 1 720 ? -73.177 26.466 105.891 1.00 86.31 720 ASN A C 1
ATOM 5601 O O . ASN A 1 720 ? -73.822 27.511 105.935 1.00 86.31 720 ASN A O 1
ATOM 5605 N N . THR A 1 721 ? -73.176 25.685 104.814 1.00 89.06 721 THR A N 1
ATOM 5606 C CA . THR A 1 721 ? -73.884 25.973 103.565 1.00 89.06 721 THR A CA 1
ATOM 5607 C C . THR A 1 721 ? -74.947 24.905 103.317 1.00 89.06 721 THR A C 1
ATOM 5609 O O . THR A 1 721 ? -74.739 23.723 103.596 1.00 89.06 721 THR A O 1
ATOM 5612 N N . ASN A 1 722 ? -76.098 25.319 102.792 1.00 92.25 722 ASN A N 1
ATOM 5613 C CA . ASN A 1 722 ? -77.178 24.408 102.432 1.00 92.25 722 ASN A CA 1
ATOM 5614 C C . ASN A 1 722 ? -77.207 24.207 100.913 1.00 92.25 722 ASN A C 1
ATOM 5616 O O . ASN A 1 722 ? -76.979 25.156 100.161 1.00 92.25 722 ASN A O 1
ATOM 5620 N N . TYR A 1 723 ? -77.498 22.982 100.480 1.00 94.25 723 TYR A N 1
ATOM 5621 C CA . TYR A 1 723 ? -77.495 22.586 99.075 1.00 94.25 723 TYR A CA 1
ATOM 5622 C C . TYR A 1 723 ? -78.818 21.935 98.678 1.00 94.25 723 TYR A C 1
ATOM 5624 O O . TYR A 1 723 ? -79.287 21.029 99.363 1.00 94.25 723 TYR A O 1
ATOM 5632 N N . TRP A 1 724 ? -79.409 22.327 97.553 1.00 94.62 724 TRP A N 1
ATOM 5633 C CA . TRP A 1 724 ? -80.529 21.611 96.961 1.00 94.62 724 TRP A CA 1
ATOM 5634 C C . TRP A 1 724 ? -80.097 20.216 96.508 1.00 94.62 724 TRP A C 1
ATOM 5636 O O . TRP A 1 724 ? -79.113 20.051 95.783 1.00 94.62 724 TRP A O 1
ATOM 5646 N N . ILE A 1 725 ? -80.884 19.229 96.933 1.00 91.81 725 ILE A N 1
ATOM 5647 C CA . ILE A 1 725 ? -80.760 17.812 96.590 1.00 91.81 725 ILE A CA 1
ATOM 5648 C C . ILE A 1 725 ? -82.124 17.270 96.146 1.00 91.81 725 ILE A C 1
ATOM 5650 O O . ILE A 1 725 ? -83.166 17.914 96.313 1.00 91.81 725 ILE A O 1
ATOM 5654 N N . SER A 1 726 ? -82.133 16.079 95.560 1.00 86.62 726 SER A N 1
ATOM 5655 C CA . SER A 1 726 ? -83.358 15.423 95.121 1.00 86.62 726 SER A CA 1
ATOM 5656 C C . SER A 1 726 ? -84.090 14.803 96.310 1.00 86.62 726 SER A C 1
ATOM 5658 O O . SER A 1 726 ? -83.672 13.794 96.866 1.00 86.62 726 SER A O 1
ATOM 5660 N N . GLY A 1 727 ? -85.209 15.411 96.696 1.00 81.31 727 GLY A N 1
ATOM 5661 C CA . GLY A 1 727 ? -86.179 14.805 97.602 1.00 81.31 727 GLY A CA 1
ATOM 5662 C C . GLY A 1 727 ? -87.364 15.729 97.893 1.00 81.31 727 GLY A C 1
ATOM 5663 O O . GLY A 1 727 ? -87.228 16.959 97.856 1.00 81.31 727 GLY A O 1
ATOM 5664 N N . ARG A 1 728 ? -88.530 15.130 98.160 1.00 82.56 728 ARG A N 1
ATOM 5665 C CA . ARG A 1 728 ? -89.752 15.830 98.577 1.00 82.56 728 ARG A CA 1
ATOM 5666 C C . ARG A 1 728 ? -90.595 14.996 99.548 1.00 82.56 728 ARG A C 1
ATOM 5668 O O . ARG A 1 728 ? -90.532 13.766 99.544 1.00 82.56 728 ARG A O 1
ATOM 5675 N N . LYS A 1 729 ? -91.425 15.662 100.344 1.00 77.00 729 LYS A N 1
ATOM 5676 C CA . LYS A 1 729 ? -92.490 15.044 101.138 1.00 77.00 729 LYS A CA 1
ATOM 5677 C C . LYS A 1 729 ? -93.661 14.730 100.220 1.00 77.00 729 LYS A C 1
ATOM 5679 O O . LYS A 1 729 ? -94.081 15.593 99.458 1.00 77.00 729 LYS A O 1
ATOM 5684 N N . THR A 1 730 ? -94.227 13.533 100.302 1.00 72.75 730 THR A N 1
ATOM 5685 C CA . THR A 1 730 ? -95.473 13.218 99.589 1.00 72.75 730 THR A CA 1
ATOM 5686 C C . THR A 1 730 ? -96.542 12.791 100.584 1.00 72.75 730 THR A C 1
ATOM 5688 O O . THR A 1 730 ? -96.493 11.679 101.097 1.00 72.75 730 THR A O 1
ATOM 5691 N N . GLY A 1 731 ? -97.527 13.660 100.822 1.00 68.56 731 GLY A N 1
ATOM 5692 C CA . GLY A 1 731 ? -98.694 13.367 101.658 1.00 68.56 731 GLY A CA 1
ATOM 5693 C C . GLY A 1 731 ? -98.570 13.790 103.128 1.00 68.56 731 GLY A C 1
ATOM 5694 O O . GLY A 1 731 ? -97.516 14.200 103.610 1.00 68.56 731 GLY A O 1
ATOM 5695 N N . ALA A 1 732 ? -99.701 13.716 103.838 1.00 63.28 732 ALA A N 1
ATOM 5696 C CA . ALA A 1 732 ? -99.801 14.051 105.263 1.00 63.28 732 ALA A CA 1
ATOM 5697 C C . ALA A 1 732 ? -99.115 13.015 106.183 1.00 63.28 732 ALA A C 1
ATOM 5699 O O . ALA A 1 732 ? -98.809 13.332 107.330 1.00 63.28 732 ALA A O 1
ATOM 5700 N N . ASN A 1 733 ? -98.831 11.812 105.668 1.00 59.22 733 ASN A N 1
ATOM 5701 C CA . ASN A 1 733 ? -98.069 10.764 106.349 1.00 59.22 733 ASN A CA 1
ATOM 5702 C C . ASN A 1 733 ? -96.583 10.830 105.948 1.00 59.22 733 ASN A C 1
ATOM 5704 O O . ASN A 1 733 ? -96.246 11.207 104.832 1.00 59.22 733 ASN A O 1
ATOM 5708 N N . ILE A 1 734 ? -95.702 10.506 106.893 1.00 63.47 734 ILE A N 1
ATOM 5709 C CA . ILE A 1 734 ? -94.324 11.014 107.067 1.00 63.47 734 ILE A CA 1
ATOM 5710 C C . ILE A 1 734 ? -93.290 10.422 106.067 1.00 63.47 734 ILE A C 1
ATOM 5712 O O . ILE A 1 734 ? -92.087 10.560 106.271 1.00 63.47 734 ILE A O 1
ATOM 5716 N N . ASP A 1 735 ? -93.714 9.804 104.963 1.00 71.00 735 ASP A N 1
ATOM 5717 C CA . ASP A 1 735 ? -92.792 9.123 104.045 1.00 71.00 735 ASP A CA 1
ATOM 5718 C C . ASP A 1 735 ? -92.124 10.100 103.069 1.00 71.00 735 ASP A C 1
ATOM 5720 O O . ASP A 1 735 ? -92.765 10.774 102.254 1.00 71.00 735 ASP A O 1
ATOM 5724 N N . TRP A 1 736 ? -90.797 10.147 103.142 1.00 69.62 736 TRP A N 1
ATOM 5725 C CA . TRP A 1 736 ? -89.952 10.972 102.290 1.00 69.62 736 TRP A CA 1
ATOM 5726 C C . TRP A 1 736 ? -89.528 10.195 101.058 1.00 69.62 736 TRP A C 1
ATOM 5728 O O . TRP A 1 736 ? -88.994 9.089 101.167 1.00 69.62 736 TRP A O 1
ATOM 5738 N N . ARG A 1 737 ? -89.761 10.781 99.883 1.00 75.62 737 ARG A N 1
ATOM 5739 C CA . ARG A 1 737 ? -89.478 10.127 98.611 1.00 75.62 737 ARG A CA 1
ATOM 5740 C C . ARG A 1 737 ? -88.595 10.983 97.723 1.00 75.62 737 ARG A C 1
ATOM 5742 O O . ARG A 1 737 ? -88.710 12.211 97.665 1.00 75.62 737 ARG A O 1
ATOM 5749 N N . GLU A 1 738 ? -87.735 10.311 96.980 1.00 73.50 738 GLU A N 1
ATOM 5750 C CA . GLU A 1 738 ? -87.089 10.883 95.810 1.00 73.50 738 GLU A CA 1
ATOM 5751 C C . GLU A 1 738 ? -88.131 11.286 94.754 1.00 73.50 738 GLU A C 1
ATOM 5753 O O . GLU A 1 738 ? -89.286 10.847 94.770 1.00 73.50 738 GLU A O 1
ATOM 5758 N N . ILE A 1 739 ? -87.716 12.086 93.768 1.00 64.31 739 ILE A N 1
ATOM 5759 C CA . ILE A 1 739 ? -88.540 12.346 92.574 1.00 64.31 739 ILE A CA 1
ATOM 5760 C C . ILE A 1 739 ? -88.901 11.020 91.862 1.00 64.31 739 ILE A C 1
ATOM 5762 O O . ILE A 1 739 ? -89.992 10.908 91.306 1.00 64.31 739 ILE A O 1
ATOM 5766 N N . SER A 1 740 ? -88.046 9.995 91.983 1.00 63.34 740 SER A N 1
ATOM 5767 C CA . SER A 1 740 ? -88.236 8.611 91.513 1.00 63.34 740 SER A CA 1
ATOM 5768 C C . SER A 1 740 ? -89.252 7.785 92.330 1.00 63.34 740 SER A C 1
ATOM 5770 O O . SER A 1 740 ? -89.501 6.628 92.009 1.00 63.34 740 SER A O 1
ATOM 5772 N N . GLN A 1 741 ? -89.853 8.362 93.379 1.00 69.81 741 GLN A N 1
ATOM 5773 C CA . GLN A 1 741 ? -90.729 7.711 94.365 1.00 69.81 741 GLN A CA 1
ATOM 5774 C C . GLN A 1 741 ? -90.071 6.681 95.300 1.00 69.81 741 GLN A C 1
ATOM 5776 O O . GLN A 1 741 ? -90.784 6.080 96.115 1.00 69.81 741 GLN A O 1
ATOM 5781 N N . GLN A 1 742 ? -88.746 6.509 95.254 1.00 78.12 742 GLN A N 1
ATOM 5782 C CA . GLN A 1 742 ? -88.019 5.664 96.202 1.00 78.12 742 GLN A CA 1
ATOM 5783 C C . GLN A 1 742 ? -88.011 6.300 97.598 1.00 78.12 742 GLN A C 1
ATOM 5785 O O . GLN A 1 742 ? -87.780 7.501 97.735 1.00 78.12 742 GLN A O 1
ATOM 5790 N N . VAL A 1 743 ? -88.313 5.503 98.629 1.00 76.75 743 VAL A N 1
ATOM 5791 C CA . VAL A 1 743 ? -88.297 5.959 100.027 1.00 76.75 743 VAL A CA 1
ATOM 5792 C C . VAL A 1 743 ? -86.844 6.138 100.461 1.00 76.75 743 VAL A C 1
ATOM 5794 O O . VAL A 1 743 ? -86.047 5.211 100.327 1.00 76.75 743 VAL A O 1
ATOM 5797 N N . ILE A 1 744 ? -86.505 7.326 100.962 1.00 79.25 744 ILE A N 1
ATOM 5798 C CA . ILE A 1 744 ? -85.158 7.618 101.465 1.00 79.25 744 ILE A CA 1
ATOM 5799 C C . ILE A 1 744 ? -84.967 6.854 102.779 1.00 79.25 744 ILE A C 1
ATOM 5801 O O . ILE A 1 744 ? -85.776 7.008 103.695 1.00 79.25 744 ILE A O 1
ATOM 5805 N N . ASP A 1 745 ? -83.908 6.041 102.877 1.00 80.38 745 ASP A N 1
ATOM 5806 C CA . ASP A 1 745 ? -83.605 5.284 104.096 1.00 80.38 745 ASP A CA 1
ATOM 5807 C C . ASP A 1 745 ? -83.340 6.257 105.265 1.00 80.38 745 ASP A C 1
ATOM 5809 O O . ASP A 1 745 ? -82.369 7.025 105.220 1.00 80.38 745 ASP A O 1
ATOM 5813 N N . PRO A 1 746 ? -84.170 6.246 106.327 1.00 76.31 746 PRO A N 1
ATOM 5814 C CA . PRO A 1 746 ? -84.006 7.147 107.464 1.00 76.31 746 PRO A CA 1
ATOM 5815 C C . PRO A 1 746 ? -82.669 6.951 108.196 1.00 76.31 746 PRO A C 1
ATOM 5817 O O . PRO A 1 746 ? -82.188 7.879 108.849 1.00 76.31 746 PRO A O 1
ATOM 5820 N N . ASN A 1 747 ? -82.013 5.793 108.052 1.00 83.12 747 ASN A N 1
ATOM 5821 C CA . ASN A 1 747 ? -80.708 5.529 108.663 1.00 83.12 747 ASN A CA 1
ATOM 5822 C C . ASN A 1 747 ? -79.567 6.335 108.032 1.00 83.12 747 ASN A C 1
ATOM 5824 O O . ASN A 1 747 ? -78.528 6.531 108.666 1.00 83.12 747 ASN A O 1
ATOM 5828 N N . ILE A 1 748 ? -79.751 6.858 106.813 1.00 84.38 748 ILE A N 1
ATOM 5829 C CA . ILE A 1 748 ? -78.781 7.772 106.196 1.00 84.38 748 ILE A CA 1
ATOM 5830 C C . ILE A 1 748 ? -78.667 9.045 107.042 1.00 84.38 748 ILE A C 1
ATOM 5832 O O . ILE A 1 748 ? -77.602 9.657 107.098 1.00 84.38 748 ILE A O 1
ATOM 5836 N N . CYS A 1 749 ? -79.733 9.437 107.740 1.00 82.38 749 CYS A N 1
ATOM 5837 C CA . CYS A 1 749 ? -79.820 10.726 108.407 1.00 82.38 749 CYS A CA 1
ATOM 5838 C C . CYS A 1 749 ? -80.705 10.675 109.671 1.00 82.38 749 CYS A C 1
ATOM 5840 O O . CYS A 1 749 ? -81.831 11.172 109.671 1.00 82.38 749 CYS A O 1
ATOM 5842 N N . PRO A 1 750 ? -80.203 10.098 110.780 1.00 76.12 750 PRO A N 1
ATOM 5843 C CA . PRO A 1 750 ? -81.041 9.739 111.926 1.00 76.12 750 PRO A CA 1
ATOM 5844 C C . PRO A 1 750 ? -81.542 10.921 112.781 1.00 76.12 750 PRO A C 1
ATOM 5846 O O . PRO A 1 750 ? -82.445 10.735 113.589 1.00 76.12 750 PRO A O 1
ATOM 5849 N N . GLN A 1 751 ? -80.996 12.137 112.633 1.00 68.44 751 GLN A N 1
ATOM 5850 C CA . GLN A 1 751 ? -81.332 13.302 113.481 1.00 68.44 751 GLN A CA 1
ATOM 5851 C C . GLN A 1 751 ? -82.465 14.197 112.935 1.00 68.44 751 GLN A C 1
ATOM 5853 O O . GLN A 1 751 ? -82.560 15.374 113.281 1.00 68.44 751 GLN A O 1
ATOM 5858 N N . TYR A 1 752 ? -83.322 13.678 112.061 1.00 63.00 752 TYR A N 1
ATOM 5859 C CA . TYR A 1 752 ? -84.239 14.512 111.287 1.00 63.00 752 TYR A CA 1
ATOM 5860 C C . TYR A 1 752 ? -85.603 14.773 111.963 1.00 63.00 752 TYR A C 1
ATOM 5862 O O . TYR A 1 752 ? -86.265 13.859 112.454 1.00 63.00 752 TYR A O 1
ATOM 5870 N N . LEU A 1 753 ? -86.051 16.038 111.943 1.00 60.62 753 LEU A N 1
ATOM 5871 C CA . LEU A 1 753 ? -87.303 16.512 112.552 1.00 60.62 753 LEU A CA 1
ATOM 5872 C C . LEU A 1 753 ? -88.510 16.293 111.617 1.00 60.62 753 LEU A C 1
ATOM 5874 O O . LEU A 1 753 ? -88.564 16.807 110.498 1.00 60.62 753 LEU A O 1
ATOM 5878 N N . SER A 1 754 ? -89.538 15.595 112.105 1.00 61.44 754 SER A N 1
ATOM 5879 C CA . SER A 1 754 ? -90.748 15.190 111.362 1.00 61.44 754 SER A CA 1
ATOM 5880 C C . SER A 1 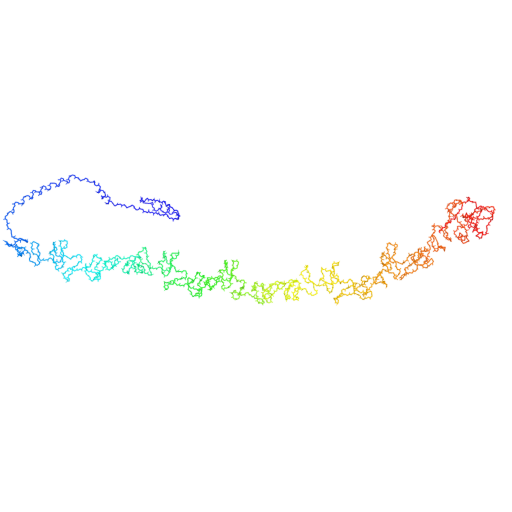754 ? -91.699 16.333 110.936 1.00 61.44 754 SER A C 1
ATOM 5882 O O . SER A 1 754 ? -92.723 16.075 110.296 1.00 61.44 754 SER A O 1
ATOM 5884 N N . GLY A 1 755 ? -91.368 17.597 111.231 1.00 63.78 755 GLY A N 1
ATOM 5885 C CA . GLY A 1 755 ? -92.290 18.743 111.179 1.00 63.78 755 GLY A CA 1
ATOM 5886 C C . GLY A 1 755 ? -91.957 19.905 110.226 1.00 63.78 755 GLY A C 1
ATOM 5887 O O . GLY A 1 755 ? -92.353 21.024 110.532 1.00 63.78 755 GLY A O 1
ATOM 5888 N N . GLY A 1 756 ? -91.241 19.703 109.112 1.00 66.88 756 GLY A N 1
ATOM 5889 C CA . GLY A 1 756 ? -90.846 20.801 108.203 1.00 66.88 756 GLY A CA 1
ATOM 5890 C C . GLY A 1 756 ? -91.531 20.837 106.827 1.00 66.88 756 GLY A C 1
ATOM 5891 O O . GLY A 1 756 ? -92.523 20.145 106.584 1.00 66.88 756 GLY A O 1
ATOM 5892 N N . LYS A 1 757 ? -91.001 21.699 105.946 1.00 74.31 757 LYS A N 1
ATOM 5893 C CA . LYS A 1 757 ? -91.495 22.021 104.592 1.00 74.31 757 LYS A CA 1
ATOM 5894 C C . LYS A 1 757 ? -91.385 20.831 103.625 1.00 74.31 757 LYS A C 1
ATOM 5896 O O . LYS A 1 757 ? -90.799 19.798 103.938 1.00 74.31 757 LYS A O 1
ATOM 5901 N N . GLU A 1 758 ? -91.967 20.983 102.435 1.00 76.06 758 GLU A N 1
ATOM 5902 C CA . GLU A 1 758 ? -92.124 19.911 101.440 1.00 76.06 758 GLU A CA 1
ATOM 5903 C C . GLU A 1 758 ? -90.805 19.436 100.801 1.00 76.06 758 GLU A C 1
ATOM 5905 O O . GLU A 1 758 ? -90.755 18.314 100.312 1.00 76.06 758 GLU A O 1
ATOM 5910 N N . PHE A 1 759 ? -89.717 20.213 100.824 1.00 79.31 759 PHE A N 1
ATOM 5911 C CA . PHE A 1 759 ? -88.494 19.895 100.072 1.00 79.31 759 PHE A CA 1
ATOM 5912 C C . PHE A 1 759 ? -87.239 19.777 100.939 1.00 79.31 759 PHE A C 1
ATOM 5914 O O . PHE A 1 759 ? -87.124 20.407 101.990 1.00 79.31 759 PHE A O 1
ATOM 5921 N N . PHE A 1 760 ? -86.274 18.988 100.454 1.00 79.88 760 PHE A N 1
ATOM 5922 C CA . PHE A 1 760 ? -84.984 18.798 101.111 1.00 79.88 760 PHE A CA 1
ATOM 5923 C C . PHE A 1 760 ? -83.899 19.726 100.591 1.00 79.88 760 PHE A C 1
ATOM 5925 O O . PHE A 1 760 ? -83.723 19.902 99.386 1.00 79.88 760 PHE A O 1
ATOM 5932 N N . ASN A 1 761 ? -83.084 20.190 101.527 1.00 84.06 761 ASN A N 1
ATOM 5933 C CA . ASN A 1 761 ? -81.716 20.599 101.274 1.00 84.06 761 ASN A CA 1
ATOM 5934 C C . ASN A 1 761 ? -80.768 19.754 102.139 1.00 84.06 761 ASN A C 1
ATOM 5936 O O . ASN A 1 761 ? -81.145 19.271 103.207 1.00 84.06 761 ASN A O 1
ATOM 5940 N N . TYR A 1 762 ? -79.542 19.546 101.674 1.00 87.38 762 TYR A N 1
ATOM 5941 C CA . TYR A 1 762 ? -78.464 19.014 102.492 1.00 87.38 762 TYR A CA 1
ATOM 5942 C C . TYR A 1 762 ? -77.789 20.166 103.224 1.00 87.38 762 TYR A C 1
ATOM 5944 O O . TYR A 1 762 ? -77.320 21.111 102.590 1.00 87.38 762 TYR A O 1
ATOM 5952 N N . SER A 1 763 ? -77.726 20.084 104.546 1.00 87.62 763 SER A N 1
ATOM 5953 C CA . SER A 1 763 ? -77.128 21.110 105.384 1.00 87.62 763 SER A CA 1
ATOM 5954 C C . SER A 1 763 ? -75.765 20.655 105.884 1.00 87.62 763 SER A C 1
ATOM 5956 O O . SER A 1 763 ? -75.656 19.722 106.685 1.00 87.62 763 SER A O 1
ATOM 5958 N N . SER A 1 764 ? -74.706 21.346 105.453 1.00 83.75 764 SER A N 1
ATOM 5959 C CA . SER A 1 764 ? -73.343 21.027 105.886 1.00 83.75 764 SER A CA 1
ATOM 5960 C C . SER A 1 764 ? -73.036 21.462 107.322 1.00 83.75 764 SER A C 1
ATOM 5962 O O . SER A 1 764 ? -71.927 21.249 107.786 1.00 83.75 764 SER A O 1
ATOM 5964 N N . SER A 1 765 ? -73.979 22.048 108.068 1.00 83.25 765 SER A N 1
ATOM 5965 C CA . SER A 1 765 ? -73.825 22.253 109.518 1.00 83.25 765 SER A CA 1
ATOM 5966 C C . SER A 1 765 ? -74.366 21.069 110.324 1.00 83.25 765 SER A C 1
ATOM 5968 O O . SER A 1 765 ? -73.716 20.611 111.260 1.00 83.25 765 SER A O 1
ATOM 5970 N N . SER A 1 766 ? -75.519 20.519 109.928 1.00 84.00 766 SER A N 1
ATOM 5971 C CA . SER A 1 766 ? -76.111 19.326 110.562 1.00 84.00 766 SER A CA 1
ATOM 5972 C C . SER A 1 766 ? -75.564 18.000 110.021 1.00 84.00 766 SER A C 1
ATOM 5974 O O . SER A 1 766 ? -75.899 16.937 110.541 1.00 84.00 766 SER A O 1
ATOM 5976 N N . LYS A 1 767 ? -74.713 18.055 108.985 1.00 85.06 767 LYS A N 1
ATOM 5977 C CA . LYS A 1 767 ? -74.199 16.897 108.225 1.00 85.06 767 LYS A CA 1
ATOM 5978 C C . LYS A 1 767 ? -75.306 16.048 107.594 1.00 85.06 767 LYS A C 1
ATOM 5980 O O . LYS A 1 767 ? -75.141 14.845 107.391 1.00 85.06 767 LYS A O 1
ATOM 5985 N N . CYS A 1 768 ? -76.474 16.645 107.391 1.00 86.56 768 CYS A N 1
ATOM 5986 C CA . CYS A 1 768 ? -77.685 15.882 107.189 1.00 86.56 768 CYS A CA 1
ATOM 5987 C C . CYS A 1 768 ? -78.760 16.685 106.457 1.00 86.56 768 CYS A C 1
ATOM 5989 O O . CYS A 1 768 ? -78.594 17.860 106.123 1.00 86.56 768 CYS A O 1
ATOM 5991 N N . PHE A 1 769 ? -79.868 16.015 106.162 1.00 85.94 769 PHE A N 1
ATOM 5992 C CA . PHE A 1 769 ? -81.030 16.608 105.533 1.00 85.94 769 PHE A CA 1
ATOM 5993 C C . PHE A 1 769 ? -81.665 17.679 106.427 1.00 85.94 769 PHE A C 1
ATOM 5995 O O . PHE A 1 769 ? -81.826 17.495 107.631 1.00 85.94 769 PHE A O 1
ATOM 6002 N N . SER A 1 770 ? -82.083 18.782 105.815 1.00 82.38 770 SER A N 1
ATOM 6003 C CA . SER A 1 770 ? -82.885 19.836 106.429 1.00 82.38 770 SER A CA 1
ATOM 6004 C C . SER A 1 770 ? -84.098 20.141 105.548 1.00 82.38 770 SER A C 1
ATOM 6006 O O . SER A 1 770 ? -84.031 20.076 104.321 1.00 82.38 770 SER A O 1
ATOM 6008 N N . ASN A 1 771 ? -85.223 20.459 106.184 1.00 79.88 771 ASN A N 1
ATOM 6009 C CA . ASN A 1 771 ? -86.495 20.838 105.555 1.00 79.88 771 ASN A CA 1
ATOM 6010 C C . ASN A 1 771 ? -87.064 22.139 106.133 1.00 79.88 771 ASN A C 1
ATOM 6012 O O . ASN A 1 771 ? -88.259 22.405 106.035 1.00 79.88 771 ASN A O 1
ATOM 6016 N N . THR A 1 772 ? -86.236 22.944 106.792 1.00 80.50 772 THR A N 1
ATOM 6017 C CA . THR A 1 772 ? -86.683 24.208 107.393 1.00 80.50 772 THR A CA 1
ATOM 6018 C C . THR A 1 772 ? -86.733 25.356 106.386 1.00 80.50 772 THR A C 1
ATOM 6020 O O . THR A 1 772 ? -87.254 26.423 106.702 1.00 80.50 772 THR A O 1
ATOM 6023 N N . ILE A 1 773 ? -86.209 25.142 105.176 1.00 82.69 773 ILE A N 1
ATOM 6024 C CA . ILE A 1 773 ? -86.024 26.162 104.144 1.00 82.69 773 ILE A CA 1
ATOM 6025 C C . ILE A 1 773 ? -87.107 26.019 103.070 1.00 82.69 773 ILE A C 1
ATOM 6027 O O . ILE A 1 773 ? -87.421 24.914 102.633 1.00 82.69 773 ILE A O 1
ATOM 6031 N N . ASP A 1 774 ? -87.677 27.152 102.668 1.00 86.12 774 ASP A N 1
ATOM 6032 C CA . ASP A 1 774 ? -88.687 27.258 101.615 1.00 86.12 774 ASP A CA 1
ATOM 6033 C C . ASP A 1 774 ? -88.050 27.089 100.218 1.00 86.12 774 ASP A C 1
ATOM 6035 O O . ASP A 1 774 ? -86.890 27.452 100.016 1.00 86.12 774 ASP A O 1
ATOM 6039 N N . ASP A 1 775 ? -88.769 26.526 99.244 1.00 85.38 775 ASP A N 1
ATOM 6040 C CA . ASP A 1 775 ? -88.218 26.225 97.909 1.00 85.38 775 ASP A CA 1
ATOM 6041 C C . ASP A 1 775 ? -87.918 27.469 97.062 1.00 85.38 775 ASP A C 1
ATOM 6043 O O . ASP A 1 775 ? -87.181 27.397 96.072 1.00 85.38 775 ASP A O 1
ATOM 6047 N N . THR A 1 776 ? -88.439 28.610 97.504 1.00 89.38 776 THR A N 1
ATOM 6048 C CA . THR A 1 776 ? -88.154 29.949 96.989 1.00 89.38 776 THR A CA 1
ATOM 6049 C C . THR A 1 776 ? -86.815 30.525 97.462 1.00 89.38 776 THR A C 1
ATOM 6051 O O . THR A 1 776 ? -86.382 31.551 96.937 1.00 89.38 776 THR A O 1
ATOM 6054 N N . VAL A 1 777 ? -86.123 29.894 98.419 1.00 91.56 777 VAL A N 1
ATOM 6055 C CA . VAL A 1 777 ? -84.821 30.376 98.910 1.00 91.56 777 VAL A CA 1
ATOM 6056 C C . VAL A 1 777 ? -83.696 29.940 97.961 1.00 91.56 777 VAL A C 1
ATOM 6058 O O . VAL A 1 777 ? -83.556 28.747 97.681 1.00 91.56 777 VAL A O 1
ATOM 6061 N N . PRO A 1 778 ? -82.848 30.862 97.469 1.00 92.56 778 PRO A N 1
ATOM 6062 C CA . PRO A 1 778 ? -81.694 30.486 96.662 1.00 92.56 778 PRO A CA 1
ATOM 6063 C C . PRO A 1 778 ? -80.648 29.742 97.499 1.00 92.56 778 PRO A C 1
ATOM 6065 O O . PRO A 1 778 ? -80.091 30.311 98.436 1.00 92.56 778 PRO A O 1
ATOM 6068 N N . LEU A 1 779 ? -80.348 28.493 97.138 1.00 94.25 779 LEU A N 1
ATOM 6069 C CA . LEU A 1 779 ? -79.292 27.680 97.751 1.00 94.25 779 LEU A CA 1
ATOM 6070 C C . LEU A 1 779 ? -78.331 27.175 96.677 1.00 94.25 779 LEU A C 1
ATOM 6072 O O . LEU A 1 779 ? -78.701 27.082 95.503 1.00 94.25 779 LEU A O 1
ATOM 6076 N N . ASN A 1 780 ? -77.119 26.797 97.086 1.00 94.62 780 ASN A N 1
ATOM 6077 C CA . ASN A 1 780 ? -76.239 26.001 96.232 1.00 94.62 780 ASN A CA 1
ATOM 6078 C C . ASN A 1 780 ? -76.935 24.685 95.874 1.00 94.62 780 ASN A C 1
ATOM 6080 O O . ASN A 1 780 ? -77.951 24.335 96.467 1.00 94.62 780 ASN A O 1
ATOM 6084 N N . TYR A 1 781 ? -76.433 23.935 94.905 1.00 94.31 781 TYR A N 1
ATOM 6085 C CA . TYR A 1 781 ? -77.099 22.705 94.484 1.00 94.31 781 TYR A CA 1
ATOM 6086 C C . TYR A 1 781 ? -76.100 21.673 93.993 1.00 94.31 781 TYR A C 1
ATOM 6088 O O . TYR A 1 781 ? -75.003 22.013 93.553 1.00 94.31 781 TYR A O 1
ATOM 6096 N N . ILE A 1 782 ? -76.487 20.407 94.095 1.00 94.12 782 ILE A N 1
ATOM 6097 C CA . ILE A 1 782 ? -75.660 19.285 93.662 1.00 94.12 782 ILE A CA 1
ATOM 6098 C C . ILE A 1 782 ? -76.413 18.580 92.541 1.00 94.12 782 ILE A C 1
ATOM 6100 O O . ILE A 1 782 ? -77.563 18.182 92.730 1.00 94.12 782 ILE A O 1
ATOM 6104 N N . CYS A 1 783 ? -75.781 18.435 91.381 1.00 93.19 783 CYS A N 1
ATOM 6105 C CA . CYS A 1 783 ? -76.306 17.648 90.270 1.00 93.19 783 CYS A CA 1
ATOM 6106 C C . CYS A 1 783 ? -75.695 16.248 90.301 1.00 93.19 783 CYS A C 1
ATOM 6108 O O . CYS A 1 783 ? -74.529 16.094 90.665 1.00 93.19 783 CYS A O 1
ATOM 6110 N N . GLN A 1 784 ? -76.458 15.243 89.877 1.00 91.06 784 GLN A N 1
ATOM 6111 C CA . GLN A 1 784 ? -75.924 13.907 89.609 1.00 91.06 784 GLN A CA 1
ATOM 6112 C C . GLN A 1 784 ? -76.040 13.568 88.129 1.00 91.06 784 GLN A C 1
ATOM 6114 O O . GLN A 1 784 ? -77.024 13.923 87.475 1.00 91.06 784 GLN A O 1
ATOM 6119 N N . ARG A 1 785 ? -75.057 12.827 87.625 1.00 84.38 785 ARG A N 1
ATOM 6120 C CA . ARG A 1 785 ? -75.018 12.325 86.259 1.00 84.38 785 ARG A CA 1
ATOM 6121 C C . ARG A 1 785 ? -74.507 10.890 86.263 1.00 84.38 785 ARG A C 1
ATOM 6123 O O . ARG A 1 785 ? -73.409 10.612 86.742 1.00 84.38 785 ARG A O 1
ATOM 6130 N N . TYR A 1 786 ? -75.327 9.982 85.747 1.00 77.31 786 TYR A N 1
ATOM 6131 C CA . TYR A 1 786 ? -74.928 8.595 85.533 1.00 77.31 786 TYR A CA 1
ATOM 6132 C C . TYR A 1 786 ? -74.028 8.529 84.295 1.00 77.31 786 TYR A C 1
ATOM 6134 O O . TYR A 1 786 ? -74.375 9.112 83.264 1.00 77.31 786 TYR A O 1
ATOM 6142 N N . VAL A 1 787 ? -72.876 7.866 84.430 1.00 65.94 787 VAL A N 1
ATOM 6143 C CA . VAL A 1 787 ? -71.869 7.684 83.368 1.00 65.94 787 VAL A CA 1
ATOM 6144 C C . VAL A 1 787 ? -71.795 6.237 82.930 1.00 65.94 787 VAL A C 1
ATOM 6146 O O . VAL A 1 787 ? -71.844 5.343 83.811 1.00 65.94 787 VAL A O 1
#

Organism: NCBI:txid104777